Protein AF-0000000065786125 (afdb_homodimer)

Organism: Methanocorpusculum labreanum (strain ATCC 43576 / DSM 4855 / Z) (NCBI:txid410358)

Structure (mmCIF, N/CA/C/O backbone):
data_AF-0000000065786125-model_v1
#
loop_
_entity.id
_entity.type
_entity.pdbx_description
1 polymer '3-phosphoshikimate 1-carboxyvinyltransferase'
#
loop_
_atom_site.group_PDB
_atom_site.id
_atom_site.type_symbol
_atom_site.label_atom_id
_atom_site.label_alt_id
_atom_site.label_comp_id
_atom_site.label_asym_id
_atom_site.label_entity_id
_atom_site.label_seq_id
_atom_site.pdbx_PDB_ins_code
_atom_site.Cartn_x
_atom_site.Cartn_y
_atom_site.Cartn_z
_atom_site.occupancy
_atom_site.B_iso_or_equiv
_atom_site.auth_seq_id
_atom_site.auth_comp_id
_atom_site.auth_asym_id
_atom_site.auth_atom_id
_atom_site.pdbx_PDB_model_num
ATOM 1 N N . MET A 1 1 ? 2.691 3.164 26.203 1 87.56 1 MET A N 1
ATOM 2 C CA . MET A 1 1 ? 4.016 2.74 25.766 1 87.56 1 MET A CA 1
ATOM 3 C C . MET A 1 1 ? 4.941 3.939 25.578 1 87.56 1 MET A C 1
ATOM 5 O O . MET A 1 1 ? 4.523 4.984 25.078 1 87.56 1 MET A O 1
ATOM 9 N N . LYS A 1 2 ? 6.121 3.898 26.188 1 96.81 2 LYS A N 1
ATOM 10 C CA . LYS A 1 2 ? 7.102 4.973 26.094 1 96.81 2 LYS A CA 1
ATOM 11 C C . LYS A 1 2 ? 8.102 4.703 24.969 1 96.81 2 LYS A C 1
ATOM 13 O O . LYS A 1 2 ? 8.305 3.555 24.562 1 96.81 2 LYS A O 1
ATOM 18 N N . LEU A 1 3 ? 8.586 5.832 24.422 1 98.12 3 LEU A N 1
ATOM 19 C CA . LEU A 1 3 ? 9.672 5.73 23.453 1 98.12 3 LEU A CA 1
ATOM 20 C C . LEU A 1 3 ? 10.984 6.223 24.062 1 98.12 3 LEU A C 1
ATOM 22 O O . LEU A 1 3 ? 11.047 7.328 24.594 1 98.12 3 LEU A O 1
ATOM 26 N N . ILE A 1 4 ? 11.992 5.426 24.047 1 98.56 4 ILE A N 1
ATOM 27 C CA . ILE A 1 4 ? 13.336 5.789 24.484 1 98.56 4 ILE A CA 1
ATOM 28 C C . ILE A 1 4 ? 14.227 6.066 23.281 1 98.56 4 ILE A C 1
ATOM 30 O O . ILE A 1 4 ? 14.375 5.219 22.406 1 98.56 4 ILE A O 1
ATOM 34 N N . VAL A 1 5 ? 14.781 7.234 23.234 1 98.56 5 VAL A N 1
ATOM 35 C CA . VAL A 1 5 ? 15.602 7.652 22.094 1 98.56 5 VAL A CA 1
ATOM 36 C C . VAL A 1 5 ? 17 8.008 22.578 1 98.56 5 VAL A C 1
ATOM 38 O O . VAL A 1 5 ? 17.172 8.758 23.547 1 98.56 5 VAL A O 1
ATOM 41 N N . SER A 1 6 ? 18 7.484 21.953 1 98.44 6 SER A N 1
ATOM 42 C CA . SER A 1 6 ? 19.391 7.812 22.219 1 98.44 6 SER A CA 1
ATOM 43 C C . SER A 1 6 ? 20.047 8.461 21 1 98.44 6 SER A C 1
ATOM 45 O O . SER A 1 6 ? 19.609 8.25 19.859 1 98.44 6 SER A O 1
ATOM 47 N N . ARG A 1 7 ? 21.141 9.172 21.344 1 98.12 7 ARG A N 1
ATOM 48 C CA . ARG A 1 7 ? 21.891 9.812 20.281 1 98.12 7 ARG A CA 1
ATOM 49 C C . ARG A 1 7 ? 22.344 8.797 19.234 1 98.12 7 ARG A C 1
ATOM 51 O O . ARG A 1 7 ? 22.875 7.734 19.578 1 98.12 7 ARG A O 1
ATOM 58 N N . SER A 1 8 ? 22.016 9.148 17.969 1 97.75 8 SER A N 1
ATOM 59 C CA . SER A 1 8 ? 22.391 8.227 16.906 1 97.75 8 SER A CA 1
ATOM 60 C C . SER A 1 8 ? 22.5 8.953 15.57 1 97.75 8 SER A C 1
ATOM 62 O O . SER A 1 8 ? 21.922 10.023 15.383 1 97.75 8 SER A O 1
ATOM 64 N N . GLN A 1 9 ? 23.281 8.367 14.664 1 98 9 GLN A N 1
ATOM 65 C CA . GLN A 1 9 ? 23.359 8.797 13.273 1 98 9 GLN A CA 1
ATOM 66 C C . GLN A 1 9 ? 22.438 7.961 12.391 1 98 9 GLN A C 1
ATOM 68 O O . GLN A 1 9 ? 22.188 6.785 12.68 1 98 9 GLN A O 1
ATOM 73 N N . ILE A 1 10 ? 21.859 8.648 11.359 1 98.31 10 ILE A N 1
ATOM 74 C CA . ILE A 1 10 ? 20.922 7.934 10.5 1 98.31 10 ILE A CA 1
ATOM 75 C C . ILE A 1 10 ? 21.344 8.062 9.039 1 98.31 10 ILE A C 1
ATOM 77 O O . ILE A 1 10 ? 21.984 9.047 8.664 1 98.31 10 ILE A O 1
ATOM 81 N N . SER A 1 11 ? 21.062 7.027 8.273 1 98.19 11 SER A N 1
ATOM 82 C CA . SER A 1 11 ? 21.344 7.008 6.84 1 98.19 11 SER A CA 1
ATOM 83 C C . SER A 1 11 ? 20.453 6.004 6.113 1 98.19 11 SER A C 1
ATOM 85 O O . SER A 1 11 ? 19.969 5.043 6.719 1 98.19 11 SER A O 1
ATOM 87 N N . GLY A 1 12 ? 20.219 6.305 4.812 1 96.56 12 GLY A N 1
ATOM 88 C CA . GLY A 1 12 ? 19.484 5.344 4.004 1 96.56 12 GLY A CA 1
ATOM 89 C C . GLY A 1 12 ? 18.328 5.969 3.236 1 96.56 12 GLY A C 1
ATOM 90 O O . GLY A 1 12 ? 18.375 7.156 2.902 1 96.56 12 GLY A O 1
ATOM 91 N N . CYS A 1 13 ? 17.406 5.133 2.844 1 96.12 13 CYS A N 1
ATOM 92 C CA . CYS A 1 13 ? 16.266 5.59 2.066 1 96.12 13 CYS A CA 1
ATOM 93 C C . CYS A 1 13 ? 14.953 5.105 2.68 1 96.12 13 CYS A C 1
ATOM 95 O O . CYS A 1 13 ? 14.93 4.086 3.377 1 96.12 13 CYS A O 1
ATOM 97 N N . VAL A 1 14 ? 13.922 5.879 2.51 1 96.81 14 VAL A N 1
ATOM 98 C CA . VAL A 1 14 ? 12.594 5.559 3.016 1 96.81 14 VAL A CA 1
ATOM 99 C C . VAL A 1 14 ? 11.531 6.148 2.088 1 96.81 14 VAL A C 1
ATOM 101 O O . VAL A 1 14 ? 11.766 7.164 1.433 1 96.81 14 VAL A O 1
ATOM 104 N N . HIS A 1 15 ? 10.391 5.48 1.941 1 95.5 15 HIS A N 1
ATOM 105 C CA . HIS A 1 15 ? 9.25 6.07 1.256 1 95.5 15 HIS A CA 1
ATOM 106 C C . HIS A 1 15 ? 8.406 6.914 2.209 1 95.5 15 HIS A C 1
ATOM 108 O O . HIS A 1 15 ? 8.133 6.492 3.334 1 95.5 15 HIS A O 1
ATOM 114 N N . ALA A 1 16 ? 8.078 8.055 1.732 1 96.88 16 ALA A N 1
ATOM 115 C CA . ALA A 1 16 ? 7.148 8.836 2.539 1 96.88 16 ALA A CA 1
ATOM 116 C C . ALA A 1 16 ? 5.844 8.086 2.764 1 96.88 16 ALA A C 1
ATOM 118 O O . ALA A 1 16 ? 5.324 7.441 1.848 1 96.88 16 ALA A O 1
ATOM 119 N N . PRO A 1 17 ? 5.348 8.109 4.027 1 96.25 17 PRO A N 1
ATOM 120 C CA . PRO A 1 17 ? 4.012 7.539 4.191 1 96.25 17 PRO A CA 1
ATOM 121 C C . PRO A 1 17 ? 2.951 8.266 3.367 1 96.25 17 PRO A C 1
ATOM 123 O O . PRO A 1 17 ? 3.145 9.422 2.99 1 96.25 17 PRO A O 1
ATOM 126 N N . PRO A 1 18 ? 1.821 7.566 3.088 1 96.12 18 PRO A N 1
ATOM 127 C CA . PRO A 1 18 ? 0.761 8.25 2.34 1 96.12 18 PRO A CA 1
ATOM 128 C C . PRO A 1 18 ? 0.193 9.453 3.086 1 96.12 18 PRO A C 1
ATOM 130 O O . PRO A 1 18 ? 0.137 9.453 4.316 1 96.12 18 PRO A O 1
ATOM 133 N N . SER A 1 19 ? -0.214 10.406 2.334 1 97.69 19 SER A N 1
ATOM 134 C CA . SER A 1 19 ? -0.717 11.648 2.902 1 97.69 19 SER A CA 1
ATOM 135 C C . SER A 1 19 ? -2.027 11.43 3.65 1 97.69 19 SER A C 1
ATOM 137 O O . SER A 1 19 ? -3.008 10.961 3.07 1 97.69 19 SER A O 1
ATOM 139 N N . LYS A 1 20 ? -2.053 11.805 4.883 1 97.62 20 LYS A N 1
ATOM 140 C CA . LYS A 1 20 ? -3.258 11.734 5.703 1 97.62 20 LYS A CA 1
ATOM 141 C C . LYS A 1 20 ? -4.359 12.633 5.145 1 97.62 20 LYS A C 1
ATOM 143 O O . LYS A 1 20 ? -5.508 12.211 5.023 1 97.62 20 LYS A O 1
ATOM 148 N N . SER A 1 21 ? -3.943 13.805 4.801 1 98.12 21 SER A N 1
ATOM 149 C CA . SER A 1 21 ? -4.895 14.797 4.316 1 98.12 21 SER A CA 1
ATOM 150 C C . SER A 1 21 ? -5.559 14.344 3.021 1 98.12 21 SER A C 1
ATOM 152 O O . SER A 1 21 ? -6.773 14.484 2.857 1 98.12 21 SER A O 1
ATOM 154 N N . HIS A 1 22 ? -4.766 13.828 2.115 1 98.31 22 HIS A N 1
ATOM 155 C CA . HIS A 1 22 ? -5.316 13.32 0.868 1 98.31 22 HIS A CA 1
ATOM 156 C C . HIS A 1 22 ? -6.207 12.102 1.117 1 98.31 22 HIS A C 1
ATOM 158 O O . HIS A 1 22 ? -7.238 11.938 0.461 1 98.31 22 HIS A O 1
ATOM 164 N N . THR A 1 23 ? -5.836 11.266 2.029 1 98.38 23 THR A N 1
ATOM 165 C CA . THR A 1 23 ? -6.59 10.047 2.311 1 98.38 23 THR A CA 1
ATOM 166 C C . THR A 1 23 ? -7.992 10.383 2.807 1 98.38 23 THR A C 1
ATOM 168 O O . THR A 1 23 ? -8.977 9.805 2.346 1 98.38 23 THR A O 1
ATOM 171 N N . HIS A 1 24 ? -8.086 11.32 3.732 1 98.75 24 HIS A N 1
ATOM 172 C CA . HIS A 1 24 ? -9.391 11.758 4.207 1 98.75 24 HIS A CA 1
ATOM 173 C C . HIS A 1 24 ? -10.297 12.164 3.047 1 98.75 24 HIS A C 1
ATOM 175 O O . HIS A 1 24 ? -11.43 11.695 2.945 1 98.75 24 HIS A O 1
ATOM 181 N N . ARG A 1 25 ? -9.773 13.039 2.227 1 98.81 25 ARG A N 1
ATOM 182 C CA . ARG A 1 25 ? -10.555 13.602 1.13 1 98.81 25 ARG A CA 1
ATOM 183 C C . ARG A 1 25 ? -10.938 12.516 0.122 1 98.81 25 ARG A C 1
ATOM 185 O O . ARG A 1 25 ? -12.055 12.508 -0.389 1 98.81 25 ARG A O 1
ATOM 192 N N . ALA A 1 26 ? -9.992 11.594 -0.069 1 98.75 26 ALA A N 1
ATOM 193 C CA . ALA A 1 26 ? -10.273 10.492 -0.991 1 98.75 26 ALA A CA 1
ATOM 194 C C . ALA A 1 26 ? -11.422 9.625 -0.485 1 98.75 26 ALA A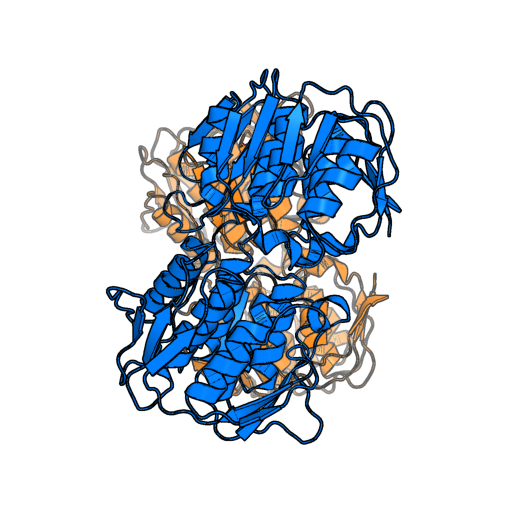 C 1
ATOM 196 O O . ALA A 1 26 ? -12.328 9.281 -1.247 1 98.75 26 ALA A O 1
ATOM 197 N N . PHE A 1 27 ? -11.438 9.305 0.77 1 98.75 27 PHE A N 1
ATOM 198 C CA . PHE A 1 27 ? -12.492 8.484 1.362 1 98.75 27 PHE A CA 1
ATOM 199 C C . PHE A 1 27 ? -13.836 9.203 1.286 1 98.75 27 PHE A C 1
ATOM 201 O O . PHE A 1 27 ? -14.844 8.594 0.913 1 98.75 27 PHE A O 1
ATOM 208 N N . LEU A 1 28 ? -13.836 10.438 1.624 1 98.81 28 LEU A N 1
ATOM 209 C CA . LEU A 1 28 ? -15.078 11.195 1.67 1 98.81 28 LEU A CA 1
ATOM 210 C C . LEU A 1 28 ? -15.672 11.359 0.274 1 98.81 28 LEU A C 1
ATOM 212 O O . LEU A 1 28 ? -16.859 11.086 0.063 1 98.81 28 LEU A O 1
ATOM 216 N N . LEU A 1 29 ? -14.859 11.766 -0.68 1 98.88 29 LEU A N 1
ATOM 217 C CA . LEU A 1 29 ? -15.359 12.039 -2.025 1 98.88 29 LEU A CA 1
ATOM 218 C C . LEU A 1 29 ? -15.781 10.742 -2.721 1 98.88 29 LEU A C 1
ATOM 220 O O . LEU A 1 29 ? -16.766 10.727 -3.451 1 98.88 29 LEU A O 1
ATOM 224 N N . ALA A 1 30 ? -15.016 9.656 -2.457 1 98.69 30 ALA A N 1
ATOM 225 C CA . ALA A 1 30 ? -15.422 8.352 -2.963 1 98.69 30 ALA A CA 1
ATOM 226 C C . ALA A 1 30 ? -16.797 7.957 -2.43 1 98.69 30 ALA A C 1
ATOM 228 O O . ALA A 1 30 ? -17.594 7.359 -3.15 1 98.69 30 ALA A O 1
ATOM 229 N N . SER A 1 31 ? -17.094 8.273 -1.198 1 98.62 31 SER A N 1
ATOM 230 C CA . SER A 1 31 ? -18.359 7.91 -0.551 1 98.62 31 SER A CA 1
ATOM 231 C C . SER A 1 31 ? -19.516 8.758 -1.074 1 98.62 31 SER A C 1
ATOM 233 O O . SER A 1 31 ? -20.656 8.32 -1.053 1 98.62 31 SER A O 1
ATOM 235 N N . LEU A 1 32 ? -19.188 9.93 -1.544 1 98.56 32 LEU A N 1
ATOM 236 C CA . LEU A 1 32 ? -20.219 10.852 -2.041 1 98.56 32 LEU A CA 1
ATOM 237 C C . LEU A 1 32 ? -20.531 10.562 -3.504 1 98.56 32 LEU A C 1
ATOM 239 O O . LEU A 1 32 ? -21.625 10.875 -3.977 1 98.56 32 LEU A O 1
ATOM 243 N N . ALA A 1 33 ? -19.594 10.047 -4.23 1 98.38 33 ALA A N 1
ATOM 244 C CA . ALA A 1 33 ? -19.734 9.797 -5.664 1 98.38 33 ALA A CA 1
ATOM 245 C C . ALA A 1 33 ? -20.5 8.508 -5.926 1 98.38 33 ALA A C 1
ATOM 247 O O . ALA A 1 33 ? -20.172 7.453 -5.371 1 98.38 33 ALA A O 1
ATOM 248 N N . LYS A 1 34 ? -21.531 8.578 -6.75 1 97 34 LYS A N 1
ATOM 249 C CA . LYS A 1 34 ? -22.219 7.352 -7.148 1 97 34 LYS A CA 1
ATOM 250 C C . LYS A 1 34 ? -21.312 6.453 -7.98 1 97 34 LYS A C 1
ATOM 252 O O . LYS A 1 34 ? -20.688 6.906 -8.945 1 97 34 LYS A O 1
ATOM 257 N N . GLY A 1 35 ? -21.297 5.203 -7.566 1 95.81 35 GLY A N 1
ATOM 258 C CA . GLY A 1 35 ? -20.438 4.258 -8.266 1 95.81 35 GLY A CA 1
ATOM 259 C C . GLY A 1 35 ? -19.266 3.783 -7.422 1 95.81 35 GLY A C 1
ATOM 260 O O . GLY A 1 35 ? -19.234 4 -6.207 1 95.81 35 GLY A O 1
ATOM 261 N N . GLU A 1 36 ? -18.344 3.088 -8.086 1 96 36 GLU A N 1
ATOM 262 C CA . GLU A 1 36 ? -17.203 2.502 -7.383 1 96 36 GLU A CA 1
ATOM 263 C C . GLU A 1 36 ? -15.953 3.354 -7.555 1 96 36 GLU A C 1
ATOM 265 O O . GLU A 1 36 ? -15.633 3.771 -8.672 1 96 36 GLU A O 1
ATOM 270 N N . SER A 1 37 ? -15.359 3.664 -6.453 1 97.38 37 SER A N 1
ATOM 271 C CA . SER A 1 37 ? -14.047 4.309 -6.422 1 97.38 37 SER A CA 1
ATOM 272 C C . SER A 1 37 ? -13.031 3.465 -5.652 1 97.38 37 SER A C 1
ATOM 274 O O . SER A 1 37 ? -13.367 2.875 -4.621 1 97.38 37 SER A O 1
ATOM 276 N N . VAL A 1 38 ? -11.82 3.396 -6.109 1 96.31 38 VAL A N 1
ATOM 277 C CA . VAL A 1 38 ? -10.75 2.709 -5.402 1 96.31 38 VAL A CA 1
ATOM 278 C C . VAL A 1 38 ? -9.719 3.725 -4.91 1 96.31 38 VAL A C 1
ATOM 280 O O . VAL A 1 38 ? -9.227 4.547 -5.684 1 96.31 38 VAL A O 1
ATOM 283 N N . VAL A 1 39 ? -9.477 3.691 -3.648 1 97.12 39 VAL A N 1
ATOM 284 C CA . VAL A 1 39 ? -8.398 4.484 -3.064 1 97.12 39 VAL A CA 1
ATOM 285 C C . VAL A 1 39 ? -7.152 3.619 -2.895 1 97.12 39 VAL A C 1
ATOM 287 O O . VAL A 1 39 ? -7.125 2.719 -2.053 1 97.12 39 VAL A O 1
ATOM 290 N N . LEU A 1 40 ? -6.125 3.982 -3.662 1 94.88 40 LEU A N 1
ATOM 291 C CA . LEU A 1 40 ? -4.887 3.213 -3.66 1 94.88 40 LEU A CA 1
ATOM 292 C C . LEU A 1 40 ? -3.863 3.83 -2.711 1 94.88 40 LEU A C 1
ATOM 294 O O . LEU A 1 40 ? -3.688 5.051 -2.689 1 94.88 40 LEU A O 1
ATOM 298 N N . SER A 1 41 ? -3.215 3.006 -1.859 1 94.38 41 SER A N 1
ATOM 299 C CA . SER A 1 41 ? -2.156 3.355 -0.919 1 94.38 41 SER A CA 1
ATOM 300 C C . SER A 1 41 ? -2.623 4.418 0.068 1 94.38 41 SER A C 1
ATOM 302 O O . SER A 1 41 ? -1.946 5.43 0.266 1 94.38 41 SER A O 1
ATOM 304 N N . PRO A 1 42 ? -3.789 4.148 0.642 1 96.62 42 PRO A N 1
ATOM 305 C CA . PRO A 1 42 ? -4.219 5.105 1.664 1 96.62 42 PRO A CA 1
ATOM 306 C C . PRO A 1 42 ? -3.398 5.008 2.947 1 96.62 42 PRO A C 1
ATOM 308 O O . PRO A 1 42 ? -2.77 3.98 3.205 1 96.62 42 PRO A O 1
ATOM 311 N N . LEU A 1 43 ? -3.375 6.086 3.605 1 97.12 43 LEU A N 1
ATOM 312 C CA . LEU A 1 43 ? -2.889 5.98 4.977 1 97.12 43 LEU A CA 1
ATOM 313 C C . LEU A 1 43 ? -3.924 5.305 5.871 1 97.12 43 LEU A C 1
ATOM 315 O O . LEU A 1 43 ? -5.031 5.82 6.043 1 97.12 43 LEU A O 1
ATOM 319 N N . LEU A 1 44 ? -3.564 4.188 6.375 1 95.12 44 LEU A N 1
ATOM 320 C CA . LEU A 1 44 ? -4.449 3.521 7.328 1 95.12 44 LEU A CA 1
ATOM 321 C C . LEU A 1 44 ? -4.004 3.789 8.758 1 95.12 44 LEU A C 1
ATOM 323 O O . LEU A 1 44 ? -3.508 2.889 9.438 1 95.12 44 LEU A O 1
ATOM 327 N N . GLY A 1 45 ? -4.258 5.031 9.164 1 94.81 45 GLY A N 1
ATOM 328 C CA . GLY A 1 45 ? -4.023 5.484 10.531 1 94.81 45 GLY A CA 1
ATOM 329 C C . GLY A 1 45 ? -5.305 5.719 11.305 1 94.81 45 GLY A C 1
ATOM 330 O O . GLY A 1 45 ? -6.402 5.645 10.742 1 94.81 45 GLY A O 1
ATOM 331 N N . GLU A 1 46 ? -5.18 6.031 12.539 1 95.31 46 GLU A N 1
ATOM 332 C CA . GLU A 1 46 ? -6.34 6.172 13.414 1 95.31 46 GLU A CA 1
ATOM 333 C C . GLU A 1 46 ? -7.309 7.223 12.875 1 95.31 46 GLU A C 1
ATOM 335 O O . GLU A 1 46 ? -8.523 7.008 12.859 1 95.31 46 GLU A O 1
ATOM 340 N N . ASP A 1 47 ? -6.746 8.305 12.398 1 97.19 47 ASP A N 1
ATOM 341 C CA . ASP A 1 47 ? -7.586 9.391 11.914 1 97.19 47 ASP A CA 1
ATOM 342 C C . ASP A 1 47 ? -8.359 8.977 10.672 1 97.19 47 ASP A C 1
ATOM 344 O O . ASP A 1 47 ? -9.57 9.195 10.578 1 97.19 47 ASP A O 1
ATOM 348 N N . THR A 1 48 ? -7.68 8.375 9.719 1 98.06 48 THR A N 1
ATOM 349 C CA . THR A 1 48 ? -8.336 8.047 8.453 1 98.06 48 THR A CA 1
ATOM 350 C C . THR A 1 48 ? -9.266 6.852 8.625 1 98.06 48 THR A C 1
ATOM 352 O O . THR A 1 48 ? -10.289 6.754 7.945 1 98.06 48 THR A O 1
ATOM 355 N N . LEU A 1 49 ? -8.938 6.027 9.57 1 97.56 49 LEU A N 1
ATOM 356 C CA . LEU A 1 49 ? -9.836 4.918 9.883 1 97.56 49 LEU A CA 1
ATOM 357 C C . LEU A 1 49 ? -11.125 5.422 10.523 1 97.56 49 LEU A C 1
ATOM 359 O O . LEU A 1 49 ? -12.195 4.844 10.312 1 97.56 49 LEU A O 1
ATOM 363 N N . ALA A 1 50 ? -11.016 6.488 11.281 1 97.94 50 ALA A N 1
ATOM 364 C CA . ALA A 1 50 ? -12.219 7.121 11.812 1 97.94 50 ALA A CA 1
ATOM 365 C C . ALA A 1 50 ? -13.109 7.641 10.688 1 97.94 50 ALA A C 1
ATOM 367 O O . ALA A 1 50 ? -14.336 7.488 10.734 1 97.94 50 ALA A O 1
ATOM 368 N N . THR A 1 51 ? -12.492 8.219 9.688 1 98.5 51 THR A N 1
ATOM 369 C CA . THR A 1 51 ? -13.242 8.688 8.523 1 98.5 51 THR A CA 1
ATOM 370 C C . THR A 1 51 ? -13.93 7.523 7.82 1 98.5 51 THR A C 1
ATOM 372 O O . THR A 1 51 ? -15.109 7.609 7.48 1 98.5 51 THR A O 1
ATOM 375 N N . LEU A 1 52 ? -13.172 6.488 7.668 1 98.12 52 LEU A N 1
ATOM 376 C CA . LEU A 1 52 ? -13.688 5.312 6.977 1 98.12 52 LEU A CA 1
ATOM 377 C C . LEU A 1 52 ? -14.867 4.711 7.734 1 98.12 52 LEU A C 1
ATOM 379 O O . LEU A 1 52 ? -15.883 4.348 7.133 1 98.12 52 LEU A O 1
ATOM 383 N N . SER A 1 53 ? -14.75 4.621 8.992 1 97.81 53 SER A N 1
ATOM 384 C CA . SER A 1 53 ? -15.812 4.09 9.844 1 97.81 53 SER A CA 1
ATOM 385 C C . SER A 1 53 ? -17.062 4.957 9.766 1 97.81 53 SER A C 1
ATOM 387 O O . SER A 1 53 ? -18.188 4.441 9.758 1 97.81 53 SER A O 1
ATOM 389 N N . ALA A 1 54 ? -16.844 6.195 9.75 1 98.12 54 ALA A N 1
ATOM 390 C CA . ALA A 1 54 ? -17.969 7.137 9.711 1 98.12 54 ALA A CA 1
ATOM 391 C C . ALA A 1 54 ? -18.75 7.008 8.406 1 98.12 54 ALA A C 1
ATOM 393 O O . ALA A 1 54 ? -19.984 6.98 8.414 1 98.12 54 ALA A O 1
ATOM 394 N N . VAL A 1 55 ? -18.031 6.922 7.305 1 98 55 VAL A N 1
ATOM 395 C CA . VAL A 1 55 ? -18.75 6.855 6.031 1 98 55 VAL A CA 1
ATOM 396 C C . VAL A 1 55 ? -19.469 5.512 5.906 1 98 55 VAL A C 1
ATOM 398 O O . VAL A 1 55 ? -20.547 5.43 5.316 1 98 55 VAL A O 1
ATOM 401 N N . LYS A 1 56 ? -18.891 4.461 6.457 1 96.81 56 LYS A N 1
ATOM 402 C CA . LYS A 1 56 ? -19.578 3.176 6.52 1 96.81 56 LYS A CA 1
ATOM 403 C C . LYS A 1 56 ? -20.875 3.287 7.316 1 96.81 56 LYS A C 1
ATOM 405 O O . LYS A 1 56 ? -21.922 2.795 6.883 1 96.81 56 LYS A O 1
ATOM 410 N N . ALA A 1 57 ? -20.797 3.951 8.445 1 96.69 57 ALA A N 1
ATOM 411 C CA . ALA A 1 57 ? -21.953 4.137 9.305 1 96.69 57 ALA A CA 1
ATOM 412 C C . ALA A 1 57 ? -23.062 4.91 8.578 1 96.69 57 ALA A C 1
ATOM 414 O O . ALA A 1 57 ? -24.25 4.648 8.781 1 96.69 57 ALA A O 1
ATOM 415 N N . LEU A 1 58 ? -22.672 5.773 7.691 1 97.56 58 LEU A N 1
ATOM 416 C CA . LEU A 1 58 ? -23.609 6.633 6.984 1 97.56 58 LEU A CA 1
ATOM 417 C C . LEU A 1 58 ? -24.172 5.922 5.762 1 97.56 58 LEU A C 1
ATOM 419 O O . LEU A 1 58 ? -25.109 6.422 5.125 1 97.56 58 LEU A O 1
ATOM 423 N N . GLY A 1 59 ? -23.516 4.797 5.398 1 96 59 GLY A N 1
ATOM 424 C CA . GLY A 1 59 ? -24.203 4.027 4.375 1 96 59 GLY A CA 1
ATOM 425 C C . GLY A 1 59 ? -23.297 3.605 3.232 1 96 59 GLY A C 1
ATOM 426 O O . GLY A 1 59 ? -23.719 2.869 2.338 1 96 59 GLY A O 1
ATOM 427 N N . ALA A 1 60 ? -22.047 4.027 3.207 1 96.19 60 ALA A N 1
ATOM 428 C CA . ALA A 1 60 ? -21.141 3.604 2.152 1 96.19 60 ALA A CA 1
ATOM 429 C C . ALA A 1 60 ? -20.781 2.127 2.299 1 96.19 60 ALA A C 1
ATOM 431 O O . ALA A 1 60 ? -20.578 1.639 3.412 1 96.19 60 ALA A O 1
ATOM 432 N N . ASN A 1 61 ? -20.75 1.428 1.182 1 94.88 61 ASN A N 1
ATOM 433 C CA . ASN A 1 61 ? -20.234 0.065 1.166 1 94.88 61 ASN A CA 1
ATOM 434 C C . ASN A 1 61 ? -18.734 0.041 0.896 1 94.88 61 ASN A C 1
ATOM 436 O O . ASN A 1 61 ? -18.266 0.543 -0.131 1 94.88 61 ASN A O 1
ATOM 440 N N . VAL A 1 62 ? -18.016 -0.536 1.86 1 95.69 62 VAL A N 1
ATOM 441 C CA . VAL A 1 62 ? -16.562 -0.447 1.805 1 95.69 62 VAL A CA 1
ATOM 442 C C . VAL A 1 62 ? -15.961 -1.848 1.838 1 95.69 62 VAL A C 1
ATOM 444 O O . VAL A 1 62 ? -16.359 -2.684 2.652 1 95.69 62 VAL A O 1
ATOM 447 N N . CYS A 1 63 ? -15.062 -2.146 0.906 1 94.69 63 CYS A N 1
ATOM 448 C CA . CYS A 1 63 ? -14.211 -3.33 0.933 1 94.69 63 CYS A CA 1
ATOM 449 C C . CYS A 1 63 ? -12.766 -2.957 1.26 1 94.69 63 CYS A C 1
ATOM 451 O O . CYS A 1 63 ? -12.109 -2.273 0.477 1 94.69 63 CYS A O 1
ATOM 453 N N . GLU A 1 64 ? -12.281 -3.467 2.389 1 93 64 GLU A N 1
ATOM 454 C CA . GLU A 1 64 ? -10.984 -3.033 2.902 1 93 64 GLU A CA 1
ATOM 455 C C . GLU A 1 64 ? -9.883 -4.027 2.541 1 93 64 GLU A C 1
ATOM 457 O O . GLU A 1 64 ? -10.055 -5.238 2.713 1 93 64 GLU A O 1
ATOM 462 N N . GLY A 1 65 ? -8.844 -3.467 1.963 1 87.69 65 GLY A N 1
ATOM 463 C CA . GLY A 1 65 ? -7.594 -4.188 1.77 1 87.69 65 GLY A CA 1
ATOM 464 C C . GLY A 1 65 ? -6.418 -3.549 2.484 1 87.69 65 GLY A C 1
ATOM 465 O O . GLY A 1 65 ? -6.57 -2.518 3.143 1 87.69 65 GLY A O 1
ATOM 466 N N . ASP A 1 66 ? -5.238 -4.168 2.355 1 81.06 66 ASP A N 1
ATOM 467 C CA . ASP A 1 66 ? -4.059 -3.668 3.057 1 81.06 66 ASP A CA 1
ATOM 468 C C . ASP A 1 66 ? -3.49 -2.43 2.363 1 81.06 66 ASP A C 1
ATOM 470 O O . ASP A 1 66 ? -2.938 -1.544 3.018 1 81.06 66 ASP A O 1
ATOM 474 N N . ASP A 1 67 ? -3.637 -2.408 1.094 1 88.88 67 ASP A N 1
ATOM 475 C CA . ASP A 1 67 ? -3.023 -1.301 0.368 1 88.88 67 ASP A CA 1
ATOM 476 C C . ASP A 1 67 ? -4.039 -0.608 -0.538 1 88.88 67 ASP A C 1
ATOM 478 O O . ASP A 1 67 ? -3.664 0.176 -1.413 1 88.88 67 ASP A O 1
ATOM 482 N N . ARG A 1 68 ? -5.309 -0.943 -0.314 1 92.12 68 ARG A N 1
ATOM 483 C CA . ARG A 1 68 ? -6.355 -0.285 -1.089 1 92.12 68 ARG A CA 1
ATOM 484 C C . ARG A 1 68 ? -7.703 -0.387 -0.384 1 92.12 68 ARG A C 1
ATOM 486 O O . ARG A 1 68 ? -7.941 -1.323 0.383 1 92.12 68 ARG A O 1
ATOM 493 N N . ILE A 1 69 ? -8.562 0.515 -0.648 1 96.19 69 ILE A N 1
ATOM 494 C CA . ILE A 1 69 ? -9.938 0.566 -0.149 1 96.19 69 ILE A CA 1
ATOM 495 C C . ILE A 1 69 ? -10.898 0.812 -1.308 1 96.19 69 ILE A C 1
ATOM 497 O O . ILE A 1 69 ? -10.75 1.789 -2.045 1 96.19 69 ILE A O 1
ATOM 501 N N . THR A 1 70 ? -11.828 -0.111 -1.485 1 96.38 70 THR A N 1
ATOM 502 C CA . THR A 1 70 ? -12.875 0.08 -2.48 1 96.38 70 THR A CA 1
ATOM 503 C C . THR A 1 70 ? -14.148 0.602 -1.826 1 96.38 70 THR A C 1
ATOM 505 O O . THR A 1 70 ? -14.633 0.03 -0.845 1 96.38 70 THR A O 1
ATOM 508 N N . ILE A 1 71 ? -14.703 1.657 -2.404 1 97.31 71 ILE A N 1
ATOM 509 C CA . ILE A 1 71 ? -15.891 2.289 -1.828 1 97.31 71 ILE A CA 1
ATOM 510 C C . ILE A 1 71 ? -16.984 2.383 -2.883 1 97.31 71 ILE A C 1
ATOM 512 O O . ILE A 1 71 ? -16.766 2.914 -3.975 1 97.31 71 ILE A O 1
ATOM 516 N N . GLN A 1 72 ? -18.094 1.771 -2.605 1 95.81 72 GLN A N 1
ATOM 517 C CA . GLN A 1 72 ? -19.328 2.055 -3.33 1 95.81 72 GLN A CA 1
ATOM 518 C C . GLN A 1 72 ? -20.078 3.23 -2.707 1 95.81 72 GLN A C 1
ATOM 520 O O . GLN A 1 72 ? -20.688 3.092 -1.643 1 95.81 72 GLN A O 1
ATOM 525 N N . GLY A 1 73 ? -20.047 4.383 -3.438 1 96.69 73 GLY A N 1
ATOM 526 C CA . GLY A 1 73 ? -20.578 5.609 -2.871 1 96.69 73 GLY A CA 1
ATOM 527 C C . GLY A 1 73 ? -21.938 5.98 -3.439 1 96.69 73 GLY A C 1
ATOM 528 O O . GLY A 1 73 ? -22.531 5.207 -4.188 1 96.69 73 GLY A O 1
ATOM 529 N N . GLY A 1 74 ? -22.469 7.129 -2.92 1 95.75 74 GLY A N 1
ATOM 530 C CA . GLY A 1 74 ? -23.703 7.695 -3.449 1 95.75 74 GLY A CA 1
ATOM 531 C C . GLY A 1 74 ? -24.922 7.352 -2.617 1 95.75 74 GLY A C 1
ATOM 532 O O . GLY A 1 74 ? -26.047 7.691 -2.99 1 95.75 74 GLY A O 1
ATOM 533 N N . ASN A 1 75 ? -24.672 6.688 -1.481 1 94.69 75 ASN A N 1
ATOM 534 C CA . ASN A 1 75 ? -25.828 6.227 -0.721 1 94.69 75 ASN A CA 1
ATOM 535 C C . ASN A 1 75 ? -25.75 6.688 0.732 1 94.69 75 ASN A C 1
ATOM 537 O O . ASN A 1 75 ? -26.344 6.055 1.614 1 94.69 75 ASN A O 1
ATOM 541 N N . LEU A 1 76 ? -24.969 7.738 0.97 1 97.25 76 LEU A N 1
ATOM 542 C CA . LEU A 1 76 ? -24.953 8.25 2.334 1 97.25 76 LEU A CA 1
ATOM 543 C C . LEU A 1 76 ? -26.328 8.758 2.744 1 97.25 76 LEU A C 1
ATOM 545 O O . LEU A 1 76 ? -27.031 9.367 1.94 1 97.25 76 LEU A O 1
ATOM 549 N N . HIS A 1 77 ? -26.625 8.469 4.02 1 95.69 77 HIS A N 1
ATOM 550 C CA . HIS A 1 77 ? -27.969 8.867 4.441 1 95.69 77 HIS A CA 1
ATOM 551 C C . HIS A 1 77 ? -28.016 9.109 5.945 1 95.69 77 HIS A C 1
ATOM 553 O O . HIS A 1 77 ? -27.078 8.75 6.672 1 95.69 77 HIS A O 1
ATOM 559 N N . ALA A 1 78 ? -29.031 9.766 6.32 1 91.94 78 ALA A N 1
ATOM 560 C CA . ALA A 1 78 ? -29.469 9.984 7.695 1 91.94 78 ALA A CA 1
ATOM 561 C C . ALA A 1 78 ? -30.984 9.828 7.82 1 91.94 78 ALA A C 1
ATOM 563 O O . ALA A 1 78 ? -31.703 9.898 6.824 1 91.94 78 ALA A O 1
ATOM 564 N N . PRO A 1 79 ? -31.703 9.602 8.961 1 88.62 79 PRO A N 1
ATOM 565 C CA . PRO A 1 79 ? -31.031 9.359 10.234 1 88.62 79 PRO A CA 1
ATOM 566 C C . PRO A 1 79 ? -30.438 7.957 10.328 1 88.62 79 PRO A C 1
ATOM 568 O O . PRO A 1 79 ? -30.797 7.07 9.555 1 88.62 79 PRO A O 1
ATOM 571 N N . LEU A 1 80 ? -29.5 7.805 11.164 1 91.5 80 LEU A N 1
ATOM 572 C CA . LEU A 1 80 ? -28.953 6.496 11.484 1 91.5 80 LEU A CA 1
ATOM 573 C C . LEU A 1 80 ? -29.797 5.785 12.531 1 91.5 80 LEU A C 1
ATOM 575 O O . LEU A 1 80 ? -30.672 6.398 13.148 1 91.5 80 LEU A O 1
ATOM 579 N N . PRO A 1 81 ? -29.672 4.488 12.578 1 87.44 81 PRO A N 1
ATOM 580 C CA . PRO A 1 81 ? -30.422 3.803 13.633 1 87.44 81 PRO A CA 1
ATOM 581 C C . PRO A 1 81 ? -30.281 4.477 14.992 1 87.44 81 PRO A C 1
ATOM 583 O O . PRO A 1 81 ? -29.234 5.082 15.273 1 87.44 81 PRO A O 1
ATOM 586 N N . LYS A 1 82 ? -31.375 4.355 15.758 1 86 82 LYS A N 1
ATOM 587 C CA . LYS A 1 82 ? -31.422 4.988 17.078 1 86 82 LYS A CA 1
ATOM 588 C C . LYS A 1 82 ? -30.219 4.562 17.922 1 86 82 LYS A C 1
ATOM 590 O O . LYS A 1 82 ? -29.891 3.377 17.984 1 86 82 LYS A O 1
ATOM 595 N N . GLY A 1 83 ? -29.578 5.555 18.438 1 88.25 83 GLY A N 1
ATOM 596 C CA . GLY A 1 83 ? -28.469 5.273 19.328 1 88.25 83 GLY A CA 1
ATOM 597 C C . GLY A 1 83 ? -27.125 5.297 18.625 1 88.25 83 GLY A C 1
ATOM 598 O O . GLY A 1 83 ? -26.078 5.23 19.266 1 88.25 83 GLY A O 1
ATOM 599 N N . THR A 1 84 ? -27.125 5.504 17.344 1 93 84 THR A N 1
ATOM 600 C CA . THR A 1 84 ? -25.875 5.547 16.594 1 93 84 THR A CA 1
ATOM 601 C C . THR A 1 84 ? -25.234 6.926 16.688 1 93 84 THR A C 1
ATOM 603 O O . THR A 1 84 ? -25.875 7.938 16.391 1 93 84 THR A O 1
ATOM 606 N N . VAL A 1 85 ? -24.047 6.926 17.219 1 96.94 85 VAL A N 1
ATOM 607 C CA . VAL A 1 85 ? -23.266 8.156 17.312 1 96.94 85 VAL A CA 1
ATOM 608 C C . VAL A 1 85 ? -21.984 8 16.5 1 96.94 85 VAL A C 1
ATOM 610 O O . VAL A 1 85 ? -21.25 7.02 16.641 1 96.94 85 VAL A O 1
ATOM 613 N N . ILE A 1 86 ? -21.781 8.883 15.547 1 98.25 86 ILE A N 1
ATOM 614 C CA . ILE A 1 86 ? -20.531 8.859 14.797 1 98.25 86 ILE A CA 1
ATOM 615 C C . ILE A 1 86 ? -19.375 9.305 15.688 1 98.25 86 ILE A C 1
ATOM 617 O O . ILE A 1 86 ? -19.312 10.461 16.094 1 98.25 86 ILE A O 1
ATOM 621 N N . ASN A 1 87 ? -18.5 8.422 16.016 1 98.38 87 ASN A N 1
ATOM 622 C CA . ASN A 1 87 ? -17.312 8.688 16.828 1 98.38 87 ASN A CA 1
ATOM 623 C C . ASN A 1 87 ? -16.094 8.953 15.961 1 98.38 87 ASN A C 1
ATOM 625 O O . ASN A 1 87 ? -15.547 8.031 15.359 1 98.38 87 ASN A O 1
ATOM 629 N N . CYS A 1 88 ? -15.625 10.156 16 1 98.31 88 CYS A N 1
ATOM 630 C CA . CYS A 1 88 ? -14.516 10.562 15.148 1 98.31 88 CYS A CA 1
ATOM 631 C C . CYS A 1 88 ? -13.188 10.445 15.883 1 98.31 88 CYS A C 1
ATOM 633 O O . CYS A 1 88 ? -12.156 10.898 15.383 1 98.31 88 CYS A O 1
ATOM 635 N N . LYS A 1 89 ? -13.234 9.898 17.047 1 96.75 89 LYS A N 1
ATOM 636 C CA . LYS A 1 89 ? -12.031 9.711 17.859 1 96.75 89 LYS A CA 1
ATOM 637 C C . LYS A 1 89 ? -11.273 11.023 18.031 1 96.75 89 LYS A C 1
ATOM 639 O O . LYS A 1 89 ? -11.844 12.023 18.453 1 96.75 89 LYS A O 1
ATOM 644 N N . ASN A 1 90 ? -10.102 11.086 17.594 1 96 90 ASN A N 1
ATOM 645 C CA . ASN A 1 90 ? -9.297 12.289 17.766 1 96 90 ASN A CA 1
ATOM 646 C C . ASN A 1 90 ? -9.25 13.125 16.484 1 96 90 ASN A C 1
ATOM 648 O O . ASN A 1 90 ? -8.555 14.141 16.438 1 96 90 ASN A O 1
ATOM 652 N N . SER A 1 91 ? -9.977 12.742 15.492 1 97.19 91 SER A N 1
ATOM 653 C CA . SER A 1 91 ? -9.758 13.305 14.164 1 97.19 91 SER A CA 1
ATOM 654 C C . SER A 1 91 ? -10.609 14.555 13.961 1 97.19 91 SER A C 1
ATOM 656 O O . SER A 1 91 ? -11.781 14.469 13.609 1 97.19 91 SER A O 1
ATOM 658 N N . GLY A 1 92 ? -9.953 15.68 13.977 1 97.31 92 GLY A N 1
ATOM 659 C CA . GLY A 1 92 ? -10.609 16.938 13.672 1 97.31 92 GLY A CA 1
ATOM 660 C C . GLY A 1 92 ? -11.062 17.031 12.227 1 97.31 92 GLY A C 1
ATOM 661 O O . GLY A 1 92 ? -12.156 17.547 11.945 1 97.31 92 GLY A O 1
ATOM 662 N N . THR A 1 93 ? -10.203 16.5 11.32 1 97.75 93 THR A N 1
ATOM 663 C CA . THR A 1 93 ? -10.547 16.5 9.898 1 97.75 93 THR A CA 1
ATOM 664 C C . THR A 1 93 ? -11.828 15.727 9.648 1 97.75 93 THR A C 1
ATOM 666 O O . THR A 1 93 ? -12.711 16.188 8.93 1 97.75 93 THR A O 1
ATOM 669 N N . SER A 1 94 ? -12 14.625 10.289 1 98.44 94 SER A N 1
ATOM 670 C CA . SER A 1 94 ? -13.18 13.781 10.109 1 98.44 94 SER A CA 1
ATOM 671 C C . SER A 1 94 ? -14.445 14.5 10.57 1 98.44 94 SER A C 1
ATOM 673 O O . SER A 1 94 ? -15.398 14.648 9.797 1 98.44 94 SER A O 1
ATOM 675 N N . ILE A 1 95 ? -14.445 14.984 11.773 1 98.69 95 ILE A N 1
ATOM 676 C CA . ILE A 1 95 ? -15.68 15.477 12.383 1 98.69 95 ILE A CA 1
ATOM 677 C C . ILE A 1 95 ? -16.141 16.75 11.664 1 98.69 95 ILE A C 1
ATOM 679 O O . ILE A 1 95 ? -17.344 16.969 11.484 1 98.69 95 ILE A O 1
ATOM 683 N N . ARG A 1 96 ? -15.227 17.562 11.25 1 98.69 96 ARG A N 1
ATOM 684 C CA . ARG A 1 96 ? -15.57 18.844 10.633 1 98.69 96 ARG A CA 1
ATOM 685 C C . ARG A 1 96 ? -16.094 18.641 9.219 1 98.69 96 ARG A C 1
ATOM 687 O O . ARG A 1 96 ? -17.078 19.266 8.82 1 98.69 96 ARG A O 1
ATOM 694 N N . MET A 1 97 ? -15.453 17.766 8.469 1 98.69 97 MET A N 1
ATOM 695 C CA . MET A 1 97 ? -15.906 17.547 7.102 1 98.69 97 MET A CA 1
ATOM 696 C C . MET A 1 97 ? -17.203 16.734 7.082 1 98.69 97 MET A C 1
ATOM 698 O O . MET A 1 97 ? -18.109 17 6.289 1 98.69 97 MET A O 1
ATOM 702 N N . LEU A 1 98 ? -17.297 15.812 8.023 1 98.81 98 LEU A N 1
ATOM 703 C CA . LEU A 1 98 ? -18.5 14.992 8.094 1 98.81 98 LEU A CA 1
ATOM 704 C C . LEU A 1 98 ? -19.688 15.805 8.602 1 98.81 98 LEU A C 1
ATOM 706 O O . LEU A 1 98 ? -20.828 15.547 8.219 1 98.81 98 LEU A O 1
ATOM 710 N N . ALA A 1 99 ? -19.438 16.797 9.461 1 98.75 99 ALA A N 1
ATOM 711 C CA . ALA A 1 99 ? -20.5 17.703 9.883 1 98.75 99 ALA A CA 1
ATOM 712 C C . ALA A 1 99 ? -21.125 18.406 8.688 1 98.75 99 ALA A C 1
ATOM 714 O O . ALA A 1 99 ? -22.344 18.531 8.594 1 98.75 99 ALA A O 1
ATOM 715 N N . GLY A 1 100 ? -20.25 18.891 7.789 1 98.81 100 GLY A N 1
ATOM 716 C CA . GLY A 1 100 ? -20.766 19.484 6.562 1 98.81 100 GLY A CA 1
ATOM 717 C C . GLY A 1 100 ? -21.625 18.531 5.754 1 98.81 100 GLY A C 1
ATOM 718 O O . GLY A 1 100 ? -22.719 18.891 5.324 1 98.81 100 GLY A O 1
ATOM 719 N N . ILE A 1 101 ? -21.172 17.344 5.59 1 98.75 101 ILE A N 1
ATOM 720 C CA . ILE A 1 101 ? -21.875 16.328 4.801 1 98.75 101 ILE A CA 1
ATOM 721 C C . ILE A 1 101 ? -23.203 16 5.461 1 98.75 101 ILE A C 1
ATOM 723 O O . ILE A 1 101 ? -24.234 15.945 4.789 1 98.75 101 ILE A O 1
ATOM 727 N N . ALA A 1 102 ? -23.203 15.844 6.77 1 98.56 102 ALA A N 1
ATOM 728 C CA . ALA A 1 102 ? -24.406 15.492 7.52 1 98.56 102 ALA A CA 1
ATOM 729 C C . ALA A 1 102 ? -25.484 16.562 7.352 1 98.56 102 ALA A C 1
ATOM 731 O O . ALA A 1 102 ? -26.688 16.25 7.328 1 98.56 102 ALA A O 1
ATOM 732 N N . SER A 1 103 ? -25.141 17.781 7.211 1 98.56 103 SER A N 1
ATOM 733 C CA . SER A 1 103 ? -26.094 18.891 7.082 1 98.56 103 SER A CA 1
ATOM 734 C C . SER A 1 103 ? -26.891 18.766 5.797 1 98.56 103 SER A C 1
ATOM 736 O O . SER A 1 103 ? -27.953 19.391 5.664 1 98.56 103 SER A O 1
ATOM 738 N N . ARG A 1 104 ? -26.359 18 4.91 1 98.19 104 ARG A N 1
ATOM 739 C CA . ARG A 1 104 ? -27 17.891 3.605 1 98.19 104 ARG A CA 1
ATOM 740 C C . ARG A 1 104 ? -27.844 16.625 3.525 1 98.19 104 ARG A C 1
ATOM 742 O O . ARG A 1 104 ? -28.547 16.391 2.537 1 98.19 104 ARG A O 1
ATOM 749 N N . LEU A 1 105 ? -27.766 15.805 4.477 1 97.88 105 LEU A N 1
ATOM 750 C CA . LEU A 1 105 ? -28.531 14.562 4.535 1 97.88 105 LEU A CA 1
ATOM 751 C C . LEU A 1 105 ? -29.859 14.789 5.23 1 97.88 105 LEU A C 1
ATOM 753 O O . LEU A 1 105 ? -29.969 15.602 6.152 1 97.88 105 LEU A O 1
ATOM 757 N N . ASP A 1 106 ? -30.891 14.102 4.801 1 97.25 106 ASP A N 1
ATOM 758 C CA . ASP A 1 106 ? -32.25 14.242 5.355 1 97.25 106 ASP A CA 1
ATOM 759 C C . ASP A 1 106 ? -32.375 13.461 6.656 1 97.25 106 ASP A C 1
ATOM 761 O O . ASP A 1 106 ? -32.812 12.305 6.648 1 97.25 106 ASP A O 1
ATOM 765 N N . GLY A 1 107 ? -32.125 14.086 7.734 1 97.5 107 GLY A N 1
ATOM 766 C CA . GLY A 1 107 ? -32.188 13.445 9.039 1 97.5 107 GLY A CA 1
ATOM 767 C C . GLY A 1 107 ? -31.156 13.969 10.016 1 97.5 107 GLY A C 1
ATOM 768 O O . GLY A 1 107 ? -30.375 14.859 9.688 1 97.5 107 GLY A O 1
ATOM 769 N N . THR A 1 108 ? -31.203 13.43 11.234 1 97.75 108 THR A N 1
ATOM 770 C CA . THR A 1 108 ? -30.312 13.867 12.305 1 97.75 108 THR A CA 1
ATOM 771 C C . THR A 1 108 ? -29.125 12.922 12.445 1 97.75 108 THR A C 1
ATOM 773 O O . THR A 1 108 ? -29.297 11.703 12.367 1 97.75 108 THR A O 1
ATOM 776 N N . THR A 1 109 ? -27.953 13.438 12.555 1 98.19 109 THR A N 1
ATOM 777 C CA . THR A 1 109 ? -26.734 12.688 12.828 1 98.19 109 THR A CA 1
ATOM 778 C C . THR A 1 109 ? -26.047 13.227 14.078 1 98.19 109 THR A C 1
ATOM 780 O O . THR A 1 109 ? -25.953 14.438 14.266 1 98.19 109 THR A O 1
ATOM 783 N N . GLU A 1 110 ? -25.594 12.352 14.922 1 98.12 110 GLU A N 1
ATOM 784 C CA . GLU A 1 110 ? -24.891 12.719 16.156 1 98.12 110 GLU A CA 1
ATOM 785 C C . GLU A 1 110 ? -23.406 12.445 16.031 1 98.12 110 GLU A C 1
ATOM 787 O O . GLU A 1 110 ? -23 11.414 15.5 1 98.12 110 GLU A O 1
ATOM 792 N N . PHE A 1 111 ? -22.609 13.391 16.516 1 98.5 111 PHE A N 1
ATOM 793 C CA . PHE A 1 111 ? -21.156 13.289 16.438 1 98.5 111 PHE A CA 1
ATOM 794 C C . PHE A 1 111 ? -20.531 13.398 17.812 1 98.5 111 PHE A C 1
ATOM 796 O O . PHE A 1 111 ? -21 14.156 18.656 1 98.5 111 PHE A O 1
ATOM 803 N N . THR A 1 112 ? -19.453 12.633 17.984 1 98.31 112 THR A N 1
ATOM 804 C CA . THR A 1 112 ? -18.625 12.734 19.172 1 98.31 112 THR A CA 1
ATOM 805 C C . THR A 1 112 ? -17.172 12.398 18.859 1 98.31 112 THR A C 1
ATOM 807 O O . THR A 1 112 ? -16.797 12.242 17.688 1 98.31 112 THR A O 1
ATOM 810 N N . GLY A 1 113 ? -16.328 12.477 19.812 1 97.56 113 GLY A N 1
ATOM 811 C CA . GLY A 1 113 ? -14.922 12.125 19.734 1 97.56 113 GLY A CA 1
ATOM 812 C C . GLY A 1 113 ? -14.32 11.82 21.094 1 97.56 113 GLY A C 1
ATOM 813 O O . GLY A 1 113 ? -15.039 11.609 22.062 1 97.56 113 GLY A O 1
ATOM 814 N N . ASP A 1 114 ? -13.031 11.711 21.078 1 95.38 114 ASP A N 1
ATOM 815 C CA . ASP A 1 114 ? -12.359 11.508 22.359 1 95.38 114 ASP A CA 1
ATOM 816 C C . ASP A 1 114 ? -12.297 12.805 23.156 1 95.38 114 ASP A C 1
ATOM 818 O O . ASP A 1 114 ? -12.867 13.82 22.75 1 95.38 114 ASP A O 1
ATOM 822 N N . ALA A 1 115 ? -11.641 12.766 24.297 1 93.94 115 ALA A N 1
ATOM 823 C CA . ALA A 1 115 ? -11.625 13.906 25.203 1 93.94 115 ALA A CA 1
ATOM 824 C C . ALA A 1 115 ? -10.977 15.117 24.547 1 93.94 115 ALA A C 1
ATOM 826 O O . ALA A 1 115 ? -11.453 16.25 24.703 1 93.94 115 ALA A O 1
ATOM 827 N N . SER A 1 116 ? -9.922 14.914 23.828 1 93.38 116 SER A N 1
ATOM 828 C CA . SER A 1 116 ? -9.227 16 23.141 1 93.38 116 SER A CA 1
ATOM 829 C C . SER A 1 116 ? -10.117 16.641 22.078 1 93.38 116 SER A C 1
ATOM 831 O O . SER A 1 116 ? -10.281 17.859 22.047 1 93.38 116 SER A O 1
ATOM 833 N N . LEU A 1 117 ? -10.711 15.82 21.281 1 95.75 117 LEU A N 1
ATOM 834 C CA . LEU A 1 117 ? -11.547 16.328 20.203 1 95.75 117 LEU A CA 1
ATOM 835 C C . LEU A 1 117 ? -12.75 17.094 20.75 1 95.75 117 LEU A C 1
ATOM 837 O O . LEU A 1 117 ? -13.164 18.109 20.188 1 95.75 117 LEU A O 1
ATOM 841 N N . CYS A 1 118 ? -13.289 16.672 21.859 1 96.62 118 CYS A N 1
ATOM 842 C CA . CYS A 1 118 ? -14.484 17.266 22.438 1 96.62 118 CYS A CA 1
ATOM 843 C C . CYS A 1 118 ? -14.172 18.609 23.094 1 96.62 118 CYS A C 1
ATOM 845 O O . CYS A 1 118 ? -15.086 19.344 23.469 1 96.62 118 CYS A O 1
ATOM 847 N N . SER A 1 119 ? -12.953 18.969 23.156 1 94.06 119 SER A N 1
ATOM 848 C CA . SER A 1 119 ? -12.562 20.25 23.719 1 94.06 119 SER A CA 1
ATOM 849 C C . SER A 1 119 ? -12.156 21.234 22.609 1 94.06 119 SER A C 1
ATOM 851 O O . SER A 1 119 ? -11.914 22.406 22.875 1 94.06 119 SER A O 1
ATOM 853 N N . ARG A 1 120 ? -12.102 20.781 21.422 1 94.69 120 ARG A N 1
ATOM 854 C CA . ARG A 1 120 ? -11.648 21.609 20.297 1 94.69 120 ARG A CA 1
ATOM 855 C C . ARG A 1 120 ? -12.805 22.406 19.703 1 94.69 120 ARG A C 1
ATOM 857 O O . ARG A 1 120 ? -13.953 21.969 19.75 1 94.69 120 ARG A O 1
ATOM 864 N N . PRO A 1 121 ? -12.492 23.531 19.125 1 94.62 121 PRO A N 1
ATOM 865 C CA . PRO A 1 121 ? -13.547 24.422 18.641 1 94.62 121 PRO A CA 1
ATOM 866 C C . PRO A 1 121 ? -14.312 23.828 17.469 1 94.62 121 PRO A C 1
ATOM 868 O O . PRO A 1 121 ? -13.703 23.312 16.516 1 94.62 121 PRO A O 1
ATOM 871 N N . MET A 1 122 ? -15.602 23.969 17.547 1 97.5 122 MET A N 1
ATOM 872 C CA . MET A 1 122 ? -16.516 23.594 16.469 1 97.5 122 MET A CA 1
ATOM 873 C C . MET A 1 122 ? -17.5 24.719 16.188 1 97.5 122 MET A C 1
ATOM 875 O O . MET A 1 122 ? -18.172 24.703 15.148 1 97.5 122 MET A O 1
ATOM 879 N N . LYS A 1 123 ? -17.547 25.656 17 1 97.5 123 LYS A N 1
ATOM 880 C CA . LYS A 1 123 ? -18.641 26.641 17.031 1 97.5 123 LYS A CA 1
ATOM 881 C C . LYS A 1 123 ? -18.719 27.391 15.711 1 97.5 123 LYS A C 1
ATOM 883 O O . LYS A 1 123 ? -19.812 27.578 15.172 1 97.5 123 LYS A O 1
ATOM 888 N N . PRO A 1 124 ? -17.625 27.875 15.18 1 97.69 124 PRO A N 1
ATOM 889 C CA . PRO A 1 124 ? -17.75 28.609 13.914 1 97.69 124 PRO A CA 1
ATOM 890 C C . PRO A 1 124 ? -18.422 27.781 12.82 1 97.69 124 PRO A C 1
ATOM 892 O O . PRO A 1 124 ? -19.25 28.297 12.07 1 97.69 124 PRO A O 1
ATOM 895 N N . LEU A 1 125 ? -18.094 26.547 12.727 1 98.5 125 LEU A N 1
ATOM 896 C CA . LEU A 1 125 ? -18.688 25.672 11.711 1 98.5 125 LEU A CA 1
ATOM 897 C C . LEU A 1 125 ? -20.156 25.406 12.031 1 98.5 125 LEU A C 1
ATOM 899 O O . LEU A 1 125 ? -21.016 25.453 11.141 1 98.5 125 LEU A O 1
ATOM 903 N N . LEU A 1 126 ? -20.438 25.109 13.297 1 98.62 126 LEU A N 1
ATOM 904 C CA . LEU A 1 126 ? -21.812 24.844 13.711 1 98.62 126 LEU A CA 1
ATOM 905 C C . LEU A 1 126 ? -22.703 26.062 13.461 1 98.62 126 LEU A C 1
ATOM 907 O O . LEU A 1 126 ? -23.828 25.906 13 1 98.62 126 LEU A O 1
ATOM 911 N N . ASP A 1 127 ? -22.203 27.234 13.742 1 98.38 127 ASP A N 1
ATOM 912 C CA . ASP A 1 127 ? -22.922 28.469 13.461 1 98.38 127 ASP A CA 1
ATOM 913 C C . ASP A 1 127 ? -23.188 28.625 11.961 1 98.38 127 ASP A C 1
ATOM 915 O O . ASP A 1 127 ? -24.266 29.031 11.547 1 98.38 127 ASP A O 1
ATOM 919 N N . ALA A 1 128 ? -22.203 28.344 11.195 1 98.69 128 ALA A N 1
ATOM 920 C CA . ALA A 1 128 ? -22.328 28.438 9.742 1 98.69 128 ALA A CA 1
ATOM 921 C C . ALA A 1 128 ? -23.391 27.484 9.211 1 98.69 128 ALA A C 1
ATOM 923 O O . ALA A 1 128 ? -24.203 27.875 8.359 1 98.69 128 ALA A O 1
ATOM 924 N N . LEU A 1 129 ? -23.359 26.266 9.68 1 98.75 129 LEU A N 1
ATOM 925 C CA . LEU A 1 129 ? -24.344 25.281 9.25 1 98.75 129 LEU A CA 1
ATOM 926 C C . LEU A 1 129 ? -25.75 25.703 9.664 1 98.75 129 LEU A C 1
ATOM 928 O O . LEU A 1 129 ? -26.703 25.531 8.906 1 98.75 129 LEU A O 1
ATOM 932 N N . SER A 1 130 ? -25.875 26.25 10.844 1 98.5 130 SER A N 1
ATOM 933 C CA . SER A 1 130 ? -27.156 26.781 11.305 1 98.5 130 SER A CA 1
ATOM 934 C C . SER A 1 130 ? -27.625 27.922 10.422 1 98.5 130 SER A C 1
ATOM 936 O O . SER A 1 130 ? -28.812 28.047 10.141 1 98.5 130 SER A O 1
ATOM 938 N N . GLU A 1 131 ? -26.703 28.766 10.086 1 98.62 131 GLU A N 1
ATOM 939 C CA . GLU A 1 131 ? -27.016 29.875 9.195 1 98.62 131 GLU A CA 1
ATOM 940 C C . GLU A 1 131 ? -27.594 29.375 7.871 1 98.62 131 GLU A C 1
ATOM 942 O O . GLU A 1 131 ? -28.484 30.016 7.301 1 98.62 131 GLU A O 1
ATOM 947 N N . LEU A 1 132 ? -27.156 28.266 7.406 1 98.44 132 LEU A N 1
ATOM 948 C CA . LEU A 1 132 ? -27.625 27.688 6.156 1 98.44 132 LEU A CA 1
ATOM 949 C C . LEU A 1 132 ? -28.984 27.016 6.348 1 98.44 132 LEU A C 1
ATOM 951 O O . LEU A 1 132 ? -29.641 26.641 5.371 1 98.44 132 LEU A O 1
ATOM 955 N N . GLY A 1 133 ? -29.328 26.766 7.633 1 98.38 133 GLY A N 1
ATOM 956 C CA . GLY A 1 133 ? -30.656 26.25 7.895 1 98.38 133 GLY A CA 1
ATOM 957 C C . GLY A 1 133 ? -30.656 24.891 8.586 1 98.38 133 GLY A C 1
ATOM 958 O O . GLY A 1 133 ? -31.703 24.312 8.836 1 98.38 133 GLY A O 1
ATOM 959 N N . ALA A 1 134 ? -29.531 24.391 8.93 1 98.44 134 ALA A N 1
ATOM 960 C CA . ALA A 1 134 ? -29.453 23.109 9.609 1 98.44 134 ALA A CA 1
ATOM 961 C C . ALA A 1 134 ? -29.859 23.219 11.07 1 98.44 134 ALA A C 1
ATOM 963 O O . ALA A 1 134 ? -29.609 24.25 11.711 1 98.44 134 ALA A O 1
ATOM 964 N N . GLY A 1 135 ? -30.5 22.188 11.594 1 98.25 135 GLY A N 1
ATOM 965 C CA . GLY A 1 135 ? -30.641 22.078 13.039 1 98.25 135 GLY A CA 1
ATOM 966 C C . GLY A 1 135 ? -29.359 21.656 13.734 1 98.25 135 GLY A C 1
ATOM 967 O O . GLY A 1 135 ? -28.734 20.672 13.352 1 98.25 135 GLY A O 1
ATOM 968 N N . VAL A 1 136 ? -28.922 22.469 14.711 1 97.94 136 VAL A N 1
ATOM 969 C CA . VAL A 1 136 ? -27.688 22.156 15.414 1 97.94 136 VAL A CA 1
ATOM 970 C C . VAL A 1 136 ? -27.922 22.172 16.922 1 97.94 136 VAL A C 1
ATOM 972 O O . VAL A 1 136 ? -28.562 23.094 17.438 1 97.94 136 VAL A O 1
ATOM 975 N N . THR A 1 137 ? -27.453 21.094 17.594 1 97.06 137 THR A N 1
ATOM 976 C CA . THR A 1 137 ? -27.453 21.094 19.047 1 97.06 137 THR A CA 1
ATOM 977 C C . THR A 1 137 ? -26.047 20.828 19.594 1 97.06 137 THR A C 1
ATOM 979 O O . THR A 1 137 ? -25.375 19.875 19.156 1 97.06 137 THR A O 1
ATOM 982 N N . SER A 1 138 ? -25.562 21.703 20.422 1 96.31 138 SER A N 1
ATOM 983 C CA . SER A 1 138 ? -24.297 21.578 21.125 1 96.31 138 SER A CA 1
ATOM 984 C C . SER A 1 138 ? -24.312 22.328 22.453 1 96.31 138 SER A C 1
ATOM 986 O O . SER A 1 138 ? -24.875 23.422 22.547 1 96.31 138 SER A O 1
ATOM 988 N N . ASP A 1 139 ? -23.766 21.781 23.484 1 91.38 139 ASP A N 1
ATOM 989 C CA . ASP A 1 139 ? -23.797 22.438 24.781 1 91.38 139 ASP A CA 1
ATOM 990 C C . ASP A 1 139 ? -22.812 23.609 24.828 1 91.38 139 ASP A C 1
ATOM 992 O O . ASP A 1 139 ? -23.109 24.656 25.391 1 91.38 139 ASP A O 1
ATOM 996 N N . ASN A 1 140 ? -21.641 23.5 24.281 1 92.88 140 ASN A N 1
ATOM 997 C CA . ASN A 1 140 ? -20.609 24.516 24.453 1 92.88 140 ASN A CA 1
ATOM 998 C C . ASN A 1 140 ? -19.906 24.828 23.125 1 92.88 140 ASN A C 1
ATOM 1000 O O . ASN A 1 140 ? -18.766 25.312 23.125 1 92.88 140 ASN A O 1
ATOM 1004 N N . GLY A 1 141 ? -20.562 24.469 22.078 1 94.88 141 GLY A N 1
ATOM 1005 C CA . GLY A 1 141 ? -19.969 24.734 20.781 1 94.88 141 GLY A CA 1
ATOM 1006 C C . GLY A 1 141 ? -18.891 23.734 20.406 1 94.88 141 GLY A C 1
ATOM 1007 O O . GLY A 1 141 ? -18.109 23.984 19.484 1 94.88 141 GLY A O 1
ATOM 1008 N N . CYS A 1 142 ? -18.797 22.703 21.188 1 96.88 142 CYS A N 1
ATOM 1009 C CA . CYS A 1 142 ? -17.875 21.609 20.938 1 96.88 142 CYS A CA 1
ATOM 1010 C C . CYS A 1 142 ? -18.625 20.281 20.812 1 96.88 142 CYS A C 1
ATOM 1012 O O . CYS A 1 142 ? -19.859 20.25 20.922 1 96.88 142 CYS A O 1
ATOM 1014 N N . ALA A 1 143 ? -18.016 19.266 20.422 1 96.88 143 ALA A N 1
ATOM 1015 C CA . ALA A 1 143 ? -18.594 17.938 20.438 1 96.88 143 ALA A CA 1
ATOM 1016 C C . ALA A 1 143 ? -18.859 17.469 21.875 1 96.88 143 ALA A C 1
ATOM 1018 O O . ALA A 1 143 ? -18.141 17.859 22.797 1 96.88 143 ALA A O 1
ATOM 1019 N N . PRO A 1 144 ? -19.828 16.719 22.141 1 97.94 144 PRO A N 1
ATOM 1020 C CA . PRO A 1 144 ? -20.766 16.125 21.172 1 97.94 144 PRO A CA 1
ATOM 1021 C C . PRO A 1 144 ? -21.781 17.141 20.656 1 97.94 144 PRO A C 1
ATOM 1023 O O . PRO A 1 144 ? -22.094 18.109 21.359 1 97.94 144 PRO A O 1
ATOM 1026 N N . PHE A 1 145 ? -22.312 16.891 19.438 1 98.31 145 PHE A N 1
ATOM 1027 C CA . PHE A 1 145 ? -23.359 17.703 18.828 1 98.31 145 PHE A CA 1
ATOM 1028 C C . PHE A 1 145 ? -24.188 16.891 17.859 1 98.31 145 PHE A C 1
ATOM 1030 O O . PHE A 1 145 ? -23.828 15.766 17.516 1 98.31 145 PHE A O 1
ATOM 1037 N N . THR A 1 146 ? -25.312 17.438 17.484 1 98 146 THR A N 1
ATOM 1038 C CA . THR A 1 146 ? -26.141 16.844 16.438 1 98 146 THR A CA 1
ATOM 1039 C C . THR A 1 146 ? -26.344 17.844 15.289 1 98 146 THR A C 1
ATOM 1041 O O . THR A 1 146 ? -26.297 19.047 15.492 1 98 146 THR A O 1
ATOM 1044 N N . ILE A 1 147 ? -26.484 17.328 14.133 1 98.12 147 ILE A N 1
ATOM 1045 C CA . ILE A 1 147 ? -26.812 18.094 12.93 1 98.12 147 ILE A CA 1
ATOM 1046 C C . ILE A 1 147 ? -28.062 17.5 12.273 1 98.12 147 ILE A C 1
ATOM 1048 O O . ILE A 1 147 ? -28.141 16.281 12.062 1 98.12 147 ILE A O 1
ATOM 1052 N N . THR A 1 148 ? -29 18.344 11.961 1 98.12 148 THR A N 1
ATOM 1053 C CA . THR A 1 148 ? -30.203 17.922 11.242 1 98.12 148 THR A CA 1
ATOM 1054 C C . THR A 1 148 ? -30.328 18.672 9.914 1 98.12 148 THR A C 1
ATOM 1056 O O . THR A 1 148 ? -30.375 19.891 9.883 1 98.12 148 THR A O 1
ATOM 1059 N N . GLY A 1 149 ? -30.328 17.953 8.742 1 97.25 149 GLY A N 1
ATOM 1060 C CA . GLY A 1 149 ? -30.531 18.484 7.406 1 97.25 149 GLY A CA 1
ATOM 1061 C C . GLY A 1 149 ? -31.859 18.078 6.797 1 97.25 149 GLY A C 1
ATOM 1062 O O . GLY A 1 149 ? -32.75 17.625 7.508 1 97.25 149 GLY A O 1
ATOM 1063 N N . PRO A 1 150 ? -32.094 18.375 5.57 1 97.81 150 PRO A N 1
ATOM 1064 C CA . PRO A 1 150 ? -31.078 18.844 4.621 1 97.81 150 PRO A CA 1
ATOM 1065 C C . PRO A 1 150 ? -31.078 20.359 4.453 1 97.81 150 PRO A C 1
ATOM 1067 O O . PRO A 1 150 ? -32.125 20.984 4.457 1 97.81 150 PRO A O 1
ATOM 1070 N N . VAL A 1 151 ? -29.953 20.891 4.273 1 97.81 151 VAL A N 1
ATOM 1071 C CA . VAL A 1 151 ? -29.859 22.297 3.883 1 97.81 151 VAL A CA 1
ATOM 1072 C C . VAL A 1 151 ? -29.703 22.391 2.369 1 97.81 151 VAL A C 1
ATOM 1074 O O . VAL A 1 151 ? -29.062 21.562 1.744 1 97.81 151 VAL A O 1
ATOM 1077 N N . SER A 1 152 ? -30.25 23.438 1.813 1 97.19 152 SER A N 1
ATOM 1078 C CA . SER A 1 152 ? -30.281 23.594 0.362 1 97.19 152 SER A CA 1
ATOM 1079 C C . SER A 1 152 ? -29.031 24.297 -0.145 1 97.19 152 SER A C 1
ATOM 1081 O O . SER A 1 152 ? -28.547 24.016 -1.243 1 97.19 152 SER A O 1
ATOM 1083 N N . GLY A 1 153 ? -28.562 25.203 0.447 1 97.62 153 GLY A N 1
ATOM 1084 C CA . GLY A 1 153 ? -27.516 26.125 0.061 1 97.62 153 GLY A CA 1
ATOM 1085 C C . GLY A 1 153 ? -27.812 27.562 0.452 1 97.62 153 GLY A C 1
ATOM 1086 O O . GLY A 1 153 ? -28.656 27.812 1.313 1 97.62 153 GLY A O 1
ATOM 1087 N N . GLY A 1 154 ? -27.078 28.453 -0.081 1 98.25 154 GLY A N 1
ATOM 1088 C CA . GLY A 1 154 ? -27.234 29.859 0.245 1 98.25 154 GLY A CA 1
ATOM 1089 C C . GLY A 1 154 ? -25.922 30.516 0.648 1 98.25 154 GLY A C 1
ATOM 1090 O O . GLY A 1 154 ? -24.844 29.953 0.457 1 98.25 154 GLY A O 1
ATOM 1091 N N . ASP A 1 155 ? -26.141 31.734 1.168 1 98.44 155 ASP A N 1
ATOM 1092 C CA . ASP A 1 155 ? -24.984 32.469 1.679 1 98.44 155 ASP A CA 1
ATOM 1093 C C . ASP A 1 155 ? -24.656 32.062 3.107 1 98.44 155 ASP A C 1
ATOM 1095 O O . ASP A 1 155 ? -25.547 31.844 3.924 1 98.44 155 ASP A O 1
ATOM 1099 N N . VAL A 1 156 ? -23.406 31.938 3.334 1 98.75 156 VAL A N 1
ATOM 1100 C CA . VAL A 1 156 ? -22.969 31.594 4.68 1 98.75 156 VAL A CA 1
ATOM 1101 C C . VAL A 1 156 ? -21.703 32.375 5.016 1 98.75 156 VAL A C 1
ATOM 1103 O O . VAL A 1 156 ? -20.844 32.594 4.152 1 98.75 156 VAL A O 1
ATOM 1106 N N . HIS A 1 157 ? -21.609 32.844 6.27 1 98.69 157 HIS A N 1
ATOM 1107 C CA . HIS A 1 157 ? -20.484 33.625 6.77 1 98.69 157 HIS A CA 1
ATOM 1108 C C . HIS A 1 157 ? -19.703 32.844 7.824 1 98.69 157 HIS A C 1
ATOM 1110 O O . HIS A 1 157 ? -20.297 32.281 8.75 1 98.69 157 HIS A O 1
ATOM 1116 N N . ILE A 1 158 ? -18.391 32.875 7.695 1 98.44 158 ILE A N 1
ATOM 1117 C CA . ILE A 1 158 ? -17.594 32.062 8.633 1 98.44 158 ILE A CA 1
ATOM 1118 C C . ILE A 1 158 ? -16.188 32.656 8.75 1 98.44 158 ILE A C 1
ATOM 1120 O O . ILE A 1 158 ? -15.641 33.156 7.766 1 98.44 158 ILE A O 1
ATOM 1124 N N . ARG A 1 159 ? -15.609 32.531 9.938 1 96.56 159 ARG A N 1
ATOM 1125 C CA . ARG A 1 159 ? -14.227 32.938 10.148 1 96.56 159 ARG A CA 1
ATOM 1126 C C . ARG A 1 159 ? -13.258 31.969 9.484 1 96.56 159 ARG A C 1
ATOM 1128 O O . ARG A 1 159 ? -13.445 30.75 9.555 1 96.56 159 ARG A O 1
ATOM 1135 N N . GLY A 1 160 ? -12.227 32.531 8.906 1 94.56 160 GLY A N 1
ATOM 1136 C CA . GLY A 1 160 ? -11.227 31.734 8.234 1 94.56 160 GLY A CA 1
ATOM 1137 C C . GLY A 1 160 ? -9.961 31.531 9.047 1 94.56 160 GLY A C 1
ATOM 1138 O O . GLY A 1 160 ? -9.062 30.797 8.641 1 94.56 160 GLY A O 1
ATOM 1139 N N . ASP A 1 161 ? -9.82 32.031 10.242 1 93.19 161 ASP A N 1
ATOM 1140 C CA . ASP A 1 161 ? -8.555 32.125 10.953 1 93.19 161 ASP A CA 1
ATOM 1141 C C . ASP A 1 161 ? -8.508 31.125 12.102 1 93.19 161 ASP A C 1
ATOM 1143 O O . ASP A 1 161 ? -7.578 31.156 12.922 1 93.19 161 ASP A O 1
ATOM 1147 N N . VAL A 1 162 ? -9.531 30.234 12.188 1 92.62 162 VAL A N 1
ATOM 1148 C CA . VAL A 1 162 ? -9.57 29.25 13.266 1 92.62 162 VAL A CA 1
ATOM 1149 C C . VAL A 1 162 ? -9.164 27.875 12.742 1 92.62 162 VAL A C 1
ATOM 1151 O O . VAL A 1 162 ? -8.289 27.219 13.312 1 92.62 162 VAL A O 1
ATOM 1154 N N . SER A 1 163 ? -9.812 27.453 11.664 1 94.81 163 SER A N 1
ATOM 1155 C CA . SER A 1 163 ? -9.492 26.172 11.062 1 94.81 163 SER A CA 1
ATOM 1156 C C . SER A 1 163 ? -9.898 26.125 9.594 1 94.81 163 SER A C 1
ATOM 1158 O O . SER A 1 163 ? -11.07 26.312 9.266 1 94.81 163 SER A O 1
ATOM 1160 N N . SER A 1 164 ? -8.953 25.797 8.727 1 96.25 164 SER A N 1
ATOM 1161 C CA . SER A 1 164 ? -9.25 25.641 7.309 1 96.25 164 SER A CA 1
ATOM 1162 C C . SER A 1 164 ? -10.172 24.453 7.059 1 96.25 164 SER A C 1
ATOM 1164 O O . SER A 1 164 ? -10.844 24.391 6.023 1 96.25 164 SER A O 1
ATOM 1166 N N . GLN A 1 165 ? -10.234 23.562 8.023 1 97.5 165 GLN A N 1
ATOM 1167 C CA . GLN A 1 165 ? -11.062 22.359 7.898 1 97.5 165 GLN A CA 1
ATOM 1168 C C . GLN A 1 165 ? -12.547 22.719 7.883 1 97.5 165 GLN A C 1
ATOM 1170 O O . GLN A 1 165 ? -13.359 21.984 7.316 1 97.5 165 GLN A O 1
ATOM 1175 N N . PHE A 1 166 ? -12.945 23.844 8.492 1 98.44 166 PHE A N 1
ATOM 1176 C CA . PHE A 1 166 ? -14.328 24.312 8.43 1 98.44 166 PHE A CA 1
ATOM 1177 C C . PHE A 1 166 ? -14.727 24.625 6.992 1 98.44 166 PHE A C 1
ATOM 1179 O O . PHE A 1 166 ? -15.797 24.203 6.535 1 98.44 166 PHE A O 1
ATOM 1186 N N . ILE A 1 167 ? -13.836 25.312 6.34 1 98.62 167 ILE A N 1
ATOM 1187 C CA . ILE A 1 167 ? -14.086 25.703 4.957 1 98.62 167 ILE A CA 1
ATOM 1188 C C . ILE A 1 167 ? -14.148 24.469 4.07 1 98.62 167 ILE A C 1
ATOM 1190 O O . ILE A 1 167 ? -15.031 24.344 3.221 1 98.62 167 ILE A O 1
ATOM 1194 N N . SER A 1 168 ? -13.234 23.531 4.309 1 98.75 168 SER A N 1
ATOM 1195 C CA . SER A 1 168 ? -13.211 22.281 3.557 1 98.75 168 SER A CA 1
ATOM 1196 C C . SER A 1 168 ? -14.516 21.516 3.73 1 98.75 168 SER A C 1
ATOM 1198 O O . SER A 1 168 ? -15.039 20.938 2.773 1 98.75 168 SER A O 1
ATOM 1200 N N . GLY A 1 169 ? -15.023 21.5 4.949 1 98.75 169 GLY A N 1
ATOM 1201 C CA . GLY A 1 169 ? -16.297 20.828 5.215 1 98.75 169 GLY A CA 1
ATOM 1202 C C . GLY A 1 169 ? -17.453 21.422 4.453 1 98.75 169 GLY A C 1
ATOM 1203 O O . GLY A 1 169 ? -18.281 20.703 3.906 1 98.75 169 GLY A O 1
ATOM 1204 N N . LEU A 1 170 ? -17.469 22.719 4.41 1 98.88 170 LEU A N 1
ATOM 1205 C CA . LEU A 1 170 ? -18.516 23.422 3.68 1 98.88 170 LEU A CA 1
ATOM 1206 C C . LEU A 1 170 ? -18.391 23.172 2.178 1 98.88 170 LEU A C 1
ATOM 1208 O O . LEU A 1 170 ? -19.391 22.953 1.492 1 98.88 170 LEU A O 1
ATOM 1212 N N . LEU A 1 171 ? -17.172 23.172 1.713 1 98.88 171 LEU A N 1
ATOM 1213 C CA . LEU A 1 171 ? -16.922 23 0.286 1 98.88 171 LEU A CA 1
ATOM 1214 C C . LEU A 1 171 ? -17.328 21.594 -0.171 1 98.88 171 LEU A C 1
ATOM 1216 O O . LEU A 1 171 ? -18.078 21.453 -1.141 1 98.88 171 LEU A O 1
ATOM 1220 N N . ILE A 1 172 ? -16.922 20.562 0.516 1 98.69 172 ILE A N 1
ATOM 1221 C CA . ILE A 1 172 ? -17.125 19.172 0.116 1 98.69 172 ILE A CA 1
ATOM 1222 C C . ILE A 1 172 ? -18.609 18.859 0.084 1 98.69 172 ILE A C 1
ATOM 1224 O O . ILE A 1 172 ? -19.078 18.078 -0.762 1 98.69 172 ILE A O 1
ATOM 1228 N N . SER A 1 173 ? -19.359 19.516 0.938 1 98.56 173 SER A N 1
ATOM 1229 C CA . SER A 1 173 ? -20.781 19.172 1.086 1 98.56 173 SER A CA 1
ATOM 1230 C C . SER A 1 173 ? -21.656 20.031 0.166 1 98.56 173 SER A C 1
ATOM 1232 O O . SER A 1 173 ? -22.812 19.688 -0.081 1 98.56 173 SER A O 1
ATOM 1234 N N . ALA A 1 174 ? -21.172 21.062 -0.403 1 98.75 174 ALA A N 1
ATOM 1235 C CA . ALA A 1 174 ? -21.938 22.078 -1.104 1 98.75 174 ALA A CA 1
ATOM 1236 C C . ALA A 1 174 ? -22.688 21.5 -2.299 1 98.75 174 ALA A C 1
ATOM 1238 O O . ALA A 1 174 ? -23.859 21.781 -2.496 1 98.75 174 ALA A O 1
ATOM 1239 N N . PRO A 1 175 ? -22.016 20.625 -3.057 1 98.31 175 PRO A N 1
ATOM 1240 C CA . PRO A 1 175 ? -22.688 20.125 -4.258 1 98.31 175 PRO A CA 1
ATOM 1241 C C . PRO A 1 175 ? -23.906 19.266 -3.938 1 98.31 175 PRO A C 1
ATOM 1243 O O . PRO A 1 175 ? -24.719 18.984 -4.824 1 98.31 175 PRO A O 1
ATOM 1246 N N . LEU A 1 176 ? -24.047 18.844 -2.719 1 97.75 176 LEU A N 1
ATOM 1247 C CA . LEU A 1 176 ? -25.156 17.984 -2.328 1 97.75 176 LEU A CA 1
ATOM 1248 C C . LEU A 1 176 ? -26.438 18.781 -2.154 1 97.75 176 LEU A C 1
ATOM 1250 O O . LEU A 1 176 ? -27.531 18.203 -2.049 1 97.75 176 LEU A O 1
ATOM 1254 N N . GLY A 1 177 ? -26.359 20.062 -2.121 1 96.94 177 GLY A N 1
ATOM 1255 C CA . GLY A 1 177 ? -27.5 20.922 -1.923 1 96.94 177 GLY A CA 1
ATOM 1256 C C . GLY A 1 177 ? -28.203 21.297 -3.217 1 96.94 177 GLY A C 1
ATOM 1257 O O . GLY A 1 177 ? -27.672 21.078 -4.305 1 96.94 177 GLY A O 1
ATOM 1258 N N . LYS A 1 178 ? -29.359 21.938 -3.062 1 97.31 178 LYS A N 1
ATOM 1259 C CA . LYS A 1 178 ? -30.203 22.25 -4.211 1 97.31 178 LYS A CA 1
ATOM 1260 C C . LYS A 1 178 ? -30 23.688 -4.668 1 97.31 178 LYS A C 1
ATOM 1262 O O . LYS A 1 178 ? -30.5 24.094 -5.715 1 97.31 178 LYS A O 1
ATOM 1267 N N . ALA A 1 179 ? -29.25 24.438 -3.924 1 98.38 179 ALA A N 1
ATOM 1268 C CA . ALA A 1 179 ? -28.953 25.828 -4.262 1 98.38 179 ALA A CA 1
ATOM 1269 C C . ALA A 1 179 ? -27.453 26.109 -4.191 1 98.38 179 ALA A C 1
ATOM 1271 O O . ALA A 1 179 ? -26.703 25.344 -3.562 1 98.38 179 ALA A O 1
ATOM 1272 N N . ASP A 1 180 ? -27.109 27.203 -4.867 1 98.56 180 ASP A N 1
ATOM 1273 C CA . ASP A 1 180 ? -25.719 27.625 -4.777 1 98.56 180 ASP A CA 1
ATOM 1274 C C . ASP A 1 180 ? -25.297 27.844 -3.324 1 98.56 180 ASP A C 1
ATOM 1276 O O . ASP A 1 180 ? -26.125 28.25 -2.496 1 98.56 180 ASP A O 1
ATOM 1280 N N . THR A 1 181 ? -24.094 27.531 -3.055 1 98.75 181 THR A N 1
ATOM 1281 C CA . THR A 1 181 ? -23.516 27.859 -1.753 1 98.75 181 THR A CA 1
ATOM 1282 C C . THR A 1 181 ? -22.391 28.875 -1.896 1 98.75 181 THR A C 1
ATOM 1284 O O . THR A 1 181 ? -21.406 28.641 -2.598 1 98.75 181 THR A O 1
ATOM 1287 N N . ARG A 1 182 ? -22.547 29.984 -1.279 1 98.69 182 ARG A N 1
ATOM 1288 C CA . ARG A 1 182 ? -21.547 31.047 -1.254 1 98.69 182 ARG A CA 1
ATOM 1289 C C . ARG A 1 182 ? -20.938 31.188 0.136 1 98.69 182 ARG A C 1
ATOM 1291 O O . ARG A 1 182 ? -21.625 31.578 1.082 1 98.69 182 ARG A O 1
ATOM 1298 N N . ILE A 1 183 ? -19.688 30.875 0.248 1 98.88 183 ILE A N 1
ATOM 1299 C CA . ILE A 1 183 ? -18.969 30.938 1.519 1 98.88 183 ILE A CA 1
ATOM 1300 C C . ILE A 1 183 ? -18.219 32.25 1.625 1 98.88 183 ILE A C 1
ATOM 1302 O O . ILE A 1 183 ? -17.266 32.5 0.877 1 98.88 183 ILE A O 1
ATOM 1306 N N . HIS A 1 184 ? -18.625 33.094 2.57 1 98.69 184 HIS A N 1
ATOM 1307 C CA . HIS A 1 184 ? -17.984 34.375 2.824 1 98.69 184 HIS A CA 1
ATOM 1308 C C . HIS A 1 184 ? -17.062 34.281 4.031 1 98.69 184 HIS A C 1
ATOM 1310 O O . HIS A 1 184 ? -17.516 34.031 5.152 1 98.69 184 HIS A O 1
ATOM 1316 N N . LEU A 1 185 ? -15.797 34.531 3.768 1 98.5 185 LEU A N 1
ATOM 1317 C CA . LEU A 1 185 ? -14.82 34.562 4.852 1 98.5 185 LEU A CA 1
ATOM 1318 C C . LEU A 1 185 ? -14.836 35.906 5.562 1 98.5 185 LEU A C 1
ATOM 1320 O O . LEU A 1 185 ? -14.609 36.938 4.941 1 98.5 185 LEU A O 1
ATOM 1324 N N . THR A 1 186 ? -14.992 35.875 6.867 1 98.19 186 THR A N 1
ATOM 1325 C CA . THR A 1 186 ? -15.109 37.094 7.629 1 98.19 186 THR A CA 1
ATOM 1326 C C . THR A 1 186 ? -13.75 37.531 8.195 1 98.19 186 THR A C 1
ATOM 1328 O O . THR A 1 186 ? -13.609 38.625 8.719 1 98.19 186 THR A O 1
ATOM 1331 N N . THR A 1 187 ? -12.805 36.625 8.195 1 96.06 187 THR A N 1
ATOM 1332 C CA . THR A 1 187 ? -11.406 36.906 8.508 1 96.06 187 THR A CA 1
ATOM 1333 C C . THR A 1 187 ? -10.492 36.281 7.453 1 96.06 187 THR A C 1
ATOM 1335 O O . THR A 1 187 ? -10.93 35.469 6.652 1 96.06 187 THR A O 1
ATOM 1338 N N . PRO A 1 188 ? -9.25 36.719 7.488 1 92.56 188 PRO A N 1
ATOM 1339 C CA . PRO A 1 188 ? -8.328 36.094 6.547 1 92.56 188 PRO A CA 1
ATOM 1340 C C . PRO A 1 188 ? -8.203 34.594 6.777 1 92.56 188 PRO A C 1
ATOM 1342 O O . PRO A 1 188 ? -8.242 34.125 7.922 1 92.56 188 PRO A O 1
ATOM 1345 N N . LEU A 1 189 ? -8 33.906 5.668 1 93.62 189 LEU A N 1
ATOM 1346 C CA . LEU A 1 189 ? -7.926 32.438 5.699 1 93.62 189 LEU A CA 1
ATOM 1347 C C . LEU A 1 189 ? -6.535 31.969 6.109 1 93.62 189 LEU A C 1
ATOM 1349 O O . LEU A 1 189 ? -5.539 32.344 5.492 1 93.62 189 LEU A O 1
ATOM 1353 N N . THR A 1 190 ? -6.488 31.188 7.195 1 90 190 THR A N 1
ATOM 1354 C CA . THR A 1 190 ? -5.25 30.516 7.578 1 90 190 THR A CA 1
ATOM 1355 C C . THR A 1 190 ? -5.176 29.125 6.949 1 90 190 THR A C 1
ATOM 1357 O O . THR A 1 190 ? -6.203 28.516 6.652 1 90 190 THR A O 1
ATOM 1360 N N . SER A 1 191 ? -3.955 28.609 6.645 1 94.25 191 SER A N 1
ATOM 1361 C CA . SER A 1 191 ? -3.762 27.266 6.121 1 94.25 191 SER A CA 1
ATOM 1362 C C . SER A 1 191 ? -4.484 27.078 4.789 1 94.25 191 SER A C 1
ATOM 1364 O O . SER A 1 191 ? -5.148 26.062 4.57 1 94.25 191 SER A O 1
ATOM 1366 N N . LYS A 1 192 ? -4.418 28.031 3.947 1 94.81 192 LYS A N 1
ATOM 1367 C CA . LYS A 1 192 ? -5.105 28.062 2.66 1 94.81 192 LYS A CA 1
ATOM 1368 C C . LYS A 1 192 ? -4.781 26.828 1.83 1 94.81 192 LYS A C 1
ATOM 1370 O O . LYS A 1 192 ? -5.652 26.281 1.139 1 94.81 192 LYS A O 1
ATOM 1375 N N . PRO A 1 193 ? -3.547 26.344 1.868 1 95.56 193 PRO A N 1
ATOM 1376 C CA . PRO A 1 193 ? -3.221 25.188 1.019 1 95.56 193 PRO A CA 1
ATOM 1377 C C . PRO A 1 193 ? -4.098 23.969 1.305 1 95.56 193 PRO A C 1
ATOM 1379 O O . PRO A 1 193 ? -4.359 23.172 0.405 1 95.56 193 PRO A O 1
ATOM 1382 N N . TYR A 1 194 ? -4.535 23.812 2.502 1 96.62 194 TYR A N 1
ATOM 1383 C CA . TYR A 1 194 ? -5.402 22.688 2.828 1 96.62 194 TYR A CA 1
ATOM 1384 C C . TYR A 1 194 ? -6.758 22.828 2.146 1 96.62 194 TYR A C 1
ATOM 1386 O O . TYR A 1 194 ? -7.359 21.828 1.744 1 96.62 194 TYR A O 1
ATOM 1394 N N . VAL A 1 195 ? -7.246 24.047 2.041 1 98 195 VAL A N 1
ATOM 1395 C CA . VAL A 1 195 ? -8.461 24.312 1.277 1 98 195 VAL A CA 1
ATOM 1396 C C . VAL A 1 195 ? -8.211 24.047 -0.204 1 98 195 VAL A C 1
ATOM 1398 O O . VAL A 1 195 ? -9.055 23.453 -0.884 1 98 195 VAL A O 1
ATOM 1401 N N . ASP A 1 196 ? -7.055 24.453 -0.654 1 97.25 196 ASP A N 1
ATOM 1402 C CA . ASP A 1 196 ? -6.672 24.188 -2.039 1 97.25 196 ASP A CA 1
ATOM 1403 C C . ASP A 1 196 ? -6.633 22.688 -2.324 1 97.25 196 ASP A C 1
ATOM 1405 O O . ASP A 1 196 ? -7.008 22.25 -3.414 1 97.25 196 ASP A O 1
ATOM 1409 N N . MET A 1 197 ? -6.164 21.938 -1.403 1 97.88 197 MET A N 1
ATOM 1410 C CA . MET A 1 197 ? -6.168 20.484 -1.532 1 97.88 197 MET A CA 1
ATOM 1411 C C . MET A 1 197 ? -7.586 19.953 -1.701 1 97.88 197 MET A C 1
ATOM 1413 O O . MET A 1 197 ? -7.82 19.047 -2.492 1 97.88 197 MET A O 1
ATOM 1417 N N . THR A 1 198 ? -8.469 20.516 -0.917 1 98.69 198 THR A N 1
ATOM 1418 C CA . THR A 1 198 ? -9.867 20.125 -1.01 1 98.69 198 THR A CA 1
ATOM 1419 C C . THR A 1 198 ? -10.43 20.438 -2.395 1 98.69 198 THR A C 1
ATOM 1421 O O . THR A 1 198 ? -11.062 19.594 -3.023 1 98.69 198 THR A O 1
ATOM 1424 N N . ILE A 1 199 ? -10.141 21.609 -2.848 1 98.5 199 ILE A N 1
ATOM 1425 C CA . ILE A 1 199 ? -10.633 22.062 -4.148 1 98.5 199 ILE A CA 1
ATOM 1426 C C . ILE A 1 199 ? -10.062 21.172 -5.25 1 98.5 199 ILE A C 1
ATOM 1428 O O . ILE A 1 199 ? -10.781 20.75 -6.156 1 98.5 199 ILE A O 1
ATOM 1432 N N . SER A 1 200 ? -8.828 20.875 -5.129 1 98 200 SER A N 1
ATOM 1433 C CA . SER A 1 200 ? -8.18 20 -6.098 1 98 200 SER A CA 1
ATOM 1434 C C . SER A 1 200 ? -8.812 18.609 -6.098 1 98 200 SER A C 1
ATOM 1436 O O . SER A 1 200 ? -9.039 18.031 -7.16 1 98 200 SER A O 1
ATOM 1438 N N . ALA A 1 201 ? -9.008 18.094 -4.941 1 98.38 201 ALA A N 1
ATOM 1439 C CA . ALA A 1 201 ? -9.633 16.766 -4.816 1 98.38 201 ALA A CA 1
ATOM 1440 C C . ALA A 1 201 ? -11.039 16.781 -5.402 1 98.38 201 ALA A C 1
ATOM 1442 O O . ALA A 1 201 ? -11.438 15.828 -6.086 1 98.38 201 ALA A O 1
ATOM 1443 N N . MET A 1 202 ? -11.82 17.812 -5.125 1 98.75 202 MET A N 1
ATOM 1444 C CA . MET A 1 202 ? -13.164 17.969 -5.68 1 98.75 202 MET A CA 1
ATOM 1445 C C . MET A 1 202 ? -13.117 17.984 -7.203 1 98.75 202 MET A C 1
ATOM 1447 O O . MET A 1 202 ? -13.93 17.312 -7.855 1 98.75 202 MET A O 1
ATOM 1451 N N . LYS A 1 203 ? -12.211 18.688 -7.73 1 98.5 203 LYS A N 1
ATOM 1452 C CA . LYS A 1 203 ? -12.062 18.781 -9.18 1 98.5 203 LYS A CA 1
ATOM 1453 C C . LYS A 1 203 ? -11.797 17.422 -9.805 1 98.5 203 LYS A C 1
ATOM 1455 O O . LYS A 1 203 ? -12.336 17.094 -10.867 1 98.5 203 LYS A O 1
ATOM 1460 N N . LYS A 1 204 ? -10.984 16.656 -9.148 1 97.44 204 LYS A N 1
ATOM 1461 C CA . LYS A 1 204 ? -10.68 15.305 -9.625 1 97.44 204 LYS A CA 1
ATOM 1462 C C . LYS A 1 204 ? -11.945 14.453 -9.719 1 97.44 204 LYS A C 1
ATOM 1464 O O . LYS A 1 204 ? -12.023 13.539 -10.547 1 97.44 204 LYS A O 1
ATOM 1469 N N . HIS A 1 205 ? -12.898 14.766 -8.883 1 98.44 205 HIS A N 1
ATOM 1470 C CA . HIS A 1 205 ? -14.156 14.039 -8.883 1 98.44 205 HIS A CA 1
ATOM 1471 C C . HIS A 1 205 ? -15.227 14.781 -9.68 1 98.44 205 HIS A C 1
ATOM 1473 O O . HIS A 1 205 ? -16.422 14.469 -9.562 1 98.44 205 HIS A O 1
ATOM 1479 N N . GLY A 1 206 ? -14.891 15.859 -10.383 1 98.25 206 GLY A N 1
ATOM 1480 C CA . GLY A 1 206 ? -15.766 16.453 -11.375 1 98.25 206 GLY A CA 1
ATOM 1481 C C . GLY A 1 206 ? -16.5 17.688 -10.867 1 98.25 206 GLY A C 1
ATOM 1482 O O . GLY A 1 206 ? -17.406 18.188 -11.523 1 98.25 206 GLY A O 1
ATOM 1483 N N . VAL A 1 207 ? -16.125 18.234 -9.734 1 98.69 207 VAL A N 1
ATOM 1484 C CA . VAL A 1 207 ? -16.812 19.391 -9.172 1 98.69 207 VAL A CA 1
ATOM 1485 C C . VAL A 1 207 ? -15.859 20.578 -9.133 1 98.69 207 VAL A C 1
ATOM 1487 O O . VAL A 1 207 ? -14.727 20.469 -8.656 1 98.69 207 VAL A O 1
ATOM 1490 N N . SER A 1 208 ? -16.312 21.672 -9.547 1 98.56 208 SER A N 1
ATOM 1491 C CA . SER A 1 208 ? -15.5 22.891 -9.602 1 98.56 208 SER A CA 1
ATOM 1492 C C . SER A 1 208 ? -15.914 23.875 -8.516 1 98.56 208 SER A C 1
ATOM 1494 O O . SER A 1 208 ? -17.094 23.953 -8.164 1 98.56 208 SER A O 1
ATOM 1496 N N . VAL A 1 209 ? -14.938 24.625 -8.016 1 98.75 209 VAL A N 1
ATOM 1497 C CA . VAL A 1 209 ? -15.125 25.672 -7.031 1 98.75 209 VAL A CA 1
ATOM 1498 C C . VAL A 1 209 ? -14.617 27 -7.59 1 98.75 209 VAL A C 1
ATOM 1500 O O . VAL A 1 209 ? -13.523 27.062 -8.156 1 98.75 209 VAL A O 1
ATOM 1503 N N . GLU A 1 210 ? -15.398 28 -7.477 1 98.38 210 GLU A N 1
ATOM 1504 C CA . GLU A 1 210 ? -14.984 29.328 -7.895 1 98.38 210 GLU A CA 1
ATOM 1505 C C . GLU A 1 210 ? -14.5 30.156 -6.711 1 98.38 210 GLU A C 1
ATOM 1507 O O . GLU A 1 210 ? -15.117 30.141 -5.641 1 98.38 210 GLU A O 1
ATOM 1512 N N . THR A 1 211 ? -13.398 30.828 -6.914 1 97.56 211 THR A N 1
ATOM 1513 C CA . THR A 1 211 ? -12.945 31.797 -5.93 1 97.56 211 THR A CA 1
ATOM 1514 C C . THR A 1 211 ? -13.609 33.156 -6.172 1 97.56 211 THR A C 1
ATOM 1516 O O . THR A 1 211 ? -13.594 33.688 -7.289 1 97.56 211 THR A O 1
ATOM 1519 N N . ILE A 1 212 ? -14.133 33.719 -5.199 1 96.88 212 ILE A N 1
ATOM 1520 C CA . ILE A 1 212 ? -14.758 35.031 -5.305 1 96.88 212 ILE A CA 1
ATOM 1521 C C . ILE A 1 212 ? -14.016 36.031 -4.418 1 96.88 212 ILE A C 1
ATOM 1523 O O . ILE A 1 212 ? -13.023 35.688 -3.773 1 96.88 212 ILE A O 1
ATOM 1527 N N . GLU A 1 213 ? -14.398 37.25 -4.352 1 94.44 213 GLU A N 1
ATOM 1528 C CA . GLU A 1 213 ? -13.672 38.312 -3.701 1 94.44 213 GLU A CA 1
ATOM 1529 C C . GLU A 1 213 ? -13.406 38 -2.23 1 94.44 213 GLU A C 1
ATOM 1531 O O . GLU A 1 213 ? -12.297 38.219 -1.732 1 94.44 213 GLU A O 1
ATOM 1536 N N . ASP A 1 214 ? -14.438 37.469 -1.549 1 96 214 ASP A N 1
ATOM 1537 C CA . ASP A 1 214 ? -14.281 37.281 -0.111 1 96 214 ASP A CA 1
ATOM 1538 C C . ASP A 1 214 ? -14.477 35.812 0.261 1 96 214 ASP A C 1
ATOM 1540 O O . ASP A 1 214 ? -14.906 35.5 1.373 1 96 214 ASP A O 1
ATOM 1544 N N . GLY A 1 215 ? -14.227 34.938 -0.769 1 98.19 215 GLY A N 1
ATOM 1545 C CA . GLY A 1 215 ? -14.414 33.531 -0.389 1 98.19 215 GLY A CA 1
ATOM 1546 C C . GLY A 1 215 ? -14.578 32.594 -1.579 1 98.19 215 GLY A C 1
ATOM 1547 O O . GLY A 1 215 ? -13.773 32.656 -2.516 1 98.19 215 GLY A O 1
ATOM 1548 N N . TYR A 1 216 ? -15.586 31.672 -1.462 1 98.81 216 TYR A N 1
ATOM 1549 C CA . TYR A 1 216 ? -15.727 30.609 -2.455 1 98.81 216 TYR A CA 1
ATOM 1550 C C . TYR A 1 216 ? -17.188 30.453 -2.873 1 98.81 216 TYR A C 1
ATOM 1552 O O . TYR A 1 216 ? -18.094 30.719 -2.084 1 98.81 216 TYR A O 1
ATOM 1560 N N . LEU A 1 217 ? -17.406 30.078 -4.109 1 98.81 217 LEU A N 1
ATOM 1561 C CA . LEU A 1 217 ? -18.719 29.797 -4.66 1 98.81 217 LEU A CA 1
ATOM 1562 C C . LEU A 1 217 ? -18.75 28.391 -5.273 1 98.81 217 LEU A C 1
ATOM 1564 O O . LEU A 1 217 ? -17.891 28.047 -6.09 1 98.81 217 LEU A O 1
ATOM 1568 N N . VAL A 1 218 ? -19.688 27.578 -4.812 1 98.81 218 VAL A N 1
ATOM 1569 C CA . VAL A 1 218 ? -19.984 26.297 -5.43 1 98.81 218 VAL A CA 1
ATOM 1570 C C . VAL A 1 218 ? -21.375 26.312 -6.055 1 98.81 218 VAL A C 1
ATOM 1572 O O . VAL A 1 218 ? -22.375 26.453 -5.348 1 98.81 218 VAL A O 1
ATOM 1575 N N . ARG A 1 219 ? -21.406 26.109 -7.293 1 98.25 219 ARG A N 1
ATOM 1576 C CA . ARG A 1 219 ? -22.672 26.141 -8.016 1 98.25 219 ARG A CA 1
ATOM 1577 C C . ARG A 1 219 ? -23.469 24.859 -7.781 1 98.25 219 ARG A C 1
ATOM 1579 O O . ARG A 1 219 ? -22.906 23.781 -7.723 1 98.25 219 ARG A O 1
ATOM 1586 N N . SER A 1 220 ? -24.75 25.078 -7.719 1 96.56 220 SER A N 1
ATOM 1587 C CA . SER A 1 220 ? -25.641 23.922 -7.602 1 96.56 220 SER A CA 1
ATOM 1588 C C . SER A 1 220 ? -25.688 23.125 -8.906 1 96.56 220 SER A C 1
ATOM 1590 O O . SER A 1 220 ? -25.281 23.625 -9.953 1 96.56 220 SER A O 1
ATOM 1592 N N . GLY A 1 221 ? -26.109 21.844 -8.758 1 96.56 221 GLY A N 1
ATOM 1593 C CA . GLY A 1 221 ? -26.297 21.031 -9.945 1 96.56 221 GLY A CA 1
ATOM 1594 C C . GLY A 1 221 ? -25.078 20.156 -10.266 1 96.56 221 GLY A C 1
ATOM 1595 O O . GLY A 1 221 ? -25.172 19.219 -11.055 1 96.56 221 GLY A O 1
ATOM 1596 N N . GLN A 1 222 ? -23.953 20.5 -9.641 1 98 222 GLN A N 1
ATOM 1597 C CA . GLN A 1 222 ? -22.781 19.656 -9.844 1 98 222 GLN A CA 1
ATOM 1598 C C . GLN A 1 222 ? -22.906 18.344 -9.055 1 98 222 GLN A C 1
ATOM 1600 O O . GLN A 1 222 ? -23.484 18.328 -7.961 1 98 222 GLN A O 1
ATOM 1605 N N . VAL A 1 223 ? -22.344 17.25 -9.664 1 98.12 223 VAL A N 1
ATOM 1606 C CA . VAL A 1 223 ? -22.422 15.938 -9.039 1 98.12 223 VAL A CA 1
ATOM 1607 C C . VAL A 1 223 ? -21.031 15.281 -9.039 1 98.12 223 VAL A C 1
ATOM 1609 O O . VAL A 1 223 ? -20.312 15.359 -10.023 1 98.12 223 VAL A O 1
ATOM 1612 N N . TYR A 1 224 ? -20.703 14.703 -7.906 1 98.5 224 TYR A N 1
ATOM 1613 C CA . TYR A 1 224 ? -19.438 13.992 -7.84 1 98.5 224 TYR A CA 1
ATOM 1614 C C . TYR A 1 224 ? -19.469 12.727 -8.695 1 98.5 224 TYR A C 1
ATOM 1616 O O . TYR A 1 224 ? -20.469 12.016 -8.719 1 98.5 224 TYR A O 1
ATOM 1624 N N . SER A 1 225 ? -18.375 12.461 -9.359 1 98.38 225 SER A N 1
ATOM 1625 C CA . SER A 1 225 ? -18.203 11.234 -10.133 1 98.38 225 SER A CA 1
ATOM 1626 C C . SER A 1 225 ? -17.203 10.297 -9.461 1 98.38 225 SER A C 1
ATOM 1628 O O . SER A 1 225 ? -16.266 10.758 -8.797 1 98.38 225 SER A O 1
ATOM 1630 N N . SER A 1 226 ? -17.422 8.992 -9.633 1 97.62 226 SER A N 1
ATOM 1631 C CA . SER A 1 226 ? -16.484 8.008 -9.094 1 97.62 226 SER A CA 1
ATOM 1632 C C . SER A 1 226 ? -15.141 8.086 -9.805 1 97.62 226 SER A C 1
ATOM 1634 O O . SER A 1 226 ? -15.086 8.289 -11.023 1 97.62 226 SER A O 1
ATOM 1636 N N . GLU A 1 227 ? -14.109 8.039 -9.062 1 96.56 227 GLU A N 1
ATOM 1637 C CA . GLU A 1 227 ? -12.742 8.133 -9.57 1 96.56 227 GLU A CA 1
ATOM 1638 C C . GLU A 1 227 ? -11.773 7.344 -8.695 1 96.56 227 GLU A C 1
ATOM 1640 O O . GLU A 1 227 ? -11.875 7.367 -7.465 1 96.56 227 GLU A O 1
ATOM 1645 N N . ASP A 1 228 ? -10.883 6.594 -9.352 1 95.06 228 ASP A N 1
ATOM 1646 C CA . ASP A 1 228 ? -9.789 5.988 -8.602 1 95.06 228 ASP A CA 1
ATOM 1647 C C . ASP A 1 228 ? -8.727 7.031 -8.234 1 95.06 228 ASP A C 1
ATOM 1649 O O . ASP A 1 228 ? -8.391 7.891 -9.055 1 95.06 228 ASP A O 1
ATOM 1653 N N . VAL A 1 229 ? -8.297 6.93 -6.965 1 96.44 229 VAL A N 1
ATOM 1654 C CA . VAL A 1 229 ? -7.336 7.918 -6.492 1 96.44 229 VAL A CA 1
ATOM 1655 C C . VAL A 1 229 ? -6.098 7.211 -5.941 1 96.44 229 VAL A C 1
ATOM 1657 O O . VAL A 1 229 ? -6.203 6.355 -5.062 1 96.44 229 VAL A O 1
ATOM 1660 N N . GLN A 1 230 ? -4.922 7.512 -6.484 1 93.88 230 GLN A N 1
ATOM 1661 C CA . GLN A 1 230 ? -3.639 7.137 -5.906 1 93.88 230 GLN A CA 1
ATOM 1662 C C . GLN A 1 230 ? -3.172 8.164 -4.883 1 93.88 230 GLN A C 1
ATOM 1664 O O . GLN A 1 230 ? -2.852 9.305 -5.238 1 93.88 230 GLN A O 1
ATOM 1669 N N . VAL A 1 231 ? -3.111 7.766 -3.619 1 96.5 231 VAL A N 1
ATOM 1670 C CA . VAL A 1 231 ? -2.686 8.711 -2.588 1 96.5 231 VAL A CA 1
ATOM 1671 C C . VAL A 1 231 ? -1.166 8.859 -2.621 1 96.5 231 VAL A C 1
ATOM 1673 O O . VAL A 1 231 ? -0.436 7.867 -2.553 1 96.5 231 VAL A O 1
ATOM 1676 N N . GLY A 1 232 ? -0.675 10.062 -2.75 1 94.44 232 GLY A N 1
ATOM 1677 C CA . GLY A 1 232 ? 0.749 10.352 -2.783 1 94.44 232 GLY A CA 1
ATOM 1678 C C . GLY A 1 232 ? 1.369 10.461 -1.404 1 94.44 232 GLY A C 1
ATOM 1679 O O . GLY A 1 232 ? 0.673 10.344 -0.394 1 94.44 232 GLY A O 1
ATOM 1680 N N . GLY A 1 233 ? 2.672 10.648 -1.428 1 96.25 233 GLY A N 1
ATOM 1681 C CA . GLY A 1 233 ? 3.414 10.773 -0.184 1 96.25 233 GLY A CA 1
ATOM 1682 C C . GLY A 1 233 ? 3.064 12.031 0.594 1 96.25 233 GLY A C 1
ATOM 1683 O O . GLY A 1 233 ? 2.66 13.039 0.01 1 96.25 233 GLY A O 1
ATOM 1684 N N . ASP A 1 234 ? 3.273 11.969 1.906 1 97.81 234 ASP A N 1
ATOM 1685 C CA . ASP A 1 234 ? 2.91 13.047 2.82 1 97.81 234 ASP A CA 1
ATOM 1686 C C . ASP A 1 234 ? 4.109 13.945 3.107 1 97.81 234 ASP A C 1
ATOM 1688 O O . ASP A 1 234 ? 5.008 13.57 3.859 1 97.81 234 ASP A O 1
ATOM 1692 N N . TYR A 1 235 ? 4.031 15.148 2.664 1 98.19 235 TYR A N 1
ATOM 1693 C CA . TYR A 1 235 ? 5.098 16.094 2.943 1 98.19 235 TYR A CA 1
ATOM 1694 C C . TYR A 1 235 ? 5.152 16.438 4.43 1 98.19 235 TYR A C 1
ATOM 1696 O O . TYR A 1 235 ? 6.23 16.672 4.977 1 98.19 235 TYR A O 1
ATOM 1704 N N . SER A 1 236 ? 3.979 16.438 5.047 1 98 236 SER A N 1
ATOM 1705 C CA . SER A 1 236 ? 3.936 16.719 6.477 1 98 236 SER A CA 1
ATOM 1706 C C . SER A 1 236 ? 4.734 15.695 7.27 1 98 236 SER A C 1
ATOM 1708 O O . SER A 1 236 ? 5.508 16.047 8.164 1 98 236 SER A O 1
ATOM 1710 N N . SER A 1 237 ? 4.531 14.445 6.945 1 98 237 SER A N 1
ATOM 1711 C CA . SER A 1 237 ? 5.254 13.367 7.617 1 98 237 SER A CA 1
ATOM 1712 C C . SER A 1 237 ? 6.719 13.344 7.199 1 98 237 SER A C 1
ATOM 1714 O O . SER A 1 237 ? 7.602 13.102 8.031 1 98 237 SER A O 1
ATOM 1716 N N . ALA A 1 238 ? 6.977 13.617 5.941 1 98.31 238 ALA A N 1
ATOM 1717 C CA . ALA A 1 238 ? 8.344 13.617 5.422 1 98.31 238 ALA A CA 1
ATOM 1718 C C . ALA A 1 238 ? 9.195 14.672 6.109 1 98.31 238 ALA A C 1
ATOM 1720 O O . ALA A 1 238 ? 10.414 14.523 6.227 1 98.31 238 ALA A O 1
ATOM 1721 N N . ALA A 1 239 ? 8.594 15.695 6.555 1 98.75 239 ALA A N 1
ATOM 1722 C CA . ALA A 1 239 ? 9.297 16.797 7.207 1 98.75 239 ALA A CA 1
ATOM 1723 C C . ALA A 1 239 ? 10.109 16.297 8.398 1 98.75 239 ALA A C 1
ATOM 1725 O O . ALA A 1 239 ? 11.211 16.797 8.648 1 98.75 239 ALA A O 1
ATOM 1726 N N . PHE A 1 240 ? 9.594 15.344 9.148 1 98.75 240 PHE A N 1
ATOM 1727 C CA . PHE A 1 240 ? 10.297 14.812 10.312 1 98.75 240 PHE A CA 1
ATOM 1728 C C . PHE A 1 240 ? 11.516 14 9.883 1 98.75 240 PHE A C 1
ATOM 1730 O O . PHE A 1 240 ? 12.562 14.062 10.531 1 98.75 240 PHE A O 1
ATOM 1737 N N . LEU A 1 241 ? 11.375 13.305 8.781 1 98.62 241 LEU A N 1
ATOM 1738 C CA . LEU A 1 241 ? 12.5 12.562 8.219 1 98.62 241 LEU A CA 1
ATOM 1739 C C . LEU A 1 241 ? 13.57 13.516 7.699 1 98.62 241 LEU A C 1
ATOM 1741 O O . LEU A 1 241 ? 14.766 13.305 7.945 1 98.62 241 LEU A O 1
ATOM 1745 N N . PHE A 1 242 ? 13.125 14.57 7.023 1 98.69 242 PHE A N 1
ATOM 1746 C CA . PHE A 1 242 ? 14.039 15.562 6.48 1 98.69 242 PHE A CA 1
ATOM 1747 C C . PHE A 1 242 ? 14.828 16.25 7.594 1 98.69 242 PHE A C 1
ATOM 1749 O O . PHE A 1 242 ? 16.047 16.391 7.5 1 98.69 242 PHE A O 1
ATOM 1756 N N . ALA A 1 243 ? 14.125 16.625 8.586 1 98.69 243 ALA A N 1
ATOM 1757 C CA . ALA A 1 243 ? 14.781 17.312 9.703 1 98.69 243 ALA A CA 1
ATOM 1758 C C . ALA A 1 243 ? 15.766 16.375 10.406 1 98.69 243 ALA A C 1
ATOM 1760 O O . ALA A 1 243 ? 16.859 16.797 10.773 1 98.69 243 ALA A O 1
ATOM 1761 N N . ALA A 1 244 ? 15.344 15.117 10.617 1 98.75 244 ALA A N 1
ATOM 1762 C CA . ALA A 1 244 ? 16.25 14.133 11.219 1 98.75 244 ALA A CA 1
ATOM 1763 C C . ALA A 1 244 ? 17.531 14 10.398 1 98.75 244 ALA A C 1
ATOM 1765 O O . ALA A 1 244 ? 18.625 13.961 10.961 1 98.75 244 ALA A O 1
ATOM 1766 N N . ALA A 1 245 ? 17.375 13.992 9.094 1 98.69 245 ALA A N 1
ATOM 1767 C CA . ALA A 1 245 ? 18.531 13.883 8.203 1 98.69 245 ALA A CA 1
ATOM 1768 C C . ALA A 1 245 ? 19.422 15.117 8.312 1 98.69 245 ALA A C 1
ATOM 1770 O O . ALA A 1 245 ? 20.641 15 8.43 1 98.69 245 ALA A O 1
ATOM 1771 N N . ALA A 1 246 ? 18.844 16.281 8.312 1 98.5 246 ALA A N 1
ATOM 1772 C CA . ALA A 1 246 ? 19.578 17.531 8.383 1 98.5 246 ALA A CA 1
ATOM 1773 C C . ALA A 1 246 ? 20.375 17.641 9.68 1 98.5 246 ALA A C 1
ATOM 1775 O O . ALA A 1 246 ? 21.391 18.328 9.727 1 98.5 246 ALA A O 1
ATOM 1776 N N . LEU A 1 247 ? 19.922 16.953 10.68 1 98.31 247 LEU A N 1
ATOM 1777 C CA . LEU A 1 247 ? 20.5 17.094 12.008 1 98.31 247 LEU A CA 1
ATOM 1778 C C . LEU A 1 247 ? 21.438 15.938 12.32 1 98.31 247 LEU A C 1
ATOM 1780 O O . LEU A 1 247 ? 22.406 16.094 13.078 1 98.31 247 LEU A O 1
ATOM 1784 N N . ALA A 1 248 ? 21.125 14.773 11.758 1 97.94 248 ALA A N 1
ATOM 1785 C CA . ALA A 1 248 ? 21.781 13.586 12.305 1 97.94 248 ALA A CA 1
ATOM 1786 C C . ALA A 1 248 ? 22.359 12.719 11.188 1 97.94 248 ALA A C 1
ATOM 1788 O O . ALA A 1 248 ? 22.938 11.664 11.453 1 97.94 248 ALA A O 1
ATOM 1789 N N . GLY A 1 249 ? 22.188 13.102 9.914 1 98.12 249 GLY A N 1
ATOM 1790 C CA . GLY A 1 249 ? 22.766 12.219 8.914 1 98.12 249 GLY A CA 1
ATOM 1791 C C . GLY A 1 249 ? 22.344 12.57 7.496 1 98.12 249 GLY A C 1
ATOM 1792 O O . GLY A 1 249 ? 22.516 13.711 7.062 1 98.12 249 GLY A O 1
ATOM 1793 N N . GLU A 1 250 ? 21.984 11.586 6.707 1 98.19 250 GLU A N 1
ATOM 1794 C CA . GLU A 1 250 ? 21.594 11.711 5.309 1 98.19 250 GLU A CA 1
ATOM 1795 C C . GLU A 1 250 ? 20.516 10.688 4.945 1 98.19 250 GLU A C 1
ATOM 1797 O O . GLU A 1 250 ? 20.703 9.484 5.148 1 98.19 250 GLU A O 1
ATOM 1802 N N . ILE A 1 251 ? 19.422 11.188 4.453 1 98 251 ILE A N 1
ATOM 1803 C CA . ILE A 1 251 ? 18.328 10.305 4.102 1 98 251 ILE A CA 1
ATOM 1804 C C . ILE A 1 251 ? 17.75 10.711 2.744 1 98 251 ILE A C 1
ATOM 1806 O O . ILE A 1 251 ? 17.625 11.898 2.443 1 98 251 ILE A O 1
ATOM 1810 N N . ALA A 1 252 ? 17.438 9.75 1.928 1 97.44 252 ALA A N 1
ATOM 1811 C CA . ALA A 1 252 ? 16.625 9.945 0.729 1 97.44 252 ALA A CA 1
ATOM 1812 C C . ALA A 1 252 ? 15.188 9.516 0.97 1 97.44 252 ALA A C 1
ATOM 1814 O O . ALA A 1 252 ? 14.922 8.391 1.394 1 97.44 252 ALA A O 1
ATOM 1815 N N . VAL A 1 253 ? 14.266 10.438 0.783 1 97.62 253 VAL A N 1
ATOM 1816 C CA . VAL A 1 253 ? 12.844 10.148 0.912 1 97.62 253 VAL A CA 1
ATOM 1817 C C . VAL A 1 253 ? 12.195 10.125 -0.469 1 97.62 253 VAL A C 1
ATOM 1819 O O . VAL A 1 253 ? 12.297 11.094 -1.225 1 97.62 253 VAL A O 1
ATOM 1822 N N . SER A 1 254 ? 11.508 9.023 -0.789 1 95.44 254 SER A N 1
ATOM 1823 C CA . SER A 1 254 ? 10.875 8.875 -2.098 1 95.44 254 SER A CA 1
ATOM 1824 C C . SER A 1 254 ? 9.359 8.984 -1.997 1 95.44 254 SER A C 1
ATOM 1826 O O . SER A 1 254 ? 8.805 8.992 -0.897 1 95.44 254 SER A O 1
ATOM 1828 N N . GLY A 1 255 ? 8.711 9.211 -3.15 1 94.19 255 GLY A N 1
ATOM 1829 C CA . GLY A 1 255 ? 7.262 9.203 -3.24 1 94.19 255 GLY A CA 1
ATOM 1830 C C . GLY A 1 255 ? 6.641 10.57 -3.016 1 94.19 255 GLY A C 1
ATOM 1831 O O . GLY A 1 255 ? 5.484 10.68 -2.602 1 94.19 255 GLY A O 1
ATOM 1832 N N . LEU A 1 256 ? 7.453 11.562 -3.252 1 96.62 256 LEU A N 1
ATOM 1833 C CA . LEU A 1 256 ? 6.973 12.922 -3.031 1 96.62 256 LEU A CA 1
ATOM 1834 C C . LEU A 1 256 ? 6.777 13.648 -4.355 1 96.62 256 LEU A C 1
ATOM 1836 O O . LEU A 1 256 ? 7.75 14.094 -4.973 1 96.62 256 LEU A O 1
ATOM 1840 N N . ASP A 1 257 ? 5.523 13.82 -4.734 1 95 257 ASP A N 1
ATOM 1841 C CA . ASP A 1 257 ? 5.191 14.508 -5.973 1 95 257 ASP A CA 1
ATOM 1842 C C . ASP A 1 257 ? 5.434 16.016 -5.844 1 95 257 ASP A C 1
ATOM 1844 O O . ASP A 1 257 ? 4.773 16.688 -5.051 1 95 257 ASP A O 1
ATOM 1848 N N . PRO A 1 258 ? 6.328 16.547 -6.684 1 95.38 258 PRO A N 1
ATOM 1849 C CA . PRO A 1 258 ? 6.617 17.969 -6.582 1 95.38 258 PRO A CA 1
ATOM 1850 C C . PRO A 1 258 ? 5.445 18.844 -7.023 1 95.38 258 PRO A C 1
ATOM 1852 O O . PRO A 1 258 ? 5.414 20.047 -6.73 1 95.38 258 PRO A O 1
ATOM 1855 N N . ALA A 1 259 ? 4.473 18.266 -7.684 1 93.75 259 ALA A N 1
ATOM 1856 C CA . ALA A 1 259 ? 3.33 19.031 -8.172 1 93.75 259 ALA A CA 1
ATOM 1857 C C . ALA A 1 259 ? 2.16 18.953 -7.195 1 93.75 259 ALA A C 1
ATOM 1859 O O . ALA A 1 259 ? 1.115 19.578 -7.418 1 93.75 259 ALA A O 1
ATOM 1860 N N . ASP A 1 260 ? 2.346 18.219 -6.117 1 95.31 260 ASP A N 1
ATOM 1861 C CA . ASP A 1 260 ? 1.287 18.078 -5.125 1 95.31 260 ASP A CA 1
ATOM 1862 C C . ASP A 1 260 ? 0.941 19.406 -4.484 1 95.31 260 ASP A C 1
ATOM 1864 O O . ASP A 1 260 ? 1.83 20.219 -4.195 1 95.31 260 ASP A O 1
ATOM 1868 N N . PRO A 1 261 ? -0.323 19.688 -4.184 1 94.56 261 PRO A N 1
ATOM 1869 C CA . PRO A 1 261 ? -0.73 20.984 -3.629 1 94.56 261 PRO A CA 1
ATOM 1870 C C . PRO A 1 261 ? -0.505 21.078 -2.123 1 94.56 261 PRO A C 1
ATOM 1872 O O . PRO A 1 261 ? -0.854 22.078 -1.505 1 94.56 261 PRO A O 1
ATOM 1875 N N . GLN A 1 262 ? 0.032 20.125 -1.496 1 96.25 262 GLN A N 1
ATOM 1876 C CA . GLN A 1 262 ? 0.278 20.156 -0.058 1 96.25 262 GLN A CA 1
ATOM 1877 C C . GLN A 1 262 ? 1.123 21.375 0.33 1 96.25 262 GLN A C 1
ATOM 1879 O O . GLN A 1 262 ? 2.232 21.547 -0.177 1 96.25 262 GLN A O 1
ATOM 1884 N N . GLY A 1 263 ? 0.614 22.109 1.275 1 96.19 263 GLY A N 1
ATOM 1885 C CA . GLY A 1 263 ? 1.348 23.281 1.738 1 96.19 263 GLY A CA 1
ATOM 1886 C C . GLY A 1 263 ? 2.66 22.938 2.414 1 96.19 263 GLY A C 1
ATOM 1887 O O . GLY A 1 263 ? 3.625 23.703 2.34 1 96.19 263 GLY A O 1
ATOM 1888 N N . ASP A 1 264 ? 2.746 21.781 2.965 1 98 264 ASP A N 1
ATOM 1889 C CA . ASP A 1 264 ? 3.902 21.375 3.758 1 98 264 ASP A CA 1
ATOM 1890 C C . ASP A 1 264 ? 5.098 21.062 2.863 1 98 264 ASP A C 1
ATOM 1892 O O . ASP A 1 264 ? 6.219 20.906 3.35 1 98 264 ASP A O 1
ATOM 1896 N N . GLN A 1 265 ? 4.887 21.078 1.57 1 97.31 265 GLN A N 1
ATOM 1897 C CA . GLN A 1 265 ? 6 20.938 0.64 1 97.31 265 GLN A CA 1
ATOM 1898 C C . GLN A 1 265 ? 7.043 22.031 0.852 1 97.31 265 GLN A C 1
ATOM 1900 O O . GLN A 1 265 ? 8.219 21.844 0.526 1 97.31 265 GLN A O 1
ATOM 1905 N N . VAL A 1 266 ? 6.656 23.094 1.462 1 97.88 266 VAL A N 1
ATOM 1906 C CA . VAL A 1 266 ? 7.523 24.25 1.688 1 97.88 266 VAL A CA 1
ATOM 1907 C C . VAL A 1 266 ? 8.664 23.859 2.619 1 97.88 266 VAL A C 1
ATOM 1909 O O . VAL A 1 266 ? 9.688 24.547 2.676 1 97.88 266 VAL A O 1
ATOM 1912 N N . VAL A 1 267 ? 8.578 22.734 3.275 1 98.5 267 VAL A N 1
ATOM 1913 C CA . VAL A 1 267 ? 9.617 22.281 4.188 1 98.5 267 VAL A CA 1
ATOM 1914 C C . VAL A 1 267 ? 10.945 22.172 3.441 1 98.5 267 VAL A C 1
ATOM 1916 O O . VAL A 1 267 ? 12.008 22.422 4.016 1 98.5 267 VAL A O 1
ATOM 1919 N N . ILE A 1 268 ? 10.891 21.812 2.189 1 97.94 268 ILE A N 1
ATOM 1920 C CA . ILE A 1 268 ? 12.109 21.672 1.391 1 97.94 268 ILE A CA 1
ATOM 1921 C C . ILE A 1 268 ? 12.812 23.031 1.293 1 97.94 268 ILE A C 1
ATOM 1923 O O . ILE A 1 268 ? 14.008 23.125 1.561 1 97.94 268 ILE A O 1
ATOM 1927 N N . SER A 1 269 ? 12.062 24.078 0.961 1 97.81 269 SER A N 1
ATOM 1928 C CA . SER A 1 269 ? 12.617 25.438 0.878 1 97.81 269 SER A CA 1
ATOM 1929 C C . SER A 1 269 ? 13.094 25.922 2.244 1 97.81 269 SER A C 1
ATOM 1931 O O . SER A 1 269 ? 14.086 26.656 2.338 1 97.81 269 SER A O 1
ATOM 1933 N N . ILE A 1 270 ? 12.359 25.578 3.27 1 98.44 270 ILE A N 1
ATOM 1934 C CA . ILE A 1 270 ? 12.727 25.969 4.625 1 98.44 270 ILE A CA 1
ATOM 1935 C C . ILE A 1 270 ? 14.078 25.359 4.988 1 98.44 270 ILE A C 1
ATOM 1937 O O . ILE A 1 270 ? 14.945 26.047 5.535 1 98.44 270 ILE A O 1
ATOM 1941 N N . LEU A 1 271 ? 14.25 24.094 4.68 1 98.5 271 LEU A N 1
ATOM 1942 C CA . LEU A 1 271 ? 15.516 23.406 4.938 1 98.5 271 LEU A CA 1
ATOM 1943 C C . LEU A 1 271 ? 16.656 24.109 4.203 1 98.5 271 LEU A C 1
ATOM 1945 O O . LEU A 1 271 ? 17.734 24.312 4.773 1 98.5 271 LEU A O 1
ATOM 1949 N N . GLU A 1 272 ? 16.391 24.469 2.98 1 97.88 272 GLU A N 1
ATOM 1950 C CA . GLU A 1 272 ? 17.375 25.203 2.207 1 97.88 272 GLU A CA 1
ATOM 1951 C C . GLU A 1 272 ? 17.703 26.547 2.855 1 97.88 272 GLU A C 1
ATOM 1953 O O . GLU A 1 272 ? 18.875 26.953 2.916 1 97.88 272 GLU A O 1
ATOM 1958 N N . THR A 1 273 ? 16.703 27.234 3.297 1 98.06 273 THR A N 1
ATOM 1959 C CA . THR A 1 273 ? 16.859 28.531 3.953 1 98.06 273 THR A CA 1
ATOM 1960 C C . THR A 1 273 ? 17.75 28.406 5.191 1 98.06 273 THR A C 1
ATOM 1962 O O . THR A 1 273 ? 18.578 29.281 5.449 1 98.06 273 THR A O 1
ATOM 1965 N N . PHE A 1 274 ? 17.609 27.328 5.918 1 98.12 274 PHE A N 1
ATOM 1966 C CA . PHE A 1 274 ? 18.422 27.094 7.102 1 98.12 274 PHE A CA 1
ATOM 1967 C C . PHE A 1 274 ? 19.844 26.703 6.707 1 98.12 274 PHE A C 1
ATOM 1969 O O . PHE A 1 274 ? 20.766 26.781 7.523 1 98.12 274 PHE A O 1
ATOM 1976 N N . GLY A 1 275 ? 19.969 26.156 5.52 1 97.12 275 GLY A N 1
ATOM 1977 C CA . GLY A 1 275 ? 21.297 25.844 5.039 1 97.12 275 GLY A CA 1
ATOM 1978 C C . GLY A 1 275 ? 21.531 24.344 4.887 1 97.12 275 GLY A C 1
ATOM 1979 O O . GLY A 1 275 ? 22.656 23.922 4.594 1 97.12 275 GLY A O 1
ATOM 1980 N N . ALA A 1 276 ? 20.562 23.531 5.012 1 96.31 276 ALA A N 1
ATOM 1981 C CA . ALA A 1 276 ? 20.719 22.078 4.836 1 96.31 276 ALA A CA 1
ATOM 1982 C C . ALA A 1 276 ? 21.016 21.734 3.377 1 96.31 276 ALA A C 1
ATOM 1984 O O . ALA A 1 276 ? 20.672 22.5 2.473 1 96.31 276 ALA A O 1
ATOM 1985 N N . GLY A 1 277 ? 21.703 20.625 3.178 1 95.94 277 GLY A N 1
ATOM 1986 C CA . GLY A 1 277 ? 21.875 20.125 1.827 1 95.94 277 GLY A CA 1
ATOM 1987 C C . GLY A 1 277 ? 20.625 19.453 1.281 1 95.94 277 GLY A C 1
ATOM 1988 O O . GLY A 1 277 ? 20.094 18.531 1.893 1 95.94 277 GLY A O 1
ATOM 1989 N N . VAL A 1 278 ? 20.125 19.969 0.147 1 97.75 278 VAL A N 1
ATOM 1990 C CA . VAL A 1 278 ? 18.906 19.438 -0.452 1 97.75 278 VAL A CA 1
ATOM 1991 C C . VAL A 1 278 ? 19.172 19.047 -1.907 1 97.75 278 VAL A C 1
ATOM 1993 O O . VAL A 1 278 ? 19.719 19.844 -2.674 1 97.75 278 VAL A O 1
ATOM 1996 N N . VAL A 1 279 ? 18.875 17.812 -2.236 1 97.5 279 VAL A N 1
ATOM 1997 C CA . VAL A 1 279 ? 18.922 17.359 -3.623 1 97.5 279 VAL A CA 1
ATOM 1998 C C . VAL A 1 279 ? 17.547 16.812 -4.023 1 97.5 279 VAL A C 1
ATOM 2000 O O . VAL A 1 279 ? 17.031 15.898 -3.379 1 97.5 279 VAL A O 1
ATOM 2003 N N . ARG A 1 280 ? 17.016 17.406 -5.09 1 96.25 280 ARG A N 1
ATOM 2004 C CA . ARG A 1 280 ? 15.734 16.953 -5.629 1 96.25 280 ARG A CA 1
ATOM 2005 C C . ARG A 1 280 ? 15.922 16.203 -6.941 1 96.25 280 ARG A C 1
ATOM 2007 O O . ARG A 1 280 ? 16.625 16.672 -7.836 1 96.25 280 ARG A O 1
ATOM 2014 N N . ASP A 1 281 ? 15.352 15.07 -6.984 1 92.81 281 ASP A N 1
ATOM 2015 C CA . ASP A 1 281 ? 15.367 14.258 -8.195 1 92.81 281 ASP A CA 1
ATOM 2016 C C . ASP A 1 281 ? 14.016 13.578 -8.414 1 92.81 281 ASP A C 1
ATOM 2018 O O . ASP A 1 281 ? 13.781 12.484 -7.895 1 92.81 281 ASP A O 1
ATOM 2022 N N . GLY A 1 282 ? 13.156 14.25 -9.266 1 90.88 282 GLY A N 1
ATOM 2023 C CA . GLY A 1 282 ? 11.812 13.727 -9.438 1 90.88 282 GLY A CA 1
ATOM 2024 C C . GLY A 1 282 ? 11.008 13.719 -8.148 1 90.88 282 GLY A C 1
ATOM 2025 O O . GLY A 1 282 ? 10.812 14.766 -7.523 1 90.88 282 GLY A O 1
ATOM 2026 N N . GLU A 1 283 ? 10.609 12.5 -7.75 1 93.31 283 GLU A N 1
ATOM 2027 C CA . GLU A 1 283 ? 9.812 12.352 -6.535 1 93.31 283 GLU A CA 1
ATOM 2028 C C . GLU A 1 283 ? 10.695 12 -5.34 1 93.31 283 GLU A C 1
ATOM 2030 O O . GLU A 1 283 ? 10.195 11.602 -4.289 1 93.31 283 GLU A O 1
ATOM 2035 N N . ASN A 1 284 ? 12.008 12.172 -5.559 1 94.44 284 ASN A N 1
ATOM 2036 C CA . ASN A 1 284 ? 12.977 11.883 -4.512 1 94.44 284 ASN A CA 1
ATOM 2037 C C . ASN A 1 284 ? 13.609 13.156 -3.959 1 94.44 284 ASN A C 1
ATOM 2039 O O . ASN A 1 284 ? 13.93 14.07 -4.719 1 94.44 284 ASN A O 1
ATOM 2043 N N . VAL A 1 285 ? 13.68 13.188 -2.652 1 97.88 285 VAL A N 1
ATOM 2044 C CA . VAL A 1 285 ? 14.359 14.297 -1.997 1 97.88 285 VAL A CA 1
ATOM 2045 C C . VAL A 1 285 ? 15.406 13.766 -1.025 1 97.88 285 VAL A C 1
ATOM 2047 O O . VAL A 1 285 ? 15.094 12.961 -0.14 1 97.88 285 VAL A O 1
ATOM 2050 N N . THR A 1 286 ? 16.625 14.141 -1.229 1 98.25 286 THR A N 1
ATOM 2051 C CA . THR A 1 286 ? 17.719 13.766 -0.333 1 98.25 286 THR A CA 1
ATOM 2052 C C . THR A 1 286 ? 18.156 14.961 0.517 1 98.25 286 THR A C 1
ATOM 2054 O O . THR A 1 286 ? 18.375 16.047 -0.005 1 98.25 286 THR A O 1
ATOM 2057 N N . ILE A 1 287 ? 18.188 14.711 1.797 1 98.56 287 ILE A N 1
ATOM 2058 C CA . ILE A 1 287 ? 18.672 15.719 2.736 1 98.56 287 ILE A CA 1
ATOM 2059 C C . ILE A 1 287 ? 19.969 15.25 3.387 1 98.56 287 ILE A C 1
ATOM 2061 O O . ILE A 1 287 ? 20.094 14.078 3.752 1 98.56 287 ILE A O 1
ATOM 2065 N N . ARG A 1 288 ? 20.953 16.141 3.494 1 97.06 288 ARG A N 1
ATOM 2066 C CA . ARG A 1 288 ? 22.234 15.867 4.137 1 97.06 288 ARG A CA 1
ATOM 2067 C C . ARG A 1 288 ? 22.516 16.859 5.258 1 97.06 288 ARG A C 1
ATOM 2069 O O . ARG A 1 288 ? 22.234 18.062 5.117 1 97.06 288 ARG A O 1
ATOM 2076 N N . LYS A 1 289 ? 23.016 16.312 6.336 1 96.75 289 LYS A N 1
ATOM 2077 C CA . LYS A 1 289 ? 23.406 17.125 7.48 1 96.75 289 LYS A CA 1
ATOM 2078 C C . LYS A 1 289 ? 24.344 18.25 7.055 1 96.75 289 LYS A C 1
ATOM 2080 O O . LYS A 1 289 ? 25.234 18.047 6.23 1 96.75 289 LYS A O 1
ATOM 2085 N N . ALA A 1 290 ? 24.078 19.469 7.602 1 94.88 290 ALA A N 1
ATOM 2086 C CA . ALA A 1 290 ? 24.922 20.641 7.387 1 94.88 290 ALA A CA 1
ATOM 2087 C C . ALA A 1 290 ? 24.844 21.594 8.57 1 94.88 290 ALA A C 1
ATOM 2089 O O . ALA A 1 290 ? 24 21.438 9.453 1 94.88 290 ALA A O 1
ATOM 2090 N N . ALA A 1 291 ? 25.859 22.516 8.578 1 96.31 291 ALA A N 1
ATOM 2091 C CA . ALA A 1 291 ? 25.734 23.609 9.547 1 96.31 291 ALA A CA 1
ATOM 2092 C C . ALA A 1 291 ? 24.562 24.516 9.195 1 96.31 291 ALA A C 1
ATOM 2094 O O . ALA A 1 291 ? 24.438 24.953 8.055 1 96.31 291 ALA A O 1
ATOM 2095 N N . LEU A 1 292 ? 23.719 24.734 10.211 1 98.44 292 LEU A N 1
ATOM 2096 C CA . LEU A 1 292 ? 22.5 25.5 9.961 1 98.44 292 LEU A CA 1
ATOM 2097 C C . LEU A 1 292 ? 22.641 26.938 10.445 1 98.44 292 LEU A C 1
ATOM 2099 O O . LEU A 1 292 ? 23.391 27.203 11.391 1 98.44 292 LEU A O 1
ATOM 2103 N N . LYS A 1 293 ? 21.922 27.781 9.75 1 98.62 293 LYS A N 1
ATOM 2104 C CA . LYS A 1 293 ? 21.875 29.188 10.117 1 98.62 293 LYS A CA 1
ATOM 2105 C C . LYS A 1 293 ? 20.438 29.625 10.43 1 98.62 293 LYS A C 1
ATOM 2107 O O . LYS A 1 293 ? 19.5 29.172 9.766 1 98.62 293 LYS A O 1
ATOM 2112 N N . ALA A 1 294 ? 20.328 30.516 11.391 1 98.56 294 ALA A N 1
ATOM 2113 C CA . ALA A 1 294 ? 19.031 30.969 11.852 1 98.56 294 ALA A CA 1
ATOM 2114 C C . ALA A 1 294 ? 18.281 31.719 10.75 1 98.56 294 ALA A C 1
ATOM 2116 O O . ALA A 1 294 ? 18.891 32.281 9.852 1 98.56 294 ALA A O 1
ATOM 2117 N N . ALA A 1 295 ? 16.953 31.688 10.836 1 98.56 295 ALA A N 1
ATOM 2118 C CA . ALA A 1 295 ? 16.078 32.344 9.867 1 98.56 295 ALA A CA 1
ATOM 2119 C C . ALA A 1 295 ? 14.711 32.656 10.469 1 98.56 295 ALA A C 1
ATOM 2121 O O . ALA A 1 295 ? 14.312 32.031 11.453 1 98.56 295 ALA A O 1
ATOM 2122 N N . ASP A 1 296 ? 14.055 33.625 9.922 1 98.56 296 ASP A N 1
ATOM 2123 C CA . ASP A 1 296 ? 12.648 33.844 10.219 1 98.56 296 ASP A CA 1
ATOM 2124 C C . ASP A 1 296 ? 11.742 33.094 9.266 1 98.56 296 ASP A C 1
ATOM 2126 O O . ASP A 1 296 ? 11.852 33.219 8.039 1 98.56 296 ASP A O 1
ATOM 2130 N N . ILE A 1 297 ? 10.906 32.25 9.82 1 98.62 297 ILE A N 1
ATOM 2131 C CA . ILE A 1 297 ? 10.078 31.375 9.008 1 98.62 297 ILE A CA 1
ATOM 2132 C C . ILE A 1 297 ? 8.602 31.672 9.273 1 98.62 297 ILE A C 1
ATOM 2134 O O . ILE A 1 297 ? 8.148 31.609 10.414 1 98.62 297 ILE A O 1
ATOM 2138 N N . ASP A 1 298 ? 7.828 31.984 8.242 1 97.88 298 ASP A N 1
ATOM 2139 C CA . ASP A 1 298 ? 6.375 32.125 8.289 1 97.88 298 ASP A CA 1
ATOM 2140 C C . ASP A 1 298 ? 5.684 30.781 8.109 1 97.88 298 ASP A C 1
ATOM 2142 O O . ASP A 1 298 ? 5.789 30.172 7.047 1 97.88 298 ASP A O 1
ATOM 2146 N N . LEU A 1 299 ? 4.934 30.375 9.125 1 97.56 299 LEU A N 1
ATOM 2147 C CA . LEU A 1 299 ? 4.328 29.047 9.086 1 97.56 299 LEU A CA 1
ATOM 2148 C C . LEU A 1 299 ? 2.812 29.141 8.969 1 97.56 299 LEU A C 1
ATOM 2150 O O . LEU A 1 299 ? 2.102 28.172 9.234 1 97.56 299 LEU A O 1
ATOM 2154 N N . ALA A 1 300 ? 2.283 30.25 8.508 1 95 300 ALA A N 1
ATOM 2155 C CA . ALA A 1 300 ? 0.845 30.469 8.375 1 95 300 ALA A CA 1
ATOM 2156 C C . ALA A 1 300 ? 0.221 29.438 7.445 1 95 300 ALA A C 1
ATOM 2158 O O . ALA A 1 300 ? -0.907 28.984 7.668 1 95 300 ALA A O 1
ATOM 2159 N N . ASN A 1 301 ? 0.98 29.031 6.41 1 94.94 301 ASN A N 1
ATOM 2160 C CA . ASN A 1 301 ? 0.449 28.125 5.398 1 94.94 301 ASN A CA 1
ATOM 2161 C C . ASN A 1 301 ? 0.968 26.703 5.59 1 94.94 301 ASN A C 1
ATOM 2163 O O . ASN A 1 301 ? 0.652 25.812 4.801 1 94.94 301 ASN A O 1
ATOM 2167 N N . ALA A 1 302 ? 1.742 26.516 6.602 1 9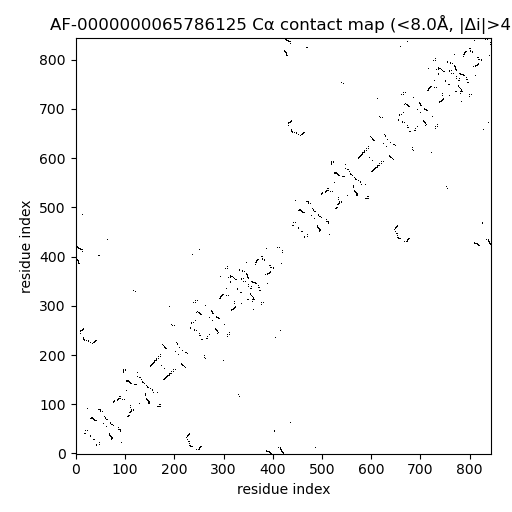7 302 ALA A N 1
ATOM 2168 C CA . ALA A 1 302 ? 2.271 25.188 6.914 1 97 302 ALA A CA 1
ATOM 2169 C C . ALA A 1 302 ? 2.457 25.016 8.422 1 97 302 ALA A C 1
ATOM 2171 O O . ALA A 1 302 ? 3.539 24.641 8.875 1 97 302 ALA A O 1
ATOM 2172 N N . PRO A 1 303 ? 1.404 25.203 9.102 1 96.5 303 PRO A N 1
ATOM 2173 C CA . PRO A 1 303 ? 1.516 25.266 10.562 1 96.5 303 PRO A CA 1
ATOM 2174 C C . PRO A 1 303 ? 1.949 23.938 11.172 1 96.5 303 PRO A C 1
ATOM 2176 O O . PRO A 1 303 ? 2.555 23.922 12.25 1 96.5 303 PRO A O 1
ATOM 2179 N N . ASP A 1 304 ? 1.657 22.812 10.508 1 96.19 304 ASP A N 1
ATOM 2180 C CA . ASP A 1 304 ? 1.935 21.484 11.055 1 96.19 304 ASP A CA 1
ATOM 2181 C C . ASP A 1 304 ? 3.438 21.234 11.125 1 96.19 304 ASP A C 1
ATOM 2183 O O . ASP A 1 304 ? 3.879 20.297 11.797 1 96.19 304 ASP A O 1
ATOM 2187 N N . LEU A 1 305 ? 4.195 22.047 10.492 1 98.56 305 LEU A N 1
ATOM 2188 C CA . LEU A 1 305 ? 5.645 21.922 10.477 1 98.56 305 LEU A CA 1
ATOM 2189 C C . LEU A 1 305 ? 6.262 22.531 11.727 1 98.56 305 LEU A C 1
ATOM 2191 O O . LEU A 1 305 ? 7.438 22.312 12.023 1 98.56 305 LEU A O 1
ATOM 2195 N N . PHE A 1 306 ? 5.5 23.25 12.531 1 98.62 306 PHE A N 1
ATOM 2196 C CA . PHE A 1 306 ? 5.973 24.125 13.602 1 98.62 306 PHE A CA 1
ATOM 2197 C C . PHE A 1 306 ? 6.871 23.359 14.562 1 98.62 306 PHE A C 1
ATOM 2199 O O . PHE A 1 306 ? 8.016 23.75 14.805 1 98.62 306 PHE A O 1
ATOM 2206 N N . PRO A 1 307 ? 6.453 22.203 15.062 1 98.81 307 PRO A N 1
ATOM 2207 C CA . PRO A 1 307 ? 7.297 21.531 16.062 1 98.81 307 PRO A CA 1
ATOM 2208 C C . PRO A 1 307 ? 8.656 21.109 15.5 1 98.81 307 PRO A C 1
ATOM 2210 O O . PRO A 1 307 ? 9.688 21.328 16.141 1 98.81 307 PRO A O 1
ATOM 2213 N N . ILE A 1 308 ? 8.633 20.594 14.305 1 98.81 308 ILE A N 1
ATOM 2214 C CA . ILE A 1 308 ? 9.859 20.016 13.773 1 98.81 308 ILE A CA 1
ATOM 2215 C C . ILE A 1 308 ? 10.789 21.125 13.297 1 98.81 308 ILE A C 1
ATOM 2217 O O . ILE A 1 308 ? 12.008 21.016 13.406 1 98.81 308 ILE A O 1
ATOM 2221 N N . ILE A 1 309 ? 10.242 22.234 12.797 1 98.88 309 ILE A N 1
ATOM 2222 C CA . ILE A 1 309 ? 11.062 23.375 12.398 1 98.88 309 ILE A CA 1
ATOM 2223 C C . ILE A 1 309 ? 11.68 24.016 13.625 1 98.88 309 ILE A C 1
ATOM 2225 O O . ILE A 1 309 ? 12.82 24.5 13.578 1 98.88 309 ILE A O 1
ATOM 2229 N N . ALA A 1 310 ? 10.961 24.031 14.734 1 98.88 310 ALA A N 1
ATOM 2230 C CA . ALA A 1 310 ? 11.516 24.531 15.984 1 98.88 310 ALA A CA 1
ATOM 2231 C C . ALA A 1 310 ? 12.734 23.734 16.422 1 98.88 310 ALA A C 1
ATOM 2233 O O . ALA A 1 310 ? 13.719 24.297 16.906 1 98.88 310 ALA A O 1
ATOM 2234 N N . VAL A 1 311 ? 12.672 22.438 16.266 1 98.81 311 VAL A N 1
ATOM 2235 C CA . VAL A 1 311 ? 13.812 21.578 16.562 1 98.81 311 VAL A CA 1
ATOM 2236 C C . VAL A 1 311 ? 14.992 21.969 15.68 1 98.81 311 VAL A C 1
ATOM 2238 O O . VAL A 1 311 ? 16.125 22.125 16.172 1 98.81 311 VAL A O 1
ATOM 2241 N N . LEU A 1 312 ? 14.727 22.156 14.383 1 98.69 312 LEU A N 1
ATOM 2242 C CA . LEU A 1 312 ? 15.773 22.578 13.453 1 98.69 312 LEU A CA 1
ATOM 2243 C C . LEU A 1 312 ? 16.375 23.906 13.883 1 98.69 312 LEU A C 1
ATOM 2245 O O . LEU A 1 312 ? 17.594 24.062 13.914 1 98.69 312 LEU A O 1
ATOM 2249 N N . ALA A 1 313 ? 15.547 24.828 14.227 1 98.81 313 ALA A N 1
ATOM 2250 C CA . ALA A 1 313 ? 15.953 26.188 14.617 1 98.81 313 ALA A CA 1
ATOM 2251 C C . ALA A 1 313 ? 16.812 26.156 15.875 1 98.81 313 ALA A C 1
ATOM 2253 O O . ALA A 1 313 ? 17.719 26.969 16.031 1 98.81 313 ALA A O 1
ATOM 2254 N N . SER A 1 314 ? 16.562 25.25 16.766 1 98.75 314 SER A N 1
ATOM 2255 C CA . SER A 1 314 ? 17.312 25.156 18.016 1 98.75 314 SER A CA 1
ATOM 2256 C C . SER A 1 314 ? 18.766 24.797 17.75 1 98.75 314 SER A C 1
ATOM 2258 O O . SER A 1 314 ? 19.625 24.969 18.625 1 98.75 314 SER A O 1
ATOM 2260 N N . GLN A 1 315 ? 19.016 24.312 16.547 1 98.56 315 GLN A N 1
ATOM 2261 C CA . GLN A 1 315 ? 20.359 23.891 16.219 1 98.56 315 GLN A CA 1
ATOM 2262 C C . GLN A 1 315 ? 21.016 24.844 15.211 1 98.56 315 GLN A C 1
ATOM 2264 O O . GLN A 1 315 ? 22.141 24.609 14.766 1 98.56 315 GLN A O 1
ATOM 2269 N N . ALA A 1 316 ? 20.266 25.828 14.82 1 98.75 316 ALA A N 1
ATOM 2270 C CA . ALA A 1 316 ? 20.75 26.797 13.836 1 98.75 316 ALA A CA 1
ATOM 2271 C C . ALA A 1 316 ? 21.5 27.938 14.508 1 98.75 316 ALA A C 1
ATOM 2273 O O . ALA A 1 316 ? 21.062 28.453 15.539 1 98.75 316 ALA A O 1
ATOM 2274 N N . LYS A 1 317 ? 22.625 28.344 13.969 1 98.75 317 LYS A N 1
ATOM 2275 C CA . LYS A 1 317 ? 23.422 29.438 14.531 1 98.75 317 LYS A CA 1
ATOM 2276 C C . LYS A 1 317 ? 22.672 30.766 14.406 1 98.75 317 LYS A C 1
ATOM 2278 O O . LYS A 1 317 ? 22.359 31.203 13.297 1 98.75 317 LYS A O 1
ATOM 2283 N N . GLY A 1 318 ? 22.422 31.391 15.5 1 98.75 318 GLY A N 1
ATOM 2284 C CA . GLY A 1 318 ? 21.703 32.656 15.539 1 98.75 318 GLY A CA 1
ATOM 2285 C C . GLY A 1 318 ? 20.312 32.531 16.156 1 98.75 318 GLY A C 1
ATOM 2286 O O . GLY A 1 318 ? 20.031 31.578 16.859 1 98.75 318 GLY A O 1
ATOM 2287 N N . THR A 1 319 ? 19.547 33.562 16.031 1 98.81 319 THR A N 1
ATOM 2288 C CA . THR A 1 319 ? 18.203 33.625 16.578 1 98.81 319 THR A CA 1
ATOM 2289 C C . THR A 1 319 ? 17.156 33.531 15.461 1 98.81 319 THR A C 1
ATOM 2291 O O . THR A 1 319 ? 17.188 34.312 14.516 1 98.81 319 THR A O 1
ATOM 2294 N N . SER A 1 320 ? 16.359 32.5 15.562 1 98.81 320 SER A N 1
ATOM 2295 C CA . SER A 1 320 ? 15.289 32.312 14.602 1 98.81 320 SER A CA 1
ATOM 2296 C C . SER A 1 320 ? 13.938 32.719 15.172 1 98.81 320 SER A C 1
ATOM 2298 O O . SER A 1 320 ? 13.727 32.656 16.391 1 98.81 320 SER A O 1
ATOM 2300 N N . ARG A 1 321 ? 13.094 33.156 14.305 1 98.81 321 ARG A N 1
ATOM 2301 C CA . ARG A 1 321 ? 11.703 33.438 14.648 1 98.81 321 ARG A CA 1
ATOM 2302 C C . ARG A 1 321 ? 10.75 32.594 13.797 1 98.81 321 ARG A C 1
ATOM 2304 O O . ARG A 1 321 ? 10.828 32.625 12.57 1 98.81 321 ARG A O 1
ATOM 2311 N N . LEU A 1 322 ? 9.93 31.844 14.43 1 98.75 322 LEU A N 1
ATOM 2312 C CA . LEU A 1 322 ? 8.805 31.156 13.789 1 98.75 322 LEU A CA 1
ATOM 2313 C C . LEU A 1 322 ? 7.492 31.859 14.109 1 98.75 322 LEU A C 1
ATOM 2315 O O . LEU A 1 322 ? 7.199 32.156 15.273 1 98.75 322 LEU A O 1
ATOM 2319 N N . TYR A 1 323 ? 6.715 32.188 13.078 1 98.12 323 TYR A N 1
ATOM 2320 C CA . TYR A 1 323 ? 5.527 33 13.32 1 98.12 323 TYR A CA 1
ATOM 2321 C C . TYR A 1 323 ? 4.406 32.625 12.352 1 98.12 323 TYR A C 1
ATOM 2323 O O . TYR A 1 323 ? 4.578 31.75 11.5 1 98.12 323 TYR A O 1
ATOM 2331 N N . GLY A 1 324 ? 3.164 33.156 12.617 1 95.81 324 GLY A N 1
ATOM 2332 C CA . GLY A 1 324 ? 2.031 33 11.711 1 95.81 324 GLY A CA 1
ATOM 2333 C C . GLY A 1 324 ? 1.156 31.812 12.039 1 95.81 324 GLY A C 1
ATOM 2334 O O . GLY A 1 324 ? 0.267 31.453 11.266 1 95.81 324 GLY A O 1
ATOM 2335 N N . ALA A 1 325 ? 1.37 31.203 13.234 1 94.62 325 ALA A N 1
ATOM 2336 C CA . ALA A 1 325 ? 0.668 29.953 13.492 1 94.62 325 ALA A CA 1
ATOM 2337 C C . ALA A 1 325 ? -0.099 30.016 14.812 1 94.62 325 ALA A C 1
ATOM 2339 O O . ALA A 1 325 ? -0.058 29.062 15.602 1 94.62 325 ALA A O 1
ATOM 2340 N N . ALA A 1 326 ? -0.829 31.062 15.07 1 94.38 326 ALA A N 1
ATOM 2341 C CA . ALA A 1 326 ? -1.551 31.266 16.328 1 94.38 326 ALA A CA 1
ATOM 2342 C C . ALA A 1 326 ? -2.584 30.172 16.547 1 94.38 326 ALA A C 1
ATOM 2344 O O . ALA A 1 326 ? -2.84 29.766 17.688 1 94.38 326 ALA A O 1
ATOM 2345 N N . HIS A 1 327 ? -3.145 29.641 15.523 1 92.12 327 HIS A N 1
ATOM 2346 C CA . HIS A 1 327 ? -4.238 28.672 15.609 1 92.12 327 HIS A CA 1
ATOM 2347 C C . HIS A 1 327 ? -3.738 27.312 16.078 1 92.12 327 HIS A C 1
ATOM 2349 O O . HIS A 1 327 ? -4.535 26.422 16.391 1 92.12 327 HIS A O 1
ATOM 2355 N N . LEU A 1 328 ? -2.4 27.094 16.203 1 95.31 328 LEU A N 1
ATOM 2356 C CA . LEU A 1 328 ? -1.82 25.859 16.688 1 95.31 328 LEU A CA 1
ATOM 2357 C C . LEU A 1 328 ? -2.156 25.656 18.172 1 95.31 328 LEU A C 1
ATOM 2359 O O . LEU A 1 328 ? -1.978 24.547 18.703 1 95.31 328 LEU A O 1
ATOM 2363 N N . ARG A 1 329 ? -2.682 26.625 18.797 1 93.75 329 ARG A N 1
ATOM 2364 C CA . ARG A 1 329 ? -3.053 26.531 20.203 1 93.75 329 ARG A CA 1
ATOM 2365 C C . ARG A 1 329 ? -4.332 25.719 20.375 1 93.75 329 ARG A C 1
ATOM 2367 O O . ARG A 1 329 ? -4.66 25.297 21.484 1 93.75 329 ARG A O 1
ATOM 2374 N N . PHE A 1 330 ? -5.047 25.438 19.219 1 89.38 330 PHE A N 1
ATOM 2375 C CA . PHE A 1 330 ? -6.348 24.766 19.281 1 89.38 330 PHE A CA 1
ATOM 2376 C C . PHE A 1 330 ? -6.273 23.375 18.688 1 89.38 330 PHE A C 1
ATOM 2378 O O . PHE A 1 330 ? -7.293 22.812 18.281 1 89.38 330 PHE A O 1
ATOM 2385 N N . LYS A 1 331 ? -5.148 22.797 18.562 1 92.88 331 LYS A N 1
ATOM 2386 C CA . LYS A 1 331 ? -4.969 21.484 17.984 1 92.88 331 LYS A CA 1
ATOM 2387 C C . LYS A 1 331 ? -5.117 20.391 19.031 1 92.88 331 LYS A C 1
ATOM 2389 O O . LYS A 1 331 ? -5.945 20.5 19.938 1 92.88 331 LYS A O 1
ATOM 2394 N N . GLU A 1 332 ? -4.551 19.203 18.875 1 89.88 332 GLU A N 1
ATOM 2395 C CA . GLU A 1 332 ? -4.613 18.125 19.844 1 89.88 332 GLU A CA 1
ATOM 2396 C C . GLU A 1 332 ? -4.129 18.578 21.219 1 89.88 332 GLU A C 1
ATOM 2398 O O . GLU A 1 332 ? -4.578 18.062 22.25 1 89.88 332 GLU A O 1
ATOM 2403 N N . SER A 1 333 ? -3.223 19.531 21.156 1 91.56 333 SER A N 1
ATOM 2404 C CA . SER A 1 333 ? -2.684 20.266 22.297 1 91.56 333 SER A CA 1
ATOM 2405 C C . SER A 1 333 ? -2.414 21.719 21.938 1 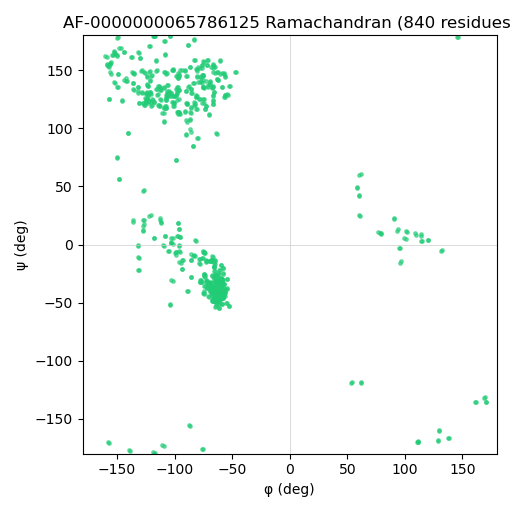91.56 333 SER A C 1
ATOM 2407 O O . SER A 1 333 ? -2.609 22.125 20.797 1 91.56 333 SER A O 1
ATOM 2409 N N . ASP A 1 334 ? -2.217 22.484 23.016 1 95.62 334 ASP A N 1
ATOM 2410 C CA . ASP A 1 334 ? -1.541 23.734 22.672 1 95.62 334 ASP A CA 1
ATOM 2411 C C . ASP A 1 334 ? -0.139 23.469 22.125 1 95.62 334 ASP A C 1
ATOM 2413 O O . ASP A 1 334 ? 0.82 23.359 22.891 1 95.62 334 ASP A O 1
ATOM 2417 N N . ARG A 1 335 ? -0.075 23.438 20.859 1 96.94 335 ARG A N 1
ATOM 2418 C CA . ARG A 1 335 ? 1.123 22.922 20.203 1 96.94 335 ARG A CA 1
ATOM 2419 C C . ARG A 1 335 ? 2.281 23.906 20.328 1 96.94 335 ARG A C 1
ATOM 2421 O O . ARG A 1 335 ? 3.447 23.5 20.344 1 96.94 335 ARG A O 1
ATOM 2428 N N . ILE A 1 336 ? 2.004 25.109 20.375 1 98.19 336 ILE A N 1
ATOM 2429 C CA . ILE A 1 336 ? 3.061 26.078 20.609 1 98.19 336 ILE A CA 1
ATOM 2430 C C . ILE A 1 336 ? 3.662 25.859 22 1 98.19 336 ILE A C 1
ATOM 2432 O O . ILE A 1 336 ? 4.879 25.703 22.141 1 98.19 336 ILE A O 1
ATOM 2436 N N . MET A 1 337 ? 2.785 25.812 22.953 1 97.94 337 MET A N 1
ATOM 2437 C CA . MET A 1 337 ? 3.229 25.594 24.328 1 97.94 337 MET A CA 1
ATOM 2438 C C . MET A 1 337 ? 3.967 24.266 24.453 1 97.94 337 MET A C 1
ATOM 2440 O O . MET A 1 337 ? 5.035 24.203 25.062 1 97.94 337 MET A O 1
ATOM 2444 N N . SER A 1 338 ? 3.396 23.219 23.891 1 98 338 SER A N 1
ATOM 2445 C CA . SER A 1 338 ? 3.977 21.875 23.984 1 98 338 SER A CA 1
ATOM 2446 C C . SER A 1 338 ? 5.367 21.828 23.359 1 98 338 SER A C 1
ATOM 2448 O O . SER A 1 338 ? 6.266 21.172 23.891 1 98 338 SER A O 1
ATOM 2450 N N . THR A 1 339 ? 5.535 22.547 22.234 1 98.62 339 THR A N 1
ATOM 2451 C CA . THR A 1 339 ? 6.816 22.594 21.547 1 98.62 339 THR A CA 1
ATOM 2452 C C . THR A 1 339 ? 7.863 23.297 22.406 1 98.62 339 THR A C 1
ATOM 2454 O O . THR A 1 339 ? 8.969 22.797 22.594 1 98.62 339 THR A O 1
ATOM 2457 N N . VAL A 1 340 ? 7.48 24.422 22.922 1 98.56 340 VAL A N 1
ATOM 2458 C CA . VAL A 1 340 ? 8.391 25.219 23.75 1 98.56 340 VAL A CA 1
ATOM 2459 C C . VAL A 1 340 ? 8.75 24.438 25.016 1 98.56 340 VAL A C 1
ATOM 2461 O O . VAL A 1 340 ? 9.914 24.406 25.422 1 98.56 340 VAL A O 1
ATOM 2464 N N . LEU A 1 341 ? 7.785 23.828 25.578 1 98.25 341 LEU A N 1
ATOM 2465 C CA . LEU A 1 341 ? 7.973 23.109 26.828 1 98.25 341 LEU A CA 1
ATOM 2466 C C . LEU A 1 341 ? 8.992 21.984 26.656 1 98.25 341 LEU A C 1
ATOM 2468 O O . LEU A 1 341 ? 9.922 21.859 27.469 1 98.25 341 LEU A O 1
ATOM 2472 N N . PHE A 1 342 ? 8.812 21.094 25.609 1 97.94 342 PHE A N 1
ATOM 2473 C CA . PHE A 1 342 ? 9.719 19.953 25.547 1 97.94 342 PHE A CA 1
ATOM 2474 C C . PHE A 1 342 ? 11.125 20.406 25.141 1 97.94 342 PHE A C 1
ATOM 2476 O O . PHE A 1 342 ? 12.117 19.875 25.641 1 97.94 342 PHE A O 1
ATOM 2483 N N . LEU A 1 343 ? 11.273 21.438 24.266 1 98.75 343 LEU A N 1
ATOM 2484 C CA . LEU A 1 343 ? 12.594 21.906 23.875 1 98.75 343 LEU A CA 1
ATOM 2485 C C . LEU A 1 343 ? 13.312 22.562 25.047 1 98.75 343 LEU A C 1
ATOM 2487 O O . LEU A 1 343 ? 14.516 22.391 25.234 1 98.75 343 LEU A O 1
ATOM 2491 N N . ARG A 1 344 ? 12.578 23.297 25.875 1 98.44 344 ARG A N 1
ATOM 2492 C CA . ARG A 1 344 ? 13.148 23.906 27.078 1 98.44 344 ARG A CA 1
ATOM 2493 C C . ARG A 1 344 ? 13.617 22.828 28.047 1 98.44 344 ARG A C 1
ATOM 2495 O O . ARG A 1 344 ? 14.672 22.953 28.672 1 98.44 344 ARG A O 1
ATOM 2502 N N . SER A 1 345 ? 12.828 21.875 28.156 1 98.25 345 SER A N 1
ATOM 2503 C CA . SER A 1 345 ? 13.18 20.781 29.062 1 98.25 345 SER A CA 1
ATOM 2504 C C . SER A 1 345 ? 14.469 20.094 28.625 1 98.25 345 SER A C 1
ATOM 2506 O O . SER A 1 345 ? 15.172 19.5 29.438 1 98.25 345 SER A O 1
ATOM 2508 N N . MET A 1 346 ? 14.781 20.25 27.391 1 98.62 346 MET A N 1
ATOM 2509 C CA . MET A 1 346 ? 15.992 19.625 26.844 1 98.62 346 MET A CA 1
ATOM 2510 C C . MET A 1 346 ? 17.156 20.609 26.844 1 98.62 346 MET A C 1
ATOM 2512 O O . MET A 1 346 ? 18.25 20.281 26.406 1 98.62 346 MET A O 1
ATOM 2516 N N . GLY A 1 347 ? 16.859 21.844 27.203 1 98.44 347 GLY A N 1
ATOM 2517 C CA . GLY A 1 347 ? 17.953 22.797 27.406 1 98.44 347 GLY A CA 1
ATOM 2518 C C . GLY A 1 347 ? 18.016 23.859 26.312 1 98.44 347 GLY A C 1
ATOM 2519 O O . GLY A 1 347 ? 18.953 24.656 26.281 1 98.44 347 GLY A O 1
ATOM 2520 N N . ALA A 1 348 ? 17.078 23.984 25.453 1 98.69 348 ALA A N 1
ATOM 2521 C CA . ALA A 1 348 ? 17.094 24.969 24.391 1 98.69 348 ALA A CA 1
ATOM 2522 C C . ALA A 1 348 ? 16.719 26.359 24.906 1 98.69 348 ALA A C 1
ATOM 2524 O O . ALA A 1 348 ? 15.977 26.484 25.875 1 98.69 348 ALA A O 1
ATOM 2525 N N . ASP A 1 349 ? 17.234 27.375 24.25 1 98.69 349 ASP A N 1
ATOM 2526 C CA . ASP A 1 349 ? 16.844 28.75 24.469 1 98.69 349 ASP A CA 1
ATOM 2527 C C . ASP A 1 349 ? 15.68 29.141 23.562 1 98.69 349 ASP A C 1
ATOM 2529 O O . ASP A 1 349 ? 15.891 29.609 22.438 1 98.69 349 ASP A O 1
ATOM 2533 N N . ILE A 1 350 ? 14.492 29.016 24.125 1 98.75 350 ILE A N 1
ATOM 2534 C CA . ILE A 1 350 ? 13.297 29.203 23.312 1 98.75 350 ILE A CA 1
ATOM 2535 C C . ILE A 1 350 ? 12.219 29.891 24.156 1 98.75 350 ILE A C 1
ATOM 2537 O O . ILE A 1 350 ? 12.062 29.594 25.328 1 98.75 350 ILE A O 1
ATOM 2541 N N . SER A 1 351 ? 11.484 30.781 23.547 1 98.62 351 SER A N 1
ATOM 2542 C CA . SER A 1 351 ? 10.375 31.469 24.203 1 98.62 351 SER A CA 1
ATOM 2543 C C . SER A 1 351 ? 9.156 31.531 23.297 1 98.62 351 SER A C 1
ATOM 2545 O O . SER A 1 351 ? 9.281 31.672 22.078 1 98.62 351 SER A O 1
ATOM 2547 N N . GLU A 1 352 ? 8.055 31.484 23.922 1 97.94 352 GLU A N 1
ATOM 2548 C CA . GLU A 1 352 ? 6.785 31.516 23.203 1 97.94 352 GLU A CA 1
ATOM 2549 C C . GLU A 1 352 ? 6.398 32.938 22.812 1 97.94 352 GLU A C 1
ATOM 2551 O O . GLU A 1 352 ? 6.738 33.906 23.5 1 97.94 352 GLU A O 1
ATOM 2556 N N . THR A 1 353 ? 5.789 33.062 21.688 1 97.94 353 THR A N 1
ATOM 2557 C CA . THR A 1 353 ? 5.043 34.25 21.312 1 97.94 353 THR A CA 1
ATOM 2558 C C . THR A 1 353 ? 3.57 33.938 21.078 1 97.94 353 THR A C 1
ATOM 2560 O O . THR A 1 353 ? 3.15 32.781 21.281 1 97.94 353 THR A O 1
ATOM 2563 N N . GLU A 1 354 ? 2.781 34.906 20.703 1 95.75 354 GLU A N 1
ATOM 2564 C CA . GLU A 1 354 ? 1.351 34.719 20.484 1 95.75 354 GLU A CA 1
ATOM 2565 C C . GLU A 1 354 ? 1.087 33.781 19.312 1 95.75 354 GLU A C 1
ATOM 2567 O O . GLU A 1 354 ? 0.127 33 19.344 1 95.75 354 GLU A O 1
ATOM 2572 N N . ASP A 1 355 ? 1.994 33.844 18.391 1 97.25 355 ASP A N 1
ATOM 2573 C CA . ASP A 1 355 ? 1.722 33.125 17.156 1 97.25 355 ASP A CA 1
ATOM 2574 C C . ASP A 1 355 ? 2.891 32.188 16.797 1 97.25 355 ASP A C 1
ATOM 2576 O O . ASP A 1 355 ? 3.057 31.828 15.641 1 97.25 355 ASP A O 1
ATOM 2580 N N . GLY A 1 356 ? 3.793 31.938 17.844 1 98.31 356 GLY A N 1
ATOM 2581 C CA . GLY A 1 356 ? 4.926 31.062 17.547 1 98.31 356 GLY A CA 1
ATOM 2582 C C . GLY A 1 356 ? 5.973 31.062 18.656 1 98.31 356 GLY A C 1
ATOM 2583 O O . GLY A 1 356 ? 5.648 30.844 19.812 1 98.31 356 GLY A O 1
ATOM 2584 N N . CYS A 1 357 ? 7.262 31.25 18.203 1 98.75 357 CYS A N 1
ATOM 2585 C CA . CYS A 1 357 ? 8.328 31.234 19.188 1 98.75 357 CYS A CA 1
ATOM 2586 C C . CYS A 1 357 ? 9.586 31.906 18.656 1 98.75 357 CYS A C 1
ATOM 2588 O O . CYS A 1 357 ? 9.672 32.219 17.469 1 98.75 357 CYS A O 1
ATOM 2590 N N . ILE A 1 358 ? 10.422 32.25 19.547 1 98.88 358 ILE A N 1
ATOM 2591 C CA . ILE A 1 358 ? 11.781 32.719 19.297 1 98.88 358 ILE A CA 1
ATOM 2592 C C . ILE A 1 358 ? 12.781 31.719 19.875 1 98.88 358 ILE A C 1
ATOM 2594 O O . ILE A 1 358 ? 12.664 31.297 21.031 1 98.88 358 ILE A O 1
ATOM 2598 N N . VAL A 1 359 ? 13.734 31.312 19.031 1 98.62 359 VAL A N 1
ATOM 2599 C CA . VAL A 1 359 ? 14.672 30.281 19.453 1 98.62 359 VAL A CA 1
ATOM 2600 C C . VAL A 1 359 ? 16.094 30.672 19.047 1 98.62 359 VAL A C 1
ATOM 2602 O O . VAL A 1 359 ? 16.328 31.125 17.938 1 98.62 359 VAL A O 1
ATOM 2605 N N . THR A 1 360 ? 17.047 30.547 20 1 98.75 360 THR A N 1
ATOM 2606 C CA . THR A 1 360 ? 18.453 30.828 19.75 1 98.75 360 THR A CA 1
ATOM 2607 C C . THR A 1 360 ? 19.281 29.531 19.812 1 98.75 360 THR A C 1
ATOM 2609 O O . THR A 1 360 ? 19.109 28.734 20.75 1 98.75 360 THR A O 1
ATOM 2612 N N . GLY A 1 361 ? 20.156 29.375 18.781 1 98.06 361 GLY A N 1
ATOM 2613 C CA . GLY A 1 361 ? 20.984 28.188 18.75 1 98.06 361 GLY A CA 1
ATOM 2614 C C . GLY A 1 361 ? 22.422 28.453 18.312 1 98.06 361 GLY A C 1
ATOM 2615 O O . GLY A 1 361 ? 22.797 29.625 18.109 1 98.06 361 GLY A O 1
ATOM 2616 N N . PRO A 1 362 ? 23.203 27.5 18.188 1 98.06 362 PRO A N 1
ATOM 2617 C CA . PRO A 1 362 ? 22.859 26.109 18.453 1 98.06 362 PRO A CA 1
ATOM 2618 C C . PRO A 1 362 ? 22.812 25.781 19.938 1 98.06 362 PRO A C 1
ATOM 2620 O O . PRO A 1 362 ? 23.672 26.219 20.703 1 98.06 362 PRO A O 1
ATOM 2623 N N . ALA A 1 363 ? 21.875 25 20.312 1 97.88 363 ALA A N 1
ATOM 2624 C CA . ALA A 1 363 ? 21.734 24.562 21.703 1 97.88 363 ALA A CA 1
ATOM 2625 C C . ALA A 1 363 ? 22.375 23.188 21.891 1 97.88 363 ALA A C 1
ATOM 2627 O O . ALA A 1 363 ? 22.312 22.328 21 1 97.88 363 ALA A O 1
ATOM 2628 N N . ASN A 1 364 ? 23 22.984 23.047 1 97.81 364 ASN A N 1
ATOM 2629 C CA . ASN A 1 364 ? 23.375 21.641 23.469 1 97.81 364 ASN A CA 1
ATOM 2630 C C . ASN A 1 364 ? 22.234 20.922 24.188 1 97.81 364 ASN A C 1
ATOM 2632 O O . ASN A 1 364 ? 22.094 21.031 25.406 1 97.81 364 ASN A O 1
ATOM 2636 N N . LEU A 1 365 ? 21.562 20.125 23.391 1 98.56 365 LEU A N 1
ATOM 2637 C CA . LEU A 1 365 ? 20.375 19.469 23.938 1 98.56 365 LEU A CA 1
ATOM 2638 C C . LEU A 1 365 ? 20.766 18.281 24.828 1 98.56 365 LEU A C 1
ATOM 2640 O O . LEU A 1 365 ? 21.703 17.547 24.5 1 98.56 365 LEU A O 1
ATOM 2644 N N . SER A 1 366 ? 20.016 18.172 25.938 1 98.44 366 SER A N 1
ATOM 2645 C CA . SER A 1 366 ? 20.141 17.016 26.828 1 98.44 366 SER A CA 1
ATOM 2646 C C . SER A 1 366 ? 18.844 16.219 26.859 1 98.44 366 SER A C 1
ATOM 2648 O O . SER A 1 366 ? 17.75 16.781 26.703 1 98.44 366 SER A O 1
ATOM 2650 N N . GLY A 1 367 ? 19.047 14.93 27.062 1 97.88 367 GLY A N 1
ATOM 2651 C CA . GLY A 1 367 ? 17.859 14.094 27.172 1 97.88 367 GLY A CA 1
ATOM 2652 C C . GLY A 1 367 ? 16.922 14.539 28.281 1 97.88 367 GLY A C 1
ATOM 2653 O O . GLY A 1 367 ? 17.359 15.062 29.297 1 97.88 367 GLY A O 1
ATOM 2654 N N . ALA A 1 368 ? 15.609 14.328 28.047 1 98 368 ALA A N 1
ATOM 2655 C CA . ALA A 1 368 ? 14.594 14.719 29.016 1 98 368 ALA A CA 1
ATOM 2656 C C . ALA A 1 368 ? 13.375 13.797 28.938 1 98 368 ALA A C 1
ATOM 2658 O O . ALA A 1 368 ? 13.273 12.977 28.016 1 98 368 ALA A O 1
ATOM 2659 N N . ASN A 1 369 ? 12.594 13.812 29.953 1 98 369 ASN A N 1
ATOM 2660 C CA . ASN A 1 369 ? 11.258 13.227 29.891 1 98 369 ASN A CA 1
ATOM 2661 C C . ASN A 1 369 ? 10.258 14.172 29.234 1 98 369 ASN A C 1
ATOM 2663 O O . ASN A 1 369 ? 9.977 15.25 29.766 1 98 369 ASN A O 1
ATOM 2667 N N . VAL A 1 370 ? 9.75 13.727 28.109 1 98 370 VAL A N 1
ATOM 2668 C CA . VAL A 1 370 ? 8.898 14.602 27.312 1 98 370 VAL A CA 1
ATOM 2669 C C . VAL A 1 370 ? 7.445 14.156 27.422 1 98 370 VAL A C 1
ATOM 2671 O O . VAL A 1 370 ? 7.137 12.977 27.25 1 98 370 VAL A O 1
ATOM 2674 N N . THR A 1 371 ? 6.629 15.102 27.703 1 97 371 THR A N 1
ATOM 2675 C CA . THR A 1 371 ? 5.184 14.906 27.656 1 97 371 THR A CA 1
ATOM 2676 C C . THR A 1 371 ? 4.613 15.383 26.312 1 97 371 THR A C 1
ATOM 2678 O O . THR A 1 371 ? 4.754 16.562 25.969 1 97 371 THR A O 1
ATOM 2681 N N . THR A 1 372 ? 3.91 14.492 25.656 1 96.5 372 THR A N 1
ATOM 2682 C CA . THR A 1 372 ? 3.473 14.805 24.297 1 96.5 372 THR A CA 1
ATOM 2683 C C . THR A 1 372 ? 2.072 15.406 24.312 1 96.5 372 THR A C 1
ATOM 2685 O O . THR A 1 372 ? 1.638 16 23.312 1 96.5 372 THR A O 1
ATOM 2688 N N . PHE A 1 373 ? 1.284 15.172 25.422 1 94.19 373 PHE A N 1
ATOM 2689 C CA . PHE A 1 373 ? -0.111 15.57 25.547 1 94.19 373 PHE A CA 1
ATOM 2690 C C . PHE A 1 373 ? -0.965 14.922 24.469 1 94.19 373 PHE A C 1
ATOM 2692 O O . PHE A 1 373 ? -1.938 15.516 24 1 94.19 373 PHE A O 1
ATOM 2699 N N . GLY A 1 374 ? -0.513 13.781 23.953 1 93.06 374 GLY A N 1
ATOM 2700 C CA . GLY A 1 374 ? -1.257 13.031 22.953 1 93.06 374 GLY A CA 1
ATOM 2701 C C . GLY A 1 374 ? -1.12 13.602 21.547 1 93.06 374 GLY A C 1
ATOM 2702 O O . GLY A 1 374 ? -1.822 13.18 20.625 1 93.06 374 GLY A O 1
ATOM 2703 N N . ASP A 1 375 ? -0.232 14.547 21.422 1 95.88 375 ASP A N 1
ATOM 2704 C CA . ASP A 1 375 ? 0.007 15.18 20.125 1 95.88 375 ASP A CA 1
ATOM 2705 C C . ASP A 1 375 ? 1.104 14.453 19.359 1 95.88 375 ASP A C 1
ATOM 2707 O O . ASP A 1 375 ? 2.283 14.555 19.703 1 95.88 375 ASP A O 1
ATOM 2711 N N . HIS A 1 376 ? 0.723 13.852 18.219 1 96.75 376 HIS A N 1
ATOM 2712 C CA . HIS A 1 376 ? 1.624 13 17.453 1 96.75 376 HIS A CA 1
ATOM 2713 C C . HIS A 1 376 ? 2.785 13.805 16.875 1 96.75 376 HIS A C 1
ATOM 2715 O O . HIS A 1 376 ? 3.875 13.266 16.672 1 96.75 376 HIS A O 1
ATOM 2721 N N . ARG A 1 377 ? 2.588 15.039 16.609 1 97.94 377 ARG A N 1
ATOM 2722 C CA . ARG A 1 377 ? 3.658 15.844 16.031 1 97.94 377 ARG A CA 1
ATOM 2723 C C . ARG A 1 377 ? 4.68 16.25 17.094 1 97.94 377 ARG A C 1
ATOM 2725 O O . ARG A 1 377 ? 5.867 16.391 16.781 1 97.94 377 ARG A O 1
ATOM 2732 N N . ILE A 1 378 ? 4.211 16.406 18.328 1 98.12 378 ILE A N 1
ATOM 2733 C CA . ILE A 1 378 ? 5.129 16.625 19.438 1 98.12 378 ILE A CA 1
ATOM 2734 C C . ILE A 1 378 ? 5.965 15.375 19.688 1 98.12 378 ILE A C 1
ATOM 2736 O O . ILE A 1 378 ? 7.18 15.461 19.891 1 98.12 378 ILE A O 1
ATOM 2740 N N . MET A 1 379 ? 5.297 14.273 19.609 1 98 379 MET A N 1
ATOM 2741 C CA . MET A 1 379 ? 5.977 12.992 19.797 1 98 379 MET A CA 1
ATOM 2742 C C . MET A 1 379 ? 7.098 12.812 18.781 1 98 379 MET A C 1
ATOM 2744 O O . MET A 1 379 ? 8.242 12.555 19.156 1 98 379 MET A O 1
ATOM 2748 N N . MET A 1 380 ? 6.82 13 17.531 1 98.44 380 MET A N 1
ATOM 2749 C CA . MET A 1 380 ? 7.801 12.781 16.469 1 98.44 380 MET A CA 1
ATOM 2750 C C . MET A 1 380 ? 8.898 13.836 16.516 1 98.44 380 MET A C 1
ATOM 2752 O O . MET A 1 380 ? 10.078 13.523 16.312 1 98.44 380 MET A O 1
ATOM 2756 N N . ALA A 1 381 ? 8.547 15.086 16.781 1 98.75 381 ALA A N 1
ATOM 2757 C CA . ALA A 1 381 ? 9.531 16.156 16.859 1 98.75 381 ALA A CA 1
ATOM 2758 C C . ALA A 1 381 ? 10.508 15.914 18.016 1 98.75 381 ALA A C 1
ATOM 2760 O O . ALA A 1 381 ? 11.719 16.094 17.859 1 98.75 381 ALA A O 1
ATOM 2761 N N . SER A 1 382 ? 9.992 15.5 19.156 1 98.69 382 SER A N 1
ATOM 2762 C CA . SER A 1 382 ? 10.852 15.25 20.312 1 98.69 382 SER A CA 1
ATOM 2763 C C . SER A 1 382 ? 11.734 14.031 20.078 1 98.69 382 SER A C 1
ATOM 2765 O O . SER A 1 382 ? 12.867 13.984 20.562 1 98.69 382 SER A O 1
ATOM 2767 N N . ALA A 1 383 ? 11.195 13.062 19.375 1 98.62 383 ALA A N 1
ATOM 2768 C CA . ALA A 1 383 ? 12.008 11.906 19.016 1 98.62 383 ALA A CA 1
ATOM 2769 C C . ALA A 1 383 ? 13.195 12.312 18.156 1 98.62 383 ALA A C 1
ATOM 2771 O O . ALA A 1 383 ? 14.32 11.852 18.391 1 98.62 383 ALA A O 1
ATOM 2772 N N . VAL A 1 384 ? 12.938 13.211 17.188 1 98.75 384 VAL A N 1
ATOM 2773 C CA . VAL A 1 384 ? 14.008 13.695 16.328 1 98.75 384 VAL A CA 1
ATOM 2774 C C . VAL A 1 384 ? 15.023 14.484 17.156 1 98.75 384 VAL A C 1
ATOM 2776 O O . VAL A 1 384 ? 16.234 14.312 16.984 1 98.75 384 VAL A O 1
ATOM 2779 N N . ALA A 1 385 ? 14.547 15.312 18.078 1 98.81 385 ALA A N 1
ATOM 2780 C CA . ALA A 1 385 ? 15.438 16.047 18.969 1 98.81 385 ALA A CA 1
ATOM 2781 C C . ALA A 1 385 ? 16.281 15.086 19.797 1 98.81 385 ALA A C 1
ATOM 2783 O O . ALA A 1 385 ? 17.469 15.352 20.047 1 98.81 385 ALA A O 1
ATOM 2784 N N . GLY A 1 386 ? 15.695 14.008 20.156 1 98.69 386 GLY A N 1
ATOM 2785 C CA . GLY A 1 386 ? 16.391 13.008 20.969 1 98.69 386 GLY A CA 1
ATOM 2786 C C . GLY A 1 386 ? 17.562 12.391 20.25 1 98.69 386 GLY A C 1
ATOM 2787 O O . GLY A 1 386 ? 18.516 11.938 20.875 1 98.69 386 GLY A O 1
ATOM 2788 N N . LEU A 1 387 ? 17.531 12.375 18.938 1 98.38 387 LEU A N 1
ATOM 2789 C CA . LEU A 1 387 ? 18.594 11.789 18.141 1 98.38 387 LEU A CA 1
ATOM 2790 C C . LEU A 1 387 ? 19.891 12.57 18.312 1 98.38 387 LEU A C 1
ATOM 2792 O O . LEU A 1 387 ? 20.984 12.047 18.047 1 98.38 387 LEU A O 1
ATOM 2796 N N . ILE A 1 388 ? 19.797 13.812 18.703 1 98.25 388 ILE A N 1
ATOM 2797 C CA . ILE A 1 388 ? 21 14.641 18.75 1 98.25 388 ILE A CA 1
ATOM 2798 C C . ILE A 1 388 ? 21.266 15.086 20.188 1 98.25 388 ILE A C 1
ATOM 2800 O O . ILE A 1 388 ? 22.172 15.883 20.438 1 98.25 388 ILE A O 1
ATOM 2804 N N . ALA A 1 389 ? 20.516 14.609 21.125 1 98.44 389 ALA A N 1
ATOM 2805 C CA . ALA A 1 389 ? 20.688 14.961 22.531 1 98.44 389 ALA A CA 1
ATOM 2806 C C . ALA A 1 389 ? 21.812 14.141 23.156 1 98.44 389 ALA A C 1
ATOM 2808 O O . ALA A 1 389 ? 22.062 13 22.766 1 98.44 389 ALA A O 1
ATOM 2809 N N . ASP A 1 390 ? 22.453 14.695 24.125 1 97 390 ASP A N 1
ATOM 2810 C CA . ASP A 1 390 ? 23.609 14.055 24.766 1 97 390 ASP A CA 1
ATOM 2811 C C . ASP A 1 390 ? 23.172 12.859 25.609 1 97 390 ASP A C 1
ATOM 2813 O O . ASP A 1 390 ? 23.922 11.883 25.734 1 97 390 ASP A O 1
ATOM 2817 N N . SER A 1 391 ? 22.062 12.922 26.203 1 96.25 391 SER A N 1
ATOM 2818 C CA . SER A 1 391 ? 21.547 11.82 27.016 1 96.25 391 SER A CA 1
ATOM 2819 C C . SER A 1 391 ? 20.234 11.281 26.438 1 96.25 391 SER A C 1
ATOM 2821 O O . SER A 1 391 ? 19.75 11.773 25.422 1 96.25 391 SER A O 1
ATOM 2823 N N . THR A 1 392 ? 19.734 10.281 27.125 1 97.75 392 THR A N 1
ATOM 2824 C CA . THR A 1 392 ? 18.547 9.578 26.641 1 97.75 392 THR A CA 1
ATOM 2825 C C . THR A 1 392 ? 17.297 10.43 26.844 1 97.75 392 THR A C 1
ATOM 2827 O O . THR A 1 392 ? 17.125 11.055 27.891 1 97.75 392 THR A O 1
ATOM 2830 N N . THR A 1 393 ? 16.469 10.492 25.812 1 98.38 393 THR A N 1
ATOM 2831 C CA . THR A 1 393 ? 15.164 11.148 25.875 1 98.38 393 THR A CA 1
ATOM 2832 C C . THR A 1 393 ? 14.047 10.125 25.984 1 98.38 393 THR A C 1
ATOM 2834 O O . THR A 1 393 ? 14.016 9.141 25.25 1 98.38 393 THR A O 1
ATOM 2837 N N . THR A 1 394 ? 13.188 10.305 26.891 1 98.62 394 THR A N 1
ATOM 2838 C CA . THR A 1 394 ? 12.008 9.469 27.047 1 98.62 394 THR A CA 1
ATOM 2839 C C . THR A 1 394 ? 10.742 10.227 26.656 1 98.62 394 THR A C 1
ATOM 2841 O O . THR A 1 394 ? 10.438 11.273 27.234 1 98.62 394 THR A O 1
ATOM 2844 N N . VAL A 1 395 ? 10.078 9.734 25.641 1 98.12 395 VAL A N 1
ATOM 2845 C CA . VAL A 1 395 ? 8.852 10.359 25.156 1 98.12 395 VAL A CA 1
ATOM 2846 C C . VAL A 1 395 ? 7.645 9.531 25.594 1 98.12 395 VAL A C 1
ATOM 2848 O O . VAL A 1 395 ? 7.598 8.32 25.359 1 98.12 395 VAL A O 1
ATOM 2851 N N . ASP A 1 396 ? 6.723 10.164 26.125 1 95.81 396 ASP A N 1
ATOM 2852 C CA . ASP A 1 396 ? 5.543 9.414 26.547 1 95.81 396 ASP A CA 1
ATOM 2853 C C . ASP A 1 396 ? 4.629 9.117 25.359 1 95.81 396 ASP A C 1
ATOM 2855 O O . ASP A 1 396 ? 4.723 9.766 24.312 1 95.81 396 ASP A O 1
ATOM 2859 N N . ASP A 1 397 ? 3.863 8.125 25.312 1 92.19 397 ASP A N 1
ATOM 2860 C CA . ASP A 1 397 ? 2.793 7.781 24.375 1 92.19 397 ASP A CA 1
ATOM 2861 C C . ASP A 1 397 ? 3.328 7.645 22.953 1 92.19 397 ASP A C 1
ATOM 2863 O O . ASP A 1 397 ? 2.842 8.305 22.031 1 92.19 397 ASP A O 1
ATOM 2867 N N . ALA A 1 398 ? 4.23 6.742 22.781 1 91.81 398 ALA A N 1
ATOM 2868 C CA . ALA A 1 398 ? 4.805 6.496 21.469 1 91.81 398 ALA A CA 1
ATOM 2869 C C . ALA A 1 398 ? 3.723 6.129 20.453 1 91.81 398 ALA A C 1
ATOM 2871 O O . ALA A 1 398 ? 3.848 6.43 19.266 1 91.81 398 ALA A O 1
ATOM 2872 N N . GLY A 1 399 ? 2.684 5.629 20.891 1 91.25 399 GLY A N 1
ATOM 2873 C CA . GLY A 1 399 ? 1.614 5.113 20.047 1 91.25 399 GLY A CA 1
ATOM 2874 C C . GLY A 1 399 ? 0.823 6.203 19.359 1 91.25 399 GLY A C 1
ATOM 2875 O O . GLY A 1 399 ? 0.139 5.938 18.359 1 91.25 399 GLY A O 1
ATOM 2876 N N . CYS A 1 400 ? 0.96 7.488 19.766 1 91.69 400 CYS A N 1
ATOM 2877 C CA . CYS A 1 400 ? 0.122 8.539 19.203 1 91.69 400 CYS A CA 1
ATOM 2878 C C . CYS A 1 400 ? 0.54 8.859 17.766 1 91.69 400 CYS A C 1
ATOM 2880 O O . CYS A 1 400 ? -0.229 9.453 17.016 1 91.69 400 CYS A O 1
ATOM 2882 N N . CYS A 1 401 ? 1.741 8.398 17.344 1 93.12 401 CYS A N 1
ATOM 2883 C CA . CYS A 1 401 ? 2.168 8.648 15.977 1 93.12 401 CYS A CA 1
ATOM 2884 C C . CYS A 1 401 ? 1.318 7.852 14.992 1 93.12 401 CYS A C 1
ATOM 2886 O O . CYS A 1 401 ? 1.322 8.141 13.789 1 93.12 401 CYS A O 1
ATOM 2888 N N . ALA A 1 402 ? 0.579 6.898 15.453 1 91.94 402 ALA A N 1
ATOM 2889 C CA . ALA A 1 402 ? -0.294 6.09 14.602 1 91.94 402 ALA A CA 1
ATOM 2890 C C . ALA A 1 402 ? -1.331 6.957 13.898 1 91.94 402 ALA A C 1
ATOM 2892 O O . ALA A 1 402 ? -1.896 6.551 12.875 1 91.94 402 ALA A O 1
ATOM 2893 N N . VAL A 1 403 ? -1.527 8.094 14.367 1 92.06 403 VAL A N 1
ATOM 2894 C CA . VAL A 1 403 ? -2.514 9.031 13.844 1 92.06 403 VAL A CA 1
ATOM 2895 C C . VAL A 1 403 ? -2.102 9.484 12.445 1 92.06 403 VAL A C 1
ATOM 2897 O O . VAL A 1 403 ? -2.943 9.609 11.555 1 92.06 403 VAL A O 1
ATOM 2900 N N . SER A 1 404 ? -0.749 9.695 12.281 1 93.94 404 SER A N 1
ATOM 2901 C CA . SER A 1 404 ? -0.318 10.32 11.031 1 93.94 404 SER A CA 1
ATOM 2902 C C . SER A 1 404 ? 0.83 9.539 10.398 1 93.94 404 SER A C 1
ATOM 2904 O O . SER A 1 404 ? 1.084 9.672 9.195 1 93.94 404 SER A O 1
ATOM 2906 N N . TYR A 1 405 ? 1.49 8.82 11.164 1 96.56 405 TYR A N 1
ATOM 2907 C CA . TYR A 1 405 ? 2.654 8.078 10.695 1 96.56 405 TYR A CA 1
ATOM 2908 C C . TYR A 1 405 ? 2.836 6.793 11.5 1 96.56 405 TYR A C 1
ATOM 2910 O O . TYR A 1 405 ? 3.812 6.648 12.242 1 96.56 405 TYR A O 1
ATOM 2918 N N . PRO A 1 406 ? 2.027 5.773 11.25 1 95.12 406 PRO A N 1
ATOM 2919 C CA . PRO A 1 406 ? 2.076 4.535 12.039 1 95.12 406 PRO A CA 1
ATOM 2920 C C . PRO A 1 406 ? 3.438 3.85 11.969 1 95.12 406 PRO A C 1
ATOM 2922 O O . PRO A 1 406 ? 3.863 3.219 12.938 1 95.12 406 PRO A O 1
ATOM 2925 N N . GLY A 1 407 ? 4.152 3.973 10.969 1 95 407 GLY A N 1
ATOM 2926 C CA . GLY A 1 407 ? 5.422 3.287 10.789 1 95 407 GLY A CA 1
ATOM 2927 C C . GLY A 1 407 ? 6.621 4.145 11.156 1 95 407 GLY A C 1
ATOM 2928 O O . GLY A 1 407 ? 7.754 3.82 10.797 1 95 407 GLY A O 1
ATOM 2929 N N . PHE A 1 408 ? 6.445 5.207 11.922 1 97.81 408 PHE A N 1
ATOM 2930 C CA . PHE A 1 408 ? 7.492 6.191 12.172 1 97.81 408 PHE A CA 1
ATOM 2931 C C . PHE A 1 408 ? 8.688 5.547 12.859 1 97.81 408 PHE A C 1
ATOM 2933 O O . PHE A 1 408 ? 9.82 5.641 12.375 1 97.81 408 PHE A O 1
ATOM 2940 N N . VAL A 1 409 ? 8.484 4.887 13.977 1 97.69 409 VAL A N 1
ATOM 2941 C CA . VAL A 1 409 ? 9.562 4.324 14.773 1 97.69 409 VAL A CA 1
ATOM 2942 C C . VAL A 1 409 ? 10.297 3.252 13.969 1 97.69 409 VAL A C 1
ATOM 2944 O O . VAL A 1 409 ? 11.531 3.238 13.914 1 97.69 409 VAL A O 1
ATOM 2947 N N . LYS A 1 410 ? 9.516 2.406 13.297 1 96.25 410 LYS A N 1
ATOM 2948 C CA . LYS A 1 410 ? 10.094 1.345 12.469 1 96.25 410 LYS A CA 1
ATOM 2949 C C . LYS A 1 410 ? 10.984 1.921 11.375 1 96.25 410 LYS A C 1
ATOM 2951 O O . LYS A 1 410 ? 12.086 1.433 11.148 1 96.25 410 LYS A O 1
ATOM 2956 N N . ASP A 1 411 ? 10.492 2.938 10.703 1 97 411 ASP A N 1
ATOM 2957 C CA . ASP A 1 411 ? 11.25 3.564 9.625 1 97 411 ASP A CA 1
ATOM 2958 C C . ASP A 1 411 ? 12.523 4.215 10.148 1 97 411 ASP A C 1
ATOM 2960 O O . ASP A 1 411 ? 13.594 4.086 9.539 1 97 411 ASP A O 1
ATOM 2964 N N . MET A 1 412 ? 12.391 4.867 11.281 1 98.12 412 MET A N 1
ATOM 2965 C CA . MET A 1 412 ? 13.555 5.508 11.883 1 98.12 412 MET A CA 1
ATOM 2966 C C . MET A 1 412 ? 14.586 4.473 12.305 1 98.12 412 MET A C 1
ATOM 2968 O O . MET A 1 412 ? 15.789 4.676 12.117 1 98.12 412 MET A O 1
ATOM 2972 N N . GLN A 1 413 ? 14.117 3.381 12.844 1 97.88 413 GLN A N 1
ATOM 2973 C CA . GLN A 1 413 ? 15.016 2.293 13.211 1 97.88 413 GLN A CA 1
ATOM 2974 C C . GLN A 1 413 ? 15.734 1.738 11.984 1 97.88 413 GLN A C 1
ATOM 2976 O O . GLN A 1 413 ? 16.938 1.479 12.031 1 97.88 413 GLN A O 1
ATOM 2981 N N . LYS A 1 414 ? 15.023 1.578 10.953 1 95.75 414 LYS A N 1
ATOM 2982 C CA . LYS A 1 414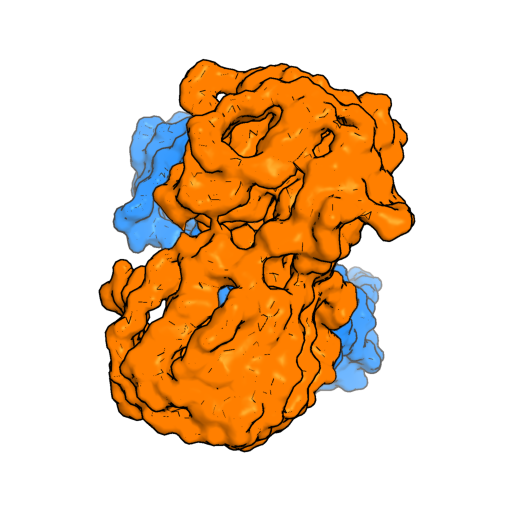 ? 15.609 1.083 9.703 1 95.75 414 LYS A CA 1
ATOM 2983 C C . LYS A 1 414 ? 16.719 2.006 9.211 1 95.75 414 LYS A C 1
ATOM 2985 O O . LYS A 1 414 ? 17.672 1.552 8.586 1 95.75 414 LYS A O 1
ATOM 2990 N N . LEU A 1 415 ? 16.578 3.244 9.523 1 97.75 415 LEU A N 1
ATOM 2991 C CA . LEU A 1 415 ? 17.531 4.25 9.086 1 97.75 415 LEU A CA 1
ATOM 2992 C C . LEU A 1 415 ? 18.734 4.324 10.039 1 97.75 415 LEU A C 1
ATOM 2994 O O . LEU A 1 415 ? 19.688 5.047 9.781 1 97.75 415 LEU A O 1
ATOM 2998 N N . GLY A 1 416 ? 18.641 3.648 11.188 1 98.12 416 GLY A N 1
ATOM 2999 C CA . GLY A 1 416 ? 19.781 3.592 12.102 1 98.12 416 GLY A CA 1
ATOM 3000 C C . GLY A 1 416 ? 19.516 4.293 13.422 1 98.12 416 GLY A C 1
ATOM 3001 O O . GLY A 1 416 ? 20.391 4.344 14.289 1 98.12 416 GLY A O 1
ATOM 3002 N N . ALA A 1 417 ? 18.297 4.801 13.609 1 98.44 417 ALA A N 1
ATOM 3003 C CA . ALA A 1 417 ? 17.984 5.508 14.844 1 98.44 417 ALA A CA 1
ATOM 3004 C C . ALA A 1 417 ? 17.891 4.539 16.031 1 98.44 417 ALA A C 1
ATOM 3006 O O . ALA A 1 417 ? 17.328 3.453 15.898 1 98.44 417 ALA A O 1
ATOM 3007 N N . ASP A 1 418 ? 18.469 4.914 17.109 1 98.25 418 ASP A N 1
ATOM 3008 C CA . ASP A 1 418 ? 18.328 4.148 18.344 1 98.25 418 ASP A CA 1
ATOM 3009 C C . ASP A 1 418 ? 17.047 4.531 19.078 1 98.25 418 ASP A C 1
ATOM 3011 O O . ASP A 1 418 ? 17.062 5.387 19.969 1 98.25 418 ASP A O 1
ATOM 3015 N N . MET A 1 419 ? 16.016 3.918 18.688 1 97.81 419 MET A N 1
ATOM 3016 C CA . MET A 1 419 ? 14.688 4.117 19.25 1 97.81 419 MET A CA 1
ATOM 3017 C C . MET A 1 419 ? 14.117 2.799 19.766 1 97.81 419 MET A C 1
ATOM 3019 O O . MET A 1 419 ? 14.164 1.783 19.062 1 97.81 419 MET A O 1
ATOM 3023 N N . ARG A 1 420 ? 13.672 2.766 20.953 1 96.25 420 ARG A N 1
ATOM 3024 C CA . ARG A 1 420 ? 13.094 1.559 21.547 1 96.25 420 ARG A CA 1
ATOM 3025 C C . ARG A 1 420 ? 11.758 1.86 22.219 1 96.25 420 ARG A C 1
ATOM 3027 O O . ARG A 1 420 ? 11.641 2.836 22.953 1 96.25 420 ARG A O 1
ATOM 3034 N N . GLU A 1 421 ? 10.75 1.051 21.906 1 94.88 421 GLU A N 1
ATOM 3035 C CA . GLU A 1 421 ? 9.461 1.163 22.578 1 94.88 421 GLU A CA 1
ATOM 3036 C C . GLU A 1 421 ? 9.414 0.279 23.828 1 94.88 421 GLU A C 1
ATOM 3038 O O . GLU A 1 421 ? 9.898 -0.854 23.812 1 94.88 421 GLU A O 1
ATOM 3043 N N . GLU A 1 422 ? 8.992 0.783 24.922 1 91.62 422 GLU A N 1
ATOM 3044 C CA . GLU A 1 422 ? 8.867 0.057 26.188 1 91.62 422 GLU A CA 1
ATOM 3045 C C . GLU A 1 422 ? 7.477 0.23 26.781 1 91.62 422 GLU A C 1
ATOM 3047 O O . GLU A 1 422 ? 6.852 1.278 26.625 1 91.62 422 GLU A O 1
ATOM 3052 N N . MET B 1 1 ? 3.633 -24.141 12.922 1 87.44 1 MET B N 1
ATOM 3053 C CA . MET B 1 1 ? 2.299 -23.703 13.328 1 87.44 1 MET B CA 1
ATOM 3054 C C . MET B 1 1 ? 1.222 -24.438 12.539 1 87.44 1 MET B C 1
ATOM 3056 O O . MET B 1 1 ? 1.37 -24.656 11.336 1 87.44 1 MET B O 1
ATOM 3060 N N . LYS B 1 2 ? 0.251 -25 13.219 1 96.75 2 LYS B N 1
ATOM 3061 C CA . LYS B 1 2 ? -0.846 -25.719 12.586 1 96.75 2 LYS B CA 1
ATOM 3062 C C . LYS B 1 2 ? -2.059 -24.812 12.383 1 96.75 2 LYS B C 1
ATOM 3064 O O . LYS B 1 2 ? -2.211 -23.812 13.078 1 96.75 2 LYS B O 1
ATOM 3069 N N . LEU B 1 3 ? -2.791 -25.172 11.312 1 98.06 3 LEU B N 1
ATOM 3070 C CA . LEU B 1 3 ? -4.062 -24.5 11.086 1 98.06 3 LEU B CA 1
ATOM 3071 C C . LEU B 1 3 ? -5.234 -25.422 11.391 1 98.06 3 LEU B C 1
ATOM 3073 O O . LEU B 1 3 ? -5.297 -26.547 10.875 1 98.06 3 LEU B O 1
ATOM 3077 N N . ILE B 1 4 ? -6.113 -25.031 12.25 1 98.56 4 ILE B N 1
ATOM 3078 C CA . ILE B 1 4 ? -7.332 -25.766 12.578 1 98.56 4 ILE B CA 1
ATOM 3079 C C . ILE B 1 4 ? -8.523 -25.125 11.867 1 98.56 4 ILE B C 1
ATOM 3081 O O . ILE B 1 4 ? -8.781 -23.922 12.031 1 98.56 4 ILE B O 1
ATOM 3085 N N . VAL B 1 5 ? -9.211 -25.891 11.086 1 98.5 5 VAL B N 1
ATOM 3086 C CA . VAL B 1 5 ? -10.336 -25.391 10.289 1 98.5 5 VAL B CA 1
ATOM 3087 C C . VAL B 1 5 ? -11.609 -26.141 10.656 1 98.5 5 VAL B C 1
ATOM 3089 O O . VAL B 1 5 ? -11.609 -27.375 10.703 1 98.5 5 VAL B O 1
ATOM 3092 N N . SER B 1 6 ? -12.648 -25.438 10.93 1 98.38 6 SER B N 1
ATOM 3093 C CA . SER B 1 6 ? -13.969 -26.016 11.188 1 98.38 6 SER B CA 1
ATOM 3094 C C . SER B 1 6 ? -14.977 -25.578 10.133 1 98.38 6 SER B C 1
ATOM 3096 O O . SER B 1 6 ? -14.82 -24.531 9.516 1 98.38 6 SER B O 1
ATOM 3098 N N . ARG B 1 7 ? -16.031 -26.438 10.062 1 98.12 7 ARG B N 1
ATOM 3099 C CA . ARG B 1 7 ? -17.094 -26.109 9.117 1 98.12 7 ARG B CA 1
ATOM 3100 C C . ARG B 1 7 ? -17.672 -24.719 9.391 1 98.12 7 ARG B C 1
ATOM 3102 O O . ARG B 1 7 ? -17.953 -24.375 10.547 1 98.12 7 ARG B O 1
ATOM 3109 N N . SER B 1 8 ? -17.703 -23.938 8.297 1 97.75 8 SER B N 1
ATOM 3110 C CA . SER B 1 8 ? -18.234 -22.578 8.461 1 97.75 8 SER B CA 1
ATOM 3111 C C . SER B 1 8 ? -18.766 -22.031 7.141 1 97.75 8 SER B C 1
ATOM 3113 O O . SER B 1 8 ? -18.375 -22.5 6.066 1 97.75 8 SER B O 1
ATOM 3115 N N . GLN B 1 9 ? -19.656 -21.078 7.258 1 97.94 9 GLN B N 1
ATOM 3116 C CA . GLN B 1 9 ? -20.141 -20.281 6.125 1 97.94 9 GLN B CA 1
ATOM 3117 C C . GLN B 1 9 ? -19.375 -18.969 6.016 1 97.94 9 GLN B C 1
ATOM 3119 O O . GLN B 1 9 ? -18.938 -18.422 7.027 1 97.94 9 GLN B O 1
ATOM 3124 N N . ILE B 1 10 ? -19.156 -18.531 4.738 1 98.31 10 ILE B N 1
ATOM 3125 C CA . ILE B 1 10 ? -18.391 -17.312 4.551 1 98.31 10 ILE B CA 1
ATOM 3126 C C . ILE B 1 10 ? -19.172 -16.328 3.689 1 98.31 10 ILE B C 1
ATOM 3128 O O . ILE B 1 10 ? -20 -16.734 2.869 1 98.31 10 ILE B O 1
ATOM 3132 N N . SER B 1 11 ? -18.953 -15.047 3.955 1 98.19 11 SER B N 1
ATOM 3133 C CA . SER B 1 11 ? -19.578 -13.977 3.186 1 98.19 11 SER B CA 1
ATOM 3134 C C . SER B 1 11 ? -18.797 -12.68 3.305 1 98.19 11 SER B C 1
ATOM 3136 O O . SER B 1 11 ? -18.047 -12.477 4.273 1 98.19 11 SER B O 1
ATOM 3138 N N . GLY B 1 12 ? -18.938 -11.844 2.254 1 96.56 12 GLY B N 1
ATOM 3139 C CA . GLY B 1 12 ? -18.312 -10.531 2.326 1 96.56 12 GLY B CA 1
ATOM 3140 C C . GLY B 1 12 ? -17.469 -10.195 1.105 1 96.56 12 GLY B C 1
ATOM 3141 O O . GLY B 1 12 ? -17.734 -10.703 0.011 1 96.56 12 GLY B O 1
ATOM 3142 N N . CYS B 1 13 ? -16.594 -9.258 1.276 1 96.12 13 CYS B N 1
ATOM 3143 C CA . CYS B 1 13 ? -15.742 -8.812 0.178 1 96.12 13 CYS B CA 1
ATOM 3144 C C . CYS B 1 13 ? -14.273 -8.82 0.585 1 96.12 13 CYS B C 1
ATOM 3146 O O . CYS B 1 13 ? -13.953 -8.703 1.77 1 96.12 13 CYS B O 1
ATOM 3148 N N . VAL B 1 14 ? -13.414 -9.047 -0.371 1 96.81 14 VAL B N 1
ATOM 3149 C CA . VAL B 1 14 ? -11.977 -9.078 -0.16 1 96.81 14 VAL B CA 1
ATOM 3150 C C . VAL B 1 14 ? -11.258 -8.609 -1.427 1 96.81 14 VAL B C 1
ATOM 3152 O O . VAL B 1 14 ? -11.766 -8.781 -2.535 1 96.81 14 VAL B O 1
ATOM 3155 N N . HIS B 1 15 ? -10.125 -7.945 -1.292 1 95.5 15 HIS B N 1
ATOM 3156 C CA . HIS B 1 15 ? -9.266 -7.656 -2.436 1 95.5 15 HIS B CA 1
ATOM 3157 C C . HIS B 1 15 ? -8.32 -8.82 -2.727 1 95.5 15 HIS B C 1
ATOM 3159 O O . HIS B 1 15 ? -7.727 -9.383 -1.807 1 95.5 15 HIS B O 1
ATOM 3165 N N . ALA B 1 16 ? -8.258 -9.133 -3.959 1 96.88 16 ALA B N 1
ATOM 3166 C CA . ALA B 1 16 ? -7.262 -10.133 -4.316 1 96.88 16 ALA B CA 1
ATOM 3167 C C . ALA B 1 16 ? -5.855 -9.672 -3.934 1 96.88 16 ALA B C 1
ATOM 3169 O O . ALA B 1 16 ? -5.512 -8.5 -4.113 1 96.88 16 ALA B O 1
ATOM 3170 N N . PRO B 1 17 ? -5.066 -10.602 -3.33 1 96.31 17 PRO B N 1
ATOM 3171 C CA . PRO B 1 17 ? -3.672 -10.203 -3.127 1 96.31 17 PRO B CA 1
ATOM 3172 C C . PRO B 1 17 ? -2.949 -9.898 -4.438 1 96.31 17 PRO B C 1
ATOM 3174 O O . PRO B 1 17 ? -3.369 -10.359 -5.5 1 96.31 17 PRO B O 1
ATOM 3177 N N . PRO B 1 18 ? -1.85 -9.117 -4.348 1 96.12 18 PRO B N 1
ATOM 3178 C CA . PRO B 1 18 ? -1.103 -8.836 -5.578 1 96.12 18 PRO B CA 1
ATOM 3179 C C . PRO B 1 18 ? -0.513 -10.102 -6.207 1 96.12 18 PRO B C 1
ATOM 3181 O O . PRO B 1 18 ? -0.146 -11.031 -5.492 1 96.12 18 PRO B O 1
ATOM 3184 N N . SER B 1 19 ? -0.432 -10.07 -7.48 1 97.69 19 SER B N 1
ATOM 3185 C CA . SER B 1 19 ? 0.046 -11.227 -8.227 1 97.69 19 SER B CA 1
ATOM 3186 C C . SER B 1 19 ? 1.519 -11.5 -7.941 1 97.69 19 SER B C 1
ATOM 3188 O O . SER B 1 19 ? 2.371 -10.641 -8.172 1 97.69 19 SER B O 1
ATOM 3190 N N . LYS B 1 20 ? 1.812 -12.68 -7.504 1 97.56 20 LYS B N 1
ATOM 3191 C CA . LYS B 1 20 ? 3.184 -13.109 -7.262 1 97.56 20 LYS B CA 1
ATOM 3192 C C . LYS B 1 20 ? 3.994 -13.117 -8.555 1 97.56 20 LYS B C 1
ATOM 3194 O O . LYS B 1 20 ? 5.121 -12.625 -8.594 1 97.56 20 LYS B O 1
ATOM 3199 N N . SER B 1 21 ? 3.363 -13.641 -9.555 1 98.06 21 SER B N 1
ATOM 3200 C CA . SER B 1 21 ? 4.035 -13.781 -10.844 1 98.06 21 SER B CA 1
ATOM 3201 C C . SER B 1 21 ? 4.402 -12.422 -11.43 1 98.06 21 SER B C 1
ATOM 3203 O O . SER B 1 21 ? 5.512 -12.242 -11.938 1 98.06 21 SER B O 1
ATOM 3205 N N . HIS B 1 22 ? 3.49 -11.5 -11.367 1 98.25 22 HIS B N 1
ATOM 3206 C CA . HIS B 1 22 ? 3.77 -10.156 -11.859 1 98.25 22 HIS B CA 1
ATOM 3207 C C . HIS B 1 22 ? 4.832 -9.469 -11 1 98.25 22 HIS B C 1
ATOM 3209 O O . HIS B 1 22 ? 5.676 -8.734 -11.523 1 98.25 22 HIS B O 1
ATOM 3215 N N . THR B 1 23 ? 4.793 -9.688 -9.727 1 98.38 23 THR B N 1
ATOM 3216 C CA . THR B 1 23 ? 5.734 -9.039 -8.82 1 98.38 23 THR B CA 1
ATOM 3217 C C . THR B 1 23 ? 7.164 -9.461 -9.133 1 98.38 23 THR B C 1
ATOM 3219 O O . THR B 1 23 ? 8.062 -8.625 -9.211 1 98.38 23 THR B O 1
ATOM 3222 N N . HIS B 1 24 ? 7.375 -10.75 -9.328 1 98.75 24 HIS B N 1
ATOM 3223 C CA . HIS B 1 24 ? 8.695 -11.234 -9.711 1 98.75 24 HIS B CA 1
ATOM 3224 C C . HIS B 1 24 ? 9.227 -10.492 -10.93 1 98.75 24 HIS B C 1
ATOM 3226 O O . HIS B 1 24 ? 10.344 -9.984 -10.914 1 98.75 24 HIS B O 1
ATOM 3232 N N . ARG B 1 25 ? 8.414 -10.477 -11.953 1 98.81 25 ARG B N 1
ATOM 3233 C CA . ARG B 1 25 ? 8.82 -9.898 -13.227 1 98.81 25 ARG B CA 1
ATOM 3234 C C . ARG B 1 25 ? 9.062 -8.398 -13.094 1 98.81 25 ARG B C 1
ATOM 3236 O O . ARG B 1 25 ? 10.016 -7.867 -13.672 1 98.81 25 ARG B O 1
ATOM 3243 N N . ALA B 1 26 ? 8.227 -7.785 -12.266 1 98.75 26 ALA B N 1
ATOM 3244 C CA . ALA B 1 26 ? 8.398 -6.352 -12.039 1 98.75 26 ALA B CA 1
ATOM 3245 C C . ALA B 1 26 ? 9.734 -6.055 -11.367 1 98.75 26 ALA B C 1
ATOM 3247 O O . ALA B 1 26 ? 10.453 -5.145 -11.773 1 98.75 26 ALA B O 1
ATOM 3248 N N . PHE B 1 27 ? 10.102 -6.809 -10.375 1 98.75 27 PHE B N 1
ATOM 3249 C CA . PHE B 1 27 ? 11.359 -6.621 -9.664 1 98.75 27 PHE B CA 1
ATOM 3250 C C . PHE B 1 27 ? 12.547 -6.852 -10.586 1 98.75 27 PHE B C 1
ATOM 3252 O O . PHE B 1 27 ? 13.492 -6.062 -10.602 1 98.75 27 PHE B O 1
ATOM 3259 N N . LEU B 1 28 ? 12.477 -7.895 -11.336 1 98.81 28 LEU B N 1
ATOM 3260 C CA . LEU B 1 28 ? 13.586 -8.266 -12.203 1 98.81 28 LEU B CA 1
ATOM 3261 C C . LEU B 1 28 ? 13.789 -7.223 -13.297 1 98.81 28 LEU B C 1
ATOM 3263 O O . LEU B 1 28 ? 14.906 -6.75 -13.516 1 98.81 28 LEU B O 1
ATOM 3267 N N . LEU B 1 29 ? 12.727 -6.84 -13.969 1 98.88 29 LEU B N 1
ATOM 3268 C CA . LEU B 1 29 ? 12.836 -5.926 -15.102 1 98.88 29 LEU B CA 1
ATOM 3269 C C . LEU B 1 29 ? 13.219 -4.527 -14.633 1 98.88 29 LEU B C 1
ATOM 3271 O O . LEU B 1 29 ? 13.992 -3.836 -15.297 1 98.88 29 LEU B O 1
ATOM 3275 N N . ALA B 1 30 ? 12.688 -4.137 -13.461 1 98.69 30 ALA B N 1
ATOM 3276 C CA . ALA B 1 30 ? 13.109 -2.871 -12.859 1 98.69 30 ALA B CA 1
ATOM 3277 C C . ALA B 1 30 ? 14.609 -2.865 -12.578 1 98.69 30 ALA B C 1
ATOM 3279 O O . ALA B 1 30 ? 15.273 -1.84 -12.75 1 98.69 30 ALA B O 1
ATOM 3280 N N . SER B 1 31 ? 15.164 -3.969 -12.172 1 98.56 31 SER B N 1
ATOM 3281 C CA . SER B 1 31 ? 16.578 -4.086 -11.82 1 98.56 31 SER B CA 1
ATOM 3282 C C . SER B 1 31 ? 17.453 -4.082 -13.07 1 98.56 31 SER B C 1
ATOM 3284 O O . SER B 1 31 ? 18.625 -3.68 -13.008 1 98.56 31 SER B O 1
ATOM 3286 N N . LEU B 1 32 ? 16.891 -4.508 -14.172 1 98.56 32 LEU B N 1
ATOM 3287 C CA . LEU B 1 32 ? 17.641 -4.586 -15.422 1 98.56 32 LEU B CA 1
ATOM 3288 C C . LEU B 1 32 ? 17.625 -3.246 -16.156 1 98.56 32 LEU B C 1
ATOM 3290 O O . LEU B 1 32 ? 18.516 -2.951 -16.938 1 98.56 32 LEU B O 1
ATOM 3294 N N . ALA B 1 33 ? 16.594 -2.473 -15.953 1 98.38 33 ALA B N 1
ATOM 3295 C CA . ALA B 1 33 ? 16.406 -1.204 -16.656 1 98.38 33 ALA B CA 1
ATOM 3296 C C . ALA B 1 33 ? 17.219 -0.093 -16 1 98.38 33 ALA B C 1
ATOM 3298 O O . ALA B 1 33 ? 17.172 0.108 -14.789 1 98.38 33 ALA B O 1
ATOM 3299 N N . LYS B 1 34 ? 18 0.63 -16.812 1 97 34 LYS B N 1
ATOM 3300 C CA . LYS B 1 34 ? 18.703 1.793 -16.281 1 97 34 LYS B CA 1
ATOM 3301 C C . LYS B 1 34 ? 17.719 2.885 -15.852 1 97 34 LYS B C 1
ATOM 3303 O O . LYS B 1 34 ? 16.828 3.258 -16.625 1 97 34 LYS B O 1
ATOM 3308 N N . GLY B 1 35 ? 17.969 3.357 -14.656 1 95.81 35 GLY B N 1
ATOM 3309 C CA . GLY B 1 35 ? 17.078 4.387 -14.125 1 95.81 35 GLY B CA 1
ATOM 3310 C C . GLY B 1 35 ? 16.234 3.9 -12.969 1 95.81 35 GLY B C 1
ATOM 3311 O O . GLY B 1 35 ? 16.484 2.832 -12.414 1 95.81 35 GLY B O 1
ATOM 3312 N N . GLU B 1 36 ? 15.273 4.73 -12.602 1 95.88 36 GLU B N 1
ATOM 3313 C CA . GLU B 1 36 ? 14.422 4.426 -11.453 1 95.88 36 GLU B CA 1
ATOM 3314 C C . GLU B 1 36 ? 13.07 3.873 -11.891 1 95.88 36 GLU B C 1
ATOM 3316 O O . GLU B 1 36 ? 12.43 4.426 -12.789 1 95.88 36 GLU B O 1
ATOM 3321 N N . SER B 1 37 ? 12.734 2.756 -11.32 1 97.38 37 SER B N 1
ATOM 3322 C CA . SER B 1 37 ? 11.398 2.176 -11.469 1 97.38 37 SER B CA 1
ATOM 3323 C C . SER B 1 37 ? 10.727 1.995 -10.117 1 97.38 37 SER B C 1
ATOM 3325 O O . SER B 1 37 ? 11.375 1.616 -9.141 1 97.38 37 SER B O 1
ATOM 3327 N N . VAL B 1 38 ? 9.453 2.236 -10.031 1 96.25 38 VAL B N 1
ATOM 3328 C CA . VAL B 1 38 ? 8.68 2.002 -8.812 1 96.25 38 VAL B CA 1
ATOM 3329 C C . VAL B 1 38 ? 7.691 0.863 -9.047 1 96.25 38 VAL B C 1
ATOM 3331 O O . VAL B 1 38 ? 6.922 0.883 -10.008 1 96.25 38 VAL B O 1
ATOM 3334 N N . VAL B 1 39 ? 7.77 -0.118 -8.203 1 97.12 39 VAL B N 1
ATOM 3335 C CA . VAL B 1 39 ? 6.785 -1.193 -8.195 1 97.12 39 VAL B CA 1
ATOM 3336 C C . VAL B 1 39 ? 5.734 -0.924 -7.121 1 97.12 39 VAL B C 1
ATOM 3338 O O . VAL B 1 39 ? 6.027 -0.999 -5.926 1 97.12 39 VAL B O 1
ATOM 3341 N N . LEU B 1 40 ? 4.516 -0.689 -7.605 1 94.81 40 LEU B N 1
ATOM 3342 C CA . LEU B 1 40 ? 3.418 -0.351 -6.707 1 94.81 40 LEU B CA 1
ATOM 3343 C C . LEU B 1 40 ? 2.6 -1.59 -6.359 1 94.81 40 LEU B C 1
ATOM 3345 O O . LEU B 1 40 ? 2.287 -2.398 -7.238 1 94.81 40 LEU B O 1
ATOM 3349 N N . SER B 1 41 ? 2.285 -1.802 -5.055 1 94.31 41 SER B N 1
ATOM 3350 C CA . SER B 1 41 ? 1.461 -2.869 -4.5 1 94.31 41 SER B CA 1
ATOM 3351 C C . SER B 1 41 ? 2.029 -4.242 -4.84 1 94.31 41 SER B C 1
ATOM 3353 O O . SER B 1 41 ? 1.31 -5.117 -5.328 1 94.31 41 SER B O 1
ATOM 3355 N N . PRO B 1 42 ? 3.328 -4.367 -4.586 1 96.56 42 PRO B N 1
ATOM 3356 C CA . PRO B 1 42 ? 3.887 -5.703 -4.824 1 96.56 42 PRO B CA 1
ATOM 3357 C C . PRO B 1 42 ? 3.43 -6.723 -3.783 1 96.56 42 PRO B C 1
ATOM 3359 O O . PRO B 1 42 ? 3.02 -6.348 -2.682 1 96.56 42 PRO B O 1
ATOM 3362 N N . LEU B 1 43 ? 3.447 -7.918 -4.207 1 97.06 43 LEU B N 1
ATOM 3363 C CA . LEU B 1 43 ? 3.34 -8.961 -3.195 1 97.06 43 LEU B CA 1
ATOM 3364 C C . LEU B 1 43 ? 4.641 -9.094 -2.408 1 97.06 43 LEU B C 1
ATOM 3366 O O . LEU B 1 43 ? 5.688 -9.414 -2.979 1 97.06 43 LEU B O 1
ATOM 3370 N N . LEU B 1 44 ? 4.555 -8.82 -1.164 1 95.06 44 LEU B N 1
ATOM 3371 C CA . LEU B 1 44 ? 5.723 -9.023 -0.312 1 95.06 44 LEU B CA 1
ATOM 3372 C C . LEU B 1 44 ? 5.625 -10.344 0.443 1 95.06 44 LEU B C 1
ATOM 3374 O O . LEU B 1 44 ? 5.434 -10.359 1.661 1 95.06 44 LEU B O 1
ATOM 3378 N N . GLY B 1 45 ? 5.816 -11.406 -0.329 1 94.69 45 GLY B N 1
ATOM 3379 C CA . GLY B 1 45 ? 5.883 -12.766 0.188 1 94.69 45 GLY B CA 1
ATOM 3380 C C . GLY B 1 45 ? 7.281 -13.352 0.151 1 94.69 45 GLY B C 1
ATOM 3381 O O . GLY B 1 45 ? 8.203 -12.742 -0.403 1 94.69 45 GLY B O 1
ATOM 3382 N N . GLU B 1 46 ? 7.43 -14.508 0.68 1 95.31 46 GLU B N 1
ATOM 3383 C CA . GLU B 1 46 ? 8.742 -15.133 0.797 1 95.31 46 GLU B CA 1
ATOM 3384 C C . GLU B 1 46 ? 9.414 -15.266 -0.567 1 95.31 46 GLU B C 1
ATOM 3386 O O . GLU B 1 46 ? 10.602 -14.961 -0.715 1 95.31 46 GLU B O 1
ATOM 3391 N N . ASP B 1 47 ? 8.617 -15.641 -1.538 1 97.19 47 ASP B N 1
ATOM 3392 C CA . ASP B 1 47 ? 9.18 -15.859 -2.869 1 97.19 47 ASP B CA 1
ATOM 3393 C C . ASP B 1 47 ? 9.656 -14.547 -3.482 1 97.19 47 ASP B C 1
ATOM 3395 O O . ASP B 1 47 ? 10.773 -14.461 -4.004 1 97.19 47 ASP B O 1
ATOM 3399 N N . THR B 1 48 ? 8.836 -13.531 -3.426 1 98.06 48 THR B N 1
ATOM 3400 C CA . THR B 1 48 ? 9.188 -12.273 -4.082 1 98.06 48 THR B CA 1
ATOM 3401 C C . THR B 1 48 ? 10.266 -11.539 -3.299 1 98.06 48 THR B C 1
ATOM 3403 O O . THR B 1 48 ? 11.094 -10.828 -3.883 1 98.06 48 THR B O 1
ATOM 3406 N N . LEU B 1 49 ? 10.289 -11.781 -2.02 1 97.5 49 LEU B N 1
ATOM 3407 C CA . LEU B 1 49 ? 11.359 -11.203 -1.211 1 97.5 49 LEU B CA 1
ATOM 3408 C C . LEU B 1 49 ? 12.703 -11.859 -1.539 1 97.5 49 LEU B C 1
ATOM 3410 O O . LEU B 1 49 ? 13.742 -11.203 -1.486 1 97.5 49 LEU B O 1
ATOM 3414 N N . ALA B 1 50 ? 12.664 -13.125 -1.884 1 97.94 50 ALA B N 1
ATOM 3415 C CA . ALA B 1 50 ? 13.875 -13.789 -2.354 1 97.94 50 ALA B CA 1
ATOM 3416 C C . ALA B 1 50 ? 14.391 -13.148 -3.641 1 97.94 50 ALA B C 1
ATOM 3418 O O . ALA B 1 50 ? 15.594 -12.945 -3.803 1 97.94 50 ALA B O 1
ATOM 3419 N N . THR B 1 51 ? 13.477 -12.82 -4.52 1 98.5 51 THR B N 1
ATOM 3420 C CA . THR B 1 51 ? 13.844 -12.133 -5.754 1 98.5 51 THR B CA 1
ATOM 3421 C C . THR B 1 51 ? 14.469 -10.781 -5.453 1 98.5 51 THR B C 1
ATOM 3423 O O . THR B 1 51 ? 15.516 -10.43 -6.012 1 98.5 51 THR B O 1
ATOM 3426 N N . LEU B 1 52 ? 13.828 -10.102 -4.57 1 98.12 52 LEU B N 1
ATOM 3427 C CA . LEU B 1 52 ? 14.289 -8.766 -4.211 1 98.12 52 LEU B CA 1
ATOM 3428 C C . LEU B 1 52 ? 15.688 -8.82 -3.594 1 98.12 52 LEU B C 1
ATOM 3430 O O . LEU B 1 52 ? 16.547 -8.008 -3.93 1 98.12 52 LEU B O 1
ATOM 3434 N N . SER B 1 53 ? 15.898 -9.734 -2.746 1 97.81 53 SER B N 1
ATOM 3435 C CA . SER B 1 53 ? 17.203 -9.922 -2.104 1 97.81 53 SER B CA 1
ATOM 3436 C C . SER B 1 53 ? 18.281 -10.258 -3.127 1 97.81 53 SER B C 1
ATOM 3438 O O . SER B 1 53 ? 19.406 -9.789 -3.014 1 97.81 53 SER B O 1
ATOM 3440 N N . ALA B 1 54 ? 17.922 -11.062 -4.031 1 98.06 54 ALA B N 1
ATOM 3441 C CA . ALA B 1 54 ? 18.875 -11.492 -5.055 1 98.06 54 ALA B CA 1
ATOM 3442 C C . ALA B 1 54 ? 19.312 -10.32 -5.926 1 98.06 54 ALA B C 1
ATOM 3444 O O . ALA B 1 54 ? 20.5 -10.156 -6.203 1 98.06 54 ALA B O 1
ATOM 3445 N N . VAL B 1 55 ? 18.359 -9.508 -6.34 1 98 55 VAL B N 1
ATOM 3446 C CA . VAL B 1 55 ? 18.734 -8.406 -7.219 1 98 55 VAL B CA 1
ATOM 3447 C C . VAL B 1 55 ? 19.547 -7.375 -6.445 1 98 55 VAL B C 1
ATOM 3449 O O . VAL B 1 55 ? 20.438 -6.738 -7.004 1 98 55 VAL B O 1
ATOM 3452 N N . LYS B 1 56 ? 19.25 -7.207 -5.164 1 96.75 56 LYS B N 1
ATOM 3453 C CA . LYS B 1 56 ? 20.078 -6.355 -4.316 1 96.75 56 LYS B CA 1
ATOM 3454 C C . LYS B 1 56 ? 21.516 -6.875 -4.254 1 96.75 56 LYS B C 1
ATOM 3456 O O . LYS B 1 56 ? 22.469 -6.105 -4.395 1 96.75 56 LYS B O 1
ATOM 3461 N N . ALA B 1 57 ? 21.641 -8.164 -4.078 1 96.62 57 ALA B N 1
ATOM 3462 C CA . ALA B 1 57 ? 22.953 -8.797 -4 1 96.62 57 ALA B CA 1
ATOM 3463 C C . ALA B 1 57 ? 23.734 -8.602 -5.297 1 96.62 57 ALA B C 1
ATOM 3465 O O . ALA B 1 57 ? 24.969 -8.445 -5.273 1 96.62 57 ALA B O 1
ATOM 3466 N N . LEU B 1 58 ? 23.031 -8.516 -6.375 1 97.5 58 LEU B N 1
ATOM 3467 C CA . LEU B 1 58 ? 23.656 -8.398 -7.688 1 97.5 58 LEU B CA 1
ATOM 3468 C C . LEU B 1 58 ? 23.984 -6.945 -8.016 1 97.5 58 LEU B C 1
ATOM 3470 O O . LEU B 1 58 ? 24.656 -6.664 -9.008 1 97.5 58 LEU B O 1
ATOM 3474 N N . GLY B 1 59 ? 23.391 -6.043 -7.191 1 95.88 59 GLY B N 1
ATOM 3475 C CA . GLY B 1 59 ? 23.891 -4.691 -7.383 1 95.88 59 GLY B CA 1
ATOM 3476 C C . GLY B 1 59 ? 22.781 -3.66 -7.516 1 95.88 59 GLY B C 1
ATOM 3477 O O . GLY B 1 59 ? 23.062 -2.459 -7.59 1 95.88 59 GLY B O 1
ATOM 3478 N N . ALA B 1 60 ? 21.531 -4.062 -7.555 1 96.12 60 ALA B N 1
ATOM 3479 C CA . ALA B 1 60 ? 20.438 -3.096 -7.629 1 96.12 60 ALA B CA 1
ATOM 3480 C C . ALA B 1 60 ? 20.312 -2.32 -6.32 1 96.12 60 ALA B C 1
ATOM 3482 O O . ALA B 1 60 ? 20.438 -2.891 -5.234 1 96.12 60 ALA B O 1
ATOM 3483 N N . ASN B 1 61 ? 20.094 -1.018 -6.445 1 94.81 61 ASN B N 1
ATOM 3484 C CA . ASN B 1 61 ? 19.75 -0.208 -5.281 1 94.81 61 ASN B CA 1
ATOM 3485 C C . ASN B 1 61 ? 18.25 -0.167 -5.047 1 94.81 61 ASN B C 1
ATOM 3487 O O . ASN B 1 61 ? 17.484 0.24 -5.93 1 94.81 61 ASN B O 1
ATOM 3491 N N . VAL B 1 62 ? 17.875 -0.624 -3.848 1 95.69 62 VAL B N 1
ATOM 3492 C CA . VAL B 1 62 ? 16.438 -0.81 -3.584 1 95.69 62 VAL B CA 1
ATOM 3493 C C . VAL B 1 62 ? 16.047 -0.024 -2.34 1 95.69 62 VAL B C 1
ATOM 3495 O O . VAL B 1 62 ? 16.734 -0.072 -1.317 1 95.69 62 VAL B O 1
ATOM 3498 N N . CYS B 1 63 ? 14.984 0.773 -2.439 1 94.62 63 CYS B N 1
ATOM 3499 C CA . CYS B 1 63 ? 14.32 1.397 -1.304 1 94.62 63 CYS B CA 1
ATOM 3500 C C . CYS B 1 63 ? 12.969 0.741 -1.036 1 94.62 63 CYS B C 1
ATOM 3502 O O . CYS B 1 63 ? 12.055 0.827 -1.86 1 94.62 63 CYS B O 1
ATOM 3504 N N . GLU B 1 64 ? 12.844 0.135 0.148 1 92.94 64 GLU B N 1
ATOM 3505 C CA . GLU B 1 64 ? 11.672 -0.687 0.443 1 92.94 64 GLU B CA 1
ATOM 3506 C C . GLU B 1 64 ? 10.641 0.089 1.264 1 92.94 64 GLU B C 1
ATOM 3508 O O . GLU B 1 64 ? 10.992 0.734 2.254 1 92.94 64 GLU B O 1
ATOM 3513 N N . GLY B 1 65 ? 9.43 0.06 0.741 1 87.56 65 GLY B N 1
ATOM 3514 C CA . GLY B 1 65 ? 8.273 0.516 1.488 1 87.56 65 GLY B CA 1
ATOM 3515 C C . GLY B 1 65 ? 7.246 -0.579 1.728 1 87.56 65 GLY B C 1
ATOM 3516 O O . GLY B 1 65 ? 7.438 -1.718 1.296 1 87.56 65 GLY B O 1
ATOM 3517 N N . ASP B 1 66 ? 6.156 -0.238 2.426 1 81.06 66 ASP B N 1
ATOM 3518 C CA . ASP B 1 66 ? 5.137 -1.229 2.76 1 81.06 66 ASP B CA 1
ATOM 3519 C C . ASP B 1 66 ? 4.266 -1.553 1.548 1 81.06 66 ASP B C 1
ATOM 3521 O O . ASP B 1 66 ? 3.799 -2.684 1.398 1 81.06 66 ASP B O 1
ATOM 3525 N N . ASP B 1 67 ? 4.082 -0.578 0.736 1 88.81 67 ASP B N 1
ATOM 3526 C CA . ASP B 1 67 ? 3.174 -0.797 -0.384 1 88.81 67 ASP B CA 1
ATOM 3527 C C . ASP B 1 67 ? 3.838 -0.434 -1.71 1 88.81 67 ASP B C 1
ATOM 3529 O O . ASP B 1 67 ? 3.166 -0.318 -2.736 1 88.81 67 ASP B O 1
ATOM 3533 N N . ARG B 1 68 ? 5.164 -0.236 -1.642 1 92.25 68 ARG B N 1
ATOM 3534 C CA . ARG B 1 68 ? 5.895 0.053 -2.871 1 92.25 68 ARG B CA 1
ATOM 3535 C C . ARG B 1 68 ? 7.379 -0.257 -2.709 1 92.25 68 ARG B C 1
ATOM 3537 O O . ARG B 1 68 ? 7.906 -0.226 -1.597 1 92.25 68 ARG B O 1
ATOM 3544 N N . ILE B 1 69 ? 8.031 -0.515 -3.777 1 96.19 69 ILE B N 1
ATOM 3545 C CA . ILE B 1 69 ? 9.469 -0.761 -3.859 1 96.19 69 ILE B CA 1
ATOM 3546 C C . ILE B 1 69 ? 10.07 0.088 -4.977 1 96.19 69 ILE B C 1
ATOM 3548 O O . ILE B 1 69 ? 9.625 0.024 -6.125 1 96.19 69 ILE B O 1
ATOM 3552 N N . THR B 1 70 ? 11.031 0.917 -4.605 1 96.38 70 THR B N 1
ATOM 3553 C CA . THR B 1 70 ? 11.773 1.684 -5.602 1 96.38 70 THR B CA 1
ATOM 3554 C C . THR B 1 70 ? 13.102 1.007 -5.934 1 96.38 70 THR B C 1
ATOM 3556 O O . THR B 1 70 ? 13.875 0.677 -5.031 1 96.38 70 THR B O 1
ATOM 3559 N N . ILE B 1 71 ? 13.359 0.849 -7.227 1 97.31 71 ILE B N 1
ATOM 3560 C CA . ILE B 1 71 ? 14.562 0.152 -7.664 1 97.31 71 ILE B CA 1
ATOM 3561 C C . ILE B 1 71 ? 15.344 1.034 -8.633 1 97.31 71 ILE B C 1
ATOM 3563 O O . ILE B 1 71 ? 14.797 1.51 -9.633 1 97.31 71 ILE B O 1
ATOM 3567 N N . GLN B 1 72 ? 16.547 1.343 -8.281 1 95.81 72 GLN B N 1
ATOM 3568 C CA . GLN B 1 72 ? 17.516 1.871 -9.234 1 95.81 72 GLN B CA 1
ATOM 3569 C C . GLN B 1 72 ? 18.25 0.743 -9.953 1 95.81 72 GLN B C 1
ATOM 3571 O O . GLN B 1 72 ? 19.125 0.091 -9.367 1 95.81 72 GLN B O 1
ATOM 3576 N N . GLY B 1 73 ? 17.891 0.567 -11.266 1 96.69 73 GLY B N 1
ATOM 3577 C CA . GLY B 1 73 ? 18.406 -0.576 -12 1 96.69 73 GLY B CA 1
ATOM 3578 C C . GLY B 1 73 ? 19.516 -0.212 -12.969 1 96.69 73 GLY B C 1
ATOM 3579 O O . GLY B 1 73 ? 20 0.923 -12.969 1 96.69 73 GLY B O 1
ATOM 3580 N N . GLY B 1 74 ? 20.031 -1.274 -13.656 1 95.69 74 GLY B N 1
ATOM 3581 C CA . GLY B 1 74 ? 21.016 -1.077 -14.711 1 95.69 74 GLY B CA 1
ATOM 3582 C C . GLY B 1 74 ? 22.438 -1.355 -14.266 1 95.69 74 GLY B C 1
ATOM 3583 O O . GLY B 1 74 ? 23.375 -1.163 -15.031 1 95.69 74 GLY B O 1
ATOM 3584 N N . ASN B 1 75 ? 22.547 -1.826 -13.023 1 94.62 75 ASN B N 1
ATOM 3585 C CA . ASN B 1 75 ? 23.906 -1.979 -12.508 1 94.62 75 ASN B CA 1
ATOM 3586 C C . ASN B 1 75 ? 24.156 -3.391 -11.984 1 94.62 75 ASN B C 1
ATOM 3588 O O . ASN B 1 75 ? 25.016 -3.598 -11.133 1 94.62 75 ASN B O 1
ATOM 3592 N N . LEU B 1 76 ? 23.344 -4.336 -12.445 1 97.25 76 LEU B N 1
ATOM 3593 C CA . LEU B 1 76 ? 23.594 -5.711 -12.023 1 97.25 76 LEU B CA 1
ATOM 3594 C C . LEU B 1 76 ? 24.969 -6.18 -12.508 1 97.25 76 LEU B C 1
ATOM 3596 O O . LEU B 1 76 ? 25.359 -5.867 -13.633 1 97.25 76 LEU B O 1
ATOM 3600 N N . HIS B 1 77 ? 25.594 -6.938 -11.602 1 95.75 77 HIS B N 1
ATOM 3601 C CA . HIS B 1 77 ? 26.938 -7.355 -11.992 1 95.75 77 HIS B CA 1
ATOM 3602 C C . HIS B 1 77 ? 27.344 -8.656 -11.305 1 95.75 77 HIS B C 1
ATOM 3604 O O . HIS B 1 77 ? 26.672 -9.094 -10.367 1 95.75 77 HIS B O 1
ATOM 3610 N N . ALA B 1 78 ? 28.328 -9.234 -11.836 1 91.94 78 ALA B N 1
ATOM 3611 C CA . ALA B 1 78 ? 29.078 -10.375 -11.297 1 91.94 78 ALA B CA 1
ATOM 3612 C C . ALA B 1 78 ? 30.578 -10.188 -11.484 1 91.94 78 ALA B C 1
ATOM 3614 O O . ALA B 1 78 ? 31.016 -9.383 -12.305 1 91.94 78 ALA B O 1
ATOM 3615 N N . PRO B 1 79 ? 31.578 -10.82 -10.828 1 89 79 PRO B N 1
ATOM 3616 C CA . PRO B 1 79 ? 31.297 -11.727 -9.711 1 89 79 PRO B CA 1
ATOM 3617 C C . PRO B 1 79 ? 30.906 -10.977 -8.438 1 89 79 PRO B C 1
ATOM 3619 O O . PRO B 1 79 ? 31.172 -9.781 -8.312 1 89 79 PRO B O 1
ATOM 3622 N N . LEU B 1 80 ? 30.234 -11.633 -7.594 1 91.44 80 LEU B N 1
ATOM 3623 C CA . LEU B 1 80 ? 29.938 -11.117 -6.262 1 91.44 80 LEU B CA 1
ATOM 3624 C C . LEU B 1 80 ? 31.109 -11.359 -5.309 1 91.44 80 LEU B C 1
ATOM 3626 O O . LEU B 1 80 ? 32.031 -12.117 -5.629 1 91.44 80 LEU B O 1
ATOM 3630 N N . PRO B 1 81 ? 31.141 -10.594 -4.254 1 87.44 81 PRO B N 1
ATOM 3631 C CA . PRO B 1 81 ? 32.219 -10.867 -3.289 1 87.44 81 PRO B CA 1
ATOM 3632 C C . PRO B 1 81 ? 32.344 -12.359 -2.955 1 87.44 81 PRO B C 1
ATOM 3634 O O . PRO B 1 81 ? 31.328 -13.086 -2.979 1 87.44 81 PRO B O 1
ATOM 3637 N N . LYS B 1 82 ? 33.594 -12.727 -2.67 1 87.06 82 LYS B N 1
ATOM 3638 C CA . LYS B 1 82 ? 33.875 -14.125 -2.381 1 87.06 82 LYS B CA 1
ATOM 3639 C C . LYS B 1 82 ? 33 -14.656 -1.259 1 87.06 82 LYS B C 1
ATOM 3641 O O . LYS B 1 82 ? 32.812 -13.992 -0.234 1 87.06 82 LYS B O 1
ATOM 3646 N N . GLY B 1 83 ? 32.406 -15.758 -1.557 1 88.44 83 GLY B N 1
ATOM 3647 C CA . GLY B 1 83 ? 31.578 -16.391 -0.542 1 88.44 83 GLY B CA 1
ATOM 3648 C C . GLY B 1 83 ? 30.109 -16.031 -0.65 1 88.44 83 GLY B C 1
ATOM 3649 O O . GLY B 1 83 ? 29.266 -16.625 0.038 1 88.44 83 GLY B O 1
ATOM 3650 N N . THR B 1 84 ? 29.766 -15.18 -1.562 1 93.19 84 THR B N 1
ATOM 3651 C CA . THR B 1 84 ? 28.359 -14.789 -1.726 1 93.19 84 THR B CA 1
ATOM 3652 C C . THR B 1 84 ? 27.609 -15.812 -2.564 1 93.19 84 THR B C 1
ATOM 3654 O O . THR B 1 84 ? 28.031 -16.156 -3.674 1 93.19 84 THR B O 1
ATOM 3657 N N . VAL B 1 85 ? 26.609 -16.359 -1.951 1 96.88 85 VAL B N 1
ATOM 3658 C CA . VAL B 1 85 ? 25.734 -17.297 -2.643 1 96.88 85 VAL B CA 1
ATOM 3659 C C . VAL B 1 85 ? 24.312 -16.75 -2.688 1 96.88 85 VAL B C 1
ATOM 3661 O O . VAL B 1 85 ? 23.766 -16.328 -1.663 1 96.88 85 VAL B O 1
ATOM 3664 N N . ILE B 1 86 ? 23.781 -16.609 -3.869 1 98.25 86 ILE B N 1
ATOM 3665 C CA . ILE B 1 86 ? 22.391 -16.156 -3.986 1 98.25 86 ILE B CA 1
ATOM 3666 C C . ILE B 1 86 ? 21.453 -17.266 -3.504 1 98.25 86 ILE B C 1
ATOM 3668 O O . ILE B 1 86 ? 21.359 -18.328 -4.129 1 98.25 86 ILE B O 1
ATOM 3672 N N . ASN B 1 87 ? 20.797 -17.062 -2.428 1 98.38 87 ASN B N 1
ATOM 3673 C CA . ASN B 1 87 ? 19.844 -18 -1.853 1 98.38 87 ASN B CA 1
ATOM 3674 C C . ASN B 1 87 ? 18.406 -17.656 -2.254 1 98.38 87 ASN B C 1
ATOM 3676 O O . ASN B 1 87 ? 17.844 -16.672 -1.769 1 98.38 87 ASN B O 1
ATOM 3680 N N . CYS B 1 88 ? 17.828 -18.516 -3.035 1 98.31 88 CYS B N 1
ATOM 3681 C CA . CYS B 1 88 ? 16.5 -18.25 -3.572 1 98.31 88 CYS B CA 1
ATOM 3682 C C . CYS B 1 88 ? 15.414 -18.891 -2.711 1 98.31 88 CYS B C 1
ATOM 3684 O O . CYS B 1 88 ? 14.242 -18.922 -3.094 1 98.31 88 CYS B O 1
ATOM 3686 N N . LYS B 1 89 ? 15.82 -19.438 -1.618 1 96.75 89 LYS B N 1
ATOM 3687 C CA . LYS B 1 89 ? 14.891 -20.078 -0.694 1 96.75 89 LYS B CA 1
ATOM 3688 C C . LYS B 1 89 ? 14.047 -21.125 -1.407 1 96.75 89 LYS B C 1
ATOM 3690 O O . LYS B 1 89 ? 14.586 -22.031 -2.059 1 96.75 89 LYS B O 1
ATOM 3695 N N . ASN B 1 90 ? 12.805 -20.969 -1.438 1 95.94 90 ASN B N 1
ATOM 3696 C CA . ASN B 1 90 ? 11.93 -21.969 -2.055 1 95.94 90 ASN B CA 1
ATOM 3697 C C . ASN B 1 90 ? 11.461 -21.516 -3.436 1 95.94 90 ASN B C 1
ATOM 3699 O O . ASN B 1 90 ? 10.656 -22.203 -4.074 1 95.94 90 ASN B O 1
ATOM 3703 N N . SER B 1 91 ? 11.961 -20.422 -3.91 1 97.19 91 SER B N 1
ATOM 3704 C CA . SER B 1 91 ? 11.359 -19.797 -5.078 1 97.19 91 SER B CA 1
ATOM 3705 C C . SER B 1 91 ? 11.961 -20.312 -6.371 1 97.19 91 SER B C 1
ATOM 3707 O O . SER B 1 91 ? 13.016 -19.844 -6.809 1 97.19 91 SER B O 1
ATOM 3709 N N . GLY B 1 92 ? 11.211 -21.125 -7.047 1 97.25 92 GLY B N 1
ATOM 3710 C CA . GLY B 1 92 ? 11.617 -21.609 -8.359 1 97.25 92 GLY B CA 1
ATOM 3711 C C . GLY B 1 92 ? 11.68 -20.516 -9.406 1 97.25 92 GLY B C 1
ATOM 3712 O O . GLY B 1 92 ? 12.594 -20.484 -10.227 1 97.25 92 GLY B O 1
ATOM 3713 N N . THR B 1 93 ? 10.688 -19.578 -9.32 1 97.75 93 THR B N 1
ATOM 3714 C CA . THR B 1 93 ? 10.656 -18.469 -10.25 1 97.75 93 THR B CA 1
ATOM 3715 C C . THR B 1 93 ? 11.922 -17.625 -10.133 1 97.75 93 THR B C 1
ATOM 3717 O O . THR B 1 93 ? 12.531 -17.266 -11.133 1 97.75 93 THR B O 1
ATOM 3720 N N . SER B 1 94 ? 12.383 -17.391 -8.945 1 98.44 94 SER B N 1
ATOM 3721 C CA . SER B 1 94 ? 13.57 -16.578 -8.703 1 98.44 94 SER B CA 1
ATOM 3722 C C . SER B 1 94 ? 14.82 -17.234 -9.297 1 98.44 94 SER B C 1
ATOM 3724 O O . SER B 1 94 ? 15.523 -16.625 -10.102 1 98.44 94 SER B O 1
ATOM 3726 N N . ILE B 1 95 ? 15.055 -18.469 -8.953 1 98.69 95 ILE B N 1
ATOM 3727 C CA . ILE B 1 95 ? 16.328 -19.094 -9.281 1 98.69 95 ILE B CA 1
ATOM 3728 C C . ILE B 1 95 ? 16.438 -19.297 -10.789 1 98.69 95 ILE B C 1
ATOM 3730 O O . ILE B 1 95 ? 17.516 -19.141 -11.367 1 98.69 95 ILE B O 1
ATOM 3734 N N . ARG B 1 96 ? 15.367 -19.594 -11.43 1 98.69 96 ARG B N 1
ATOM 3735 C CA . ARG B 1 96 ? 15.391 -19.891 -12.859 1 98.69 96 ARG B CA 1
ATOM 3736 C C . ARG B 1 96 ? 15.562 -18.625 -13.68 1 98.69 96 ARG B C 1
ATOM 3738 O O . ARG B 1 96 ? 16.344 -18.578 -14.633 1 98.69 96 ARG B O 1
ATOM 3745 N N . MET B 1 97 ? 14.867 -17.562 -13.297 1 98.69 97 MET B N 1
ATOM 3746 C CA . MET B 1 97 ? 14.984 -16.312 -14.047 1 98.69 97 MET B CA 1
ATOM 3747 C C . MET B 1 97 ? 16.328 -15.641 -13.758 1 98.69 97 MET B C 1
ATOM 3749 O O . MET B 1 97 ? 16.953 -15.102 -14.672 1 98.69 97 MET B O 1
ATOM 3753 N N . LEU B 1 98 ? 16.766 -15.766 -12.523 1 98.81 98 LEU B N 1
ATOM 3754 C CA . LEU B 1 98 ? 18.031 -15.164 -12.156 1 98.81 98 LEU B CA 1
ATOM 3755 C C . LEU B 1 98 ? 19.203 -15.922 -12.773 1 98.81 98 LEU B C 1
ATOM 3757 O O . LEU B 1 98 ? 20.234 -15.328 -13.094 1 98.81 98 LEU B O 1
ATOM 3761 N N . ALA B 1 99 ? 19.062 -17.234 -12.953 1 98.75 99 ALA B N 1
ATOM 3762 C CA . ALA B 1 99 ? 20.078 -18 -13.664 1 98.75 99 ALA B CA 1
ATOM 3763 C C . ALA B 1 99 ? 20.281 -17.453 -15.07 1 98.75 99 ALA B C 1
ATOM 3765 O O . ALA B 1 99 ? 21.422 -17.312 -15.523 1 98.75 99 ALA B O 1
ATOM 3766 N N . GLY B 1 100 ? 19.172 -17.172 -15.742 1 98.81 100 GLY B N 1
ATOM 3767 C CA . GLY B 1 100 ? 19.281 -16.547 -17.062 1 98.81 100 GLY B CA 1
ATOM 3768 C C . GLY B 1 100 ? 20.016 -15.234 -17.031 1 98.81 100 GLY B C 1
ATOM 3769 O O . GLY B 1 100 ? 20.922 -15.008 -17.844 1 98.81 100 GLY B O 1
ATOM 3770 N N . ILE B 1 101 ? 19.672 -14.414 -16.094 1 98.75 101 ILE B N 1
ATOM 3771 C CA . ILE B 1 101 ? 20.281 -13.086 -15.969 1 98.75 101 ILE B CA 1
ATOM 3772 C C . ILE B 1 101 ? 21.766 -13.219 -15.664 1 98.75 101 ILE B C 1
ATOM 3774 O O . ILE B 1 101 ? 22.594 -12.547 -16.281 1 98.75 101 ILE B O 1
ATOM 3778 N N . ALA B 1 102 ? 22.109 -14.117 -14.766 1 98.56 102 ALA B N 1
ATOM 3779 C CA . ALA B 1 102 ? 23.5 -14.328 -14.359 1 98.56 102 ALA B CA 1
ATOM 3780 C C . ALA B 1 102 ? 24.359 -14.742 -15.539 1 98.56 102 ALA B C 1
ATOM 3782 O O . ALA B 1 102 ? 25.547 -14.383 -15.617 1 98.56 102 ALA B O 1
ATOM 3783 N N . SER B 1 103 ? 23.844 -15.445 -16.484 1 98.56 103 SER B N 1
ATOM 3784 C CA . SER B 1 103 ? 24.594 -15.93 -17.641 1 98.56 103 SER B CA 1
ATOM 3785 C C . SER B 1 103 ? 25.062 -14.773 -18.516 1 98.56 103 SER B C 1
ATOM 3787 O O . SER B 1 103 ? 25.969 -14.938 -19.344 1 98.56 103 SER B O 1
ATOM 3789 N N . ARG B 1 104 ? 24.422 -13.68 -18.312 1 98.19 104 ARG B N 1
ATOM 3790 C CA . ARG B 1 104 ? 24.719 -12.523 -19.156 1 98.19 104 ARG B CA 1
ATOM 3791 C C . ARG B 1 104 ? 25.672 -11.562 -18.453 1 98.19 104 ARG B C 1
ATOM 3793 O O . ARG B 1 104 ? 26.125 -10.578 -19.047 1 98.19 104 ARG B O 1
ATOM 3800 N N . LEU B 1 105 ? 25.922 -11.789 -17.234 1 97.88 105 LEU B N 1
ATOM 3801 C CA . LEU B 1 105 ? 26.812 -10.961 -16.438 1 97.88 105 LEU B CA 1
ATOM 3802 C C . LEU B 1 105 ? 28.25 -11.469 -16.531 1 97.88 105 LEU B C 1
ATOM 3804 O O . LEU B 1 105 ? 28.484 -12.68 -16.625 1 97.88 105 LEU B O 1
ATOM 3808 N N . ASP B 1 106 ? 29.219 -10.578 -16.516 1 97.31 106 ASP B N 1
ATOM 3809 C CA . ASP B 1 106 ? 30.625 -10.938 -16.641 1 97.31 106 ASP B CA 1
ATOM 3810 C C . ASP B 1 106 ? 31.188 -11.414 -15.297 1 97.31 106 ASP B C 1
ATOM 3812 O O . ASP B 1 106 ? 31.734 -10.617 -14.531 1 97.31 106 ASP B O 1
ATOM 3816 N N . GLY B 1 107 ? 31.125 -12.672 -15.078 1 97.5 107 GLY B N 1
ATOM 3817 C CA . GLY B 1 107 ? 31.609 -13.25 -13.836 1 97.5 107 GLY B CA 1
ATOM 3818 C C . GLY B 1 107 ? 30.797 -14.461 -13.391 1 97.5 107 GLY B C 1
ATOM 3819 O O . GLY B 1 107 ? 29.859 -14.867 -14.078 1 97.5 107 GLY B O 1
ATOM 3820 N N . THR B 1 108 ? 31.219 -15.039 -12.273 1 97.75 108 THR B N 1
ATOM 3821 C CA . THR B 1 108 ? 30.594 -16.25 -11.75 1 97.75 108 THR B CA 1
ATOM 3822 C C . THR B 1 108 ? 29.594 -15.898 -10.648 1 97.75 108 THR B C 1
ATOM 3824 O O . THR B 1 108 ? 29.875 -15.055 -9.797 1 97.75 108 THR B O 1
ATOM 3827 N N . THR B 1 109 ? 28.422 -16.453 -10.688 1 98.12 109 THR B N 1
ATOM 3828 C CA . THR B 1 109 ? 27.406 -16.328 -9.641 1 98.12 109 THR B CA 1
ATOM 3829 C C . THR B 1 109 ? 27 -17.703 -9.133 1 98.12 109 THR B C 1
ATOM 3831 O O . THR B 1 109 ? 26.812 -18.641 -9.922 1 98.12 109 THR B O 1
ATOM 3834 N N . GLU B 1 110 ? 26.875 -17.844 -7.852 1 98.12 110 GLU B N 1
ATOM 3835 C CA . GLU B 1 110 ? 26.469 -19.109 -7.23 1 98.12 110 GLU B CA 1
ATOM 3836 C C . GLU B 1 110 ? 25.031 -19.031 -6.719 1 98.12 110 GLU B C 1
ATOM 3838 O O . GLU B 1 110 ? 24.641 -18.016 -6.145 1 98.12 110 GLU B O 1
ATOM 3843 N N . PHE B 1 111 ? 24.281 -20.094 -6.949 1 98.44 111 PHE B N 1
ATOM 3844 C CA . PHE B 1 111 ? 22.875 -20.141 -6.559 1 98.44 111 PHE B CA 1
ATOM 3845 C C . PHE B 1 111 ? 22.609 -21.328 -5.66 1 98.44 111 PHE B C 1
ATOM 3847 O O . PHE B 1 111 ? 23.188 -22.406 -5.852 1 98.44 111 PHE B O 1
ATOM 3854 N N . THR B 1 112 ? 21.703 -21.109 -4.711 1 98.31 112 THR B N 1
ATOM 3855 C CA . THR B 1 112 ? 21.203 -22.188 -3.875 1 98.31 112 THR B CA 1
ATOM 3856 C C . THR B 1 112 ? 19.766 -21.906 -3.445 1 98.31 112 THR B C 1
ATOM 3858 O O . THR B 1 112 ? 19.141 -20.969 -3.926 1 98.31 112 THR B O 1
ATOM 3861 N N . GLY B 1 113 ? 19.172 -22.781 -2.746 1 97.5 113 GLY B N 1
ATOM 3862 C CA . GLY B 1 113 ? 17.844 -22.688 -2.16 1 97.5 113 GLY B CA 1
ATOM 3863 C C . GLY B 1 113 ? 17.641 -23.609 -0.972 1 97.5 113 GLY B C 1
ATOM 3864 O O . GLY B 1 113 ? 18.609 -24.125 -0.411 1 97.5 113 GLY B O 1
ATOM 3865 N N . ASP B 1 114 ? 16.422 -23.672 -0.579 1 95.38 114 ASP B N 1
ATOM 3866 C CA . ASP B 1 114 ? 16.125 -24.609 0.506 1 95.38 114 ASP B CA 1
ATOM 3867 C C . ASP B 1 114 ? 16.109 -26.047 0.006 1 95.38 114 ASP B C 1
ATOM 3869 O O . ASP B 1 114 ? 16.438 -26.312 -1.153 1 95.38 114 ASP B O 1
ATOM 3873 N N . ALA B 1 115 ? 15.766 -26.984 0.883 1 93.94 115 ALA B N 1
ATOM 3874 C CA . ALA B 1 115 ? 15.844 -28.406 0.554 1 93.94 115 ALA B CA 1
ATOM 3875 C C . ALA B 1 115 ? 14.914 -28.75 -0.607 1 93.94 115 ALA B C 1
ATOM 3877 O O . ALA B 1 115 ? 15.281 -29.516 -1.495 1 93.94 115 ALA B O 1
ATOM 3878 N N . SER B 1 116 ? 13.75 -28.172 -0.617 1 93.38 116 SER B N 1
ATOM 3879 C CA . SER B 1 116 ? 12.781 -28.422 -1.684 1 93.38 116 SER B CA 1
ATOM 3880 C C . SER B 1 116 ? 13.297 -27.906 -3.023 1 93.38 116 SER B C 1
ATOM 3882 O O . SER B 1 116 ? 13.297 -28.641 -4.016 1 93.38 116 SER B O 1
ATOM 3884 N N . LEU B 1 117 ? 13.758 -26.719 -3.021 1 95.75 117 LEU B N 1
ATOM 3885 C CA . LEU B 1 117 ? 14.227 -26.109 -4.262 1 95.75 117 LEU B CA 1
ATOM 3886 C C . LEU B 1 117 ? 15.43 -26.859 -4.816 1 95.75 117 LEU B C 1
ATOM 3888 O O . LEU B 1 117 ? 15.555 -27.031 -6.031 1 95.75 117 LEU B O 1
ATOM 3892 N N . CYS B 1 118 ? 16.266 -27.375 -3.975 1 96.56 118 CYS B N 1
ATOM 3893 C CA . CYS B 1 118 ? 17.5 -28.047 -4.379 1 96.56 118 CYS B CA 1
ATOM 3894 C C . CYS B 1 118 ? 17.203 -29.438 -4.938 1 96.56 118 CYS B C 1
ATOM 3896 O O . CYS B 1 118 ? 18.078 -30.078 -5.516 1 96.56 118 CYS B O 1
ATOM 3898 N N . SER B 1 119 ? 16 -29.859 -4.859 1 93.94 119 SER B N 1
ATOM 3899 C CA . SER B 1 119 ? 15.609 -31.156 -5.43 1 93.94 119 SER B CA 1
ATOM 3900 C C . SER B 1 119 ? 14.828 -30.969 -6.723 1 93.94 119 SER B C 1
ATOM 3902 O O . SER B 1 119 ? 14.516 -31.953 -7.406 1 93.94 119 SER B O 1
ATOM 3904 N N . ARG B 1 120 ? 14.523 -29.797 -7.094 1 94.62 120 ARG B N 1
ATOM 3905 C CA . ARG B 1 120 ? 13.711 -29.516 -8.273 1 94.62 120 ARG B CA 1
ATOM 3906 C C . ARG B 1 120 ? 14.578 -29.438 -9.531 1 94.62 120 ARG B C 1
ATOM 3908 O O . ARG B 1 120 ? 15.742 -29.047 -9.461 1 94.62 120 ARG B O 1
ATOM 3915 N N . PRO B 1 121 ? 14 -29.734 -10.633 1 94.62 121 PRO B N 1
ATOM 3916 C CA . PRO B 1 121 ? 14.781 -29.797 -11.875 1 94.62 121 PRO B CA 1
ATOM 3917 C C . PRO B 1 121 ? 15.297 -28.438 -12.32 1 94.62 121 PRO B C 1
ATOM 3919 O O . PRO B 1 121 ? 14.531 -27.469 -12.352 1 94.62 121 PRO B O 1
ATOM 3922 N N . MET B 1 122 ? 16.531 -28.438 -12.695 1 97.44 122 MET B N 1
ATOM 3923 C CA . MET B 1 122 ? 17.188 -27.266 -13.273 1 97.44 122 MET B CA 1
ATOM 3924 C C . MET B 1 122 ? 17.922 -27.641 -14.555 1 97.44 122 MET B C 1
ATOM 3926 O O . MET B 1 122 ? 18.312 -26.75 -15.328 1 97.44 122 MET B O 1
ATOM 3930 N N . LYS B 1 123 ? 18.062 -28.844 -14.797 1 97.5 123 LYS B N 1
ATOM 3931 C CA . LYS B 1 123 ? 19 -29.359 -15.797 1 97.5 123 LYS B CA 1
ATOM 3932 C C . LYS B 1 123 ? 18.656 -28.812 -17.188 1 97.5 123 LYS B C 1
ATOM 3934 O O . LYS B 1 123 ? 19.547 -28.375 -17.922 1 97.5 123 LYS B O 1
ATOM 3939 N N . PRO B 1 124 ? 17.406 -28.844 -17.594 1 97.69 124 PRO B N 1
ATOM 3940 C CA . PRO B 1 124 ? 17.125 -28.328 -18.938 1 97.69 124 PRO B CA 1
ATOM 3941 C C . PRO B 1 124 ? 17.594 -26.875 -19.125 1 97.69 124 PRO B C 1
ATOM 3943 O O . PRO B 1 124 ? 18.141 -26.531 -20.172 1 97.69 124 PRO B O 1
ATOM 3946 N N . LEU B 1 125 ? 17.422 -26.062 -18.141 1 98.5 125 LEU B N 1
ATOM 3947 C CA . LEU B 1 125 ? 17.844 -24.672 -18.234 1 98.5 125 LEU B CA 1
ATOM 3948 C C . LEU B 1 125 ? 19.359 -24.562 -18.203 1 98.5 125 LEU B C 1
ATOM 3950 O O . LEU B 1 125 ? 19.953 -23.812 -18.969 1 98.5 125 LEU B O 1
ATOM 3954 N N . LEU B 1 126 ? 19.969 -25.312 -17.297 1 98.62 126 LEU B N 1
ATOM 3955 C CA . LEU B 1 126 ? 21.422 -25.297 -17.188 1 98.62 126 LEU B CA 1
ATOM 3956 C C . LEU B 1 126 ? 22.078 -25.766 -18.5 1 98.62 126 LEU B C 1
ATOM 3958 O O . LEU B 1 126 ? 23.062 -25.172 -18.938 1 98.62 126 LEU B O 1
ATOM 3962 N N . ASP B 1 127 ? 21.516 -26.781 -19.109 1 98.38 127 ASP B N 1
ATOM 3963 C CA . ASP B 1 127 ? 22 -27.266 -20.391 1 98.38 127 ASP B CA 1
ATOM 3964 C C . ASP B 1 127 ? 21.859 -26.188 -21.469 1 98.38 127 ASP B C 1
ATOM 3966 O O . ASP B 1 127 ? 22.75 -26 -22.297 1 98.38 127 ASP B O 1
ATOM 3970 N N . ALA B 1 128 ? 20.75 -25.531 -21.453 1 98.69 128 ALA B N 1
ATOM 3971 C CA . ALA B 1 128 ? 20.5 -24.469 -22.422 1 98.69 128 ALA B CA 1
ATOM 3972 C C . ALA B 1 128 ? 21.5 -23.328 -22.281 1 98.69 128 ALA B C 1
ATOM 3974 O O . ALA B 1 128 ? 22.016 -22.828 -23.281 1 98.69 128 ALA B O 1
ATOM 3975 N N . LEU B 1 129 ? 21.75 -22.922 -21.062 1 98.75 129 LEU B N 1
ATOM 3976 C CA . LEU B 1 129 ? 22.703 -21.859 -20.797 1 98.75 129 LEU B CA 1
ATOM 3977 C C . LEU B 1 129 ? 24.109 -22.266 -21.234 1 98.75 129 LEU B C 1
ATOM 3979 O O . LEU B 1 129 ? 24.844 -21.469 -21.797 1 98.75 129 LEU B O 1
ATOM 3983 N N . SER B 1 130 ? 24.453 -23.5 -20.984 1 98.5 130 SER B N 1
ATOM 3984 C CA . SER B 1 130 ? 25.719 -24.031 -21.438 1 98.5 130 SER B CA 1
ATOM 3985 C C . SER B 1 130 ? 25.812 -24.031 -22.953 1 98.5 130 SER B C 1
ATOM 3987 O O . SER B 1 130 ? 26.875 -23.734 -23.516 1 98.5 130 SER B O 1
ATOM 3989 N N . GLU B 1 131 ? 24.75 -24.406 -23.562 1 98.62 131 GLU B N 1
ATOM 3990 C CA . GLU B 1 131 ? 24.688 -24.391 -25.031 1 98.62 131 GLU B CA 1
ATOM 3991 C C . GLU B 1 131 ? 24.969 -23 -25.578 1 98.62 131 GLU B C 1
ATOM 3993 O O . GLU B 1 131 ? 25.609 -22.859 -26.625 1 98.62 131 GLU B O 1
ATOM 3998 N N . LEU B 1 132 ? 24.578 -22 -24.891 1 98.44 132 LEU B N 1
ATOM 3999 C CA . LEU B 1 132 ? 24.781 -20.609 -25.312 1 98.44 132 LEU B CA 1
ATOM 4000 C C . LEU B 1 132 ? 26.219 -20.172 -25.016 1 98.44 132 LEU B C 1
ATOM 4002 O O . LEU B 1 132 ? 26.641 -19.109 -25.484 1 98.44 132 LEU B O 1
ATOM 4006 N N . GLY B 1 133 ? 26.906 -20.953 -24.156 1 98.31 133 GLY B N 1
ATOM 4007 C CA . GLY B 1 133 ? 28.312 -20.656 -23.938 1 98.31 133 GLY B CA 1
ATOM 4008 C C . GLY B 1 133 ? 28.625 -20.328 -22.484 1 98.31 133 GLY B C 1
ATOM 4009 O O . GLY B 1 133 ? 29.781 -20.016 -22.156 1 98.31 133 GLY B O 1
ATOM 4010 N N . ALA B 1 134 ? 27.703 -20.406 -21.609 1 98.44 134 ALA B N 1
ATOM 4011 C CA . ALA B 1 134 ? 27.953 -20.125 -20.203 1 98.44 134 ALA B CA 1
ATOM 4012 C C . ALA B 1 134 ? 28.703 -21.266 -19.531 1 98.44 134 ALA B C 1
ATOM 4014 O O . ALA B 1 134 ? 28.5 -22.438 -19.875 1 98.44 134 ALA B O 1
ATOM 4015 N N . GLY B 1 135 ? 29.562 -20.938 -18.578 1 98.25 135 GLY B N 1
ATOM 4016 C CA . GLY B 1 135 ? 30.078 -21.953 -17.672 1 98.25 135 GLY B CA 1
ATOM 4017 C C . GLY B 1 135 ? 29.078 -22.375 -16.625 1 98.25 135 GLY B C 1
ATOM 4018 O O . GLY B 1 135 ? 28.5 -21.531 -15.93 1 98.25 135 GLY B O 1
ATOM 4019 N N . VAL B 1 136 ? 28.812 -23.688 -16.547 1 97.94 136 VAL B N 1
ATOM 4020 C CA . VAL B 1 136 ? 27.828 -24.188 -15.578 1 97.94 136 VAL B CA 1
ATOM 4021 C C . VAL B 1 136 ? 28.422 -25.312 -14.758 1 97.94 136 VAL B C 1
ATOM 4023 O O . VAL B 1 136 ? 29.062 -26.219 -15.312 1 97.94 136 VAL B O 1
ATOM 4026 N N . THR B 1 137 ? 28.281 -25.203 -13.422 1 97 137 THR B N 1
ATOM 4027 C CA . THR B 1 137 ? 28.641 -26.312 -12.562 1 97 137 THR B CA 1
ATOM 4028 C C . THR B 1 137 ? 27.453 -26.719 -11.68 1 97 137 THR B C 1
ATOM 4030 O O . THR B 1 137 ? 26.828 -25.875 -11.047 1 97 137 THR B O 1
ATOM 4033 N N . SER B 1 138 ? 27.094 -28 -11.742 1 96.38 138 SER B N 1
ATOM 4034 C CA . SER B 1 138 ? 26.062 -28.594 -10.906 1 96.38 138 SER B CA 1
ATOM 4035 C C . SER B 1 138 ? 26.328 -30.094 -10.695 1 96.38 138 SER B C 1
ATOM 4037 O O . SER B 1 138 ? 26.766 -30.781 -11.617 1 96.38 138 SER B O 1
ATOM 4039 N N . ASP B 1 139 ? 26.125 -30.609 -9.539 1 91.19 139 ASP B N 1
ATOM 4040 C CA . ASP B 1 139 ? 26.375 -32.031 -9.273 1 91.19 139 ASP B CA 1
ATOM 4041 C C . ASP B 1 139 ? 25.297 -32.906 -9.898 1 91.19 139 ASP B C 1
ATOM 4043 O O . ASP B 1 139 ? 25.609 -33.938 -10.469 1 91.19 139 ASP B O 1
ATOM 4047 N N . ASN B 1 140 ? 24.062 -32.562 -9.836 1 92.62 140 ASN B N 1
ATOM 4048 C CA . ASN B 1 140 ? 22.984 -33.469 -10.266 1 92.62 140 ASN B CA 1
ATOM 4049 C C . ASN B 1 140 ? 21.938 -32.719 -11.109 1 92.62 140 ASN B C 1
ATOM 4051 O O . ASN B 1 140 ? 20.797 -33.156 -11.203 1 92.62 140 ASN B O 1
ATOM 4055 N N . GLY B 1 141 ? 22.375 -31.625 -11.633 1 94.75 141 GLY B N 1
ATOM 4056 C CA . GLY B 1 141 ? 21.438 -30.859 -12.453 1 94.75 141 GLY B CA 1
ATOM 4057 C C . GLY B 1 141 ? 20.438 -30.078 -11.641 1 94.75 141 GLY B C 1
ATOM 4058 O O . GLY B 1 141 ? 19.422 -29.609 -12.172 1 94.75 141 GLY B O 1
ATOM 4059 N N . CYS B 1 142 ? 20.672 -30.016 -10.375 1 96.81 142 CYS B N 1
ATOM 4060 C CA . CYS B 1 142 ? 19.859 -29.25 -9.445 1 96.81 142 CYS B CA 1
ATOM 4061 C C . CYS B 1 142 ? 20.703 -28.219 -8.703 1 96.81 142 CYS B C 1
ATOM 4063 O O . CYS B 1 142 ? 21.922 -28.141 -8.914 1 96.81 142 CYS B O 1
ATOM 4065 N N . ALA B 1 143 ? 20.141 -27.359 -7.992 1 96.88 143 ALA B N 1
ATOM 4066 C CA . ALA B 1 143 ? 20.875 -26.453 -7.109 1 96.88 143 ALA B CA 1
ATOM 4067 C C . ALA B 1 143 ? 21.531 -27.219 -5.969 1 96.88 143 ALA B C 1
ATOM 4069 O O . ALA B 1 143 ? 21.047 -28.266 -5.539 1 96.88 143 ALA B O 1
ATOM 4070 N N . PRO B 1 144 ? 22.625 -26.828 -5.465 1 97.94 144 PRO B N 1
ATOM 4071 C CA . PRO B 1 144 ? 23.344 -25.609 -5.824 1 97.94 144 PRO B CA 1
ATOM 4072 C C . PRO B 1 144 ? 24.078 -25.734 -7.156 1 97.94 144 PRO B C 1
ATOM 4074 O O . PRO B 1 144 ? 24.438 -26.828 -7.574 1 97.94 144 PRO B O 1
ATOM 4077 N N . PHE B 1 145 ? 24.297 -24.562 -7.824 1 98.31 145 PHE B N 1
ATOM 4078 C CA . PHE B 1 145 ? 25.062 -24.5 -9.07 1 98.31 145 PHE B CA 1
ATOM 4079 C C . PHE B 1 145 ? 25.719 -23.141 -9.242 1 98.31 145 PHE B C 1
ATOM 4081 O O . PHE B 1 145 ? 25.422 -22.203 -8.492 1 98.31 145 PHE B O 1
ATOM 4088 N N . THR B 1 146 ? 26.625 -23.062 -10.164 1 97.94 146 THR B N 1
ATOM 4089 C CA . THR B 1 146 ? 27.234 -21.781 -10.539 1 97.94 146 THR B CA 1
ATOM 4090 C C . THR B 1 146 ? 27.031 -21.516 -12.023 1 97.94 146 THR B C 1
ATOM 4092 O O . THR B 1 146 ? 26.891 -22.438 -12.82 1 97.94 146 THR B O 1
ATOM 4095 N N . ILE B 1 147 ? 26.922 -20.297 -12.367 1 98.12 147 ILE B N 1
ATOM 4096 C CA . ILE B 1 147 ? 26.859 -19.812 -13.742 1 98.12 147 ILE B CA 1
ATOM 4097 C C . ILE B 1 147 ? 27.953 -18.797 -13.992 1 98.12 147 ILE B C 1
ATOM 4099 O O . ILE B 1 147 ? 28.125 -17.844 -13.211 1 98.12 147 ILE B O 1
ATOM 4103 N N . THR B 1 148 ? 28.672 -18.969 -15.055 1 98.12 148 THR B N 1
ATOM 4104 C CA . THR B 1 148 ? 29.703 -18.016 -15.461 1 98.12 148 THR B CA 1
ATOM 4105 C C . THR B 1 148 ? 29.391 -17.453 -16.844 1 98.12 148 THR B C 1
ATOM 4107 O O . THR B 1 148 ? 29.281 -18.203 -17.812 1 98.12 148 THR B O 1
ATOM 4110 N N . GLY B 1 149 ? 29.203 -16.094 -16.984 1 97.25 149 GLY B N 1
ATOM 4111 C CA . GLY B 1 149 ? 28.984 -15.398 -18.25 1 97.25 149 GLY B CA 1
ATOM 4112 C C . GLY B 1 149 ? 30.156 -14.508 -18.641 1 97.25 149 GLY B C 1
ATOM 4113 O O . GLY B 1 149 ? 31.266 -14.656 -18.094 1 97.25 149 GLY B O 1
ATOM 4114 N N . PRO B 1 150 ? 30.031 -13.734 -19.641 1 97.81 150 PRO B N 1
ATOM 4115 C CA . PRO B 1 150 ? 28.766 -13.422 -20.312 1 97.81 150 PRO B CA 1
ATOM 4116 C C . PRO B 1 150 ? 28.547 -14.258 -21.562 1 97.81 150 PRO B C 1
ATOM 4118 O O . PRO B 1 150 ? 29.5 -14.523 -22.312 1 97.81 150 PRO B O 1
ATOM 4121 N N . VAL B 1 151 ? 27.359 -14.586 -21.797 1 97.81 151 VAL B N 1
ATOM 4122 C CA . VAL B 1 151 ? 27.016 -15.188 -23.078 1 97.81 151 VAL B CA 1
ATOM 4123 C C . VAL B 1 151 ? 26.469 -14.117 -24.031 1 97.81 151 VAL B C 1
ATOM 4125 O O . VAL B 1 151 ? 25.781 -13.195 -23.594 1 97.81 151 VAL B O 1
ATOM 4128 N N . SER B 1 152 ? 26.719 -14.289 -25.281 1 97.12 152 SER B N 1
ATOM 4129 C CA . SER B 1 152 ? 26.359 -13.266 -26.266 1 97.12 152 SER B CA 1
ATOM 4130 C C . SER B 1 152 ? 24.953 -13.484 -26.797 1 97.12 152 SER B C 1
ATOM 4132 O O . SER B 1 152 ? 24.25 -12.523 -27.125 1 97.12 152 SER B O 1
ATOM 4134 N N . GLY B 1 153 ? 24.531 -14.555 -27.031 1 97.62 153 GLY B N 1
ATOM 4135 C CA . GLY B 1 153 ? 23.328 -14.977 -27.703 1 97.62 153 GLY B CA 1
ATOM 4136 C C . GLY B 1 153 ? 23.531 -16.141 -28.656 1 97.62 153 GLY B C 1
ATOM 4137 O O . GLY B 1 153 ? 24.547 -16.844 -28.547 1 97.62 153 GLY B O 1
ATOM 4138 N N . GLY B 1 154 ? 22.594 -16.375 -29.453 1 98.25 154 GLY B N 1
ATOM 4139 C CA . GLY B 1 154 ? 22.656 -17.5 -30.391 1 98.25 154 GLY B CA 1
ATOM 4140 C C . GLY B 1 154 ? 21.422 -18.375 -30.328 1 98.25 154 GLY B C 1
ATOM 4141 O O . GLY B 1 154 ? 20.406 -18 -29.734 1 98.25 154 GLY B O 1
ATOM 4142 N N . ASP B 1 155 ? 21.609 -19.516 -31 1 98.44 155 ASP B N 1
ATOM 4143 C CA . ASP B 1 155 ? 20.547 -20.516 -30.984 1 98.44 155 ASP B CA 1
ATOM 4144 C C . ASP B 1 155 ? 20.625 -21.375 -29.719 1 98.44 155 ASP B C 1
ATOM 4146 O O . ASP B 1 155 ? 21.719 -21.766 -29.297 1 98.44 155 ASP B O 1
ATOM 4150 N N . VAL B 1 156 ? 19.5 -21.641 -29.188 1 98.75 156 VAL B N 1
ATOM 4151 C CA . VAL B 1 156 ? 19.453 -22.516 -28.016 1 98.75 156 VAL B CA 1
ATOM 4152 C C . VAL B 1 156 ? 18.219 -23.406 -28.094 1 98.75 156 VAL B C 1
ATOM 4154 O O . VAL B 1 156 ? 17.156 -22.984 -28.562 1 98.75 156 VAL B O 1
ATOM 4157 N N . HIS B 1 157 ? 18.406 -24.688 -27.688 1 98.69 157 HIS B N 1
ATOM 4158 C CA . HIS B 1 157 ? 17.344 -25.688 -27.703 1 98.69 157 HIS B CA 1
ATOM 4159 C C . HIS B 1 157 ? 16.969 -26.094 -26.281 1 98.69 157 HIS B C 1
ATOM 4161 O O . HIS B 1 157 ? 17.828 -26.375 -25.453 1 98.69 157 HIS B O 1
ATOM 4167 N N . ILE B 1 158 ? 15.672 -26.172 -26.047 1 98.44 158 ILE B N 1
ATOM 4168 C CA . ILE B 1 158 ? 15.242 -26.484 -24.688 1 98.44 158 ILE B CA 1
ATOM 4169 C C . ILE B 1 158 ? 13.852 -27.109 -24.719 1 98.44 158 ILE B C 1
ATOM 4171 O O . ILE B 1 158 ? 13.008 -26.75 -25.547 1 98.44 158 ILE B O 1
ATOM 4175 N N . ARG B 1 159 ? 13.602 -28 -23.75 1 96.56 159 ARG B N 1
ATOM 4176 C CA . ARG B 1 159 ? 12.273 -28.594 -23.609 1 96.56 159 ARG B CA 1
ATOM 4177 C C . ARG B 1 159 ? 11.289 -27.594 -23 1 96.56 159 ARG B C 1
ATOM 4179 O O . ARG B 1 159 ? 11.641 -26.859 -22.078 1 96.56 159 ARG B O 1
ATOM 4186 N N . GLY B 1 160 ? 10.086 -27.641 -23.516 1 94.62 160 GLY B N 1
ATOM 4187 C CA . GLY B 1 160 ? 9.055 -26.734 -23.047 1 94.62 160 GLY B CA 1
ATOM 4188 C C . GLY B 1 160 ? 8.062 -27.391 -22.109 1 94.62 160 GLY B C 1
ATOM 4189 O O . GLY B 1 160 ? 7.184 -26.719 -21.562 1 94.62 160 GLY B O 1
ATOM 4190 N N . ASP B 1 161 ? 8.172 -28.641 -21.75 1 93.25 161 ASP B N 1
ATOM 4191 C CA . ASP B 1 161 ? 7.121 -29.391 -21.078 1 93.25 161 ASP B CA 1
ATOM 4192 C C . ASP B 1 161 ? 7.484 -29.641 -19.609 1 93.25 161 ASP B C 1
ATOM 4194 O O . ASP B 1 161 ? 6.793 -30.391 -18.922 1 93.25 161 ASP B O 1
ATOM 4198 N N . VAL B 1 162 ? 8.602 -29.016 -19.125 1 92.56 162 VAL B N 1
ATOM 4199 C CA . VAL B 1 162 ? 9.031 -29.234 -17.75 1 92.56 162 VAL B CA 1
ATOM 4200 C C . VAL B 1 162 ? 8.672 -28 -16.906 1 92.56 162 VAL B C 1
ATOM 4202 O O . VAL B 1 162 ? 8.047 -28.125 -15.859 1 92.56 162 VAL B O 1
ATOM 4205 N N . SER B 1 163 ? 9.078 -26.828 -17.391 1 94.81 163 SER B N 1
ATOM 4206 C CA . SER B 1 163 ? 8.773 -25.594 -16.688 1 94.81 163 SER B CA 1
ATOM 4207 C C . SER B 1 163 ? 8.797 -24.391 -17.625 1 94.81 163 SER B C 1
ATOM 4209 O O . SER B 1 163 ? 9.82 -24.109 -18.25 1 94.81 163 SER B O 1
ATOM 4211 N N . SER B 1 164 ? 7.723 -23.641 -17.656 1 96.25 164 SER B N 1
ATOM 4212 C CA . SER B 1 164 ? 7.66 -22.422 -18.453 1 96.25 164 SER B CA 1
ATOM 4213 C C . SER B 1 164 ? 8.633 -21.359 -17.922 1 96.25 164 SER B C 1
ATOM 4215 O O . SER B 1 164 ? 9.016 -20.453 -18.656 1 96.25 164 SER B O 1
ATOM 4217 N N . GLN B 1 165 ? 9.047 -21.531 -16.688 1 97.44 165 GLN B N 1
ATOM 4218 C CA . GLN B 1 165 ? 9.953 -20.578 -16.047 1 97.44 165 GLN B CA 1
ATOM 4219 C C . GLN B 1 165 ? 11.336 -20.609 -16.703 1 97.44 165 GLN B C 1
ATOM 4221 O O . GLN B 1 165 ? 12.062 -19.609 -16.672 1 97.44 165 GLN B O 1
ATOM 4226 N N . PHE B 1 166 ? 11.734 -21.734 -17.297 1 98.44 166 PHE B N 1
ATOM 4227 C CA . PHE B 1 166 ? 12.984 -21.812 -18.047 1 98.44 166 PHE B CA 1
ATOM 4228 C C . PHE B 1 166 ? 12.969 -20.859 -19.234 1 98.44 166 PHE B C 1
ATOM 4230 O O . PHE B 1 166 ? 13.93 -20.125 -19.453 1 98.44 166 PHE B O 1
ATOM 4237 N N . ILE B 1 167 ? 11.867 -20.906 -19.922 1 98.62 167 ILE B N 1
ATOM 4238 C CA . ILE B 1 167 ? 11.711 -20.062 -21.109 1 98.62 167 ILE B CA 1
ATOM 4239 C C . ILE B 1 167 ? 11.703 -18.594 -20.703 1 98.62 167 ILE B C 1
ATOM 4241 O O . ILE B 1 167 ? 12.352 -17.766 -21.328 1 98.62 167 ILE B O 1
ATOM 4245 N N . SER B 1 168 ? 10.992 -18.297 -19.609 1 98.75 168 SER B N 1
ATOM 4246 C CA . SER B 1 168 ? 10.938 -16.938 -19.094 1 98.75 168 SER B CA 1
ATOM 4247 C C . SER B 1 168 ? 12.328 -16.422 -18.734 1 98.75 168 SER B C 1
ATOM 4249 O O . SER B 1 168 ? 12.656 -15.266 -18.984 1 98.75 168 SER B O 1
ATOM 4251 N N . GLY B 1 169 ? 13.125 -17.281 -18.125 1 98.75 169 GLY B N 1
ATOM 4252 C CA . GLY B 1 169 ? 14.484 -16.906 -17.766 1 98.75 169 GLY B CA 1
ATOM 4253 C C . GLY B 1 169 ? 15.344 -16.578 -18.969 1 98.75 169 GLY B C 1
ATOM 4254 O O . GLY B 1 169 ? 16.094 -15.594 -18.953 1 98.75 169 GLY B O 1
ATOM 4255 N N . LEU B 1 170 ? 15.188 -17.344 -19.984 1 98.81 170 LEU B N 1
ATOM 4256 C CA . LEU B 1 170 ? 15.93 -17.109 -21.219 1 98.81 170 LEU B CA 1
ATOM 4257 C C . LEU B 1 170 ? 15.461 -15.82 -21.906 1 98.81 170 LEU B C 1
ATOM 4259 O O . LEU B 1 170 ? 16.281 -15.039 -22.391 1 98.81 170 LEU B O 1
ATOM 4263 N N . LEU B 1 171 ? 14.172 -15.617 -21.859 1 98.88 171 LEU B N 1
ATOM 4264 C CA . LEU B 1 171 ? 13.594 -14.445 -22.516 1 98.88 171 LEU B CA 1
ATOM 4265 C C . LEU B 1 171 ? 14.039 -13.164 -21.812 1 98.88 171 LEU B C 1
ATOM 4267 O O . LEU B 1 171 ? 14.531 -12.234 -22.469 1 98.88 171 LEU B O 1
ATOM 4271 N N . ILE B 1 172 ? 13.945 -13.078 -20.5 1 98.69 172 ILE B N 1
ATOM 4272 C CA . ILE B 1 172 ? 14.203 -11.867 -19.734 1 98.69 172 ILE B CA 1
ATOM 4273 C C . ILE B 1 172 ? 15.672 -11.461 -19.875 1 98.69 172 ILE B C 1
ATOM 4275 O O . ILE B 1 172 ? 15.992 -10.273 -19.906 1 98.69 172 ILE B O 1
ATOM 4279 N N . SER B 1 173 ? 16.516 -12.445 -20.078 1 98.56 173 SER B N 1
ATOM 4280 C CA . SER B 1 173 ? 17.953 -12.172 -20.078 1 98.56 173 SER B CA 1
ATOM 4281 C C . SER B 1 173 ? 18.469 -11.898 -21.5 1 98.56 173 SER B C 1
ATOM 4283 O O . SER B 1 173 ? 19.547 -11.352 -21.672 1 98.56 173 SER B O 1
ATOM 4285 N N . ALA B 1 174 ? 17.734 -12.172 -22.5 1 98.75 174 ALA B N 1
ATOM 4286 C CA . ALA B 1 174 ? 18.172 -12.188 -23.906 1 98.75 174 ALA B CA 1
ATOM 4287 C C . ALA B 1 174 ? 18.656 -10.812 -24.344 1 98.75 174 ALA B C 1
ATOM 4289 O O . ALA B 1 174 ? 19.719 -10.695 -24.969 1 98.75 174 ALA B O 1
ATOM 4290 N N . PRO B 1 175 ? 17.922 -9.766 -23.953 1 98.31 175 PRO B N 1
ATOM 4291 C CA . PRO B 1 175 ? 18.328 -8.445 -24.453 1 98.31 175 PRO B CA 1
ATOM 4292 C C . PRO B 1 175 ? 19.688 -8 -23.906 1 98.31 175 PRO B C 1
ATOM 4294 O O . PRO B 1 175 ? 20.281 -7.047 -24.422 1 98.31 175 PRO B O 1
ATOM 4297 N N . LEU B 1 176 ? 20.188 -8.656 -22.906 1 97.75 176 LEU B N 1
ATOM 4298 C CA . LEU B 1 176 ? 21.438 -8.273 -22.281 1 97.75 176 LEU B CA 1
ATOM 4299 C C . LEU B 1 176 ? 22.625 -8.75 -23.109 1 97.75 176 LEU B C 1
ATOM 4301 O O . LEU B 1 176 ? 23.766 -8.344 -22.875 1 97.75 176 LEU B O 1
ATOM 4305 N N . GLY B 1 177 ? 22.391 -9.594 -24.062 1 96.94 177 GLY B N 1
ATOM 4306 C CA . GLY B 1 177 ? 23.453 -10.156 -24.906 1 96.94 177 GLY B CA 1
ATOM 4307 C C . GLY B 1 177 ? 23.75 -9.312 -26.125 1 96.94 177 GLY B C 1
ATOM 4308 O O . GLY B 1 177 ? 22.984 -8.406 -26.469 1 96.94 177 GLY B O 1
ATOM 4309 N N . LYS B 1 178 ? 24.812 -9.711 -26.797 1 97.38 178 LYS B N 1
ATOM 4310 C CA . LYS B 1 178 ? 25.297 -8.93 -27.938 1 97.38 178 LYS B CA 1
ATOM 4311 C C . LYS B 1 178 ? 24.812 -9.516 -29.266 1 97.38 178 LYS B C 1
ATOM 4313 O O . LYS B 1 178 ? 24.984 -8.914 -30.312 1 97.38 178 LYS B O 1
ATOM 4318 N N . ALA B 1 179 ? 24.188 -10.648 -29.203 1 98.38 179 ALA B N 1
ATOM 4319 C CA . ALA B 1 179 ? 23.656 -11.305 -30.391 1 98.38 179 ALA B CA 1
ATOM 4320 C C . ALA B 1 179 ? 22.188 -11.711 -30.188 1 98.38 179 ALA B C 1
ATOM 4322 O O . ALA B 1 179 ? 21.719 -11.805 -29.047 1 98.38 179 ALA B O 1
ATOM 4323 N N . ASP B 1 180 ? 21.562 -11.922 -31.344 1 98.56 180 ASP B N 1
ATOM 4324 C CA . ASP B 1 180 ? 20.203 -12.43 -31.266 1 98.56 180 ASP B CA 1
ATOM 4325 C C . ASP B 1 180 ? 20.141 -13.734 -30.469 1 98.56 180 ASP B C 1
ATOM 4327 O O . ASP B 1 180 ? 21.078 -14.531 -30.5 1 98.56 180 ASP B O 1
ATOM 4331 N N . THR B 1 181 ? 19.078 -13.883 -29.75 1 98.75 181 THR B N 1
ATOM 4332 C CA . THR B 1 181 ? 18.812 -15.148 -29.094 1 98.75 181 THR B CA 1
ATOM 4333 C C . THR B 1 181 ? 17.578 -15.828 -29.672 1 98.75 181 THR B C 1
ATOM 4335 O O . THR B 1 181 ? 16.484 -15.258 -29.656 1 98.75 181 THR B O 1
ATOM 4338 N N . ARG B 1 182 ? 17.766 -16.969 -30.203 1 98.62 182 ARG B N 1
ATOM 4339 C CA . ARG B 1 182 ? 16.688 -17.781 -30.75 1 98.62 182 ARG B CA 1
ATOM 4340 C C . ARG B 1 182 ? 16.422 -19.016 -29.875 1 98.62 182 ARG B C 1
ATOM 4342 O O . ARG B 1 182 ? 17.281 -19.906 -29.797 1 98.62 182 ARG B O 1
ATOM 4349 N N . ILE B 1 183 ? 15.289 -19.062 -29.266 1 98.88 183 ILE B N 1
ATOM 4350 C CA . ILE B 1 183 ? 14.914 -20.156 -28.375 1 98.88 183 ILE B CA 1
ATOM 4351 C C . ILE B 1 183 ? 14.055 -21.172 -29.125 1 98.88 183 ILE B C 1
ATOM 4353 O O . ILE B 1 183 ? 12.93 -20.859 -29.516 1 98.88 183 ILE B O 1
ATOM 4357 N N . HIS B 1 184 ? 14.594 -22.359 -29.297 1 98.69 184 HIS B N 1
ATOM 4358 C CA . HIS B 1 184 ? 13.883 -23.438 -29.969 1 98.69 184 HIS B CA 1
ATOM 4359 C C . HIS B 1 184 ? 13.305 -24.422 -28.953 1 98.69 184 HIS B C 1
ATOM 4361 O O . HIS B 1 184 ? 14.055 -25.078 -28.234 1 98.69 184 HIS B O 1
ATOM 4367 N N . LEU B 1 185 ? 11.992 -24.531 -28.984 1 98.5 185 LEU B N 1
ATOM 4368 C CA . LEU B 1 185 ? 11.32 -25.5 -28.125 1 98.5 185 LEU B CA 1
ATOM 4369 C C . LEU B 1 185 ? 11.359 -26.891 -28.734 1 98.5 185 LEU B C 1
ATOM 4371 O O . LEU B 1 185 ? 10.859 -27.094 -29.844 1 98.5 185 LEU B O 1
ATOM 4375 N N . THR B 1 186 ? 11.836 -27.859 -27.969 1 98.19 186 THR B N 1
ATOM 4376 C CA . THR B 1 186 ? 11.984 -29.203 -28.5 1 98.19 186 THR B CA 1
ATOM 4377 C C . THR B 1 186 ? 10.781 -30.062 -28.141 1 98.19 186 THR B C 1
ATOM 4379 O O . THR B 1 186 ? 10.641 -31.188 -28.625 1 98.19 186 THR B O 1
ATOM 4382 N N . THR B 1 187 ? 9.984 -29.625 -27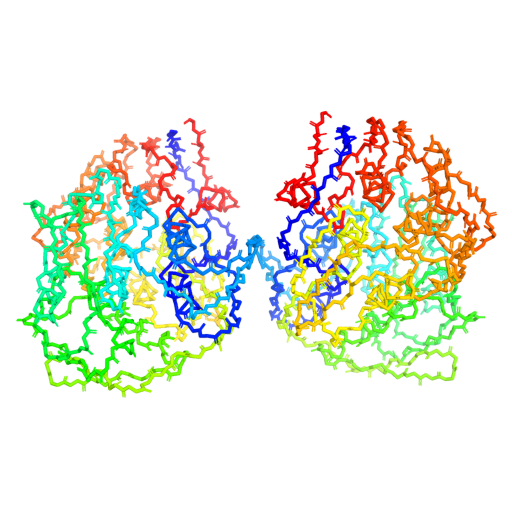.219 1 96.06 187 THR B N 1
ATOM 4383 C CA . THR B 1 187 ? 8.688 -30.203 -26.891 1 96.06 187 THR B CA 1
ATOM 4384 C C . THR B 1 187 ? 7.617 -29.109 -26.812 1 96.06 187 THR B C 1
ATOM 4386 O O . THR B 1 187 ? 7.934 -27.922 -26.766 1 96.06 187 THR B O 1
ATOM 4389 N N . PRO B 1 188 ? 6.379 -29.562 -26.828 1 92.62 188 PRO B N 1
ATOM 4390 C CA . PRO B 1 188 ? 5.336 -28.547 -26.656 1 92.62 188 PRO B CA 1
ATOM 4391 C C . PRO B 1 188 ? 5.457 -27.781 -25.344 1 92.62 188 PRO B C 1
ATOM 4393 O O . PRO B 1 188 ? 5.84 -28.359 -24.312 1 92.62 188 PRO B O 1
ATOM 4396 N N . LEU B 1 189 ? 5.062 -26.516 -25.406 1 93.69 189 LEU B N 1
ATOM 4397 C CA . LEU B 1 189 ? 5.176 -25.641 -24.25 1 93.69 189 LEU B CA 1
ATOM 4398 C C . LEU B 1 189 ? 3.998 -25.828 -23.312 1 93.69 189 LEU B C 1
ATOM 4400 O O . LEU B 1 189 ? 2.84 -25.719 -23.719 1 93.69 189 LEU B O 1
ATOM 4404 N N . THR B 1 190 ? 4.32 -26.172 -22.062 1 90.19 190 THR B N 1
ATOM 4405 C CA . THR B 1 190 ? 3.309 -26.188 -21.016 1 90.19 190 THR B CA 1
ATOM 4406 C C . THR B 1 190 ? 3.24 -24.844 -20.312 1 90.19 190 THR B C 1
ATOM 4408 O O . THR B 1 190 ? 4.23 -24.109 -20.281 1 90.19 190 THR B O 1
ATOM 4411 N N . SER B 1 191 ? 2.062 -24.422 -19.781 1 94.25 191 SER B N 1
ATOM 4412 C CA . SER B 1 191 ? 1.902 -23.188 -19.016 1 94.25 191 SER B CA 1
ATOM 4413 C C . SER B 1 191 ? 2.283 -21.969 -19.844 1 94.25 191 SER B C 1
ATOM 4415 O O . SER B 1 191 ? 2.988 -21.078 -19.359 1 94.25 191 SER B O 1
ATOM 4417 N N . LYS B 1 192 ? 1.898 -21.922 -21.062 1 94.88 192 LYS B N 1
ATOM 4418 C CA . LYS B 1 192 ? 2.23 -20.875 -22.016 1 94.88 192 LYS B CA 1
ATOM 4419 C C . LYS B 1 192 ? 1.857 -19.5 -21.484 1 94.88 192 LYS B C 1
ATOM 4421 O O . LYS B 1 192 ? 2.584 -18.531 -21.703 1 94.88 192 LYS B O 1
ATOM 4426 N N . PRO B 1 193 ? 0.745 -19.375 -20.781 1 95.56 193 PRO B N 1
ATOM 4427 C CA . PRO B 1 193 ? 0.355 -18.031 -20.328 1 95.56 193 PRO B CA 1
ATOM 4428 C C . PRO B 1 193 ? 1.415 -17.375 -19.453 1 95.56 193 PRO B C 1
ATOM 4430 O O . PRO B 1 193 ? 1.534 -16.156 -19.422 1 95.56 193 PRO B O 1
ATOM 4433 N N . TYR B 1 194 ? 2.146 -18.141 -18.719 1 96.62 194 TYR B N 1
ATOM 4434 C CA . TYR B 1 194 ? 3.195 -17.578 -17.891 1 96.62 194 TYR B CA 1
ATOM 4435 C C . TYR B 1 194 ? 4.309 -16.984 -18.734 1 96.62 194 TYR B C 1
ATOM 4437 O O . TYR B 1 194 ? 4.906 -15.969 -18.359 1 96.62 194 TYR B O 1
ATOM 4445 N N . VAL B 1 195 ? 4.613 -17.609 -19.859 1 98 195 VAL B N 1
ATOM 4446 C CA . VAL B 1 195 ? 5.555 -17.047 -20.812 1 98 195 VAL B CA 1
ATOM 4447 C C . VAL B 1 195 ? 4.977 -15.766 -21.422 1 98 195 VAL B C 1
ATOM 4449 O O . VAL B 1 195 ? 5.688 -14.773 -21.578 1 98 195 VAL B O 1
ATOM 4452 N N . ASP B 1 196 ? 3.707 -15.82 -21.703 1 97.19 196 ASP B N 1
ATOM 4453 C CA . ASP B 1 196 ? 3.027 -14.641 -22.234 1 97.19 196 ASP B CA 1
ATOM 4454 C C . ASP B 1 196 ? 3.1 -13.477 -21.25 1 97.19 196 ASP B C 1
ATOM 4456 O O . ASP B 1 196 ? 3.242 -12.32 -21.641 1 97.19 196 ASP B O 1
ATOM 4460 N N . MET B 1 197 ? 2.969 -13.773 -20.016 1 97.81 197 MET B N 1
ATOM 4461 C CA . MET B 1 197 ? 3.113 -12.758 -18.984 1 97.81 197 MET B CA 1
ATOM 4462 C C . MET B 1 197 ? 4.5 -12.125 -19.031 1 97.81 197 MET B C 1
ATOM 4464 O O . MET B 1 197 ? 4.641 -10.914 -18.859 1 97.81 197 MET B O 1
ATOM 4468 N N . THR B 1 198 ? 5.473 -12.969 -19.203 1 98.62 198 THR B N 1
ATOM 4469 C CA . THR B 1 198 ? 6.844 -12.484 -19.312 1 98.62 198 THR B CA 1
ATOM 4470 C C . THR B 1 198 ? 6.996 -11.555 -20.516 1 98.62 198 THR B C 1
ATOM 4472 O O . THR B 1 198 ? 7.551 -10.461 -20.391 1 98.62 198 THR B O 1
ATOM 4475 N N . ILE B 1 199 ? 6.469 -11.977 -21.609 1 98.5 199 ILE B N 1
ATOM 4476 C CA . ILE B 1 199 ? 6.562 -11.203 -22.844 1 98.5 199 ILE B CA 1
ATOM 4477 C C . ILE B 1 199 ? 5.844 -9.867 -22.672 1 98.5 199 ILE B C 1
ATOM 4479 O O . ILE B 1 199 ? 6.359 -8.82 -23.078 1 98.5 199 ILE B O 1
ATOM 4483 N N . SER B 1 200 ? 4.727 -9.93 -22.078 1 97.94 200 SER B N 1
ATOM 4484 C CA . SER B 1 200 ? 3.965 -8.711 -21.812 1 97.94 200 SER B CA 1
ATOM 4485 C C . SER B 1 200 ? 4.738 -7.758 -20.906 1 97.94 200 SER B C 1
ATOM 4487 O O . SER B 1 200 ? 4.758 -6.547 -21.141 1 97.94 200 SER B O 1
ATOM 4489 N N . ALA B 1 201 ? 5.277 -8.281 -19.875 1 98.38 201 ALA B N 1
ATOM 4490 C CA . ALA B 1 201 ? 6.066 -7.473 -18.953 1 98.38 201 ALA B CA 1
ATOM 4491 C C . ALA B 1 201 ? 7.273 -6.859 -19.656 1 98.38 201 ALA B C 1
ATOM 4493 O O . ALA B 1 201 ? 7.598 -5.688 -19.438 1 98.38 201 ALA B O 1
ATOM 4494 N N . MET B 1 202 ? 7.961 -7.637 -20.469 1 98.69 202 MET B N 1
ATOM 4495 C CA . MET B 1 202 ? 9.094 -7.145 -21.25 1 98.69 202 MET B CA 1
ATOM 4496 C C . MET B 1 202 ? 8.672 -5.988 -22.156 1 98.69 202 MET B C 1
ATOM 4498 O O . MET B 1 202 ? 9.367 -4.973 -22.234 1 98.69 202 MET B O 1
ATOM 4502 N N . LYS B 1 203 ? 7.582 -6.133 -22.781 1 98.5 203 LYS B N 1
ATOM 4503 C CA . LYS B 1 203 ? 7.07 -5.105 -23.688 1 98.5 203 LYS B CA 1
ATOM 4504 C C . LYS B 1 203 ? 6.824 -3.797 -22.938 1 98.5 203 LYS B C 1
ATOM 4506 O O . LYS B 1 203 ? 7.113 -2.717 -23.453 1 98.5 203 LYS B O 1
ATOM 4511 N N . LYS B 1 204 ? 6.301 -3.908 -21.766 1 97.44 204 LYS B N 1
ATOM 4512 C CA . LYS B 1 204 ? 6.055 -2.73 -20.938 1 97.44 204 LYS B CA 1
ATOM 4513 C C . LYS B 1 204 ? 7.348 -1.969 -20.672 1 97.44 204 LYS B C 1
ATOM 4515 O O . LYS B 1 204 ? 7.328 -0.752 -20.469 1 97.44 204 LYS B O 1
ATOM 4520 N N . HIS B 1 205 ? 8.43 -2.693 -20.641 1 98.44 205 HIS B N 1
ATOM 4521 C CA . HIS B 1 205 ? 9.734 -2.082 -20.406 1 98.44 205 HIS B CA 1
ATOM 4522 C C . HIS B 1 205 ? 10.469 -1.815 -21.719 1 98.44 205 HIS B C 1
ATOM 4524 O O . HIS B 1 205 ? 11.68 -1.562 -21.703 1 98.44 205 HIS B O 1
ATOM 4530 N N . GLY B 1 206 ? 9.836 -2.008 -22.875 1 98.25 206 GLY B N 1
ATOM 4531 C CA . GLY B 1 206 ? 10.359 -1.521 -24.141 1 98.25 206 GLY B CA 1
ATOM 4532 C C . GLY B 1 206 ? 11.031 -2.604 -24.969 1 98.25 206 GLY B C 1
ATOM 4533 O O . GLY B 1 206 ? 11.695 -2.311 -25.969 1 98.25 206 GLY B O 1
ATOM 4534 N N . VAL B 1 207 ? 10.898 -3.857 -24.609 1 98.62 207 VAL B N 1
ATOM 4535 C CA . VAL B 1 207 ? 11.555 -4.941 -25.344 1 98.62 207 VAL B CA 1
ATOM 4536 C C . VAL B 1 207 ? 10.5 -5.84 -25.984 1 98.62 207 VAL B C 1
ATOM 4538 O O . VAL B 1 207 ? 9.547 -6.262 -25.328 1 98.62 207 VAL B O 1
ATOM 4541 N N . SER B 1 208 ? 10.703 -6.152 -27.188 1 98.56 208 SER B N 1
ATOM 4542 C CA . SER B 1 208 ? 9.758 -6.977 -27.938 1 98.56 208 SER B CA 1
ATOM 4543 C C . SER B 1 208 ? 10.305 -8.383 -28.156 1 98.56 208 SER B C 1
ATOM 4545 O O . SER B 1 208 ? 11.516 -8.562 -28.312 1 98.56 208 SER B O 1
ATOM 4547 N N . VAL B 1 209 ? 9.406 -9.352 -28.188 1 98.75 209 VAL B N 1
ATOM 4548 C CA . VAL B 1 209 ? 9.711 -10.75 -28.453 1 98.75 209 VAL B CA 1
ATOM 4549 C C . VAL B 1 209 ? 8.922 -11.227 -29.672 1 98.75 209 VAL B C 1
ATOM 4551 O O . VAL B 1 209 ? 7.723 -10.969 -29.781 1 98.75 209 VAL B O 1
ATOM 4554 N N . GLU B 1 210 ? 9.57 -11.836 -30.562 1 98.38 210 GLU B N 1
ATOM 4555 C CA . GLU B 1 210 ? 8.914 -12.414 -31.734 1 98.38 210 GLU B CA 1
ATOM 4556 C C . GLU B 1 210 ? 8.641 -13.898 -31.531 1 98.38 210 GLU B C 1
ATOM 4558 O O . GLU B 1 210 ? 9.508 -14.633 -31.047 1 98.38 210 GLU B O 1
ATOM 4563 N N . THR B 1 211 ? 7.453 -14.305 -31.891 1 97.56 211 THR B N 1
ATOM 4564 C CA . THR B 1 211 ? 7.152 -15.734 -31.953 1 97.56 211 THR B CA 1
ATOM 4565 C C . THR B 1 211 ? 7.57 -16.328 -33.281 1 97.56 211 THR B C 1
ATOM 4567 O O . THR B 1 211 ? 7.211 -15.797 -34.344 1 97.56 211 THR B O 1
ATOM 4570 N N . ILE B 1 212 ? 8.25 -17.359 -33.281 1 96.88 212 ILE B N 1
ATOM 4571 C CA . ILE B 1 212 ? 8.672 -18.031 -34.5 1 96.88 212 ILE B CA 1
ATOM 4572 C C . ILE B 1 212 ? 8.062 -19.438 -34.531 1 96.88 212 ILE B C 1
ATOM 4574 O O . ILE B 1 212 ? 7.312 -19.828 -33.656 1 96.88 212 ILE B O 1
ATOM 4578 N N . GLU B 1 213 ? 8.289 -20.203 -35.531 1 94.31 213 GLU B N 1
ATOM 4579 C CA . GLU B 1 213 ? 7.629 -21.469 -35.781 1 94.31 213 GLU B CA 1
ATOM 4580 C C . GLU B 1 213 ? 7.785 -22.422 -34.594 1 94.31 213 GLU B C 1
ATOM 4582 O O . GLU B 1 213 ? 6.816 -23.078 -34.188 1 94.31 213 GLU B O 1
ATOM 4587 N N . ASP B 1 214 ? 9.008 -22.484 -34.062 1 95.94 214 ASP B N 1
ATOM 4588 C CA . ASP B 1 214 ? 9.25 -23.484 -33 1 95.94 214 ASP B CA 1
ATOM 4589 C C . ASP B 1 214 ? 9.703 -22.812 -31.719 1 95.94 214 ASP B C 1
ATOM 4591 O O . ASP B 1 214 ? 10.438 -23.406 -30.922 1 95.94 214 ASP B O 1
ATOM 4595 N N . GLY B 1 215 ? 9.305 -21.5 -31.578 1 98.19 215 GLY B N 1
ATOM 4596 C CA . GLY B 1 215 ? 9.742 -20.891 -30.328 1 98.19 215 GLY B CA 1
ATOM 4597 C C . GLY B 1 215 ? 9.711 -19.375 -30.375 1 98.19 215 GLY B C 1
ATOM 4598 O O . GLY B 1 215 ? 8.703 -18.781 -30.75 1 98.19 215 GLY B O 1
ATOM 4599 N N . TYR B 1 216 ? 10.828 -18.75 -29.844 1 98.81 216 TYR B N 1
ATOM 4600 C CA . TYR B 1 216 ? 10.844 -17.312 -29.656 1 98.81 216 TYR B CA 1
ATOM 4601 C C . TYR B 1 216 ? 12.156 -16.703 -30.141 1 98.81 216 TYR B C 1
ATOM 4603 O O . TYR B 1 216 ? 13.195 -17.359 -30.109 1 98.81 216 TYR B O 1
ATOM 4611 N N . LEU B 1 217 ? 12.094 -15.5 -30.656 1 98.81 217 LEU B N 1
ATOM 4612 C CA . LEU B 1 217 ? 13.258 -14.734 -31.094 1 98.81 217 LEU B CA 1
ATOM 4613 C C . LEU B 1 217 ? 13.297 -13.375 -30.391 1 98.81 217 LEU B C 1
ATOM 4615 O O . LEU B 1 217 ? 12.312 -12.633 -30.406 1 98.81 217 LEU B O 1
ATOM 4619 N N . VAL B 1 218 ? 14.422 -13.102 -29.734 1 98.81 218 VAL B N 1
ATOM 4620 C CA . VAL B 1 218 ? 14.695 -11.781 -29.188 1 98.81 218 VAL B CA 1
ATOM 4621 C C . VAL B 1 218 ? 15.875 -11.148 -29.922 1 98.81 218 VAL B C 1
ATOM 4623 O O . VAL B 1 218 ? 17 -11.656 -29.859 1 98.81 218 VAL B O 1
ATOM 4626 N N . ARG B 1 219 ? 15.617 -10.062 -30.5 1 98.25 219 ARG B N 1
ATOM 4627 C CA . ARG B 1 219 ? 16.656 -9.383 -31.281 1 98.25 219 ARG B CA 1
ATOM 4628 C C . ARG B 1 219 ? 17.625 -8.656 -30.359 1 98.25 219 ARG B C 1
ATOM 4630 O O . ARG B 1 219 ? 17.219 -8.078 -29.344 1 98.25 219 ARG B O 1
ATOM 4637 N N . SER B 1 220 ? 18.844 -8.688 -30.812 1 96.69 220 SER B N 1
ATOM 4638 C CA . SER B 1 220 ? 19.859 -7.941 -30.078 1 96.69 220 SER B CA 1
ATOM 4639 C C . SER B 1 220 ? 19.688 -6.438 -30.266 1 96.69 220 SER B C 1
ATOM 4641 O O . SER B 1 220 ? 18.969 -6 -31.172 1 96.69 220 SER B O 1
ATOM 4643 N N . GLY B 1 221 ? 20.266 -5.688 -29.297 1 96.62 221 GLY B N 1
ATOM 4644 C CA . GLY B 1 221 ? 20.25 -4.238 -29.422 1 96.62 221 GLY B CA 1
ATOM 4645 C C . GLY B 1 221 ? 19.109 -3.594 -28.656 1 96.62 221 GLY B C 1
ATOM 4646 O O . GLY B 1 221 ? 19.125 -2.385 -28.406 1 96.62 221 GLY B O 1
ATOM 4647 N N . GLN B 1 222 ? 18.156 -4.414 -28.25 1 98 222 GLN B N 1
ATOM 4648 C CA . GLN B 1 222 ? 17.078 -3.871 -27.438 1 98 222 GLN B CA 1
ATOM 4649 C C . GLN B 1 222 ? 17.547 -3.637 -26 1 98 222 GLN B C 1
ATOM 4651 O O . GLN B 1 222 ? 18.375 -4.391 -25.484 1 98 222 GLN B O 1
ATOM 4656 N N . VAL B 1 223 ? 16.984 -2.537 -25.375 1 98.12 223 VAL B N 1
ATOM 4657 C CA . VAL B 1 223 ? 17.375 -2.174 -24.016 1 98.12 223 VAL B CA 1
ATOM 4658 C C . VAL B 1 223 ? 16.141 -1.927 -23.172 1 98.12 223 VAL B C 1
ATOM 4660 O O . VAL B 1 223 ? 15.18 -1.303 -23.625 1 98.12 223 VAL B O 1
ATOM 4663 N N . TYR B 1 224 ? 16.172 -2.469 -21.969 1 98.5 224 TYR B N 1
ATOM 4664 C CA . TYR B 1 224 ? 15.055 -2.221 -21.062 1 98.5 224 TYR B CA 1
ATOM 4665 C C . TYR B 1 224 ? 15.031 -0.765 -20.609 1 98.5 224 TYR B C 1
ATOM 4667 O O . TYR B 1 224 ? 16.078 -0.175 -20.344 1 98.5 224 TYR B O 1
ATOM 4675 N N . SER B 1 225 ? 13.852 -0.211 -20.531 1 98.38 225 SER B N 1
ATOM 4676 C CA . SER B 1 225 ? 13.641 1.134 -20 1 98.38 225 SER B CA 1
ATOM 4677 C C . SER B 1 225 ? 12.961 1.092 -18.641 1 98.38 225 SER B C 1
ATOM 4679 O O . SER B 1 225 ? 12.172 0.185 -18.359 1 98.38 225 SER B O 1
ATOM 4681 N N . SER B 1 226 ? 13.289 2.074 -17.797 1 97.62 226 SER B N 1
ATOM 4682 C CA . SER B 1 226 ? 12.641 2.166 -16.5 1 97.62 226 SER B CA 1
ATOM 4683 C C . SER B 1 226 ? 11.164 2.506 -16.641 1 97.62 226 SER B C 1
ATOM 4685 O O . SER B 1 226 ? 10.781 3.301 -17.5 1 97.62 226 SER B O 1
ATOM 4687 N N . GLU B 1 227 ? 10.367 1.837 -15.898 1 96.62 227 GLU B N 1
ATOM 4688 C CA . GLU B 1 227 ? 8.914 1.997 -15.93 1 96.62 227 GLU B CA 1
ATOM 4689 C C . GLU B 1 227 ? 8.297 1.709 -14.57 1 96.62 227 GLU B C 1
ATOM 4691 O O . GLU B 1 227 ? 8.695 0.763 -13.883 1 96.62 227 GLU B O 1
ATOM 4696 N N . ASP B 1 228 ? 7.363 2.582 -14.164 1 95.06 228 ASP B N 1
ATOM 4697 C CA . ASP B 1 228 ? 6.57 2.258 -12.977 1 95.06 228 ASP B CA 1
ATOM 4698 C C . ASP B 1 228 ? 5.52 1.197 -13.297 1 95.06 228 ASP B C 1
ATOM 4700 O O . ASP B 1 228 ? 4.891 1.237 -14.359 1 95.06 228 ASP B O 1
ATOM 4704 N N . VAL B 1 229 ? 5.434 0.229 -12.359 1 96.44 229 VAL B N 1
ATOM 4705 C CA . VAL B 1 229 ? 4.508 -0.874 -12.594 1 96.44 229 VAL B CA 1
ATOM 4706 C C . VAL B 1 229 ? 3.541 -0.995 -11.414 1 96.44 229 VAL B C 1
ATOM 4708 O O . VAL B 1 229 ? 3.965 -1.111 -10.266 1 96.44 229 VAL B O 1
ATOM 4711 N N . GLN B 1 230 ? 2.242 -0.913 -11.68 1 93.75 230 GLN B N 1
ATOM 4712 C CA . GLN B 1 230 ? 1.198 -1.271 -10.727 1 93.75 230 GLN B CA 1
ATOM 4713 C C . GLN B 1 230 ? 0.882 -2.762 -10.789 1 93.75 230 GLN B C 1
ATOM 4715 O O . GLN B 1 230 ? 0.354 -3.248 -11.789 1 93.75 230 GLN B O 1
ATOM 4720 N N . VAL B 1 231 ? 1.172 -3.488 -9.711 1 96.5 231 VAL B N 1
ATOM 4721 C CA . VAL B 1 231 ? 0.91 -4.922 -9.711 1 96.5 231 VAL B CA 1
ATOM 4722 C C . VAL B 1 231 ? -0.577 -5.176 -9.469 1 96.5 231 VAL B C 1
ATOM 4724 O O . VAL B 1 231 ? -1.145 -4.688 -8.492 1 96.5 231 VAL B O 1
ATOM 4727 N N . GLY B 1 232 ? -1.218 -5.902 -10.344 1 94.44 232 GLY B N 1
ATOM 4728 C CA . GLY B 1 232 ? -2.629 -6.234 -10.227 1 94.44 232 GLY B CA 1
ATOM 4729 C C . GLY B 1 232 ? -2.891 -7.434 -9.336 1 94.44 232 GLY B C 1
ATOM 4730 O O . GLY B 1 232 ? -1.955 -8.039 -8.82 1 94.44 232 GLY B O 1
ATOM 4731 N N . GLY B 1 233 ? -4.168 -7.703 -9.172 1 96.25 233 GLY B N 1
ATOM 4732 C CA . GLY B 1 233 ? -4.582 -8.82 -8.352 1 96.25 233 GLY B CA 1
ATOM 4733 C C . GLY B 1 233 ? -4.199 -10.172 -8.93 1 96.25 233 GLY B C 1
ATOM 4734 O O . GLY B 1 233 ? -4.07 -10.312 -10.148 1 96.25 233 GLY B O 1
ATOM 4735 N N . ASP B 1 234 ? -4.07 -11.164 -8.047 1 97.88 234 ASP B N 1
ATOM 4736 C CA . ASP B 1 234 ? -3.619 -12.5 -8.422 1 97.88 234 ASP B CA 1
ATOM 4737 C C . ASP B 1 234 ? -4.805 -13.43 -8.648 1 97.88 234 ASP B C 1
ATOM 4739 O O . ASP B 1 234 ? -5.434 -13.891 -7.688 1 97.88 234 ASP B O 1
ATOM 4743 N N . TYR B 1 235 ? -4.988 -13.836 -9.852 1 98.19 235 TYR B N 1
ATOM 4744 C CA . TYR B 1 235 ? -6.059 -14.781 -10.148 1 98.19 235 TYR B CA 1
ATOM 4745 C C . TYR B 1 235 ? -5.777 -16.141 -9.508 1 98.19 235 TYR B C 1
ATOM 4747 O O . TYR B 1 235 ? -6.703 -16.844 -9.102 1 98.19 235 TYR B O 1
ATOM 4755 N N . SER B 1 236 ? -4.492 -16.469 -9.438 1 98 236 SER B N 1
ATOM 4756 C CA . SER B 1 236 ? -4.121 -17.734 -8.82 1 98 236 SER B CA 1
ATOM 4757 C C . SER B 1 236 ? -4.566 -17.781 -7.359 1 98 236 SER B C 1
ATOM 4759 O O . SER B 1 236 ? -5.129 -18.797 -6.914 1 98 236 SER B O 1
ATOM 4761 N N . SER B 1 237 ? -4.305 -16.719 -6.645 1 98 237 SER B N 1
ATOM 4762 C CA . SER B 1 237 ? -4.699 -16.641 -5.242 1 98 237 SER B CA 1
ATOM 4763 C C . SER B 1 237 ? -6.207 -16.484 -5.102 1 98 237 SER B C 1
ATOM 4765 O O . SER B 1 237 ? -6.82 -17.078 -4.207 1 98 237 SER B O 1
ATOM 4767 N N . ALA B 1 238 ? -6.809 -15.734 -6.004 1 98.25 238 ALA B N 1
ATOM 4768 C CA . ALA B 1 238 ? -8.25 -15.5 -5.965 1 98.25 238 ALA B CA 1
ATOM 4769 C C . ALA B 1 238 ? -9.023 -16.797 -6.152 1 98.25 238 ALA B C 1
ATOM 4771 O O . ALA B 1 238 ? -10.148 -16.938 -5.664 1 98.25 238 ALA B O 1
ATOM 4772 N N . ALA B 1 239 ? -8.453 -17.719 -6.82 1 98.75 239 ALA B N 1
ATOM 4773 C CA . ALA B 1 239 ? -9.102 -19 -7.102 1 98.75 239 ALA B CA 1
ATOM 4774 C C . ALA B 1 239 ? -9.523 -19.688 -5.812 1 98.75 239 ALA B C 1
ATOM 4776 O O . ALA B 1 239 ? -10.586 -20.328 -5.762 1 98.75 239 ALA B O 1
ATOM 4777 N N . PHE B 1 240 ? -8.727 -19.594 -4.766 1 98.75 240 PHE B N 1
ATOM 4778 C CA . PHE B 1 240 ? -9.047 -20.234 -3.492 1 98.75 240 PHE B CA 1
ATOM 4779 C C . PHE B 1 240 ? -10.219 -19.547 -2.82 1 98.75 240 PHE B C 1
ATOM 4781 O O . PHE B 1 240 ? -11.078 -20.203 -2.225 1 98.75 240 PHE B O 1
ATOM 4788 N N . LEU B 1 241 ? -10.289 -18.25 -2.979 1 98.62 241 LEU B N 1
ATOM 4789 C CA . LEU B 1 241 ? -11.414 -17.484 -2.467 1 98.62 241 LEU B CA 1
ATOM 4790 C C . LEU B 1 241 ? -12.695 -17.828 -3.23 1 98.62 241 LEU B C 1
ATOM 4792 O O . LEU B 1 241 ? -13.75 -18.016 -2.627 1 98.62 241 LEU B O 1
ATOM 4796 N N . PHE B 1 242 ? -12.562 -17.906 -4.551 1 98.69 242 PHE B N 1
ATOM 4797 C CA . PHE B 1 242 ? -13.695 -18.219 -5.41 1 98.69 242 PHE B CA 1
ATOM 4798 C C . PHE B 1 242 ? -14.258 -19.609 -5.074 1 98.69 242 PHE B C 1
ATOM 4800 O O . PHE B 1 242 ? -15.469 -19.766 -4.934 1 98.69 242 PHE B O 1
ATOM 4807 N N . ALA B 1 243 ? -13.375 -20.531 -4.957 1 98.69 243 ALA B N 1
ATOM 4808 C CA . ALA B 1 243 ? -13.812 -21.891 -4.652 1 98.69 243 ALA B CA 1
ATOM 4809 C C . ALA B 1 243 ? -14.469 -21.953 -3.277 1 98.69 243 ALA B C 1
ATOM 4811 O O . ALA B 1 243 ? -15.484 -22.641 -3.1 1 98.69 243 ALA B O 1
ATOM 4812 N N . ALA B 1 244 ? -13.859 -21.266 -2.277 1 98.75 244 ALA B N 1
ATOM 4813 C CA . ALA B 1 244 ? -14.461 -21.219 -0.947 1 98.75 244 ALA B CA 1
ATOM 4814 C C . ALA B 1 244 ? -15.883 -20.672 -1.01 1 98.75 244 ALA B C 1
ATOM 4816 O O . ALA B 1 244 ? -16.797 -21.203 -0.372 1 98.75 244 ALA B O 1
ATOM 4817 N N . ALA B 1 245 ? -16.062 -19.641 -1.818 1 98.69 245 ALA B N 1
ATOM 4818 C CA . ALA B 1 245 ? -17.375 -19.031 -1.973 1 98.69 245 ALA B CA 1
ATOM 4819 C C . ALA B 1 245 ? -18.344 -20 -2.631 1 98.69 245 ALA B C 1
ATOM 4821 O O . ALA B 1 245 ? -19.484 -20.172 -2.166 1 98.69 245 ALA B O 1
ATOM 4822 N N . ALA B 1 246 ? -17.938 -20.672 -3.656 1 98.5 246 ALA B N 1
ATOM 4823 C CA . ALA B 1 246 ? -18.781 -21.609 -4.402 1 98.5 246 ALA B CA 1
ATOM 4824 C C . ALA B 1 246 ? -19.234 -22.766 -3.518 1 98.5 246 ALA B C 1
ATOM 4826 O O . ALA B 1 246 ? -20.281 -23.359 -3.75 1 98.5 246 ALA B O 1
ATOM 4827 N N . LEU B 1 247 ? -18.469 -23.031 -2.502 1 98.31 247 LEU B N 1
ATOM 4828 C CA . LEU B 1 247 ? -18.719 -24.219 -1.686 1 98.31 247 LEU B CA 1
ATOM 4829 C C . LEU B 1 247 ? -19.391 -23.844 -0.373 1 98.31 247 LEU B C 1
ATOM 4831 O O . LEU B 1 247 ? -20.141 -24.641 0.194 1 98.31 247 LEU B O 1
ATOM 4835 N N . ALA B 1 248 ? -19.078 -22.625 0.101 1 97.94 248 ALA B N 1
ATOM 4836 C CA . ALA B 1 248 ? -19.438 -22.375 1.495 1 97.94 248 ALA B CA 1
ATOM 4837 C C . ALA B 1 248 ? -20.156 -21.047 1.646 1 97.94 248 ALA B C 1
ATOM 4839 O O . ALA B 1 248 ? -20.516 -20.656 2.758 1 97.94 248 ALA B O 1
ATOM 4840 N N . GLY B 1 249 ? -20.359 -20.297 0.545 1 98.12 249 GLY B N 1
ATOM 4841 C CA . GLY B 1 249 ? -21.062 -19.031 0.779 1 98.12 249 GLY B CA 1
ATOM 4842 C C . GLY B 1 249 ? -21.062 -18.125 -0.431 1 98.12 249 GLY B C 1
ATOM 4843 O O . GLY B 1 249 ? -21.469 -18.531 -1.521 1 98.12 249 GLY B O 1
ATOM 4844 N N . GLU B 1 250 ? -20.797 -16.859 -0.23 1 98.19 250 GLU B N 1
ATOM 4845 C CA . GLU B 1 250 ? -20.781 -15.812 -1.256 1 98.19 250 GLU B CA 1
ATOM 4846 C C . GLU B 1 250 ? -19.719 -14.758 -0.955 1 98.19 250 GLU B C 1
ATOM 4848 O O . GLU B 1 250 ? -19.703 -14.18 0.131 1 98.19 250 GLU B O 1
ATOM 4853 N N . ILE B 1 251 ? -18.859 -14.555 -1.909 1 98 251 ILE B N 1
ATOM 4854 C CA . ILE B 1 251 ? -17.781 -13.602 -1.716 1 98 251 ILE B CA 1
ATOM 4855 C C . ILE B 1 251 ? -17.625 -12.742 -2.971 1 98 251 ILE B C 1
ATOM 4857 O O . ILE B 1 251 ? -17.719 -13.25 -4.09 1 98 251 ILE B O 1
ATOM 4861 N N . ALA B 1 252 ? -17.406 -11.484 -2.797 1 97.44 252 ALA B N 1
ATOM 4862 C CA . ALA B 1 252 ? -16.953 -10.594 -3.859 1 97.44 252 ALA B CA 1
ATOM 4863 C C . ALA B 1 252 ? -15.445 -10.328 -3.756 1 97.44 252 ALA B C 1
ATOM 4865 O O . ALA B 1 252 ? -14.953 -9.906 -2.705 1 97.44 252 ALA B O 1
ATOM 4866 N N . VAL B 1 253 ? -14.727 -10.648 -4.797 1 97.69 253 VAL B N 1
ATOM 4867 C CA . VAL B 1 253 ? -13.297 -10.391 -4.852 1 97.69 253 VAL B CA 1
ATOM 4868 C C . VAL B 1 253 ? -13.008 -9.242 -5.82 1 97.69 253 VAL B C 1
ATOM 4870 O O . VAL B 1 253 ? -13.422 -9.289 -6.98 1 97.69 253 VAL B O 1
ATOM 4873 N N . SER B 1 254 ? -12.289 -8.227 -5.34 1 95.44 254 SER B N 1
ATOM 4874 C CA . SER B 1 254 ? -11.992 -7.055 -6.156 1 95.44 254 SER B CA 1
ATOM 4875 C C . SER B 1 254 ? -10.531 -7.02 -6.566 1 95.44 254 SER B C 1
ATOM 4877 O O . SER B 1 254 ? -9.719 -7.801 -6.066 1 95.44 254 SER B O 1
ATOM 4879 N N . GLY B 1 255 ? -10.219 -6.184 -7.578 1 94.25 255 GLY B N 1
ATOM 4880 C CA . GLY B 1 255 ? -8.844 -5.941 -7.988 1 94.25 255 GLY B CA 1
ATOM 4881 C C . GLY B 1 255 ? -8.367 -6.898 -9.062 1 94.25 255 GLY B C 1
ATOM 4882 O O . GLY B 1 255 ? -7.164 -7.145 -9.188 1 94.25 255 GLY B O 1
ATOM 4883 N N . LEU B 1 256 ? -9.32 -7.441 -9.75 1 96.62 256 LEU B N 1
ATOM 4884 C CA . LEU B 1 256 ? -8.977 -8.414 -10.781 1 96.62 256 LEU B CA 1
ATOM 4885 C C . LEU B 1 256 ? -9.211 -7.84 -12.172 1 96.62 256 LEU B C 1
ATOM 4887 O O . LEU B 1 256 ? -10.352 -7.766 -12.633 1 96.62 256 LEU B O 1
ATOM 4891 N N . ASP B 1 257 ? -8.117 -7.5 -12.844 1 94.94 257 ASP B N 1
ATOM 4892 C CA . ASP B 1 257 ? -8.195 -6.949 -14.188 1 94.94 257 ASP B CA 1
ATOM 4893 C C . ASP B 1 257 ? -8.57 -8.031 -15.203 1 94.94 257 ASP B C 1
ATOM 4895 O O . ASP B 1 257 ? -7.816 -8.977 -15.422 1 94.94 257 ASP B O 1
ATOM 4899 N N . PRO B 1 258 ? -9.711 -7.836 -15.875 1 95.31 258 PRO B N 1
ATOM 4900 C CA . PRO B 1 258 ? -10.133 -8.859 -16.844 1 95.31 258 PRO B CA 1
ATOM 4901 C C . PRO B 1 258 ? -9.227 -8.93 -18.062 1 95.31 258 PRO B C 1
ATOM 4903 O O . PRO B 1 258 ? -9.258 -9.914 -18.812 1 95.31 258 PRO B O 1
ATOM 4906 N N . ALA B 1 259 ? -8.383 -7.926 -18.25 1 93.81 259 ALA B N 1
ATOM 4907 C CA . ALA B 1 259 ? -7.5 -7.898 -19.422 1 93.81 259 ALA B CA 1
ATOM 4908 C C . ALA B 1 259 ? -6.125 -8.461 -19.078 1 93.81 259 ALA B C 1
ATOM 4910 O O . ALA B 1 259 ? -5.25 -8.547 -19.938 1 93.81 259 ALA B O 1
ATOM 4911 N N . ASP B 1 260 ? -5.949 -8.852 -17.828 1 95.19 260 ASP B N 1
ATOM 4912 C CA . ASP B 1 260 ? -4.664 -9.391 -17.391 1 95.19 260 ASP B CA 1
ATOM 4913 C C . ASP B 1 260 ? -4.336 -10.688 -18.125 1 95.19 260 ASP B C 1
ATOM 4915 O O . ASP B 1 260 ? -5.215 -11.523 -18.344 1 95.19 260 ASP B O 1
ATOM 4919 N N . PRO B 1 261 ? -3.072 -10.945 -18.484 1 94.44 261 PRO B N 1
ATOM 4920 C CA . PRO B 1 261 ? -2.701 -12.141 -19.25 1 94.44 261 PRO B CA 1
ATOM 4921 C C . PRO B 1 261 ? -2.545 -13.375 -18.359 1 94.44 261 PRO B C 1
ATOM 4923 O O . PRO B 1 261 ? -2.168 -14.445 -18.859 1 94.44 261 PRO B O 1
ATOM 4926 N N . GLN B 1 262 ? -2.801 -13.32 -17.141 1 96.12 262 GLN B N 1
ATOM 4927 C CA . GLN B 1 262 ? -2.676 -14.469 -16.25 1 96.12 262 GLN B CA 1
ATOM 4928 C C . GLN B 1 262 ? -3.533 -15.633 -16.719 1 96.12 262 GLN B C 1
ATOM 4930 O O . GLN B 1 262 ? -4.75 -15.492 -16.875 1 96.12 262 GLN B O 1
ATOM 4935 N N . GLY B 1 263 ? -2.887 -16.766 -16.859 1 96.12 263 GLY B N 1
ATOM 4936 C CA . GLY B 1 263 ? -3.613 -17.953 -17.297 1 96.12 263 GLY B CA 1
ATOM 4937 C C . GLY B 1 263 ? -4.66 -18.406 -16.297 1 96.12 263 GLY B C 1
ATOM 4938 O O . GLY B 1 263 ? -5.699 -18.953 -16.688 1 96.12 263 GLY B O 1
ATOM 4939 N N . ASP B 1 264 ? -4.48 -18.109 -15.07 1 97.94 264 ASP B N 1
ATOM 4940 C CA . ASP B 1 264 ? -5.34 -18.594 -14 1 97.94 264 ASP B CA 1
ATOM 4941 C C . ASP B 1 264 ? -6.676 -17.859 -13.992 1 97.94 264 ASP B C 1
ATOM 4943 O O . ASP B 1 264 ? -7.613 -18.266 -13.305 1 97.94 264 ASP B O 1
ATOM 4947 N N . GLN B 1 265 ? -6.797 -16.844 -14.812 1 97.25 265 GLN B N 1
ATOM 4948 C CA . GLN B 1 265 ? -8.086 -16.188 -14.969 1 97.25 265 GLN B CA 1
ATOM 4949 C C . GLN B 1 265 ? -9.164 -17.156 -15.422 1 97.25 265 GLN B C 1
ATOM 4951 O O . GLN B 1 265 ? -10.352 -16.938 -15.18 1 97.25 265 GLN B O 1
ATOM 4956 N N . VAL B 1 266 ? -8.773 -18.25 -15.984 1 97.81 266 VAL B N 1
ATOM 4957 C CA . VAL B 1 266 ? -9.688 -19.266 -16.516 1 97.81 266 VAL B CA 1
ATOM 4958 C C . VAL B 1 266 ? -10.5 -19.875 -15.383 1 97.81 266 VAL B C 1
ATOM 4960 O O . VAL B 1 266 ? -11.555 -20.469 -15.625 1 97.81 266 VAL B O 1
ATOM 4963 N N . VAL B 1 267 ? -10.117 -19.656 -14.156 1 98.5 267 VAL B N 1
ATOM 4964 C CA . VAL B 1 267 ? -10.828 -20.188 -13 1 98.5 267 VAL B CA 1
ATOM 4965 C C . VAL B 1 267 ? -12.281 -19.703 -13.023 1 98.5 267 VAL B C 1
ATOM 4967 O O . VAL B 1 267 ? -13.188 -20.438 -12.609 1 98.5 267 VAL B O 1
ATOM 4970 N N . ILE B 1 268 ? -12.5 -18.516 -13.508 1 97.94 268 ILE B N 1
ATOM 4971 C CA . ILE B 1 268 ? -13.844 -17.969 -13.57 1 97.94 268 ILE B CA 1
ATOM 4972 C C . ILE B 1 268 ? -14.711 -18.828 -14.492 1 97.94 268 ILE B C 1
ATOM 4974 O O . ILE B 1 268 ? -15.805 -19.25 -14.109 1 97.94 268 ILE B O 1
ATOM 4978 N N . SER B 1 269 ? -14.203 -19.141 -15.688 1 97.81 269 SER B N 1
ATOM 4979 C CA . SER B 1 269 ? -14.922 -19.984 -16.625 1 97.81 269 SER B CA 1
ATOM 4980 C C . SER B 1 269 ? -15.094 -21.406 -16.078 1 97.81 269 SER B C 1
ATOM 4982 O O . SER B 1 269 ? -16.109 -22.047 -16.328 1 97.81 269 SER B O 1
ATOM 4984 N N . ILE B 1 270 ? -14.086 -21.891 -15.398 1 98.44 270 ILE B N 1
ATOM 4985 C CA . ILE B 1 270 ? -14.148 -23.219 -14.797 1 98.44 270 ILE B CA 1
ATOM 4986 C C . ILE B 1 270 ? -15.281 -23.281 -13.781 1 98.44 270 ILE B C 1
ATOM 4988 O O . ILE B 1 270 ? -16.062 -24.234 -13.758 1 98.44 270 ILE B O 1
ATOM 4992 N N . LEU B 1 271 ? -15.383 -22.266 -12.945 1 98.5 271 LEU B N 1
ATOM 4993 C CA . LEU B 1 271 ? -16.453 -22.188 -11.953 1 98.5 271 LEU B CA 1
ATOM 4994 C C . LEU B 1 271 ? -17.812 -22.188 -12.633 1 98.5 271 LEU B C 1
ATOM 4996 O O . LEU B 1 271 ? -18.734 -22.891 -12.188 1 98.5 271 LEU B O 1
ATOM 5000 N N . GLU B 1 272 ? -17.891 -21.453 -13.711 1 97.88 272 GLU B N 1
ATOM 5001 C CA . GLU B 1 272 ? -19.141 -21.453 -14.484 1 97.88 272 GLU B CA 1
ATOM 5002 C C . GLU B 1 272 ? -19.438 -22.828 -15.047 1 97.88 272 GLU B C 1
ATOM 5004 O O . GLU B 1 272 ? -20.594 -23.266 -15.031 1 97.88 272 GLU B O 1
ATOM 5009 N N . THR B 1 273 ? -18.453 -23.484 -15.562 1 98.06 273 THR B N 1
ATOM 5010 C CA . THR B 1 273 ? -18.594 -24.828 -16.125 1 98.06 273 THR B CA 1
ATOM 5011 C C . THR B 1 273 ? -19.125 -25.797 -15.086 1 98.06 273 THR B C 1
ATOM 5013 O O . THR B 1 273 ? -19.969 -26.641 -15.383 1 98.06 273 THR B O 1
ATOM 5016 N N . PHE B 1 274 ? -18.703 -25.672 -13.844 1 98.12 274 PHE B N 1
ATOM 5017 C CA . PHE B 1 274 ? -19.156 -26.516 -12.758 1 98.12 274 PHE B CA 1
ATOM 5018 C C . PHE B 1 274 ? -20.578 -26.141 -12.328 1 98.12 274 PHE B C 1
ATOM 5020 O O . PHE B 1 274 ? -21.266 -26.922 -11.672 1 98.12 274 PHE B O 1
ATOM 5027 N N . GLY B 1 275 ? -20.922 -24.875 -12.594 1 97.06 275 GLY B N 1
ATOM 5028 C CA . GLY B 1 275 ? -22.281 -24.469 -12.297 1 97.06 275 GLY B CA 1
ATOM 5029 C C . GLY B 1 275 ? -22.375 -23.438 -11.188 1 97.06 275 GLY B C 1
ATOM 5030 O O . GLY B 1 275 ? -23.469 -23.078 -10.75 1 97.06 275 GLY B O 1
ATOM 5031 N N . ALA B 1 276 ? -21.297 -22.922 -10.727 1 96.31 276 ALA B N 1
ATOM 5032 C CA . ALA B 1 276 ? -21.312 -21.891 -9.688 1 96.31 276 ALA B CA 1
ATOM 5033 C C . ALA B 1 276 ? -21.922 -20.594 -10.211 1 96.31 276 ALA B C 1
ATOM 5035 O O . ALA B 1 276 ? -21.922 -20.344 -11.422 1 96.31 276 ALA B O 1
ATOM 5036 N N . GLY B 1 277 ? -22.5 -19.828 -9.312 1 95.88 277 GLY B N 1
ATOM 5037 C CA . GLY B 1 277 ? -22.938 -18.484 -9.68 1 95.88 277 GLY B CA 1
ATOM 5038 C C . GLY B 1 277 ? -21.797 -17.5 -9.812 1 95.88 277 GLY B C 1
ATOM 5039 O O . GLY B 1 277 ? -21.016 -17.312 -8.875 1 95.88 277 GLY B O 1
ATOM 5040 N N . VAL B 1 278 ? -21.656 -16.891 -11 1 97.75 278 VAL B N 1
ATOM 5041 C CA . VAL B 1 278 ? -20.578 -15.945 -11.25 1 97.75 278 VAL B CA 1
ATOM 5042 C C . VAL B 1 278 ? -21.156 -14.625 -11.75 1 97.75 278 VAL B C 1
ATOM 5044 O O . VAL B 1 278 ? -21.969 -14.609 -12.672 1 97.75 278 VAL B O 1
ATOM 5047 N N . VAL B 1 279 ? -20.797 -13.555 -11.078 1 97.56 279 VAL B N 1
ATOM 5048 C CA . VAL B 1 279 ? -21.109 -12.203 -11.547 1 97.56 279 VAL B CA 1
ATOM 5049 C C . VAL B 1 279 ? -19.828 -11.391 -11.703 1 97.56 279 VAL B C 1
ATOM 5051 O O . VAL B 1 279 ? -19.062 -11.242 -10.75 1 97.56 279 VAL B O 1
ATOM 5054 N N . ARG B 1 280 ? -19.656 -10.891 -12.93 1 96.25 280 ARG B N 1
ATOM 5055 C CA . ARG B 1 280 ? -18.516 -10.039 -13.219 1 96.25 280 ARG B CA 1
ATOM 5056 C C . ARG B 1 280 ? -18.938 -8.586 -13.375 1 96.25 280 ARG B C 1
ATOM 5058 O O . ARG B 1 280 ? -19.875 -8.281 -14.094 1 96.25 280 ARG B O 1
ATOM 5065 N N . ASP B 1 281 ? -1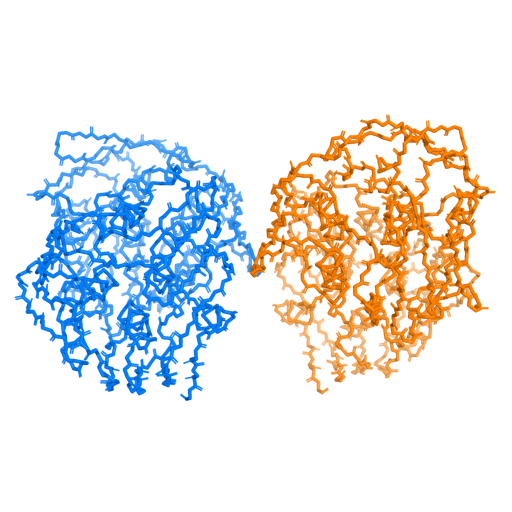8.266 -7.766 -12.672 1 92.81 281 ASP B N 1
ATOM 5066 C CA . ASP B 1 281 ? -18.469 -6.324 -12.766 1 92.81 281 ASP B CA 1
ATOM 5067 C C . ASP B 1 281 ? -17.156 -5.562 -12.703 1 92.81 281 ASP B C 1
ATOM 5069 O O . ASP B 1 281 ? -16.656 -5.242 -11.625 1 92.81 281 ASP B O 1
ATOM 5073 N N . GLY B 1 282 ? -16.641 -5.238 -13.938 1 90.88 282 GLY B N 1
ATOM 5074 C CA . GLY B 1 282 ? -15.32 -4.609 -13.977 1 90.88 282 GLY B CA 1
ATOM 5075 C C . GLY B 1 282 ? -14.227 -5.492 -13.414 1 90.88 282 GLY B C 1
ATOM 5076 O O . GLY B 1 282 ? -14 -6.602 -13.898 1 90.88 282 GLY B O 1
ATOM 5077 N N . GLU B 1 283 ? -13.594 -4.977 -12.328 1 93.38 283 GLU B N 1
ATOM 5078 C CA . GLU B 1 283 ? -12.508 -5.719 -11.695 1 93.38 283 GLU B CA 1
ATOM 5079 C C . GLU B 1 283 ? -13.016 -6.523 -10.5 1 93.38 283 GLU B C 1
ATOM 5081 O O . GLU B 1 283 ? -12.227 -7 -9.688 1 93.38 283 GLU B O 1
ATOM 5086 N N . ASN B 1 284 ? -14.344 -6.613 -10.445 1 94.5 284 ASN B N 1
ATOM 5087 C CA . ASN B 1 284 ? -14.984 -7.352 -9.359 1 94.5 284 ASN B CA 1
ATOM 5088 C C . ASN B 1 284 ? -15.602 -8.656 -9.852 1 94.5 284 ASN B C 1
ATOM 5090 O O . ASN B 1 284 ? -16.219 -8.688 -10.922 1 94.5 284 ASN B O 1
ATOM 5094 N N . VAL B 1 285 ? -15.359 -9.695 -9.078 1 97.88 285 VAL B N 1
ATOM 5095 C CA . VAL B 1 285 ? -15.984 -10.977 -9.367 1 97.88 285 VAL B CA 1
ATOM 5096 C C . VAL B 1 285 ? -16.688 -11.508 -8.117 1 97.88 285 VAL B C 1
ATOM 5098 O O . VAL B 1 285 ? -16.062 -11.648 -7.062 1 97.88 285 VAL B O 1
ATOM 5101 N N . THR B 1 286 ? -17.938 -11.742 -8.227 1 98.25 286 THR B N 1
ATOM 5102 C CA . THR B 1 286 ? -18.719 -12.32 -7.137 1 98.25 286 THR B CA 1
ATOM 5103 C C . THR B 1 286 ? -19.062 -13.773 -7.438 1 98.25 286 THR B C 1
ATOM 5105 O O . THR B 1 286 ? -19.547 -14.094 -8.531 1 98.25 286 THR B O 1
ATOM 5108 N N . ILE B 1 287 ? -18.766 -14.609 -6.484 1 98.56 287 ILE B N 1
ATOM 5109 C CA . ILE B 1 287 ? -19.109 -16.031 -6.582 1 98.56 287 ILE B CA 1
ATOM 5110 C C . ILE B 1 287 ? -20.141 -16.391 -5.516 1 98.56 287 ILE B C 1
ATOM 5112 O O . ILE B 1 287 ? -20.031 -15.945 -4.367 1 98.56 287 ILE B O 1
ATOM 5116 N N . ARG B 1 288 ? -21.156 -17.156 -5.887 1 97.06 288 ARG B N 1
ATOM 5117 C CA . ARG B 1 288 ? -22.188 -17.625 -4.973 1 97.06 288 ARG B CA 1
ATOM 5118 C C . ARG B 1 288 ? -22.297 -19.141 -5.008 1 97.06 288 ARG B C 1
ATOM 5120 O O . ARG B 1 288 ? -22.203 -19.75 -6.074 1 97.06 288 ARG B O 1
ATOM 5127 N N . LYS B 1 289 ? -22.438 -19.703 -3.83 1 96.81 289 LYS B N 1
ATOM 5128 C CA . LYS B 1 289 ? -22.641 -21.141 -3.676 1 96.81 289 LYS B CA 1
ATOM 5129 C C . LYS B 1 289 ? -23.781 -21.625 -4.555 1 96.81 289 LYS B C 1
ATOM 5131 O O . LYS B 1 289 ? -24.828 -20.969 -4.656 1 96.81 289 LYS B O 1
ATOM 5136 N N . ALA B 1 290 ? -23.531 -22.766 -5.215 1 94.94 290 ALA B N 1
ATOM 5137 C CA . ALA B 1 290 ? -24.547 -23.453 -6.023 1 94.94 290 ALA B CA 1
ATOM 5138 C C . ALA B 1 290 ? -24.281 -24.953 -6.07 1 94.94 290 ALA B C 1
ATOM 5140 O O . ALA B 1 290 ? -23.234 -25.422 -5.641 1 94.94 290 ALA B O 1
ATOM 5141 N N . ALA B 1 291 ? -25.359 -25.672 -6.512 1 96.38 291 ALA B N 1
ATOM 5142 C CA . ALA B 1 291 ? -25.141 -27.078 -6.805 1 96.38 291 ALA B CA 1
ATOM 5143 C C . ALA B 1 291 ? -24.203 -27.25 -8.008 1 96.38 291 ALA B C 1
ATOM 5145 O O . ALA B 1 291 ? -24.422 -26.656 -9.055 1 96.38 291 ALA B O 1
ATOM 5146 N N . LEU B 1 292 ? -23.172 -28.062 -7.785 1 98.44 292 LEU B N 1
ATOM 5147 C CA . LEU B 1 292 ? -22.156 -28.203 -8.82 1 98.44 292 LEU B CA 1
ATOM 5148 C C . LEU B 1 292 ? -22.344 -29.5 -9.594 1 98.44 292 LEU B C 1
ATOM 5150 O O . LEU B 1 292 ? -22.859 -30.484 -9.055 1 98.44 292 LEU B O 1
ATOM 5154 N N . LYS B 1 293 ? -21.938 -29.406 -10.836 1 98.62 293 LYS B N 1
ATOM 5155 C CA . LYS B 1 293 ? -21.953 -30.578 -11.711 1 98.62 293 LYS B CA 1
ATOM 5156 C C . LYS B 1 293 ? -20.547 -30.906 -12.211 1 98.62 293 LYS B C 1
ATOM 5158 O O . LYS B 1 293 ? -19.75 -30.016 -12.492 1 98.62 293 LYS B O 1
ATOM 5163 N N . ALA B 1 294 ? -20.312 -32.219 -12.375 1 98.56 294 ALA B N 1
ATOM 5164 C CA . ALA B 1 294 ? -19 -32.688 -12.766 1 98.56 294 ALA B CA 1
ATOM 5165 C C . ALA B 1 294 ? -18.641 -32.219 -14.18 1 98.56 294 ALA B C 1
ATOM 5167 O O . ALA B 1 294 ? -19.531 -31.953 -14.992 1 98.56 294 ALA B O 1
ATOM 5168 N N . ALA B 1 295 ? -17.344 -32.094 -14.438 1 98.56 295 ALA B N 1
ATOM 5169 C CA . ALA B 1 295 ? -16.828 -31.672 -15.734 1 98.56 295 ALA B CA 1
ATOM 5170 C C . ALA B 1 295 ? -15.398 -32.156 -15.945 1 98.56 295 ALA B C 1
ATOM 5172 O O . ALA B 1 295 ? -14.695 -32.469 -14.977 1 98.56 295 ALA B O 1
ATOM 5173 N N . ASP B 1 296 ? -15.016 -32.281 -17.172 1 98.56 296 ASP B N 1
ATOM 5174 C CA . ASP B 1 296 ? -13.617 -32.5 -17.531 1 98.56 296 ASP B CA 1
ATOM 5175 C C . ASP B 1 296 ? -12.891 -31.156 -17.719 1 98.56 296 ASP B C 1
ATOM 5177 O O . ASP B 1 296 ? -13.328 -30.328 -18.516 1 98.56 296 ASP B O 1
ATOM 5181 N N . ILE B 1 297 ? -11.852 -30.953 -16.969 1 98.56 297 ILE B N 1
ATOM 5182 C CA . ILE B 1 297 ? -11.156 -29.672 -17 1 98.56 297 ILE B CA 1
ATOM 5183 C C . ILE B 1 297 ? -9.703 -29.891 -17.438 1 98.56 297 ILE B C 1
ATOM 5185 O O . ILE B 1 297 ? -8.977 -30.672 -16.828 1 98.56 297 ILE B O 1
ATOM 5189 N N . ASP B 1 298 ? -9.258 -29.203 -18.484 1 97.81 298 ASP B N 1
ATOM 5190 C CA . ASP B 1 298 ? -7.871 -29.156 -18.938 1 97.81 298 ASP B CA 1
ATOM 5191 C C . ASP B 1 298 ? -7.086 -28.078 -18.188 1 97.81 298 ASP B C 1
ATOM 5193 O O . ASP B 1 298 ? -7.383 -26.891 -18.297 1 97.81 298 ASP B O 1
ATOM 5197 N N . LEU B 1 299 ? -6.062 -28.516 -17.453 1 97.5 299 LEU B N 1
ATOM 5198 C CA . LEU B 1 299 ? -5.336 -27.562 -16.609 1 97.5 299 LEU B CA 1
ATOM 5199 C C . LEU B 1 299 ? -3.92 -27.359 -17.125 1 97.5 299 LEU B C 1
ATOM 5201 O O . LEU B 1 299 ? -3.053 -26.859 -16.406 1 97.5 299 LEU B O 1
ATOM 5205 N N . ALA B 1 300 ? -3.656 -27.625 -18.375 1 95 300 ALA B N 1
ATOM 5206 C CA . ALA B 1 300 ? -2.336 -27.484 -18.984 1 95 300 ALA B CA 1
ATOM 5207 C C . ALA B 1 300 ? -1.843 -26.047 -18.891 1 95 300 ALA B C 1
ATOM 5209 O O . ALA B 1 300 ? -0.65 -25.812 -18.703 1 95 300 ALA B O 1
ATOM 5210 N N . ASN B 1 301 ? -2.785 -25.109 -19.016 1 94.94 301 ASN B N 1
ATOM 5211 C CA . ASN B 1 301 ? -2.42 -23.703 -19.062 1 94.94 301 ASN B CA 1
ATOM 5212 C C . ASN B 1 301 ? -2.703 -23 -17.734 1 94.94 301 ASN B C 1
ATOM 5214 O O . ASN B 1 301 ? -2.494 -21.797 -17.594 1 94.94 301 ASN B O 1
ATOM 5218 N N . ALA B 1 302 ? -3.172 -23.75 -16.781 1 96.94 302 ALA B N 1
ATOM 5219 C CA . ALA B 1 302 ? -3.441 -23.219 -15.445 1 96.94 302 ALA B CA 1
ATOM 5220 C C . ALA B 1 302 ? -3.223 -24.281 -14.375 1 96.94 302 ALA B C 1
ATOM 5222 O O . ALA B 1 302 ? -4.102 -24.531 -13.547 1 96.94 302 ALA B O 1
ATOM 5223 N N . PRO B 1 303 ? -2.062 -24.797 -14.391 1 96.5 303 PRO B N 1
ATOM 5224 C CA . PRO B 1 303 ? -1.81 -25.969 -13.539 1 96.5 303 PRO B CA 1
ATOM 5225 C C . PRO B 1 303 ? -1.913 -25.656 -12.055 1 96.5 303 PRO B C 1
ATOM 5227 O O . PRO B 1 303 ? -2.221 -26.531 -11.25 1 96.5 303 PRO B O 1
ATOM 5230 N N . ASP B 1 304 ? -1.668 -24.391 -11.664 1 96.25 304 ASP B N 1
ATOM 5231 C CA . ASP B 1 304 ? -1.641 -24 -10.258 1 96.25 304 ASP B CA 1
ATOM 5232 C C . ASP B 1 304 ? -3.035 -24.078 -9.641 1 96.25 304 ASP B C 1
ATOM 5234 O O . ASP B 1 304 ? -3.18 -24.047 -8.414 1 96.25 304 ASP B O 1
ATOM 5238 N N . LEU B 1 305 ? -4.012 -24.203 -10.453 1 98.5 305 LEU B N 1
ATOM 5239 C CA . LEU B 1 305 ? -5.395 -24.297 -9.992 1 98.5 305 LEU B CA 1
ATOM 5240 C C . LEU B 1 305 ? -5.746 -25.719 -9.578 1 98.5 305 LEU B C 1
ATOM 5242 O O . LEU B 1 305 ? -6.777 -25.938 -8.945 1 98.5 305 LEU B O 1
ATOM 5246 N N . PHE B 1 306 ? -4.898 -26.688 -9.844 1 98.62 306 PHE B N 1
ATOM 5247 C CA . PHE B 1 306 ? -5.195 -28.109 -9.766 1 98.62 306 PHE B CA 1
ATOM 5248 C C . PHE B 1 306 ? -5.719 -28.469 -8.383 1 98.62 306 PHE B C 1
ATOM 5250 O O . PHE B 1 306 ? -6.805 -29.047 -8.258 1 98.62 306 PHE B O 1
ATOM 5257 N N . PRO B 1 307 ? -5.051 -28.078 -7.289 1 98.81 307 PRO B N 1
ATOM 5258 C CA . PRO B 1 307 ? -5.531 -28.516 -5.98 1 98.81 307 PRO B CA 1
ATOM 5259 C C . PRO B 1 307 ? -6.926 -28 -5.652 1 98.81 307 PRO B C 1
ATOM 5261 O O . PRO B 1 307 ? -7.777 -28.75 -5.176 1 98.81 307 PRO B O 1
ATOM 5264 N N . ILE B 1 308 ? -7.148 -26.75 -5.973 1 98.81 308 ILE B N 1
ATOM 5265 C CA . ILE B 1 308 ? -8.391 -26.125 -5.535 1 98.81 308 ILE B CA 1
ATOM 5266 C C . ILE B 1 308 ? -9.539 -26.578 -6.438 1 98.81 308 ILE B C 1
ATOM 5268 O O . ILE B 1 308 ? -10.672 -26.734 -5.98 1 98.81 308 ILE B O 1
ATOM 5272 N N . ILE B 1 309 ? -9.266 -26.828 -7.719 1 98.88 309 ILE B N 1
ATOM 5273 C CA . ILE B 1 309 ? -10.297 -27.328 -8.617 1 98.88 309 ILE B CA 1
ATOM 5274 C C . ILE B 1 309 ? -10.656 -28.766 -8.234 1 98.88 309 ILE B C 1
ATOM 5276 O O . ILE B 1 309 ? -11.82 -29.172 -8.344 1 98.88 309 ILE B O 1
ATOM 5280 N N . ALA B 1 310 ? -9.688 -29.531 -7.754 1 98.88 310 ALA B N 1
ATOM 5281 C CA . ALA B 1 310 ? -9.969 -30.875 -7.266 1 98.88 310 ALA B CA 1
ATOM 5282 C C . ALA B 1 310 ? -10.938 -30.844 -6.086 1 98.88 310 ALA B C 1
ATOM 5284 O O . ALA B 1 310 ? -11.828 -31.688 -5.98 1 98.88 310 ALA B O 1
ATOM 5285 N N . VAL B 1 311 ? -10.75 -29.906 -5.203 1 98.81 311 VAL B N 1
ATOM 5286 C CA . VAL B 1 311 ? -11.672 -29.734 -4.082 1 98.81 311 VAL B CA 1
ATOM 5287 C C . VAL B 1 311 ? -13.078 -29.438 -4.605 1 98.81 311 VAL B C 1
ATOM 5289 O O . VAL B 1 311 ? -14.047 -30.047 -4.156 1 98.81 311 VAL B O 1
ATOM 5292 N N . LEU B 1 312 ? -13.164 -28.531 -5.59 1 98.69 312 LEU B N 1
ATOM 5293 C CA . LEU B 1 312 ? -14.453 -28.219 -6.199 1 98.69 312 LEU B CA 1
ATOM 5294 C C . LEU B 1 312 ? -15.086 -29.453 -6.816 1 98.69 312 LEU B C 1
ATOM 5296 O O . LEU B 1 312 ? -16.266 -29.719 -6.605 1 98.69 312 LEU B O 1
ATOM 5300 N N . ALA B 1 313 ? -14.32 -30.203 -7.523 1 98.75 313 ALA B N 1
ATOM 5301 C CA . ALA B 1 313 ? -14.781 -31.406 -8.227 1 98.75 313 ALA B CA 1
ATOM 5302 C C . ALA B 1 313 ? -15.281 -32.469 -7.246 1 98.75 313 ALA B C 1
ATOM 5304 O O . ALA B 1 313 ? -16.219 -33.188 -7.551 1 98.75 313 ALA B O 1
ATOM 5305 N N . SER B 1 314 ? -14.703 -32.531 -6.082 1 98.75 314 SER B N 1
ATOM 5306 C CA . SER B 1 314 ? -15.102 -33.531 -5.082 1 98.75 314 SER B CA 1
ATOM 5307 C C . SER B 1 314 ? -16.531 -33.281 -4.602 1 98.75 314 SER B C 1
ATOM 5309 O O . SER B 1 314 ? -17.141 -34.156 -4 1 98.75 314 SER B O 1
ATOM 5311 N N . GLN B 1 315 ? -17 -32.094 -4.891 1 98.56 315 GLN B N 1
ATOM 5312 C CA . GLN B 1 315 ? -18.344 -31.734 -4.426 1 98.56 315 GLN B CA 1
ATOM 5313 C C . GLN B 1 315 ? -19.328 -31.641 -5.59 1 98.56 315 GLN B C 1
ATOM 5315 O O . GLN B 1 315 ? -20.5 -31.297 -5.398 1 98.56 315 GLN B O 1
ATOM 5320 N N . ALA B 1 316 ? -18.828 -31.875 -6.766 1 98.75 316 ALA B N 1
ATOM 5321 C CA . ALA B 1 316 ? -19.656 -31.781 -7.969 1 98.75 316 ALA B CA 1
ATOM 5322 C C . ALA B 1 316 ? -20.344 -33.094 -8.266 1 98.75 316 ALA B C 1
ATOM 5324 O O . ALA B 1 316 ? -19.734 -34.156 -8.164 1 98.75 316 ALA B O 1
ATOM 5325 N N . LYS B 1 317 ? -21.609 -33.094 -8.602 1 98.75 317 LYS B N 1
ATOM 5326 C CA . LYS B 1 317 ? -22.359 -34.312 -8.914 1 98.75 317 LYS B CA 1
ATOM 5327 C C . LYS B 1 317 ? -21.844 -34.969 -10.188 1 98.75 317 LYS B C 1
ATOM 5329 O O . LYS B 1 317 ? -21.859 -34.344 -11.258 1 98.75 317 LYS B O 1
ATOM 5334 N N . GLY B 1 318 ? -21.406 -36.188 -10.086 1 98.69 318 GLY B N 1
ATOM 5335 C CA . GLY B 1 318 ? -20.859 -36.906 -11.219 1 98.69 318 GLY B CA 1
ATOM 5336 C C . GLY B 1 318 ? -19.359 -37.156 -11.109 1 98.69 318 GLY B C 1
ATOM 5337 O O . GLY B 1 318 ? -18.797 -37.031 -10.023 1 98.69 318 GLY B O 1
ATOM 5338 N N . THR B 1 319 ? -18.766 -37.594 -12.156 1 98.81 319 THR B N 1
ATOM 5339 C CA . THR B 1 319 ? -17.344 -37.875 -12.203 1 98.81 319 THR B CA 1
ATOM 5340 C C . THR B 1 319 ? -16.609 -36.844 -13.047 1 98.81 319 THR B C 1
ATOM 5342 O O . THR B 1 319 ? -16.953 -36.625 -14.211 1 98.81 319 THR B O 1
ATOM 5345 N N . SER B 1 320 ? -15.695 -36.156 -12.422 1 98.81 320 SER B N 1
ATOM 5346 C CA . SER B 1 320 ? -14.875 -35.156 -13.102 1 98.81 320 SER B CA 1
ATOM 5347 C C . SER B 1 320 ? -13.484 -35.719 -13.414 1 98.81 320 SER B C 1
ATOM 5349 O O . SER B 1 320 ? -12.969 -36.562 -12.695 1 98.81 320 SER B O 1
ATOM 5351 N N . ARG B 1 321 ? -12.93 -35.219 -14.453 1 98.81 321 ARG B N 1
ATOM 5352 C CA . ARG B 1 321 ? -11.539 -35.5 -14.812 1 98.81 321 ARG B CA 1
ATOM 5353 C C . ARG B 1 321 ? -10.734 -34.219 -14.922 1 98.81 321 ARG B C 1
ATOM 5355 O O . ARG B 1 321 ? -11.117 -33.281 -15.648 1 98.81 321 ARG B O 1
ATOM 5362 N N . LEU B 1 322 ? -9.711 -34.094 -14.188 1 98.75 322 LEU B N 1
ATOM 5363 C CA . LEU B 1 322 ? -8.711 -33.062 -14.32 1 98.75 322 LEU B CA 1
ATOM 5364 C C . LEU B 1 322 ? -7.449 -33.594 -15 1 98.75 322 LEU B C 1
ATOM 5366 O O . LEU B 1 322 ? -6.914 -34.625 -14.609 1 98.75 322 LEU B O 1
ATOM 5370 N N . TYR B 1 323 ? -7 -32.906 -16.047 1 98.12 323 TYR B N 1
ATOM 5371 C CA . TYR B 1 323 ? -5.895 -33.469 -16.828 1 98.12 323 TYR B CA 1
ATOM 5372 C C .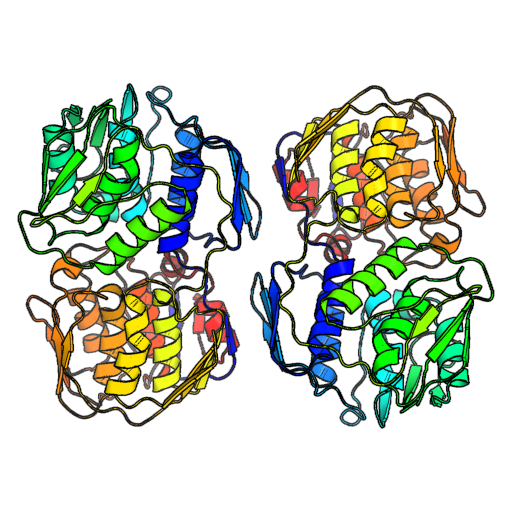 TYR B 1 323 ? -5.023 -32.344 -17.406 1 98.12 323 TYR B C 1
ATOM 5374 O O . TYR B 1 323 ? -5.301 -31.172 -17.203 1 98.12 323 TYR B O 1
ATOM 5382 N N . GLY B 1 324 ? -3.832 -32.719 -17.953 1 95.75 324 GLY B N 1
ATOM 5383 C CA . GLY B 1 324 ? -2.951 -31.797 -18.656 1 95.75 324 GLY B CA 1
ATOM 5384 C C . GLY B 1 324 ? -1.886 -31.188 -17.766 1 95.75 324 GLY B C 1
ATOM 5385 O O . GLY B 1 324 ? -1.184 -30.266 -18.172 1 95.75 324 GLY B O 1
ATOM 5386 N N . ALA B 1 325 ? -1.713 -31.766 -16.547 1 94.62 325 ALA B N 1
ATOM 5387 C CA . ALA B 1 325 ? -0.828 -31.078 -15.602 1 94.62 325 ALA B CA 1
ATOM 5388 C C . ALA B 1 325 ? 0.234 -32.031 -15.062 1 94.62 325 ALA B C 1
ATOM 5390 O O . ALA B 1 325 ? 0.51 -32.062 -13.859 1 94.62 325 ALA B O 1
ATOM 5391 N N . ALA B 1 326 ? 0.872 -32.812 -15.898 1 94.25 326 ALA B N 1
ATOM 5392 C CA . ALA B 1 326 ? 1.856 -33.812 -15.492 1 94.25 326 ALA B CA 1
ATOM 5393 C C . ALA B 1 326 ? 3.037 -33.156 -14.773 1 94.25 326 ALA B C 1
ATOM 5395 O O . ALA B 1 326 ? 3.615 -33.75 -13.859 1 94.25 326 ALA B O 1
ATOM 5396 N N . HIS B 1 327 ? 3.383 -31.969 -15.102 1 92.12 327 HIS B N 1
ATOM 5397 C CA . HIS B 1 327 ? 4.566 -31.297 -14.586 1 92.12 327 HIS B CA 1
ATOM 5398 C C . HIS B 1 327 ? 4.363 -30.844 -13.148 1 92.12 327 HIS B C 1
ATOM 5400 O O . HIS B 1 327 ? 5.316 -30.422 -12.484 1 92.12 327 HIS B O 1
ATOM 5406 N N . LEU B 1 328 ? 3.137 -30.969 -12.578 1 95.25 328 LEU B N 1
ATOM 5407 C CA . LEU B 1 328 ? 2.854 -30.641 -11.188 1 95.25 328 LEU B CA 1
ATOM 5408 C C . LEU B 1 328 ? 3.572 -31.594 -10.242 1 95.25 328 LEU B C 1
ATOM 5410 O O . LEU B 1 328 ? 3.666 -31.328 -9.039 1 95.25 328 LEU B O 1
ATOM 5414 N N . ARG B 1 329 ? 4.117 -32.625 -10.742 1 93.62 329 ARG B N 1
ATOM 5415 C CA . ARG B 1 329 ? 4.84 -33.594 -9.93 1 93.62 329 ARG B CA 1
ATOM 5416 C C . ARG B 1 329 ? 6.207 -33.062 -9.523 1 93.62 329 ARG B C 1
ATOM 5418 O O . ARG B 1 329 ? 6.855 -33.625 -8.625 1 93.62 329 ARG B O 1
ATOM 5425 N N . PHE B 1 330 ? 6.648 -31.906 -10.172 1 89.25 330 PHE B N 1
ATOM 5426 C CA . PHE B 1 330 ? 7.988 -31.375 -9.961 1 89.25 330 PHE B CA 1
ATOM 5427 C C . PHE B 1 330 ? 7.938 -30.047 -9.219 1 89.25 330 PHE B C 1
ATOM 5429 O O . PHE B 1 330 ? 8.883 -29.266 -9.273 1 89.25 330 PHE B O 1
ATOM 5436 N N . LYS B 1 331 ? 6.891 -29.734 -8.586 1 92.81 331 LYS B N 1
ATOM 5437 C CA . LYS B 1 331 ? 6.727 -28.469 -7.875 1 92.81 331 LYS B CA 1
ATOM 5438 C C . LYS B 1 331 ? 7.266 -28.562 -6.449 1 92.81 331 LYS B C 1
ATOM 5440 O O . LYS B 1 331 ? 8.273 -29.234 -6.207 1 92.81 331 LYS B O 1
ATOM 5445 N N . GLU B 1 332 ? 6.828 -27.766 -5.504 1 89.69 332 GLU B N 1
ATOM 5446 C CA . GLU B 1 332 ? 7.258 -27.812 -4.109 1 89.69 332 GLU B CA 1
ATOM 5447 C C . GLU B 1 332 ? 7.082 -29.219 -3.527 1 89.69 332 GLU B C 1
ATOM 5449 O O . GLU B 1 332 ? 7.828 -29.625 -2.635 1 89.69 332 GLU B O 1
ATOM 5454 N N . SER B 1 333 ? 6.098 -29.891 -4.059 1 91.38 333 SER B N 1
ATOM 5455 C CA . SER B 1 333 ? 5.773 -31.281 -3.811 1 91.38 333 SER B CA 1
ATOM 5456 C C . SER B 1 333 ? 5.25 -31.969 -5.07 1 91.38 333 SER B C 1
ATOM 5458 O O . SER B 1 333 ? 5.102 -31.328 -6.113 1 91.38 333 SER B O 1
ATOM 5460 N N . ASP B 1 334 ? 5.23 -33.281 -4.98 1 95.56 334 ASP B N 1
ATOM 5461 C CA . ASP B 1 334 ? 4.348 -33.906 -5.969 1 95.56 334 ASP B CA 1
ATOM 5462 C C . ASP B 1 334 ? 2.895 -33.469 -5.738 1 95.56 334 ASP B C 1
ATOM 5464 O O . ASP B 1 334 ? 2.18 -34.125 -4.957 1 95.56 334 ASP B O 1
ATOM 5468 N N . ARG B 1 335 ? 2.508 -32.5 -6.422 1 96.88 335 ARG B N 1
ATOM 5469 C CA . ARG B 1 335 ? 1.251 -31.828 -6.129 1 96.88 335 ARG B CA 1
ATOM 5470 C C . ARG B 1 335 ? 0.057 -32.688 -6.512 1 96.88 335 ARG B C 1
ATOM 5472 O O . ARG B 1 335 ? -1.013 -32.594 -5.91 1 96.88 335 ARG B O 1
ATOM 5479 N N . ILE B 1 336 ? 0.194 -33.438 -7.48 1 98.19 336 ILE B N 1
ATOM 5480 C CA . ILE B 1 336 ? -0.877 -34.375 -7.828 1 98.19 336 ILE B CA 1
ATOM 5481 C C . ILE B 1 336 ? -1.082 -35.375 -6.688 1 98.19 336 ILE B C 1
ATOM 5483 O O . ILE B 1 336 ? -2.197 -35.5 -6.184 1 98.19 336 ILE B O 1
ATOM 5487 N N . MET B 1 337 ? 0.014 -35.938 -6.297 1 97.94 337 MET B N 1
ATOM 5488 C CA . MET B 1 337 ? -0.043 -36.906 -5.203 1 97.94 337 MET B CA 1
ATOM 5489 C C . MET B 1 337 ? -0.562 -36.281 -3.926 1 97.94 337 MET B C 1
ATOM 5491 O O . MET B 1 337 ? -1.432 -36.812 -3.25 1 97.94 337 MET B O 1
ATOM 5495 N N . SER B 1 338 ? -0.032 -35.094 -3.604 1 97.94 338 SER B N 1
ATOM 5496 C CA . SER B 1 338 ? -0.405 -34.406 -2.377 1 97.94 338 SER B CA 1
ATOM 5497 C C . SER B 1 338 ? -1.891 -34.062 -2.365 1 97.94 338 SER B C 1
ATOM 5499 O O . SER B 1 338 ? -2.547 -34.156 -1.325 1 97.94 338 SER B O 1
ATOM 5501 N N . THR B 1 339 ? -2.428 -33.688 -3.525 1 98.62 339 THR B N 1
ATOM 5502 C CA . THR B 1 339 ? -3.84 -33.344 -3.652 1 98.62 339 THR B CA 1
ATOM 5503 C C . THR B 1 339 ? -4.719 -34.562 -3.432 1 98.62 339 THR B C 1
ATOM 5505 O O . THR B 1 339 ? -5.668 -34.531 -2.65 1 98.62 339 THR B O 1
ATOM 5508 N N . VAL B 1 340 ? -4.34 -35.625 -4.07 1 98.56 340 VAL B N 1
ATOM 5509 C CA . VAL B 1 340 ? -5.109 -36.875 -3.963 1 98.56 340 VAL B CA 1
ATOM 5510 C C . VAL B 1 340 ? -5.043 -37.375 -2.531 1 98.56 340 VAL B C 1
ATOM 5512 O O . VAL B 1 340 ? -6.059 -37.812 -1.976 1 98.56 340 VAL B O 1
ATOM 5515 N N . LEU B 1 341 ? -3.9 -37.312 -1.969 1 98.25 341 LEU B N 1
ATOM 5516 C CA . LEU B 1 341 ? -3.678 -37.844 -0.626 1 98.25 341 LEU B CA 1
ATOM 5517 C C . LEU B 1 341 ? -4.562 -37.125 0.39 1 98.25 341 LEU B C 1
ATOM 5519 O O . LEU B 1 341 ? -5.242 -37.781 1.191 1 98.25 341 LEU B O 1
ATOM 5523 N N . PHE B 1 342 ? -4.551 -35.75 0.392 1 97.88 342 PHE B N 1
ATOM 5524 C CA . PHE B 1 342 ? -5.305 -35.094 1.452 1 97.88 342 PHE B CA 1
ATOM 5525 C C . PHE B 1 342 ? -6.805 -35.219 1.223 1 97.88 342 PHE B C 1
ATOM 5527 O O . PHE B 1 342 ? -7.57 -35.406 2.174 1 97.88 342 PHE B O 1
ATOM 5534 N N . LEU B 1 343 ? -7.293 -35.25 -0.04 1 98.75 343 LEU B N 1
ATOM 5535 C CA . LEU B 1 343 ? -8.719 -35.375 -0.3 1 98.75 343 LEU B CA 1
ATOM 5536 C C . LEU B 1 343 ? -9.188 -36.781 0.069 1 98.75 343 LEU B C 1
ATOM 5538 O O . LEU B 1 343 ? -10.281 -36.969 0.622 1 98.75 343 LEU B O 1
ATOM 5542 N N . ARG B 1 344 ? -8.359 -37.781 -0.201 1 98.38 344 ARG B N 1
ATOM 5543 C CA . ARG B 1 344 ? -8.688 -39.156 0.195 1 98.38 344 ARG B CA 1
ATOM 5544 C C . ARG B 1 344 ? -8.766 -39.281 1.713 1 98.38 344 ARG B C 1
ATOM 5546 O O . ARG B 1 344 ? -9.641 -39.969 2.242 1 98.38 344 ARG B O 1
ATOM 5553 N N . SER B 1 345 ? -7.855 -38.688 2.322 1 98.19 345 SER B N 1
ATOM 5554 C CA . SER B 1 345 ? -7.836 -38.719 3.781 1 98.19 345 SER B CA 1
ATOM 5555 C C . SER B 1 345 ? -9.109 -38.094 4.367 1 98.19 345 SER B C 1
ATOM 5557 O O . SER B 1 345 ? -9.5 -38.438 5.488 1 98.19 345 SER B O 1
ATOM 5559 N N . MET B 1 346 ? -9.734 -37.281 3.592 1 98.56 346 MET B N 1
ATOM 5560 C CA . MET B 1 346 ? -10.953 -36.625 4.051 1 98.56 346 MET B CA 1
ATOM 5561 C C . MET B 1 346 ? -12.188 -37.406 3.588 1 98.56 346 MET B C 1
ATOM 5563 O O . MET B 1 346 ? -13.32 -37 3.871 1 98.56 346 MET B O 1
ATOM 5567 N N . GLY B 1 347 ? -11.969 -38.406 2.783 1 98.44 347 GLY B N 1
ATOM 5568 C CA . GLY B 1 347 ? -13.078 -39.281 2.449 1 98.44 347 GLY B CA 1
ATOM 5569 C C . GLY B 1 347 ? -13.555 -39.156 1.015 1 98.44 347 GLY B C 1
ATOM 5570 O O . GLY B 1 347 ? -14.555 -39.75 0.618 1 98.44 347 GLY B O 1
ATOM 5571 N N . ALA B 1 348 ? -12.883 -38.438 0.163 1 98.69 348 ALA B N 1
ATOM 5572 C CA . ALA B 1 348 ? -13.289 -38.25 -1.227 1 98.69 348 ALA B CA 1
ATOM 5573 C C . ALA B 1 348 ? -12.969 -39.5 -2.068 1 98.69 348 ALA B C 1
ATOM 5575 O O . ALA B 1 348 ? -12.016 -40.219 -1.777 1 98.69 348 ALA B O 1
ATOM 5576 N N . ASP B 1 349 ? -13.75 -39.688 -3.094 1 98.69 349 ASP B N 1
ATOM 5577 C CA . ASP B 1 349 ? -13.469 -40.688 -4.121 1 98.69 349 ASP B CA 1
ATOM 5578 C C . ASP B 1 349 ? -12.625 -40.094 -5.246 1 98.69 349 ASP B C 1
ATOM 5580 O O . ASP B 1 349 ? -13.164 -39.562 -6.219 1 98.69 349 ASP B O 1
ATOM 5584 N N . ILE B 1 350 ? -11.336 -40.281 -5.105 1 98.75 350 ILE B N 1
ATOM 5585 C CA . ILE B 1 350 ? -10.414 -39.656 -6.035 1 98.75 350 ILE B CA 1
ATOM 5586 C C . ILE B 1 350 ? -9.25 -40.594 -6.336 1 98.75 350 ILE B C 1
ATOM 5588 O O . ILE B 1 350 ? -8.766 -41.281 -5.445 1 98.75 350 ILE B O 1
ATOM 5592 N N . SER B 1 351 ? -8.789 -40.594 -7.555 1 98.62 351 SER B N 1
ATOM 5593 C CA . SER B 1 351 ? -7.645 -41.406 -7.965 1 98.62 351 SER B CA 1
ATOM 5594 C C . SER B 1 351 ? -6.699 -40.594 -8.859 1 98.62 351 SER B C 1
ATOM 5596 O O . SER B 1 351 ? -7.145 -39.781 -9.656 1 98.62 351 SER B O 1
ATOM 5598 N N . GLU B 1 352 ? -5.488 -40.938 -8.719 1 97.94 352 GLU B N 1
ATOM 5599 C CA . GLU B 1 352 ? -4.449 -40.25 -9.477 1 97.94 352 GLU B CA 1
ATOM 5600 C C . GLU B 1 352 ? -4.348 -40.781 -10.898 1 97.94 352 GLU B C 1
ATOM 5602 O O . GLU B 1 352 ? -4.609 -41.969 -11.133 1 97.94 352 GLU B O 1
ATOM 5607 N N . THR B 1 353 ? -4.07 -39.938 -11.836 1 97.88 353 THR B N 1
ATOM 5608 C CA . THR B 1 353 ? -3.598 -40.312 -13.172 1 97.88 353 THR B CA 1
ATOM 5609 C C . THR B 1 353 ? -2.199 -39.75 -13.422 1 97.88 353 THR B C 1
ATOM 5611 O O . THR B 1 353 ? -1.607 -39.125 -12.539 1 97.88 353 THR B O 1
ATOM 5614 N N . GLU B 1 354 ? -1.647 -40 -14.578 1 95.69 354 GLU B N 1
ATOM 5615 C CA . GLU B 1 354 ? -0.303 -39.531 -14.922 1 95.69 354 GLU B CA 1
ATOM 5616 C C . GLU B 1 354 ? -0.232 -38 -14.961 1 95.69 354 GLU B C 1
ATOM 5618 O O . GLU B 1 354 ? 0.789 -37.406 -14.602 1 95.69 354 GLU B O 1
ATOM 5623 N N . ASP B 1 355 ? -1.348 -37.469 -15.352 1 97.19 355 ASP B N 1
ATOM 5624 C CA . ASP B 1 355 ? -1.304 -36.031 -15.586 1 97.19 355 ASP B CA 1
ATOM 5625 C C . ASP B 1 355 ? -2.406 -35.312 -14.805 1 97.19 355 ASP B C 1
ATOM 5627 O O . ASP B 1 355 ? -2.809 -34.188 -15.164 1 97.19 355 ASP B O 1
ATOM 5631 N N . GLY B 1 356 ? -2.977 -36.031 -13.758 1 98.31 356 GLY B N 1
ATOM 5632 C CA . GLY B 1 356 ? -4.031 -35.406 -12.977 1 98.31 356 GLY B CA 1
ATOM 5633 C C . GLY B 1 356 ? -4.758 -36.375 -12.062 1 98.31 356 GLY B C 1
ATOM 5634 O O . GLY B 1 356 ? -4.129 -37.094 -11.281 1 98.31 356 GLY B O 1
ATOM 5635 N N . CYS B 1 357 ? -6.133 -36.281 -12.141 1 98.75 357 CYS B N 1
ATOM 5636 C CA . CYS B 1 357 ? -6.902 -37.156 -11.266 1 98.75 357 CYS B CA 1
ATOM 5637 C C . CYS B 1 357 ? -8.328 -37.344 -11.781 1 98.75 357 CYS B C 1
ATOM 5639 O O . CYS B 1 357 ? -8.742 -36.625 -12.703 1 98.75 357 CYS B O 1
ATOM 5641 N N . ILE B 1 358 ? -8.961 -38.344 -11.32 1 98.88 358 ILE B N 1
ATOM 5642 C CA . ILE B 1 358 ? -10.391 -38.594 -11.492 1 98.88 358 ILE B CA 1
ATOM 5643 C C . ILE B 1 358 ? -11.094 -38.531 -10.141 1 98.88 358 ILE B C 1
ATOM 5645 O O . ILE B 1 358 ? -10.641 -39.156 -9.164 1 98.88 358 ILE B O 1
ATOM 5649 N N . VAL B 1 359 ? -12.164 -37.75 -10.086 1 98.62 359 VAL B N 1
ATOM 5650 C CA . VAL B 1 359 ? -12.836 -37.562 -8.805 1 98.62 359 VAL B CA 1
ATOM 5651 C C . VAL B 1 359 ? -14.344 -37.656 -8.984 1 98.62 359 VAL B C 1
ATOM 5653 O O . VAL B 1 359 ? -14.906 -37.125 -9.945 1 98.62 359 VAL B O 1
ATOM 5656 N N . THR B 1 360 ? -15.016 -38.406 -8.102 1 98.75 360 THR B N 1
ATOM 5657 C CA . THR B 1 360 ? -16.469 -38.562 -8.102 1 98.75 360 THR B CA 1
ATOM 5658 C C . THR B 1 360 ? -17.078 -37.906 -6.871 1 98.75 360 THR B C 1
ATOM 5660 O O . THR B 1 360 ? -16.594 -38.062 -5.754 1 98.75 360 THR B O 1
ATOM 5663 N N . GLY B 1 361 ? -18.156 -37.125 -7.141 1 98.06 361 GLY B N 1
ATOM 5664 C CA . GLY B 1 361 ? -18.828 -36.438 -6.035 1 98.06 361 GLY B CA 1
ATOM 5665 C C . GLY B 1 361 ? -20.344 -36.469 -6.152 1 98.06 361 GLY B C 1
ATOM 5666 O O . GLY B 1 361 ? -20.891 -37.094 -7.062 1 98.06 361 GLY B O 1
ATOM 5667 N N . PRO B 1 362 ? -21 -35.875 -5.293 1 98.06 362 PRO B N 1
ATOM 5668 C CA . PRO B 1 362 ? -20.453 -35.156 -4.148 1 98.06 362 PRO B CA 1
ATOM 5669 C C . PRO B 1 362 ? -19.969 -36.062 -3.031 1 98.06 362 PRO B C 1
ATOM 5671 O O . PRO B 1 362 ? -20.656 -37.062 -2.705 1 98.06 362 PRO B O 1
ATOM 5674 N N . ALA B 1 363 ? -18.906 -35.75 -2.465 1 97.81 363 ALA B N 1
ATOM 5675 C CA . ALA B 1 363 ? -18.359 -36.531 -1.338 1 97.81 363 ALA B CA 1
ATOM 5676 C C . ALA B 1 363 ? -18.766 -35.875 -0.01 1 97.81 363 ALA B C 1
ATOM 5678 O O . ALA B 1 363 ? -18.828 -34.656 0.103 1 97.81 363 ALA B O 1
ATOM 5679 N N . ASN B 1 364 ? -19.047 -36.719 0.987 1 97.75 364 ASN B N 1
ATOM 5680 C CA . ASN B 1 364 ? -19.141 -36.219 2.361 1 97.75 364 ASN B CA 1
ATOM 5681 C C . ASN B 1 364 ? -17.781 -36.188 3.037 1 97.75 364 ASN B C 1
ATOM 5683 O O . ASN B 1 364 ? -17.344 -37.156 3.643 1 97.75 364 ASN B O 1
ATOM 5687 N N . LEU B 1 365 ? -17.25 -34.969 3.02 1 98.56 365 LEU B N 1
ATOM 5688 C CA . LEU B 1 365 ? -15.891 -34.844 3.541 1 98.56 365 LEU B CA 1
ATOM 5689 C C . LEU B 1 365 ? -15.891 -34.812 5.066 1 98.56 365 LEU B C 1
ATOM 5691 O O . LEU B 1 365 ? -16.781 -34.219 5.676 1 98.56 365 LEU B O 1
ATOM 5695 N N . SER B 1 366 ? -14.891 -35.5 5.641 1 98.44 366 SER B N 1
ATOM 5696 C CA . SER B 1 366 ? -14.641 -35.438 7.078 1 98.44 366 SER B CA 1
ATOM 5697 C C . SER B 1 366 ? -13.289 -34.812 7.391 1 98.44 366 SER B C 1
ATOM 5699 O O . SER B 1 366 ? -12.352 -34.906 6.598 1 98.44 366 SER B O 1
ATOM 5701 N N . GLY B 1 367 ? -13.289 -34.188 8.539 1 97.81 367 GLY B N 1
ATOM 5702 C CA . GLY B 1 367 ? -12.023 -33.594 8.953 1 97.81 367 GLY B CA 1
ATOM 5703 C C . GLY B 1 367 ? -10.898 -34.625 9.031 1 97.81 367 GLY B C 1
ATOM 5704 O O . GLY B 1 367 ? -11.125 -35.781 9.359 1 97.81 367 GLY B O 1
ATOM 5705 N N . ALA B 1 368 ? -9.672 -34.156 8.719 1 97.94 368 ALA B N 1
ATOM 5706 C CA . ALA B 1 368 ? -8.492 -35.031 8.75 1 97.94 368 ALA B CA 1
ATOM 5707 C C . ALA B 1 368 ? -7.234 -34.219 9.094 1 97.94 368 ALA B C 1
ATOM 5709 O O . ALA B 1 368 ? -7.266 -33 9.148 1 97.94 368 ALA B O 1
ATOM 5710 N N . ASN B 1 369 ? -6.219 -34.938 9.484 1 97.94 369 ASN B N 1
ATOM 5711 C CA . ASN B 1 369 ? -4.883 -34.344 9.562 1 97.94 369 ASN B CA 1
ATOM 5712 C C . ASN B 1 369 ? -4.207 -34.312 8.195 1 97.94 369 ASN B C 1
ATOM 5714 O O . ASN B 1 369 ? -3.932 -35.375 7.613 1 97.94 369 ASN B O 1
ATOM 5718 N N . VAL B 1 370 ? -3.951 -33.125 7.738 1 97.88 370 VAL B N 1
ATOM 5719 C CA . VAL B 1 370 ? -3.438 -32.969 6.383 1 97.88 370 VAL B CA 1
ATOM 5720 C C . VAL B 1 370 ? -1.956 -32.594 6.43 1 97.88 370 VAL B C 1
ATOM 5722 O O . VAL B 1 370 ? -1.558 -31.688 7.16 1 97.88 370 VAL B O 1
ATOM 5725 N N . THR B 1 371 ? -1.214 -33.281 5.66 1 96.88 371 THR B N 1
ATOM 5726 C CA . THR B 1 371 ? 0.186 -32.969 5.422 1 96.88 371 THR B CA 1
ATOM 5727 C C . THR B 1 371 ? 0.341 -32.188 4.121 1 96.88 371 THR B C 1
ATOM 5729 O O . THR B 1 371 ? -0.021 -32.656 3.049 1 96.88 371 THR B O 1
ATOM 5732 N N . THR B 1 372 ? 0.958 -31.016 4.234 1 96.44 372 THR B N 1
ATOM 5733 C CA . THR B 1 372 ? 1 -30.125 3.08 1 96.44 372 THR B CA 1
ATOM 5734 C C . THR B 1 372 ? 2.277 -30.344 2.275 1 96.44 372 THR B C 1
ATOM 5736 O O . THR B 1 372 ? 2.375 -29.906 1.127 1 96.44 372 THR B O 1
ATOM 5739 N N . PHE B 1 373 ? 3.35 -30.938 2.932 1 94.12 373 PHE B N 1
ATOM 5740 C CA . PHE B 1 373 ? 4.676 -31.125 2.355 1 94.12 373 PHE B CA 1
ATOM 5741 C C . PHE B 1 373 ? 5.301 -29.781 2.002 1 94.12 373 PHE B C 1
ATOM 5743 O O . PHE B 1 373 ? 6.047 -29.672 1.025 1 94.12 373 PHE B O 1
ATOM 5750 N N . GLY B 1 374 ? 4.867 -28.719 2.678 1 93 374 GLY B N 1
ATOM 5751 C CA . GLY B 1 374 ? 5.418 -27.391 2.477 1 93 374 GLY B CA 1
ATOM 5752 C C . GLY B 1 374 ? 4.867 -26.703 1.244 1 93 374 GLY B C 1
ATOM 5753 O O . GLY B 1 374 ? 5.363 -25.641 0.846 1 93 374 GLY B O 1
ATOM 5754 N N . ASP B 1 375 ? 3.871 -27.281 0.663 1 95.81 375 ASP B N 1
ATOM 5755 C CA . ASP B 1 375 ? 3.244 -26.734 -0.529 1 95.81 375 ASP B CA 1
ATOM 5756 C C . ASP B 1 375 ? 2.08 -25.812 -0.159 1 95.81 375 ASP B C 1
ATOM 5758 O O . ASP B 1 375 ? 1.023 -26.281 0.267 1 95.81 375 ASP B O 1
ATOM 5762 N N . HIS B 1 376 ? 2.24 -24.531 -0.465 1 96.69 376 HIS B N 1
ATOM 5763 C CA . HIS B 1 376 ? 1.283 -23.516 -0.04 1 96.69 376 HIS B CA 1
ATOM 5764 C C . HIS B 1 376 ? -0.073 -23.719 -0.707 1 96.69 376 HIS B C 1
ATOM 5766 O O . HIS B 1 376 ? -1.108 -23.359 -0.142 1 96.69 376 HIS B O 1
ATOM 5772 N N . ARG B 1 377 ? -0.102 -24.266 -1.865 1 97.94 377 ARG B N 1
ATOM 5773 C CA . ARG B 1 377 ? -1.374 -24.453 -2.557 1 97.94 377 ARG B CA 1
ATOM 5774 C C . ARG B 1 377 ? -2.137 -25.641 -1.985 1 97.94 377 ARG B C 1
ATOM 5776 O O . ARG B 1 377 ? -3.369 -25.656 -1.977 1 97.94 377 ARG B O 1
ATOM 5783 N N . ILE B 1 378 ? -1.385 -26.641 -1.481 1 98.12 378 ILE B N 1
ATOM 5784 C CA . ILE B 1 378 ? -2.018 -27.734 -0.77 1 98.12 378 ILE B CA 1
ATOM 5785 C C . ILE B 1 378 ? -2.609 -27.234 0.544 1 98.12 378 ILE B C 1
ATOM 5787 O O . ILE B 1 378 ? -3.732 -27.594 0.904 1 98.12 378 ILE B O 1
ATOM 5791 N N . MET B 1 379 ? -1.857 -26.406 1.171 1 98 379 MET B N 1
ATOM 5792 C CA . MET B 1 379 ? -2.309 -25.828 2.434 1 98 379 MET B CA 1
ATOM 5793 C C . MET B 1 379 ? -3.619 -25.078 2.25 1 98 379 MET B C 1
ATOM 5795 O O . MET B 1 379 ? -4.598 -25.328 2.953 1 98 379 MET B O 1
ATOM 5799 N N . MET B 1 380 ? -3.691 -24.203 1.299 1 98.44 380 MET B N 1
ATOM 5800 C CA . MET B 1 380 ? -4.871 -23.375 1.089 1 98.44 380 MET B CA 1
ATOM 5801 C C . MET B 1 380 ? -6.043 -24.203 0.583 1 98.44 380 MET B C 1
ATOM 5803 O O . MET B 1 380 ? -7.184 -24 1.001 1 98.44 380 MET B O 1
ATOM 5807 N N . ALA B 1 381 ? -5.777 -25.156 -0.308 1 98.75 381 ALA B N 1
ATOM 5808 C CA . ALA B 1 381 ? -6.84 -26.016 -0.83 1 98.75 381 ALA B CA 1
ATOM 5809 C C . ALA B 1 381 ? -7.457 -26.859 0.28 1 98.75 381 ALA B C 1
ATOM 5811 O O . ALA B 1 381 ? -8.68 -26.984 0.361 1 98.75 381 ALA B O 1
ATOM 5812 N N . SER B 1 382 ? -6.621 -27.406 1.145 1 98.69 382 SER B N 1
ATOM 5813 C CA . SER B 1 382 ? -7.129 -28.234 2.234 1 98.69 382 SER B CA 1
ATOM 5814 C C . SER B 1 382 ? -7.891 -27.391 3.256 1 98.69 382 SER B C 1
ATOM 5816 O O . SER B 1 382 ? -8.852 -27.875 3.859 1 98.69 382 SER B O 1
ATOM 5818 N N . ALA B 1 383 ? -7.43 -26.188 3.443 1 98.62 383 ALA B N 1
ATOM 5819 C CA . ALA B 1 383 ? -8.164 -25.281 4.32 1 98.62 383 ALA B CA 1
ATOM 5820 C C . ALA B 1 383 ? -9.57 -25.031 3.791 1 98.62 383 ALA B C 1
ATOM 5822 O O . ALA B 1 383 ? -10.539 -25.031 4.559 1 98.62 383 ALA B O 1
ATOM 5823 N N . VAL B 1 384 ? -9.68 -24.812 2.469 1 98.75 384 VAL B N 1
ATOM 5824 C CA . VAL B 1 384 ? -10.984 -24.594 1.852 1 98.75 384 VAL B CA 1
ATOM 5825 C C . VAL B 1 384 ? -11.844 -25.844 1.99 1 98.75 384 VAL B C 1
ATOM 5827 O O . VAL B 1 384 ? -13.023 -25.766 2.326 1 98.75 384 VAL B O 1
ATOM 5830 N N . ALA B 1 385 ? -11.25 -27.016 1.782 1 98.81 385 ALA B N 1
ATOM 5831 C CA . ALA B 1 385 ? -11.969 -28.281 1.977 1 98.81 385 ALA B CA 1
ATOM 5832 C C . ALA B 1 385 ? -12.469 -28.406 3.414 1 98.81 385 ALA B C 1
ATOM 5834 O O . ALA B 1 385 ? -13.57 -28.906 3.652 1 98.81 385 ALA B O 1
ATOM 5835 N N . GLY B 1 386 ? -11.672 -27.938 4.309 1 98.69 386 GLY B N 1
ATOM 5836 C CA . GLY B 1 386 ? -12.016 -28 5.719 1 98.69 386 GLY B CA 1
ATOM 5837 C C . GLY B 1 386 ? -13.258 -27.203 6.066 1 98.69 386 GLY B C 1
ATOM 5838 O O . GLY B 1 386 ? -13.961 -27.516 7.027 1 98.69 386 GLY B O 1
ATOM 5839 N N . LEU B 1 387 ? -13.539 -26.188 5.285 1 98.38 387 LEU B N 1
ATOM 5840 C CA . LEU B 1 387 ? -14.703 -25.344 5.531 1 98.38 387 LEU B CA 1
ATOM 5841 C C . LEU B 1 387 ? -16 -26.125 5.352 1 98.38 387 LEU B C 1
ATOM 5843 O O . LEU B 1 387 ? -17.047 -25.719 5.863 1 98.38 387 LEU B O 1
ATOM 5847 N N . ILE B 1 388 ? -15.961 -27.188 4.621 1 98.19 388 ILE B N 1
ATOM 5848 C CA . ILE B 1 388 ? -17.203 -27.891 4.312 1 98.19 388 ILE B CA 1
ATOM 5849 C C . ILE B 1 388 ? -17.156 -29.312 4.891 1 98.19 388 ILE B C 1
ATOM 5851 O O . ILE B 1 388 ? -18.047 -30.109 4.648 1 98.19 388 ILE B O 1
ATOM 5855 N N . ALA B 1 389 ? -16.141 -29.625 5.621 1 98.44 389 ALA B N 1
ATOM 5856 C CA . ALA B 1 389 ? -16 -30.938 6.238 1 98.44 389 ALA B CA 1
ATOM 5857 C C . ALA B 1 389 ? -16.828 -31.047 7.52 1 98.44 389 ALA B C 1
ATOM 5859 O O . ALA B 1 389 ? -17.016 -30.047 8.219 1 98.44 389 ALA B O 1
ATOM 5860 N N . ASP B 1 390 ? -17.281 -32.188 7.836 1 96.88 390 ASP B N 1
ATOM 5861 C CA . ASP B 1 390 ? -18.141 -32.406 8.992 1 96.88 390 ASP B CA 1
ATOM 5862 C C . ASP B 1 390 ? -17.359 -32.25 10.297 1 96.88 390 ASP B C 1
ATOM 5864 O O . ASP B 1 390 ? -17.922 -31.797 11.305 1 96.88 390 ASP B O 1
ATOM 5868 N N . SER B 1 391 ? -16.156 -32.625 10.32 1 96.12 391 SER B N 1
ATOM 5869 C CA . SER B 1 391 ? -15.312 -32.5 11.508 1 96.12 391 SER B CA 1
ATOM 5870 C C . SER B 1 391 ? -14.141 -31.562 11.258 1 96.12 391 SER B C 1
ATOM 5872 O O . SER B 1 391 ? -13.992 -31.031 10.156 1 96.12 391 SER B O 1
ATOM 5874 N N . THR B 1 392 ? -13.359 -31.406 12.297 1 97.69 392 THR B N 1
ATOM 5875 C CA . THR B 1 392 ? -12.258 -30.438 12.25 1 97.69 392 THR B CA 1
ATOM 5876 C C . THR B 1 392 ? -11.109 -30.984 11.398 1 97.69 392 THR B C 1
ATOM 5878 O O . THR B 1 392 ? -10.758 -32.156 11.5 1 97.69 392 THR B O 1
ATOM 5881 N N . THR B 1 393 ? -10.586 -30.125 10.547 1 98.38 393 THR B N 1
ATOM 5882 C CA . THR B 1 393 ? -9.398 -30.422 9.742 1 98.38 393 THR B CA 1
ATOM 5883 C C . THR B 1 393 ? -8.172 -29.734 10.32 1 98.38 393 THR B C 1
ATOM 5885 O O . THR B 1 393 ? -8.211 -28.531 10.633 1 98.38 393 THR B O 1
ATOM 5888 N N . THR B 1 394 ? -7.137 -30.438 10.5 1 98.56 394 THR B N 1
ATOM 5889 C CA . THR B 1 394 ? -5.859 -29.891 10.938 1 98.56 394 THR B CA 1
ATOM 5890 C C . THR B 1 394 ? -4.84 -29.922 9.797 1 98.56 394 THR B C 1
ATOM 5892 O O . THR B 1 394 ? -4.527 -30.984 9.266 1 98.56 394 THR B O 1
ATOM 5895 N N . VAL B 1 395 ? -4.395 -28.75 9.414 1 98.06 395 VAL B N 1
ATOM 5896 C CA . VAL B 1 395 ? -3.41 -28.625 8.336 1 98.06 395 VAL B CA 1
ATOM 5897 C C . VAL B 1 395 ? -2.043 -28.297 8.93 1 98.06 395 VAL B C 1
ATOM 5899 O O . VAL B 1 395 ? -1.91 -27.359 9.719 1 98.06 395 VAL B O 1
ATOM 5902 N N . ASP B 1 396 ? -1.098 -28.984 8.508 1 95.56 396 ASP B N 1
ATOM 5903 C CA . ASP B 1 396 ? 0.23 -28.703 9.047 1 95.56 396 ASP B CA 1
ATOM 5904 C C . ASP B 1 396 ? 0.855 -27.484 8.359 1 95.56 396 ASP B C 1
ATOM 5906 O O . ASP B 1 396 ? 0.453 -27.125 7.25 1 95.56 396 ASP B O 1
ATOM 5910 N N . ASP B 1 397 ? 1.669 -26.719 8.906 1 91.94 397 ASP B N 1
ATOM 5911 C CA . ASP B 1 397 ? 2.508 -25.656 8.359 1 91.94 397 ASP B CA 1
ATOM 5912 C C . ASP B 1 397 ? 1.659 -24.547 7.758 1 91.94 397 ASP B C 1
ATOM 5914 O O . ASP B 1 397 ? 1.823 -24.188 6.59 1 91.94 397 ASP B O 1
ATOM 5918 N N . ALA B 1 398 ? 0.863 -23.938 8.555 1 91.62 398 ALA B N 1
ATOM 5919 C CA . ALA B 1 398 ? 0.012 -22.844 8.102 1 91.62 398 ALA B CA 1
ATOM 5920 C C . ALA B 1 398 ? 0.846 -21.719 7.516 1 91.62 398 ALA B C 1
ATOM 5922 O O . ALA B 1 398 ? 0.396 -21 6.613 1 91.62 398 ALA B O 1
ATOM 5923 N N . GLY B 1 399 ? 2.006 -21.625 7.895 1 91.19 399 GLY B N 1
ATOM 5924 C CA . GLY B 1 399 ? 2.889 -20.531 7.527 1 91.19 399 GLY B CA 1
ATOM 5925 C C . GLY B 1 399 ? 3.342 -20.578 6.082 1 91.19 399 GLY B C 1
ATOM 5926 O O . GLY B 1 399 ? 3.783 -19.578 5.523 1 91.19 399 GLY B O 1
ATOM 5927 N N . CYS B 1 400 ? 3.16 -21.719 5.379 1 91.69 400 CYS B N 1
ATOM 5928 C CA . CYS B 1 400 ? 3.697 -21.844 4.027 1 91.69 400 CYS B CA 1
ATOM 5929 C C . CYS B 1 400 ? 2.898 -21 3.041 1 91.69 400 CYS B C 1
ATOM 5931 O O . CYS B 1 400 ? 3.375 -20.703 1.944 1 91.69 400 CYS B O 1
ATOM 5933 N N . CYS B 1 401 ? 1.698 -20.531 3.439 1 93.19 401 CYS B N 1
ATOM 5934 C CA . CYS B 1 401 ? 0.916 -19.688 2.545 1 93.19 401 CYS B CA 1
ATOM 5935 C C . CYS B 1 401 ? 1.582 -18.328 2.357 1 93.19 401 CYS B C 1
ATOM 5937 O O . CYS B 1 401 ? 1.245 -17.594 1.43 1 93.19 401 CYS B O 1
ATOM 5939 N N . ALA B 1 402 ? 2.52 -17.984 3.176 1 91.88 402 ALA B N 1
ATOM 5940 C CA . ALA B 1 402 ? 3.242 -16.719 3.082 1 91.88 402 ALA B CA 1
ATOM 5941 C C . ALA B 1 402 ? 3.959 -16.594 1.74 1 91.88 402 ALA B C 1
ATOM 5943 O O . ALA B 1 402 ? 4.297 -15.492 1.307 1 91.88 402 ALA B O 1
ATOM 5944 N N . VAL B 1 403 ? 4.125 -17.656 1.092 1 92.06 403 VAL B N 1
ATOM 5945 C CA . VAL B 1 403 ? 4.832 -17.719 -0.182 1 92.06 403 VAL B CA 1
ATOM 5946 C C . VAL B 1 403 ? 4.027 -17 -1.259 1 92.06 403 VAL B C 1
ATOM 5948 O O . VAL B 1 403 ? 4.598 -16.281 -2.092 1 92.06 403 VAL B O 1
ATOM 5951 N N . SER B 1 404 ? 2.666 -17.156 -1.17 1 94.06 404 SER B N 1
ATOM 5952 C CA . SER B 1 404 ? 1.865 -16.641 -2.275 1 94.06 404 SER B CA 1
ATOM 5953 C C . SER B 1 404 ? 0.695 -15.812 -1.769 1 94.06 404 SER B C 1
ATOM 5955 O O . SER B 1 404 ? 0.133 -15 -2.512 1 94.06 404 SER B O 1
ATOM 5957 N N . TYR B 1 405 ? 0.332 -16.016 -0.614 1 96.56 405 TYR B N 1
ATOM 5958 C CA . TYR B 1 405 ? -0.812 -15.336 -0.023 1 96.56 405 TYR B CA 1
ATOM 5959 C C . TYR B 1 405 ? -0.629 -15.164 1.48 1 96.56 405 TYR B C 1
ATOM 5961 O O . TYR B 1 405 ? -1.364 -15.758 2.273 1 96.56 405 TYR B O 1
ATOM 5969 N N . PRO B 1 406 ? 0.216 -14.242 1.905 1 95.12 406 PRO B N 1
ATOM 5970 C CA . PRO B 1 406 ? 0.514 -14.07 3.33 1 95.12 406 PRO B CA 1
ATOM 5971 C C . PRO B 1 406 ? -0.729 -13.75 4.156 1 95.12 406 PRO B C 1
ATOM 5973 O O . PRO B 1 406 ? -0.819 -14.156 5.32 1 95.12 406 PRO B O 1
ATOM 5976 N N . GLY B 1 407 ? -1.683 -13.148 3.658 1 95 407 GLY B N 1
ATOM 5977 C CA . GLY B 1 407 ? -2.865 -12.727 4.395 1 95 407 GLY B CA 1
ATOM 5978 C C . GLY B 1 407 ? -4.023 -13.695 4.258 1 95 407 GLY B C 1
ATOM 5979 O O . GLY B 1 407 ? -5.164 -13.359 4.582 1 95 407 GLY B O 1
ATOM 5980 N N . PHE B 1 408 ? -3.785 -14.945 3.852 1 97.75 408 PHE B N 1
ATOM 5981 C CA . PHE B 1 408 ? -4.848 -15.883 3.51 1 97.75 408 PHE B CA 1
ATOM 5982 C C . PHE B 1 408 ? -5.746 -16.141 4.711 1 97.75 408 PHE B C 1
ATOM 5984 O O . PHE B 1 408 ? -6.961 -15.977 4.637 1 97.75 408 PHE B O 1
ATOM 5991 N N . VAL B 1 409 ? -5.195 -16.547 5.816 1 97.69 409 VAL B N 1
ATOM 5992 C CA . VAL B 1 409 ? -5.969 -16.938 6.992 1 97.69 409 VAL B CA 1
ATOM 5993 C C . VAL B 1 409 ? -6.742 -15.727 7.52 1 97.69 409 VAL B C 1
ATOM 5995 O O . VAL B 1 409 ? -7.938 -15.82 7.805 1 97.69 409 VAL B O 1
ATOM 5998 N N . LYS B 1 410 ? -6.059 -14.586 7.566 1 96.25 410 LYS B N 1
ATOM 5999 C CA . LYS B 1 410 ? -6.688 -13.359 8.039 1 96.25 410 LYS B CA 1
ATOM 6000 C C . LYS B 1 410 ? -7.887 -12.984 7.172 1 96.25 410 LYS B C 1
ATOM 6002 O O . LYS B 1 410 ? -8.953 -12.641 7.691 1 96.25 410 LYS B O 1
ATOM 6007 N N . ASP B 1 411 ? -7.715 -13.055 5.887 1 97 411 ASP B N 1
ATOM 6008 C CA . ASP B 1 411 ? -8.789 -12.711 4.957 1 97 411 ASP B CA 1
ATOM 6009 C C . ASP B 1 411 ? -9.961 -13.68 5.09 1 97 411 ASP B C 1
ATOM 6011 O O . ASP B 1 411 ? -11.117 -13.258 5.102 1 97 411 ASP B O 1
ATOM 6015 N N . MET B 1 412 ? -9.625 -14.945 5.215 1 98.12 412 MET B N 1
ATOM 6016 C CA . MET B 1 412 ? -10.672 -15.945 5.371 1 98.12 412 MET B CA 1
ATOM 6017 C C . MET B 1 412 ? -11.43 -15.742 6.672 1 98.12 412 MET B C 1
ATOM 6019 O O . MET B 1 412 ? -12.656 -15.867 6.707 1 98.12 412 MET B O 1
ATOM 6023 N N . GLN B 1 413 ? -10.711 -15.406 7.719 1 97.88 413 GLN B N 1
ATOM 6024 C CA . GLN B 1 413 ? -11.352 -15.109 8.992 1 97.88 413 GLN B CA 1
ATOM 6025 C C . GLN B 1 413 ? -12.289 -13.906 8.875 1 97.88 413 GLN B C 1
ATOM 6027 O O . GLN B 1 413 ? -13.398 -13.93 9.406 1 97.88 413 GLN B O 1
ATOM 6032 N N . LYS B 1 414 ? -11.844 -12.938 8.203 1 95.81 414 LYS B N 1
ATOM 6033 C CA . LYS B 1 414 ? -12.656 -11.742 7.992 1 95.81 414 LYS B CA 1
ATOM 6034 C C . LYS B 1 414 ? -13.953 -12.078 7.27 1 95.81 414 LYS B C 1
ATOM 6036 O O . LYS B 1 414 ? -14.984 -11.43 7.484 1 95.81 414 LYS B O 1
ATOM 6041 N N . LEU B 1 415 ? -13.898 -13.094 6.473 1 97.81 415 LEU B N 1
ATOM 6042 C CA . LEU B 1 415 ? -15.047 -13.5 5.68 1 97.81 415 LEU B CA 1
ATOM 6043 C C . LEU B 1 415 ? -15.953 -14.43 6.48 1 97.81 415 LEU B C 1
ATOM 6045 O O . LEU B 1 415 ? -17.031 -14.812 6.012 1 97.81 415 LEU B O 1
ATOM 6049 N N . GLY B 1 416 ? -15.508 -14.867 7.66 1 98.06 416 GLY B N 1
ATOM 6050 C CA . GLY B 1 416 ? -16.359 -15.672 8.523 1 98.06 416 GLY B CA 1
ATOM 6051 C C . GLY B 1 416 ? -15.859 -17.094 8.703 1 98.06 416 GLY B C 1
ATOM 6052 O O . GLY B 1 416 ? -16.484 -17.906 9.391 1 98.06 416 GLY B O 1
ATOM 6053 N N . ALA B 1 417 ? -14.719 -17.406 8.133 1 98.5 417 ALA B N 1
ATOM 6054 C CA . ALA B 1 417 ? -14.188 -18.766 8.242 1 98.5 417 ALA B CA 1
ATOM 6055 C C . ALA B 1 417 ? -13.688 -19.047 9.656 1 98.5 417 ALA B C 1
ATOM 6057 O O . ALA B 1 417 ? -13.055 -18.188 10.273 1 98.5 417 ALA B O 1
ATOM 6058 N N . ASP B 1 418 ? -14 -20.172 10.156 1 98.25 418 ASP B N 1
ATOM 6059 C CA . ASP B 1 418 ? -13.453 -20.625 11.438 1 98.25 418 ASP B CA 1
ATOM 6060 C C . ASP B 1 418 ? -12.086 -21.266 11.258 1 98.25 418 ASP B C 1
ATOM 6062 O O . ASP B 1 418 ? -11.984 -22.5 11.125 1 98.25 418 ASP B O 1
ATOM 6066 N N . MET B 1 419 ? -11.133 -20.469 11.234 1 97.81 419 MET B N 1
ATOM 6067 C CA . MET B 1 419 ? -9.742 -20.859 11.086 1 97.81 419 MET B CA 1
ATOM 6068 C C . MET B 1 419 ? -8.898 -20.344 12.25 1 97.81 419 MET B C 1
ATOM 6070 O O . MET B 1 419 ? -8.992 -19.172 12.625 1 97.81 419 MET B O 1
ATOM 6074 N N . ARG B 1 420 ? -8.164 -21.188 12.875 1 96.31 420 ARG B N 1
ATOM 6075 C CA . ARG B 1 420 ? -7.316 -20.797 14 1 96.31 420 ARG B CA 1
ATOM 6076 C C . ARG B 1 420 ? -5.902 -21.344 13.836 1 96.31 420 ARG B C 1
ATOM 6078 O O . ARG B 1 420 ? -5.719 -22.516 13.5 1 96.31 420 ARG B O 1
ATOM 6085 N N . GLU B 1 421 ? -4.926 -20.484 14.023 1 94.88 421 GLU B N 1
ATOM 6086 C CA . GLU B 1 421 ? -3.531 -20.922 14.023 1 94.88 421 GLU B CA 1
ATOM 6087 C C . GLU B 1 421 ? -3.072 -21.312 15.422 1 94.88 421 GLU B C 1
ATOM 6089 O O . GLU B 1 421 ? -3.41 -20.656 16.406 1 94.88 421 GLU B O 1
ATOM 6094 N N . GLU B 1 422 ? -2.457 -22.422 15.586 1 91.56 422 GLU B N 1
ATOM 6095 C CA . GLU B 1 422 ? -1.941 -22.906 16.859 1 91.56 422 GLU B CA 1
ATOM 6096 C C . GLU B 1 422 ? -0.476 -23.328 16.75 1 91.56 422 GLU B C 1
ATOM 6098 O O . GLU B 1 422 ? -0.037 -23.781 15.688 1 91.56 422 GLU B O 1
#

Radius of gyration: 29.54 Å; Cα contacts (8 Å, |Δi|>4): 2212; chains: 2; bounding box: 66×80×66 Å

Secondary structure (DSSP, 8-state):
--EEEE---EEEEEEPPBPHHHHHHHHHHHHHSBEEEEEES---SHHHHHHHHHHHHHT-EEEE-SSEEEEEES---SPPSTT--EE-TT-HHHHHHHHHHHTTSSSEEEEE--TTGGGS--HHHHHHHHHTT-EEEESSSSSSEEEE-----EEEEE-SSS-HHHHHHHHHHGGGSSS-EEEEESSPPSSHHHHHHHHHHHHHTT---EEETTEEEE-TT---B---EE--B-HHHHHHHHHHHHHHEEEEEE---TT---GGGGHHHHHHHHT-EEEEETTEEEEE----B--EEE-TT-GGGHHHHHHHHTTSBEEEEEES-GGGGGSSS-HHHHHHHHHHHTT-EEEEETTEEEEEE-------EE--TT-HHHHHHHHHHHTT-SS-EEES-GGGGGGT-TTHHHHHHHTT-EEEE-/--EEEE---EEEEEEPPBPHHHHHHHHHHHHHSBEEEEEES---SHHHHHHHHHHHHHT-EEEE-SSEEEEEES---SPPSTT--EE-TT-HHHHHHHHHHHTTSSSEEEEE--TTGGGS--HHHHHHHHHTT-EEEESSSSSSEEEE-----EEEEE-SSS-HHHHHHHHHHGGGSSS-EEEEESSPPSSHHHHHHHHHHHHHTT---EEETTEEEE-TT---B---EE--B-HHHHHHHHHHHHHHEEEEEE---TT---GGGGHHHHHHHHT-EEEEETTEEEEE----B--EEE-TT-GGGHHHHHHHHTTSBEEEEEES-GGGGGSSS-HHHHHHHHHHHTT-EEEEETTEEEEEE-------EE--TT-HHHHHHHHHHHTT-SS-EEES-GGGGGGT-TTHHHHHHHTT-EEEE-

Nearest PDB structures (foldseek):
  1q36-assembly1_A  TM=9.655E-01  e=3.926E-60  Escherichia coli
  3fjz-assembly1_A  TM=9.653E-01  e=7.263E-60  Escherichia coli K-12
  2qfu-assembly1_A  TM=9.652E-01  e=1.152E-59  Escherichia coli K-12
  3fk1-assembly1_A  TM=9.648E-01  e=2.302E-59  Escherichia coli K-12
  1x8r-assembly1_A  TM=9.660E-01  e=5.791E-59  Escherichia coli

Foldseek 3Di:
DKKKFAAWFFEEEDAFQFAQLLLLLQLLLQQQAADKAKEFRHQPFLQSVLLNVQSVQQPWDWDDDDGMIMIRHNRGADDGPPPDARENAQHPLRVLLVLLQQQQHAYKHWYAYDPLQQQFAQQQLQVQSVVLPWDKDDDPRGDGMMTHDRGAADETEGAQQQDVSSVLSNVSNQQSHNAKHHYFHPYDHFQVLSVVLSQVSQVQQPFHWDADDGGIIGGYPTGGHHYYDYGFGHLLRVLLVQLLQQARHKYKYFRAAPPRSQLSVCSQVVCVQQPWDWDDDGRIIMTHHDAGAAEEDECRNPLSSQLQVLLSNLQHAAKHHYFNALSCCRHSHHVQCLSQVLQVQQPWDWDGDNGHIMGHDPTAGAAGEGEQSLPLSSQSNSSSSNNRHNYMHMYPDNCSVSNGHRCSQVVRVVRITPMDDD/DKKKFAAWFFEEEDAFQFAQLLLLLQLLLQQQAADKAKEFRHQPFLQSVLLNVQSVQQPWDWDDDPGMIMIRHNRGADDGPPPDARENAQHPLRVLLVLLQQQQHAYKHWYAYDPLQQQFAQQQLQVQSVVQPWDKDDDPRGDGMMTHDRGAADETEGAQQQDVSSVLSNVSNQQSHNAKHHYFHPYDHFQVLSVVLSQVSQVQQPFHWDADDGGIIGGYPTGGHHYYDYGFGHLLRVLLVQLLQQARHKYKYFRAAPVRSQLSVCSQVLCVQQPWDWDDDGRIIMTHHDAGAAEEDECRNPLSSQLQVLLSNLQHAAKHHYFNALSCCRHSHHVQVLSQVLQVQQPWAWDGDNGHIMGHDPTAGAAGEGEQSLPLSSQSNSSSSNNRHNYMHMYPPNCSVSNGHRCSQVVRVVRITPMDDD

pLDDT: mean 96.91, std 2.36, range [81.06, 98.88]

InterPro domains:
  IPR001986 Enolpyruvate transferase domain [PF00275] (7-412)
  IPR006264 3-phosphoshikimate 1-carboxyvinyltransferase [MF_00210] (8-418)
  IPR006264 3-phosphoshikimate 1-carboxyvinyltransferase [PIRSF000505] (2-419)
  IPR006264 3-phosphoshikimate 1-carboxyvinyltransferase [TIGR01356] (13-417)
  IPR006264 3-phosphoshikimate 1-carboxyvinyltransferase [cd01556] (10-415)
  IPR013792 RNA 3'-terminal phosphate cyclase/enolpyruvate transferase, alpha/beta [SSF55205] (2-418)
  IPR023193 3-phosphoshikimate 1-carboxyvinyltransferase, conserved site [PS00104] (86-100)
  IPR023193 3-phosphoshikimate 1-carboxyvinyltransferase, conserved site [PS00885] (329-347)
  IPR036968 Enolpyruvate transferase domain superfamily [G3DSA:3.65.10.10] (19-210)
  IPR036968 Enolpyruvate transferase domain superfamily [G3DSA:3.65.10.10] (211-420)

Solvent-accessible surface area (backbone atoms only — not comparable to full-atom values): 39489 Å² total; per-residue (Å²): 86,34,29,40,22,31,56,36,56,34,44,53,59,40,55,36,56,29,18,54,71,56,30,45,53,50,55,53,52,22,30,57,2,52,44,69,13,40,37,33,39,50,36,88,21,59,36,40,45,26,39,53,51,42,44,41,70,28,46,25,46,73,37,69,45,93,52,33,38,38,25,42,16,51,52,63,52,34,54,57,64,89,88,58,59,44,59,22,40,73,22,64,68,38,49,38,33,47,50,31,41,40,25,41,23,60,26,50,47,36,41,37,46,35,76,57,40,29,71,27,87,37,38,62,50,52,52,28,45,36,64,38,59,22,47,69,48,54,88,78,37,20,45,51,32,37,32,27,27,55,28,40,43,38,68,32,63,37,64,19,59,70,45,35,49,46,57,36,4,48,57,75,26,33,40,68,17,80,28,44,27,34,43,36,44,74,40,68,69,37,32,50,29,61,36,51,40,45,50,52,53,37,41,72,23,63,32,72,72,44,78,50,97,54,38,39,37,35,57,42,82,40,59,55,40,45,46,74,41,77,46,49,31,16,43,69,62,36,44,55,55,42,49,37,10,29,71,35,27,34,34,36,38,31,52,40,61,82,81,55,63,58,39,36,54,52,48,60,57,51,42,46,67,26,42,33,42,76,46,79,55,82,36,29,42,33,24,30,48,45,77,36,36,37,49,77,45,79,24,36,48,31,51,88,47,48,46,44,50,50,53,52,34,28,50,4,46,42,66,18,36,42,34,57,32,49,48,39,53,59,50,69,34,43,46,50,59,47,41,46,49,46,43,42,62,17,53,39,51,61,45,79,51,86,28,33,33,40,26,39,24,58,40,77,37,36,34,34,82,34,74,34,69,74,22,34,60,49,40,53,29,50,48,46,48,12,29,69,9,77,34,60,16,38,34,44,54,51,67,38,27,29,46,69,42,68,56,48,68,61,53,40,38,73,26,47,37,46,65,45,81,85,88,34,28,40,20,31,56,35,56,34,44,52,60,39,54,35,55,29,19,55,71,56,30,43,51,50,54,52,50,22,31,57,1,51,45,69,13,40,38,34,40,52,36,86,22,58,35,39,46,26,39,52,51,42,44,42,70,28,47,24,46,73,38,69,46,95,53,34,38,39,26,41,15,50,50,62,50,34,54,54,64,90,89,58,60,44,60,22,40,72,22,63,67,36,49,40,31,46,50,31,42,38,24,41,23,60,27,51,48,37,40,37,45,35,76,56,39,31,69,28,88,38,39,62,50,51,51,26,44,38,65,38,59,22,48,70,48,53,88,80,39,21,45,51,32,38,33,26,28,56,28,40,43,38,69,34,62,36,66,19,58,68,45,36,50,47,56,35,5,50,58,74,26,32,41,66,16,79,28,43,27,35,43,36,43,75,39,69,67,36,31,50,29,61,37,50,42,44,51,51,54,38,41,72,22,63,32,72,73,44,79,50,97,52,39,39,37,35,57,41,82,41,59,54,40,44,46,74,43,78,44,50,30,16,43,68,62,37,44,55,56,44,48,37,10,28,73,35,27,33,34,34,37,30,52,39,59,83,82,55,63,59,38,35,52,50,49,59,59,52,40,46,67,27,43,32,43,77,46,80,56,82,35,30,42,32,25,29,50,45,78,35,36,38,48,75,46,78,24,36,47,31,49,88,47,49,46,44,52,50,53,52,32,28,50,5,43,43,66,18,36,41,34,58,34,47,49,39,53,59,50,70,34,44,45,52,59,47,42,45,50,47,42,42,62,16,53,36,50,59,45,78,51,86,27,34,33,42,26,37,23,58,42,77,37,36,35,33,82,34,73,34,70,75,21,34,60,49,42,52,28,50,48,46,50,11,28,69,9,79,36,62,17,37,35,44,52,52,68,37,28,28,48,68,41,68,57,49,68,60,53,40,39,72,26,46,38,46,65,45,81,86

Sequence (844 aa):
MKLIVSRSQISGCVHAPPSKSHTHRAFLLASLAKGESVVLSPLLGEDTLATLSAVKALGANVCEGDDRITIQGGNLHAPLPKGTVINCKNSGTSIRMLAGIASRLDGTTEFTGDASLCSRPMKPLLDALSELGAGVTSDNGCAPFTITGPVSGGDVHIRGDVSSQFISGLLISAPLGKADTRIHLTTPLTSKPYVDMTISAMKKHGVSVETIEDGYLVRSGQVYSSEDVQVGGDYSSAAFLFAAAALAGEIAVSGLDPADPQGDQVVISILETFG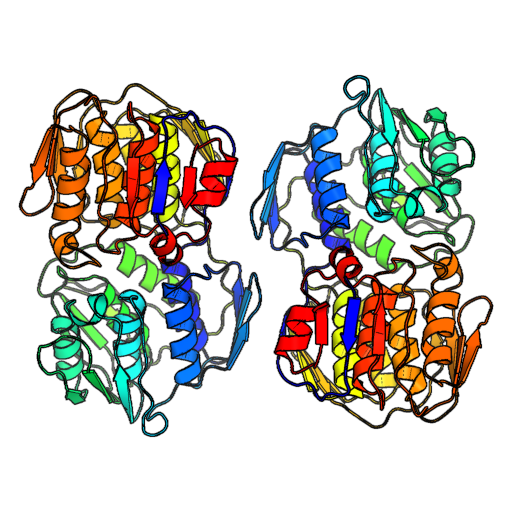AGVVRDGENVTIRKAALKAADIDLANAPDLFPIIAVLASQAKGTSRLYGAAHLRFKESDRIMSTVLFLRSMGADISETEDGCIVTGPANLSGANVTTFGDHRIMMASAVAGLIADSTTTVDDAGCCAVSYPGFVKDMQKLGADMREEMKLIVSRSQISGCVHAPPSKSHTHRAFLLASLAKGESVVLSPLLGEDTLATLSAVKALGANVCEGDDRITIQGGNLHAPLPKGTVINCKNSGTSIRMLAGIASRLDGTTEFTGDASLCSRPMKPLLDALSELGAGVTSDNGCAPFTITGPVSGGDVHIRGDVSSQFISGLLISAPLGKADTRIHLTTPLTSKPYVDMTISAMKKHGVSVETIEDGYLVRSGQVYSSEDVQVGGDYSSAAFLFAAAALAGEIAVSGLDPADPQGDQVVISILETFGAGVVRDGENVTIRKAALKAADIDLANAPDLFPIIAVLASQAKGTSRLYGAAHLRFKESDRIMSTVLFLRSMGADISETEDGCIVTGPANLSGANVTTFGDHRIMMASAVAGLIADSTTTVDDAGCCAVSYPGFVKDMQKLGADMREE